Protein AF-A0A365NNG3-F1 (afdb_monomer_lite)

Sequence (871 aa):
MLKPKERFFAPSGNIFPGGPSTWHIMDWDQRRLVSVAMDEELESEDPAIEHLQKHIDNIAADVFEIWVSPQGDLVSTSTDQKDDNTRCPYHPPLEATERPDGIEAISRSELEELDRLGPLVDLVRCLRSSDPDKKLVAVVNELNLNLGIAHQDIAPRNLLIDEEADSIKMFDFNFSVRIGEPGYAESRNDIKGIIFTIYEIITRDETLRAVRHEKQNVLEIEQKEWVQHPDVRLDHPVSEFRKVLREWSEKRRRGKQITTYTEAPNFIDWPDTPQPPLSETFVYYDGKPATKLLMLWIKSERYRYFGDVIRKLPRMETSDALNPWAYLTAALVGLLVTKLVLNKYGNGLNGIPGPALAAFTDLWRFLDVYRRRPEVTQIDLHEKYGSAVRLGPNTVSIADPAAIQTIYAHNSGYTKSDFYPVQQTINKSGKRLITLFTSQDEKFHSQLRRSVSNAYAMSTLVQFEPFVDSTTTEFFKQLDQRYANQNDVLDFGTWLQYYAFDVIGELTYSKRLGFVDHGKDVDNIIGNLEWLLNYAAPVGQLPILDSLLLKNPLRLQLTKWGFTNSSSPVAIFARNRMLARVDPEKLGDMKFDQDNGRRDFLSRFLEANQKDPEFMNNDRVLALTVANMFAGSDTTAITFRAIFYYLMKSPADMKTLMAELAEEEKAGRFAREDGLVSWNEVRDLPFLNAVVKEALRCHPAAGLMLERIVPARGLEVDGHHIPSGTIVGVNAWVLHRNKDIFGHDADRWRPSRWIEASTEQKRRMENYMFAFGAGSRTCIGKNISLLEMYKMVPALLRRYELEFPSADNTWHLNNGKLLPILALSNICKHHLMISLLDTDFNTAWFVKQSNFNVRLRRKHKISFLPDERQD

InterPro domains:
  IPR001128 Cytochrome P450 [PF00067] (372-816)
  IPR001128 Cytochrome P450 [PR00385] (631-648)
  IPR001128 Cytochrome P450 [PR00385] (690-701)
  IPR001128 Cytochrome P450 [PR00385] (770-779)
  IPR001128 Cytochrome P450 [PR00385] (779-790)
  IPR002401 Cytochrome P450, E-class, group I [PR00463] (499-517)
  IPR002401 Cytochrome P450, E-class, group I [PR00463] (620-637)
  IPR002401 Cytochrome P450, E-class, group I [PR00463] (689-707)
  IPR002401 Cytochrome P450, E-class, group I [PR00463] (769-779)
  IPR002401 Cytochrome P450, E-class, group I [PR00463] (779-802)
  IPR011009 Protein kinase-like domain superfamily [SSF56112] (141-208)
  IPR017972 Cytochrome P450, conserved site [PS00086] (772-781)
  IPR036396 Cytochrome P450 superfamily [G3DSA:1.10.630.10] (343-821)
  IPR036396 Cytochrome P450 superfamily [SSF48264] (352-808)
  IPR050121 Cytochrome P450 monooxygenase [PTHR24305] (320-805)

Structure (mmCIF, N/CA/C/O backbone):
data_AF-A0A365NNG3-F1
#
_entry.id   AF-A0A365NNG3-F1
#
loop_
_atom_site.group_PDB
_atom_site.id
_atom_site.type_symbol
_atom_site.label_atom_id
_atom_site.label_alt_id
_atom_site.label_comp_id
_atom_site.label_asym_id
_atom_site.label_entity_id
_atom_site.label_seq_id
_atom_site.pdbx_PDB_ins_code
_atom_site.Cartn_x
_atom_site.Cartn_y
_atom_site.Cartn_z
_atom_site.occupancy
_atom_site.B_iso_or_equiv
_atom_site.auth_seq_id
_atom_site.auth_comp_id
_atom_site.auth_asym_id
_atom_site.auth_atom_id
_atom_site.pdbx_PDB_model_num
ATOM 1 N N . MET A 1 1 ? 59.199 7.206 -11.070 1.00 52.88 1 MET A N 1
ATOM 2 C CA . MET A 1 1 ? 58.081 6.309 -10.692 1.00 52.88 1 MET A CA 1
ATOM 3 C C . MET A 1 1 ? 56.998 7.127 -10.014 1.00 52.88 1 MET A C 1
ATOM 5 O O . MET A 1 1 ? 57.325 7.939 -9.153 1.00 52.88 1 MET A O 1
ATOM 9 N N . LEU A 1 2 ? 55.739 6.938 -10.420 1.00 59.56 2 LEU A N 1
ATOM 10 C CA . LEU A 1 2 ? 54.584 7.588 -9.791 1.00 59.56 2 LEU A CA 1
ATOM 11 C C . LEU A 1 2 ? 54.458 7.169 -8.325 1.00 59.56 2 LEU A C 1
ATOM 13 O O . LEU A 1 2 ? 54.823 6.047 -7.962 1.00 59.56 2 LEU A O 1
ATOM 17 N N . LYS A 1 3 ? 53.927 8.046 -7.464 1.00 62.62 3 LYS A N 1
ATOM 18 C CA . LYS A 1 3 ? 53.601 7.623 -6.097 1.00 62.62 3 LYS A CA 1
ATOM 19 C C . LYS A 1 3 ? 52.515 6.537 -6.173 1.00 62.62 3 LYS A C 1
ATOM 21 O O . LYS A 1 3 ? 51.634 6.639 -7.023 1.00 62.62 3 LYS A O 1
ATOM 26 N N . PRO A 1 4 ? 52.494 5.538 -5.271 1.00 64.00 4 PRO A N 1
ATOM 27 C CA . PRO A 1 4 ? 51.535 4.427 -5.342 1.00 64.00 4 PRO A CA 1
ATOM 28 C C . PRO A 1 4 ? 50.058 4.848 -5.442 1.00 64.00 4 PRO A C 1
ATOM 30 O O . PRO A 1 4 ? 49.276 4.198 -6.125 1.00 64.00 4 PRO A O 1
ATOM 33 N N . LYS A 1 5 ? 49.688 5.975 -4.818 1.00 62.12 5 LYS A N 1
ATOM 34 C CA . LYS A 1 5 ? 48.330 6.547 -4.874 1.00 62.12 5 LYS A CA 1
ATOM 35 C C . LYS A 1 5 ? 47.983 7.249 -6.194 1.00 62.12 5 LYS A C 1
ATOM 37 O O . LYS A 1 5 ? 46.821 7.531 -6.433 1.00 62.12 5 LYS A O 1
ATOM 42 N N . GLU A 1 6 ? 48.982 7.562 -7.012 1.00 65.25 6 GLU A N 1
ATOM 43 C CA . GLU A 1 6 ? 48.848 8.270 -8.293 1.00 65.25 6 GLU A CA 1
ATOM 44 C C . GLU A 1 6 ? 48.958 7.305 -9.490 1.00 65.25 6 GLU A C 1
ATOM 46 O O . GLU A 1 6 ? 48.691 7.697 -10.622 1.00 65.25 6 GLU A O 1
ATOM 51 N N . ARG A 1 7 ? 49.357 6.044 -9.247 1.00 79.38 7 ARG A N 1
ATOM 52 C CA . ARG A 1 7 ? 49.529 5.003 -10.274 1.00 79.38 7 ARG A CA 1
ATOM 53 C C . ARG A 1 7 ? 48.198 4.464 -10.802 1.00 79.38 7 ARG A C 1
ATOM 55 O O . ARG A 1 7 ? 48.096 4.204 -11.996 1.00 79.38 7 ARG A O 1
ATOM 62 N N . PHE A 1 8 ? 47.201 4.308 -9.931 1.00 82.50 8 PHE A N 1
ATOM 63 C CA . PHE A 1 8 ? 45.914 3.704 -10.277 1.00 82.50 8 PHE A CA 1
ATOM 64 C C . PHE A 1 8 ? 44.797 4.732 -10.248 1.00 82.50 8 PHE A C 1
ATOM 66 O O . PHE A 1 8 ? 44.699 5.525 -9.314 1.00 82.50 8 PHE A O 1
ATOM 73 N N . PHE A 1 9 ? 43.945 4.699 -11.265 1.00 72.88 9 PHE A N 1
ATOM 74 C CA . PHE A 1 9 ? 42.824 5.618 -11.391 1.00 72.88 9 PHE A CA 1
ATOM 75 C C . PHE A 1 9 ? 41.615 4.902 -11.982 1.00 72.88 9 PHE A C 1
ATOM 77 O O . PHE A 1 9 ? 41.711 4.314 -13.059 1.00 72.88 9 PHE A O 1
ATOM 84 N N . ALA A 1 10 ? 40.472 4.981 -11.307 1.00 72.38 10 ALA A N 1
ATOM 85 C CA . ALA A 1 10 ? 39.203 4.569 -11.884 1.00 72.38 10 ALA A CA 1
ATOM 86 C C . ALA A 1 10 ? 38.593 5.765 -12.648 1.00 72.38 10 ALA A C 1
ATOM 88 O O . ALA A 1 10 ? 38.343 6.823 -12.063 1.00 72.38 10 ALA A O 1
ATOM 89 N N . PRO A 1 11 ? 38.386 5.666 -13.972 1.00 59.06 11 PRO A N 1
ATOM 90 C CA . PRO A 1 11 ? 37.847 6.769 -14.747 1.00 59.06 11 PRO A CA 1
ATOM 91 C C . PRO A 1 11 ? 36.370 7.008 -14.420 1.00 59.06 11 PRO A C 1
ATOM 93 O O . PRO A 1 11 ? 35.509 6.190 -14.729 1.00 59.06 11 PRO A O 1
ATOM 96 N N . SER A 1 12 ? 36.050 8.184 -13.874 1.00 46.28 12 SER A N 1
ATOM 97 C CA . SER A 1 12 ? 34.672 8.680 -13.783 1.00 46.28 12 SER A CA 1
ATOM 98 C C . SER A 1 12 ? 34.297 9.404 -15.086 1.00 46.28 12 SER A C 1
ATOM 100 O O . SER A 1 12 ? 34.667 10.554 -15.320 1.00 46.28 12 SER A O 1
ATOM 102 N N . GLY A 1 13 ? 33.600 8.721 -16.003 1.00 47.06 13 GLY A N 1
ATOM 103 C CA . GLY A 1 13 ? 33.321 9.265 -17.339 1.00 47.06 13 GLY A CA 1
ATOM 104 C C . GLY A 1 13 ? 32.678 8.282 -18.323 1.00 47.06 13 GLY A C 1
ATOM 105 O O . GLY A 1 13 ? 31.915 7.422 -17.919 1.00 47.06 13 GLY A O 1
ATOM 106 N N . ASN A 1 14 ? 32.956 8.440 -19.627 1.00 39.75 14 ASN A N 1
ATOM 107 C CA . ASN A 1 14 ? 32.337 7.713 -20.758 1.00 39.75 14 ASN A CA 1
ATOM 108 C C . ASN A 1 14 ? 32.605 6.194 -20.822 1.00 39.75 14 ASN A C 1
ATOM 110 O O . ASN A 1 14 ? 32.082 5.530 -21.714 1.00 39.75 14 ASN A O 1
ATOM 114 N N . ILE A 1 15 ? 33.393 5.642 -19.902 1.00 46.72 15 ILE A N 1
ATOM 115 C CA . ILE A 1 15 ? 33.431 4.201 -19.653 1.00 46.72 15 ILE A CA 1
ATOM 116 C C . ILE A 1 15 ? 32.298 3.959 -18.660 1.00 46.72 15 ILE A C 1
ATOM 118 O O . ILE A 1 15 ? 32.284 4.591 -17.604 1.00 46.72 15 ILE A O 1
ATOM 122 N N . PHE A 1 16 ? 31.302 3.141 -19.025 1.00 47.84 16 PHE A N 1
ATOM 123 C CA . PHE A 1 16 ? 30.199 2.838 -18.110 1.00 47.84 16 PHE A CA 1
ATOM 124 C C . PHE A 1 16 ? 30.801 2.467 -16.749 1.00 47.84 16 PHE A C 1
ATOM 126 O O . PHE A 1 16 ? 31.729 1.658 -16.740 1.00 47.84 16 PHE A O 1
ATOM 133 N N . PRO A 1 17 ? 30.333 3.043 -15.621 1.00 46.84 17 PRO A N 1
ATOM 134 C CA . PRO A 1 17 ? 30.685 2.476 -14.333 1.00 46.84 17 PRO A CA 1
ATOM 135 C C . PRO A 1 17 ? 30.275 1.016 -14.446 1.00 46.84 17 PRO A C 1
ATOM 137 O O . PRO A 1 17 ? 29.106 0.730 -14.747 1.00 46.84 17 PRO A O 1
ATOM 140 N N . GLY A 1 18 ? 31.253 0.115 -14.344 1.00 45.09 18 GLY A N 1
ATOM 141 C CA . GLY A 1 18 ? 30.942 -1.296 -14.284 1.00 45.09 18 GLY A CA 1
ATOM 142 C C . GLY A 1 18 ? 29.898 -1.462 -13.183 1.00 45.09 18 GLY A C 1
ATOM 143 O O . GLY A 1 18 ? 29.799 -0.640 -12.263 1.00 45.09 18 GLY A O 1
ATOM 144 N N . GLY A 1 19 ? 28.985 -2.409 -13.383 1.00 53.81 19 GLY A N 1
ATOM 145 C CA . GLY A 1 19 ? 27.873 -2.614 -12.462 1.00 53.81 19 GLY A CA 1
ATOM 146 C C . GLY A 1 19 ? 28.357 -2.769 -11.015 1.00 53.81 19 GLY A C 1
ATOM 147 O O . GLY A 1 19 ? 29.554 -2.774 -10.748 1.00 53.81 19 GLY A O 1
ATOM 148 N N . PRO A 1 20 ? 27.446 -2.960 -10.055 1.00 53.66 20 PRO A N 1
ATOM 149 C CA . PRO A 1 20 ? 27.811 -2.956 -8.642 1.00 53.66 20 PRO A CA 1
ATOM 150 C C . PRO A 1 20 ? 28.957 -3.929 -8.279 1.00 53.66 20 PRO A C 1
ATOM 152 O O . PRO A 1 20 ? 29.605 -3.721 -7.266 1.00 53.66 20 PRO A O 1
ATOM 155 N N . SER A 1 21 ? 29.280 -4.914 -9.124 1.00 66.38 21 SER A N 1
ATOM 156 C CA . SER A 1 21 ? 30.318 -5.927 -8.903 1.00 66.38 21 SER A CA 1
ATOM 157 C C . SER A 1 21 ? 31.505 -5.899 -9.896 1.00 66.38 21 SER A C 1
ATOM 159 O O . SER A 1 21 ? 32.287 -6.848 -9.950 1.00 66.38 21 SER A O 1
ATOM 161 N N . THR A 1 22 ? 31.677 -4.859 -10.725 1.00 77.00 22 THR A N 1
ATOM 162 C CA . THR A 1 22 ? 32.824 -4.753 -11.659 1.00 77.00 22 THR A CA 1
ATOM 163 C C . THR A 1 22 ? 33.319 -3.317 -11.775 1.00 77.00 22 THR A C 1
ATOM 165 O O . THR A 1 22 ? 32.521 -2.409 -11.956 1.00 77.00 22 THR A O 1
ATOM 168 N N . TRP A 1 23 ? 34.633 -3.100 -11.720 1.00 77.94 23 TRP A N 1
ATOM 169 C CA . TRP A 1 23 ? 35.256 -1.774 -11.804 1.00 77.94 23 TRP A CA 1
ATOM 170 C C . TRP A 1 23 ? 36.368 -1.749 -12.846 1.00 77.94 23 TRP A C 1
ATOM 172 O O . TRP A 1 23 ? 37.094 -2.722 -13.006 1.00 77.94 23 TRP A O 1
ATOM 182 N N . HIS A 1 24 ? 36.534 -0.628 -13.543 1.00 81.75 24 HIS A N 1
ATOM 183 C CA . HIS A 1 24 ? 37.578 -0.464 -14.556 1.00 81.75 24 HIS A CA 1
ATOM 184 C C . HIS A 1 24 ? 38.676 0.439 -14.013 1.00 81.75 24 HIS A C 1
ATOM 186 O O . HIS A 1 24 ? 38.385 1.534 -13.538 1.00 81.75 24 HIS A O 1
ATOM 192 N N . ILE A 1 25 ? 39.930 -0.006 -14.067 1.00 82.25 25 ILE A N 1
ATOM 193 C CA . ILE A 1 25 ? 41.039 0.691 -13.412 1.00 82.25 25 ILE A CA 1
ATOM 194 C C . ILE A 1 25 ? 42.180 0.873 -14.403 1.00 82.25 25 ILE A C 1
ATOM 196 O O . ILE A 1 25 ? 42.637 -0.080 -15.031 1.00 82.25 25 ILE A O 1
ATOM 200 N N . MET A 1 26 ? 42.639 2.113 -14.539 1.00 78.62 26 MET A N 1
ATOM 201 C CA . MET A 1 26 ? 43.806 2.477 -15.332 1.00 78.62 26 MET A CA 1
ATOM 202 C C . MET A 1 26 ? 45.068 2.322 -14.485 1.00 78.62 26 MET A C 1
ATOM 204 O O . MET A 1 26 ? 45.158 2.936 -13.422 1.00 78.62 26 MET A O 1
ATOM 208 N N . ASP A 1 27 ? 46.042 1.549 -14.966 1.00 80.06 27 ASP A N 1
ATOM 209 C CA . ASP A 1 27 ? 47.419 1.564 -14.466 1.00 80.06 27 ASP A CA 1
ATOM 210 C C . ASP A 1 27 ? 48.249 2.515 -15.336 1.00 80.06 27 ASP A C 1
ATOM 212 O O . ASP A 1 27 ? 48.581 2.202 -16.481 1.00 80.06 27 ASP A O 1
ATOM 216 N N . TRP A 1 28 ? 48.590 3.685 -14.798 1.00 71.69 28 TRP A N 1
ATOM 217 C CA . TRP A 1 28 ? 49.394 4.697 -15.490 1.00 71.69 28 TRP A CA 1
ATOM 218 C C . TRP A 1 28 ? 50.873 4.324 -15.622 1.00 71.69 28 TRP A C 1
ATOM 220 O O . TRP A 1 28 ? 51.595 4.944 -16.403 1.00 71.69 28 TRP A O 1
ATOM 230 N N . ASP A 1 29 ? 51.355 3.331 -14.878 1.00 71.94 29 ASP A N 1
ATOM 231 C CA . ASP A 1 29 ? 52.734 2.856 -15.000 1.00 71.94 29 ASP A CA 1
ATOM 232 C C . ASP A 1 29 ? 52.869 1.917 -16.202 1.00 71.94 29 ASP A C 1
ATOM 234 O O . ASP A 1 29 ? 53.673 2.164 -17.100 1.00 71.94 29 ASP A O 1
ATOM 238 N N . GLN A 1 30 ? 51.991 0.913 -16.289 1.00 73.19 30 GLN A N 1
ATOM 239 C CA . GLN A 1 30 ? 51.954 -0.045 -17.403 1.00 73.19 30 GLN A CA 1
ATOM 240 C C . GLN A 1 30 ? 51.128 0.448 -18.612 1.00 73.19 30 GLN A C 1
ATOM 242 O O . GLN A 1 30 ? 51.135 -0.179 -19.669 1.00 73.19 30 GLN A O 1
ATOM 247 N N . ARG A 1 31 ? 50.437 1.589 -18.476 1.00 68.88 31 ARG A N 1
ATOM 248 C CA . ARG A 1 31 ? 49.565 2.243 -19.474 1.00 68.88 31 ARG A CA 1
ATOM 249 C C . ARG A 1 31 ? 48.518 1.308 -20.079 1.00 68.88 31 ARG A C 1
ATOM 251 O O . ARG A 1 31 ? 48.348 1.263 -21.298 1.00 68.88 31 ARG A O 1
ATOM 258 N N . ARG A 1 32 ? 47.814 0.585 -19.209 1.00 72.31 32 ARG A N 1
ATOM 259 C CA . ARG A 1 32 ? 46.714 -0.310 -19.583 1.00 72.31 32 ARG A CA 1
ATOM 260 C C . ARG A 1 32 ? 45.528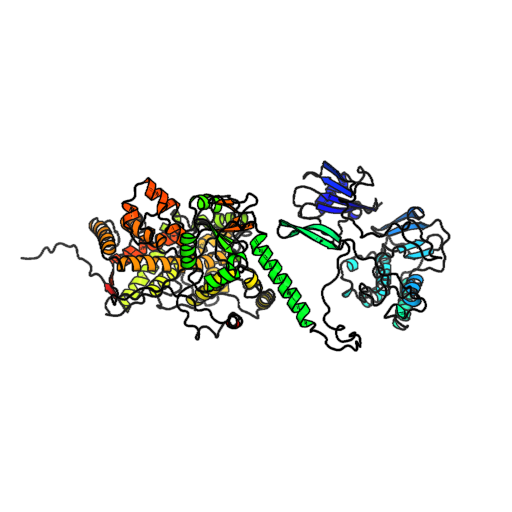 -0.167 -18.638 1.00 72.31 32 ARG A C 1
ATOM 262 O O . ARG A 1 32 ? 45.704 0.111 -17.453 1.00 72.31 32 ARG A O 1
ATOM 269 N N . LEU A 1 33 ? 44.331 -0.379 -19.175 1.00 74.38 33 LEU A N 1
ATOM 270 C CA . LEU A 1 33 ? 43.105 -0.502 -18.392 1.00 74.38 33 LEU A CA 1
ATOM 271 C C . LEU A 1 33 ? 42.866 -1.984 -18.098 1.00 74.38 33 LEU A C 1
ATOM 273 O O . LEU A 1 33 ? 42.956 -2.806 -19.007 1.00 74.38 33 LEU A O 1
ATOM 277 N N . VAL A 1 34 ? 42.535 -2.312 -16.853 1.00 84.81 34 VAL A N 1
ATOM 278 C CA . VAL A 1 34 ? 42.162 -3.668 -16.442 1.00 84.81 34 VAL A CA 1
ATOM 279 C C . VAL A 1 34 ? 40.807 -3.610 -15.744 1.00 84.81 34 VAL A C 1
ATOM 281 O O . VAL A 1 34 ? 40.591 -2.790 -14.847 1.00 84.81 34 VAL A O 1
ATOM 284 N N . SER A 1 35 ? 39.879 -4.466 -16.169 1.00 86.69 35 SER A N 1
ATOM 285 C CA . SER A 1 35 ? 38.597 -4.655 -15.483 1.00 86.69 35 SER A CA 1
ATOM 286 C C . SER A 1 35 ? 38.787 -5.581 -14.282 1.00 86.69 35 SER A C 1
ATOM 288 O O . SER A 1 35 ? 39.456 -6.602 -14.388 1.00 86.69 35 SER A O 1
ATOM 290 N N . VAL A 1 36 ? 38.218 -5.229 -13.134 1.00 86.69 36 VAL A N 1
ATOM 291 C CA . VAL A 1 36 ? 38.249 -6.013 -11.896 1.00 86.69 36 VAL A CA 1
ATOM 292 C C . VAL A 1 36 ? 36.821 -6.389 -11.539 1.00 86.69 36 VAL A C 1
ATOM 294 O O . VAL A 1 36 ? 36.028 -5.524 -11.167 1.00 86.69 36 VAL A O 1
ATOM 297 N N . ALA A 1 37 ? 36.491 -7.668 -11.661 1.00 83.56 37 ALA A N 1
ATOM 298 C CA . ALA A 1 37 ? 35.163 -8.213 -11.409 1.00 83.56 37 ALA A CA 1
ATOM 299 C C . ALA A 1 37 ? 35.139 -9.106 -10.156 1.00 83.56 37 ALA A C 1
ATOM 301 O O . ALA A 1 37 ? 36.130 -9.760 -9.829 1.00 83.56 37 ALA A O 1
ATOM 302 N N . MET A 1 38 ? 34.003 -9.126 -9.453 1.00 82.12 38 MET A N 1
ATOM 303 C CA . MET A 1 38 ? 33.743 -9.966 -8.277 1.00 82.12 38 MET A CA 1
ATOM 304 C C . MET A 1 38 ? 32.242 -10.271 -8.129 1.00 82.12 38 MET A C 1
ATOM 306 O O . MET A 1 38 ? 31.431 -9.728 -8.872 1.00 82.12 38 MET A O 1
ATOM 310 N N . ASP A 1 39 ? 31.862 -11.147 -7.194 1.00 72.44 39 ASP A N 1
ATOM 311 C CA . ASP A 1 39 ? 30.453 -11.514 -6.936 1.00 72.44 39 ASP A CA 1
ATOM 312 C C . ASP A 1 39 ? 29.707 -10.525 -6.018 1.00 72.44 39 ASP A C 1
ATOM 314 O O . ASP A 1 39 ? 28.478 -10.439 -6.057 1.00 72.44 39 ASP A O 1
ATOM 318 N N . GLU A 1 40 ? 30.424 -9.791 -5.163 1.00 68.31 40 GLU A N 1
ATOM 319 C CA . GLU A 1 40 ? 29.828 -8.859 -4.199 1.00 68.31 40 GLU A CA 1
ATOM 320 C C . GLU A 1 40 ? 29.662 -7.453 -4.789 1.00 68.31 40 GLU A C 1
ATOM 322 O O . GLU A 1 40 ? 30.427 -7.022 -5.650 1.00 68.31 40 GLU A O 1
ATOM 327 N N . GLU A 1 41 ? 28.633 -6.731 -4.337 1.00 65.75 41 GLU A N 1
ATOM 328 C CA . GLU A 1 41 ? 28.454 -5.326 -4.704 1.00 65.75 41 GLU A CA 1
ATOM 329 C C . GLU A 1 41 ? 29.436 -4.449 -3.907 1.00 65.75 41 GLU A C 1
ATOM 331 O O . GLU A 1 41 ? 29.423 -4.459 -2.676 1.00 65.75 41 GLU A O 1
ATOM 336 N N . LEU A 1 42 ? 30.271 -3.675 -4.595 1.00 61.25 42 LEU A N 1
ATOM 337 C CA . LEU A 1 42 ? 31.195 -2.714 -4.003 1.00 61.25 42 LEU A CA 1
ATOM 338 C C . LEU A 1 42 ? 30.569 -1.319 -3.929 1.00 61.25 42 LEU A C 1
ATOM 340 O O . LEU A 1 42 ? 30.019 -0.802 -4.902 1.00 61.25 42 LEU A O 1
ATOM 344 N N . GLU A 1 43 ? 30.713 -0.677 -2.771 1.00 58.12 43 GLU A N 1
ATOM 345 C CA . GLU A 1 43 ? 30.192 0.672 -2.519 1.00 58.12 43 GLU A CA 1
ATOM 346 C C . GLU A 1 43 ? 31.059 1.793 -3.143 1.00 58.12 43 GLU A C 1
ATOM 348 O O . GLU A 1 43 ? 30.555 2.902 -3.342 1.00 58.12 43 GLU A O 1
ATOM 353 N N . SER A 1 44 ? 32.337 1.528 -3.466 1.00 68.94 44 SER A N 1
ATOM 354 C CA . SER A 1 44 ? 33.278 2.466 -4.115 1.00 68.94 44 SER A CA 1
ATOM 355 C C . SER A 1 44 ? 34.365 1.754 -4.947 1.00 68.94 44 SER A C 1
ATOM 357 O O . SER A 1 44 ? 34.472 0.529 -4.922 1.00 68.94 44 SER A O 1
ATOM 359 N N . GLU A 1 45 ? 35.177 2.525 -5.682 1.00 70.31 45 GLU A N 1
ATOM 360 C CA . GLU A 1 45 ? 36.301 2.052 -6.516 1.00 70.31 45 GLU A CA 1
ATOM 361 C C . GLU A 1 45 ? 37.550 1.632 -5.723 1.00 70.31 45 GLU A C 1
ATOM 363 O O . GLU A 1 45 ? 38.393 0.892 -6.237 1.00 70.31 45 GLU A O 1
ATOM 368 N N . ASP A 1 46 ? 37.669 2.079 -4.469 1.00 80.94 46 ASP A N 1
ATOM 369 C CA . ASP A 1 46 ? 38.871 1.886 -3.649 1.00 80.94 46 ASP A CA 1
ATOM 370 C C . ASP A 1 46 ? 39.217 0.398 -3.426 1.00 80.94 46 ASP A C 1
ATOM 372 O O . ASP A 1 46 ? 40.374 0.025 -3.644 1.00 80.94 46 ASP A O 1
ATOM 376 N N . PRO A 1 47 ? 38.259 -0.496 -3.087 1.00 82.19 47 PRO A N 1
ATOM 377 C CA . PRO A 1 47 ? 38.548 -1.919 -2.901 1.00 82.19 47 PRO A CA 1
ATOM 378 C C . PRO A 1 47 ? 39.027 -2.600 -4.188 1.00 82.19 47 PRO A C 1
ATOM 380 O O . PRO A 1 47 ? 39.906 -3.460 -4.156 1.00 82.19 47 PRO A O 1
ATOM 383 N N . ALA A 1 48 ? 38.498 -2.187 -5.343 1.00 81.94 48 ALA A N 1
ATOM 384 C CA . ALA A 1 48 ? 38.913 -2.733 -6.628 1.00 81.94 48 ALA A CA 1
ATOM 385 C C . ALA A 1 48 ? 40.354 -2.317 -6.982 1.00 81.94 48 ALA A C 1
ATOM 387 O O . ALA A 1 48 ? 41.130 -3.143 -7.468 1.00 81.94 48 ALA A O 1
ATOM 388 N N . ILE A 1 49 ? 40.742 -1.069 -6.681 1.00 86.12 49 ILE A N 1
ATOM 389 C CA . ILE A 1 49 ? 42.124 -0.573 -6.820 1.00 86.12 49 ILE A CA 1
ATOM 390 C C . ILE A 1 49 ? 43.078 -1.351 -5.918 1.00 86.12 49 ILE A C 1
ATOM 392 O O . ILE A 1 49 ? 44.130 -1.795 -6.383 1.00 86.12 49 ILE A O 1
ATOM 396 N N . GLU A 1 50 ? 42.707 -1.576 -4.659 1.00 86.56 50 GLU A N 1
ATOM 397 C CA . GLU A 1 50 ? 43.510 -2.377 -3.734 1.00 86.56 50 GLU A CA 1
ATOM 398 C C . GLU A 1 50 ? 43.679 -3.825 -4.209 1.00 86.56 50 GLU A C 1
ATOM 400 O O . GLU A 1 50 ? 44.746 -4.415 -4.040 1.00 86.56 50 GLU A O 1
ATOM 405 N N . HIS A 1 51 ? 42.649 -4.422 -4.812 1.00 88.88 51 HIS A N 1
ATOM 406 C CA . HIS A 1 51 ? 42.730 -5.782 -5.342 1.00 88.88 51 HIS A CA 1
ATOM 407 C C . HIS A 1 51 ? 43.602 -5.861 -6.594 1.00 88.88 51 HIS A C 1
ATOM 409 O O . HIS A 1 51 ? 44.451 -6.748 -6.676 1.00 88.88 51 HIS A O 1
ATOM 415 N N . LEU A 1 52 ? 43.477 -4.915 -7.530 1.00 87.69 52 LEU A N 1
ATOM 416 C CA . LEU A 1 52 ? 44.335 -4.882 -8.716 1.00 87.69 52 LEU A CA 1
ATOM 417 C C . LEU A 1 52 ? 45.807 -4.687 -8.344 1.00 87.69 52 LEU A C 1
ATOM 419 O O . LEU A 1 52 ? 46.669 -5.375 -8.888 1.00 87.69 52 LEU A O 1
ATOM 423 N N . GLN A 1 53 ? 46.099 -3.808 -7.381 1.00 88.69 53 GLN A N 1
ATOM 424 C CA . GLN A 1 53 ? 47.458 -3.543 -6.896 1.00 88.69 53 GLN A CA 1
ATOM 425 C C . GLN A 1 53 ? 48.200 -4.806 -6.450 1.00 88.69 53 GLN A C 1
ATOM 427 O O . GLN A 1 53 ? 49.409 -4.903 -6.648 1.00 88.69 53 GLN A O 1
ATOM 432 N N . LYS A 1 54 ? 47.495 -5.788 -5.874 1.00 88.44 54 LYS A N 1
ATOM 433 C CA . LYS A 1 54 ? 48.097 -7.054 -5.428 1.00 88.44 54 LYS A CA 1
ATOM 434 C C . LYS A 1 54 ? 48.591 -7.925 -6.589 1.00 88.44 54 LYS A C 1
ATOM 436 O O . LYS A 1 54 ? 49.500 -8.730 -6.390 1.00 88.44 54 LYS A O 1
ATOM 441 N N . HIS A 1 55 ? 48.007 -7.774 -7.780 1.00 90.38 55 HIS A N 1
ATOM 442 C CA . HIS A 1 55 ? 48.167 -8.726 -8.887 1.00 90.38 55 HIS A CA 1
ATOM 443 C C . HIS A 1 55 ? 48.769 -8.119 -10.159 1.00 90.38 55 HIS A C 1
ATOM 445 O O . HIS A 1 55 ? 49.377 -8.845 -10.937 1.00 90.38 55 HIS A O 1
ATOM 451 N N . ILE A 1 56 ? 48.645 -6.808 -10.373 1.00 86.50 56 ILE A N 1
ATOM 452 C CA . ILE A 1 56 ? 48.966 -6.113 -11.634 1.00 86.50 56 ILE A CA 1
ATOM 453 C C . ILE A 1 56 ? 50.396 -6.318 -12.152 1.00 86.50 56 ILE A C 1
ATOM 455 O O . ILE A 1 56 ? 50.607 -6.393 -13.361 1.00 86.50 56 ILE A O 1
ATOM 459 N N . ASP A 1 57 ? 51.379 -6.448 -11.263 1.00 85.62 57 ASP A N 1
ATOM 460 C CA . ASP A 1 57 ? 52.779 -6.675 -11.648 1.00 85.62 57 ASP A CA 1
ATOM 461 C C . ASP A 1 57 ? 53.064 -8.150 -12.003 1.00 85.62 57 ASP A C 1
ATOM 463 O O . ASP A 1 57 ? 54.111 -8.463 -12.563 1.00 85.62 57 ASP A O 1
ATOM 467 N N . ASN A 1 58 ? 52.116 -9.053 -11.721 1.00 86.06 58 ASN A N 1
ATOM 468 C CA . ASN A 1 58 ? 52.226 -10.497 -11.941 1.00 86.06 58 ASN A CA 1
ATOM 469 C C . ASN A 1 58 ? 51.285 -11.033 -13.039 1.00 86.06 58 ASN A C 1
ATOM 471 O O . ASN A 1 58 ? 51.377 -12.211 -13.386 1.00 86.06 58 ASN A O 1
ATOM 475 N N . ILE A 1 59 ? 50.382 -10.210 -13.586 1.00 86.75 59 ILE A N 1
ATOM 476 C CA . ILE A 1 59 ? 49.476 -10.605 -14.679 1.00 86.75 59 ILE A CA 1
ATOM 477 C C . ILE A 1 59 ? 50.026 -10.162 -16.043 1.00 86.75 59 ILE A C 1
ATOM 479 O O . ILE A 1 59 ? 50.529 -9.047 -16.192 1.00 86.75 59 ILE A O 1
ATOM 483 N N . ALA A 1 60 ? 49.902 -11.031 -17.051 1.00 83.56 60 ALA A N 1
ATOM 484 C CA . ALA A 1 60 ? 50.421 -10.800 -18.402 1.00 83.56 60 ALA A CA 1
ATOM 485 C C . ALA A 1 60 ? 49.803 -9.558 -19.073 1.00 83.56 60 ALA A C 1
ATOM 487 O O . ALA A 1 60 ? 48.684 -9.164 -18.747 1.00 83.56 60 ALA A O 1
ATOM 488 N N . ALA A 1 61 ? 50.542 -8.924 -19.991 1.00 78.44 61 ALA A N 1
ATOM 489 C CA . ALA A 1 61 ? 50.183 -7.635 -20.598 1.00 78.44 61 ALA A CA 1
ATOM 490 C C . ALA A 1 61 ? 48.910 -7.672 -21.470 1.00 78.44 61 ALA A C 1
ATOM 492 O O . ALA A 1 61 ? 48.276 -6.640 -21.660 1.00 78.44 61 ALA A O 1
ATOM 493 N N . ASP A 1 62 ? 48.539 -8.849 -21.970 1.00 78.69 62 ASP A N 1
ATOM 494 C CA . ASP A 1 62 ? 47.371 -9.129 -22.812 1.00 78.69 62 ASP A CA 1
ATOM 495 C C . ASP A 1 62 ? 46.090 -9.450 -22.018 1.00 78.69 62 ASP A C 1
ATOM 497 O O . ASP A 1 62 ? 45.054 -9.749 -22.606 1.00 78.69 62 ASP A O 1
ATOM 501 N N . VAL A 1 63 ? 46.143 -9.391 -20.684 1.00 84.50 63 VAL A N 1
ATOM 502 C CA . VAL A 1 63 ? 44.976 -9.561 -19.807 1.00 84.50 63 VAL A CA 1
ATOM 503 C C . VAL A 1 63 ? 44.157 -8.269 -19.751 1.00 84.50 63 VAL A C 1
ATOM 505 O O . VAL A 1 63 ? 44.675 -7.223 -19.354 1.00 84.50 63 VAL A O 1
ATOM 508 N N . PHE A 1 64 ? 42.868 -8.370 -20.090 1.00 80.69 64 PHE A N 1
ATOM 509 C CA . PHE A 1 64 ? 41.907 -7.258 -20.118 1.00 80.69 64 PHE A CA 1
ATOM 510 C C . PHE A 1 64 ? 40.989 -7.220 -18.887 1.00 80.69 64 PHE A C 1
ATOM 512 O O . PHE A 1 64 ? 40.546 -6.148 -18.466 1.00 80.69 64 PHE A O 1
ATOM 519 N N . GLU A 1 65 ? 40.723 -8.377 -18.279 1.00 86.44 65 GLU A N 1
ATOM 520 C CA . GLU A 1 65 ? 39.888 -8.507 -17.082 1.00 86.44 65 GLU A CA 1
ATOM 521 C C . GLU A 1 65 ? 40.501 -9.495 -16.083 1.00 86.44 65 GLU A C 1
ATOM 523 O O . GLU A 1 65 ? 41.075 -10.519 -16.461 1.00 86.44 65 GLU A O 1
ATOM 528 N N . ILE A 1 66 ? 40.358 -9.196 -14.795 1.00 90.31 66 ILE A N 1
ATOM 529 C CA . ILE A 1 66 ? 40.636 -10.106 -13.691 1.00 90.31 66 ILE A CA 1
ATOM 530 C C . ILE A 1 66 ? 39.375 -10.317 -12.857 1.00 90.31 66 ILE A C 1
ATOM 532 O O . ILE A 1 66 ? 38.622 -9.382 -12.584 1.00 90.31 66 ILE A O 1
ATOM 536 N N . TRP A 1 67 ? 39.179 -11.551 -12.409 1.00 87.31 67 TRP A N 1
ATOM 537 C CA . TRP A 1 67 ? 38.138 -11.919 -11.463 1.00 87.31 67 TRP A CA 1
ATOM 538 C C . TRP A 1 67 ? 38.782 -12.195 -10.106 1.00 87.31 67 TRP A C 1
ATOM 540 O O . TRP A 1 67 ? 39.728 -12.986 -10.016 1.00 87.31 67 TRP A O 1
ATOM 550 N N . VAL A 1 68 ? 38.304 -11.523 -9.061 1.00 88.38 68 VAL A N 1
ATOM 551 C CA . VAL A 1 68 ? 38.869 -11.597 -7.708 1.00 88.38 68 VAL A CA 1
ATOM 552 C C . VAL A 1 68 ? 37.811 -12.017 -6.690 1.00 88.38 68 VAL A C 1
ATOM 554 O O . VAL A 1 68 ? 36.632 -11.692 -6.818 1.00 88.38 68 VAL A O 1
ATOM 557 N N . SER A 1 69 ? 38.230 -12.756 -5.662 1.00 85.88 69 SER A N 1
ATOM 558 C CA . SER A 1 69 ? 37.361 -13.132 -4.542 1.00 85.88 69 SER A CA 1
ATOM 559 C C . SER A 1 69 ? 36.980 -11.905 -3.695 1.00 85.88 69 SER A C 1
ATOM 561 O O . SER A 1 69 ? 37.672 -10.886 -3.765 1.00 85.88 69 SER A O 1
ATOM 563 N N . PRO A 1 70 ? 35.969 -11.995 -2.807 1.00 78.06 70 PRO A N 1
ATOM 564 C CA . PRO A 1 70 ? 35.664 -10.925 -1.846 1.00 78.06 70 PRO A CA 1
ATOM 565 C C . PRO A 1 70 ? 36.832 -10.551 -0.912 1.00 78.06 70 PRO A C 1
ATOM 567 O O . PRO A 1 70 ? 36.819 -9.505 -0.272 1.00 78.06 70 PRO A O 1
ATOM 570 N N . GLN A 1 71 ? 37.856 -11.406 -0.802 1.00 81.38 71 GLN A N 1
ATOM 571 C CA . GLN A 1 71 ? 39.078 -11.155 -0.028 1.00 81.38 71 GLN A CA 1
ATOM 572 C C . GLN A 1 71 ? 40.216 -10.552 -0.884 1.00 81.38 71 GLN A C 1
ATOM 574 O O . GLN A 1 71 ? 41.272 -10.174 -0.359 1.00 81.38 71 GLN A O 1
ATOM 579 N N . GLY A 1 72 ? 39.999 -10.418 -2.196 1.00 80.00 72 GLY A N 1
ATOM 580 C CA . GLY A 1 72 ? 40.938 -9.856 -3.162 1.00 80.00 72 GLY A CA 1
ATOM 581 C C . GLY A 1 72 ? 41.965 -10.848 -3.705 1.00 80.00 72 GLY A C 1
ATOM 582 O O . GLY A 1 72 ? 43.009 -10.412 -4.192 1.00 80.00 72 GLY A O 1
ATOM 583 N N . ASP A 1 73 ? 41.712 -12.155 -3.608 1.00 89.25 73 ASP A N 1
ATOM 584 C CA . ASP A 1 73 ? 42.561 -13.187 -4.214 1.00 89.25 73 ASP A CA 1
ATOM 585 C C . ASP A 1 73 ? 42.205 -13.363 -5.695 1.00 89.25 73 ASP A C 1
ATOM 587 O O . ASP A 1 73 ? 41.027 -13.367 -6.050 1.00 89.25 73 ASP A O 1
ATOM 591 N N . LEU A 1 74 ? 43.210 -13.516 -6.563 1.00 89.31 74 LEU A N 1
ATOM 592 C CA . LEU A 1 74 ? 42.999 -13.711 -7.998 1.00 89.31 74 LEU A CA 1
ATOM 593 C C . LEU A 1 74 ? 42.391 -15.094 -8.258 1.00 89.31 74 LEU A C 1
ATOM 595 O O . LEU A 1 74 ? 43.000 -16.114 -7.939 1.00 89.31 74 LEU A O 1
ATOM 599 N N . VAL A 1 75 ? 41.205 -15.125 -8.861 1.00 88.75 75 VAL A N 1
ATOM 600 C CA . VAL A 1 75 ? 40.485 -16.363 -9.180 1.00 88.75 75 VAL A CA 1
ATOM 601 C C . VAL A 1 75 ? 40.647 -16.728 -10.655 1.00 88.75 75 VAL A C 1
ATOM 603 O O . VAL A 1 75 ? 40.901 -17.890 -10.972 1.00 88.75 75 VAL A O 1
ATOM 606 N N . SER A 1 76 ? 40.534 -15.753 -11.562 1.00 89.00 76 SER A N 1
ATOM 607 C CA . SER A 1 76 ? 40.756 -15.958 -12.999 1.00 89.00 76 SER A CA 1
ATOM 608 C C . SER A 1 76 ? 41.165 -14.673 -13.718 1.00 89.00 76 SER A C 1
ATOM 610 O O . SER A 1 76 ? 40.955 -13.572 -13.216 1.00 89.00 76 SER A O 1
ATOM 612 N N . THR A 1 77 ? 41.733 -14.813 -14.915 1.00 90.75 77 THR A N 1
ATOM 613 C CA . THR A 1 77 ? 42.057 -13.711 -15.833 1.00 90.75 77 THR A CA 1
ATOM 614 C C . THR A 1 77 ? 41.407 -13.968 -17.193 1.00 90.75 77 THR A C 1
ATOM 616 O O . THR A 1 77 ? 41.266 -15.126 -17.590 1.00 90.75 77 THR A O 1
ATOM 619 N N . SER A 1 78 ? 41.032 -12.913 -17.916 1.00 81.62 78 SER A N 1
ATOM 620 C CA . SER A 1 78 ? 40.560 -12.996 -19.301 1.00 81.62 78 SER A CA 1
ATOM 621 C C . SER A 1 78 ? 41.462 -12.206 -20.244 1.00 81.62 78 SER A C 1
ATOM 623 O O . SER A 1 78 ? 41.845 -11.068 -19.964 1.00 81.62 78 SER A O 1
ATOM 625 N N . THR A 1 79 ? 41.784 -12.831 -21.374 1.00 81.88 79 THR A N 1
ATOM 626 C CA . THR A 1 79 ? 42.460 -12.238 -22.536 1.00 81.88 79 THR A CA 1
ATOM 627 C C . THR A 1 79 ? 41.515 -12.146 -23.744 1.00 81.88 79 THR A C 1
ATOM 629 O O . THR A 1 79 ? 41.949 -11.826 -24.851 1.00 81.88 79 THR A O 1
ATOM 632 N N . ASP A 1 80 ? 40.215 -12.438 -23.573 1.00 73.38 80 ASP A N 1
ATOM 633 C CA . ASP A 1 80 ? 39.233 -12.309 -24.652 1.00 73.38 80 ASP A CA 1
ATOM 634 C C . ASP A 1 80 ? 38.928 -10.824 -24.898 1.00 73.38 80 ASP A C 1
ATOM 636 O O . ASP A 1 80 ? 38.505 -10.084 -24.013 1.00 73.38 80 ASP A O 1
ATOM 640 N N . GLN A 1 81 ? 39.088 -10.388 -26.146 1.00 61.84 81 GLN A N 1
ATOM 641 C CA . GLN A 1 81 ? 38.779 -9.030 -26.599 1.00 61.84 81 GLN A CA 1
ATOM 642 C C . GLN A 1 81 ? 37.284 -8.659 -26.448 1.00 61.84 81 GLN A C 1
ATOM 644 O O . GLN A 1 81 ? 36.880 -7.505 -26.623 1.00 61.84 81 GLN A O 1
ATOM 649 N N . LYS A 1 82 ? 36.406 -9.632 -26.187 1.00 60.88 82 LYS A N 1
ATOM 650 C CA . LYS A 1 82 ? 35.001 -9.391 -25.822 1.00 60.88 82 LYS A CA 1
ATOM 651 C C . LYS A 1 82 ? 34.824 -8.908 -24.388 1.00 60.88 82 LYS A C 1
ATOM 653 O O . LYS A 1 82 ? 33.863 -8.179 -24.156 1.00 60.88 82 LYS A O 1
ATOM 658 N N . ASP A 1 83 ? 35.751 -9.260 -23.508 1.00 61.62 83 ASP A N 1
ATOM 659 C CA . ASP A 1 83 ? 35.759 -8.869 -22.095 1.00 61.62 83 ASP A CA 1
ATOM 660 C C . ASP A 1 83 ? 36.554 -7.566 -21.883 1.00 61.62 83 ASP A C 1
ATOM 662 O O . ASP A 1 83 ? 36.503 -6.934 -20.827 1.00 61.62 83 ASP A O 1
ATOM 666 N N . ASP A 1 84 ? 37.246 -7.106 -22.929 1.00 65.50 84 ASP A N 1
ATOM 667 C CA . ASP A 1 84 ? 37.869 -5.793 -22.982 1.00 65.50 84 ASP A CA 1
ATOM 668 C C . ASP A 1 84 ? 36.816 -4.675 -23.074 1.00 65.50 84 ASP A C 1
ATOM 670 O O . ASP A 1 84 ? 36.376 -4.250 -24.147 1.00 65.50 84 ASP A O 1
ATOM 674 N N . ASN A 1 85 ? 36.424 -4.162 -21.911 1.00 56.59 85 ASN A N 1
ATOM 675 C CA . ASN A 1 85 ? 35.521 -3.021 -21.796 1.00 56.59 85 ASN A CA 1
ATOM 676 C C . ASN A 1 85 ? 36.155 -1.685 -22.224 1.00 56.59 85 ASN A C 1
ATOM 678 O O . ASN A 1 85 ? 35.444 -0.678 -22.259 1.00 56.59 85 ASN A O 1
ATOM 682 N N . THR A 1 86 ? 37.449 -1.639 -22.585 1.00 50.44 86 THR A N 1
ATOM 683 C CA . THR A 1 86 ? 38.037 -0.413 -23.143 1.00 50.44 86 THR A CA 1
ATOM 684 C C . THR A 1 86 ? 37.430 -0.050 -24.478 1.00 50.44 86 THR A C 1
ATOM 686 O O . THR A 1 86 ? 37.452 1.144 -24.765 1.00 50.44 86 THR A O 1
ATOM 689 N N . ARG A 1 87 ? 36.934 -1.046 -25.256 1.00 46.62 87 ARG A N 1
ATOM 690 C CA . ARG A 1 87 ? 36.500 -0.971 -26.668 1.00 46.62 87 ARG A CA 1
ATOM 691 C C . ARG A 1 87 ? 36.439 0.464 -27.170 1.00 46.62 87 ARG A C 1
ATOM 693 O O . ARG A 1 87 ? 35.365 1.045 -27.335 1.00 46.62 87 ARG A O 1
ATOM 700 N N . CYS A 1 88 ? 37.624 1.024 -27.419 1.00 39.84 88 CYS A N 1
ATOM 701 C CA . CYS A 1 88 ? 37.727 2.292 -28.096 1.00 39.84 88 CYS A CA 1
ATOM 702 C C . CYS A 1 88 ? 37.167 1.985 -29.477 1.00 39.84 88 CYS A C 1
ATOM 704 O O . CYS A 1 88 ? 37.559 0.981 -30.089 1.00 39.84 88 CYS A O 1
ATOM 706 N N . PRO A 1 89 ? 36.143 2.712 -29.911 1.00 37.31 89 PRO A N 1
ATOM 707 C CA . PRO A 1 89 ? 35.405 2.302 -31.073 1.00 37.31 89 PRO A CA 1
ATOM 708 C C . PRO A 1 89 ? 36.356 2.328 -32.266 1.00 37.31 89 PRO A C 1
ATOM 710 O O . PRO A 1 89 ? 36.889 3.372 -32.607 1.00 37.31 89 PRO A O 1
ATOM 713 N N . TYR A 1 90 ? 36.625 1.134 -32.798 1.00 35.94 90 TYR A N 1
ATOM 714 C CA . TYR A 1 90 ? 37.484 0.818 -33.937 1.00 35.94 90 TYR A CA 1
ATOM 715 C C . TYR A 1 90 ? 38.195 2.037 -34.550 1.00 35.94 90 TYR A C 1
ATOM 717 O O . TYR A 1 90 ? 37.781 2.549 -35.590 1.00 35.94 90 TYR A O 1
ATOM 725 N N . HIS A 1 91 ? 39.278 2.499 -33.922 1.00 39.28 91 HIS A N 1
ATOM 726 C CA . HIS A 1 91 ? 40.323 3.107 -34.723 1.00 39.28 91 HIS A CA 1
ATOM 727 C C . HIS A 1 91 ? 41.006 1.922 -35.397 1.00 39.28 91 HIS A C 1
ATOM 729 O O . HIS A 1 91 ? 41.545 1.070 -34.683 1.00 39.28 91 HIS A O 1
ATOM 735 N N . PRO A 1 92 ? 40.922 1.781 -36.734 1.00 38.50 92 PRO A N 1
ATOM 736 C CA . PRO A 1 92 ? 41.770 0.812 -37.405 1.00 38.50 92 PRO A CA 1
ATOM 737 C C . PRO A 1 92 ? 43.204 1.064 -36.918 1.00 38.50 92 PRO A C 1
ATOM 739 O O . PRO A 1 92 ? 43.567 2.235 -36.736 1.00 38.50 92 PRO A O 1
ATOM 742 N N . PRO A 1 93 ? 44.003 0.012 -36.650 1.00 45.84 93 PRO A N 1
ATOM 743 C CA . PRO A 1 93 ? 45.417 0.217 -36.372 1.00 45.84 93 PRO A CA 1
ATOM 744 C C . PRO A 1 93 ? 45.975 1.155 -37.440 1.00 45.84 93 PRO A C 1
ATOM 746 O O . PRO A 1 93 ? 45.525 1.117 -38.582 1.00 45.84 93 PRO A O 1
ATOM 749 N N . LEU A 1 94 ? 46.916 2.028 -37.091 1.00 47.38 94 LEU A N 1
ATOM 750 C CA . LEU A 1 94 ? 47.447 3.029 -38.027 1.00 47.38 94 LEU A CA 1
ATOM 751 C C . LEU A 1 94 ? 48.034 2.392 -39.310 1.00 47.38 94 LEU A C 1
ATOM 753 O O . LEU A 1 94 ? 48.293 3.079 -40.299 1.00 47.38 94 LEU A O 1
ATOM 757 N N . GLU A 1 95 ? 48.294 1.081 -39.283 1.00 48.62 95 GLU A N 1
ATOM 758 C CA . GLU A 1 95 ? 48.667 0.253 -40.434 1.00 48.62 95 GLU A CA 1
ATOM 759 C C . GLU A 1 95 ? 47.500 -0.068 -41.393 1.00 48.62 95 GLU A C 1
ATOM 761 O O . GLU A 1 95 ? 47.731 -0.364 -42.560 1.00 48.62 95 GLU A O 1
ATOM 766 N N . ALA A 1 96 ? 46.257 -0.024 -40.913 1.00 47.34 96 ALA A N 1
ATOM 767 C CA . ALA A 1 96 ? 45.022 -0.330 -41.635 1.00 47.34 96 ALA A CA 1
ATOM 768 C C . ALA A 1 96 ? 44.298 0.917 -42.190 1.00 47.34 96 ALA A C 1
ATOM 770 O O . ALA A 1 96 ? 43.251 0.781 -42.823 1.00 47.34 96 ALA A O 1
ATOM 771 N N . THR A 1 97 ? 44.841 2.120 -41.980 1.00 53.28 97 THR A N 1
ATOM 772 C CA . THR A 1 97 ? 44.345 3.386 -42.546 1.00 53.28 97 THR A CA 1
ATOM 773 C C . THR A 1 97 ? 45.270 3.881 -43.660 1.00 53.28 97 THR A C 1
ATOM 775 O O . THR A 1 97 ? 46.468 4.059 -43.441 1.00 53.28 97 THR A O 1
ATOM 778 N N . GLU A 1 98 ? 44.724 4.149 -44.853 1.00 52.81 98 GLU A N 1
ATOM 779 C CA . GLU A 1 98 ? 45.465 4.837 -45.921 1.00 52.81 98 GLU A CA 1
ATOM 780 C C . GLU A 1 98 ? 45.793 6.267 -45.468 1.00 52.81 98 GLU A C 1
ATOM 782 O O . GLU A 1 98 ? 44.901 7.067 -45.177 1.00 52.81 98 GLU A O 1
ATOM 787 N N . ARG A 1 99 ? 47.088 6.578 -45.349 1.00 55.44 99 ARG A N 1
ATOM 788 C CA . ARG A 1 99 ? 47.558 7.897 -44.911 1.00 55.44 99 ARG A CA 1
ATOM 789 C C . ARG A 1 99 ? 47.663 8.827 -46.120 1.00 55.44 99 ARG A C 1
ATOM 791 O O . ARG A 1 99 ? 48.202 8.402 -47.139 1.00 55.44 99 ARG A O 1
ATOM 798 N N . PRO A 1 100 ? 47.220 10.090 -46.013 1.00 50.25 100 PRO A N 1
ATOM 799 C CA . PRO A 1 100 ? 47.527 11.100 -47.016 1.00 50.25 100 PRO A CA 1
ATOM 800 C C . PRO A 1 100 ? 49.043 11.248 -47.207 1.00 50.25 100 PRO A C 1
ATOM 802 O O . PRO A 1 100 ? 49.801 11.230 -46.231 1.00 50.25 100 PRO A O 1
ATOM 805 N N . ASP A 1 101 ? 49.476 11.418 -48.456 1.00 45.06 101 ASP A N 1
ATOM 806 C CA . ASP A 1 101 ? 50.887 11.610 -48.794 1.00 45.06 101 ASP A CA 1
ATOM 807 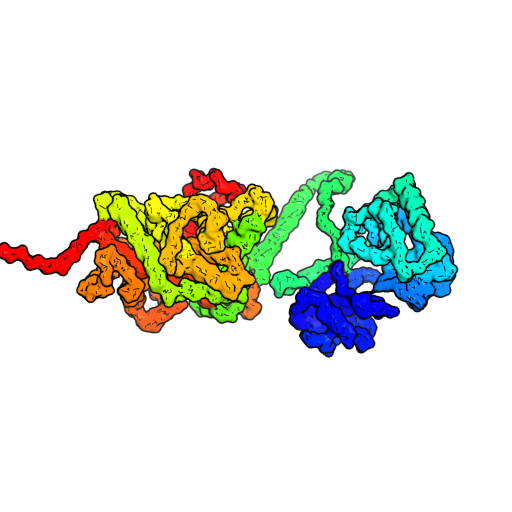C C . ASP A 1 101 ? 51.488 12.801 -48.025 1.00 45.06 101 ASP A C 1
ATOM 809 O O . ASP A 1 101 ? 50.921 13.894 -47.987 1.00 45.06 101 ASP A O 1
ATOM 813 N N . GLY A 1 102 ? 52.656 12.591 -47.410 1.00 52.62 102 GLY A N 1
ATOM 814 C CA . GLY A 1 102 ? 53.388 13.626 -46.668 1.00 52.62 102 GLY A CA 1
ATOM 815 C C . GLY A 1 102 ? 53.065 13.737 -45.172 1.00 52.62 102 GLY A C 1
ATOM 816 O O . GLY A 1 102 ? 53.664 14.576 -44.499 1.00 52.62 102 GLY A O 1
ATOM 817 N N . ILE A 1 103 ? 52.177 12.897 -44.622 1.00 54.62 103 ILE A N 1
ATOM 818 C CA . ILE A 1 103 ? 51.934 12.819 -43.171 1.00 54.62 103 ILE A CA 1
ATOM 819 C C . ILE A 1 103 ? 52.863 11.780 -42.533 1.00 54.62 103 ILE A C 1
ATOM 821 O O . ILE A 1 103 ? 52.704 10.571 -42.711 1.00 54.62 103 ILE A O 1
ATOM 825 N N . GLU A 1 104 ? 53.826 12.261 -41.750 1.00 56.44 104 GLU A N 1
ATOM 826 C CA . GLU A 1 104 ? 54.725 11.424 -40.960 1.00 56.44 104 GLU A CA 1
ATOM 827 C C . GLU A 1 104 ? 54.098 11.125 -39.590 1.00 56.44 104 GLU A C 1
ATOM 829 O O . GLU A 1 104 ? 53.710 12.039 -38.863 1.00 56.44 104 GLU A O 1
ATOM 834 N N . ALA A 1 105 ? 53.981 9.844 -39.240 1.00 58.56 105 ALA A N 1
ATOM 835 C CA . ALA A 1 105 ? 53.482 9.411 -37.940 1.00 58.56 105 ALA A CA 1
ATOM 836 C C . ALA A 1 105 ? 54.628 8.823 -37.118 1.00 58.56 105 ALA A C 1
ATOM 838 O O . ALA A 1 105 ? 55.369 7.977 -37.619 1.00 58.56 105 ALA A O 1
ATOM 839 N N . ILE A 1 106 ? 54.740 9.262 -35.866 1.00 61.88 106 ILE A N 1
ATOM 840 C CA . ILE A 1 106 ? 55.716 8.751 -34.905 1.00 61.88 106 ILE A CA 1
ATOM 841 C C . ILE A 1 106 ? 55.014 7.683 -34.071 1.00 61.88 106 ILE A C 1
ATOM 843 O O . ILE A 1 106 ? 54.011 7.957 -33.411 1.00 61.88 106 ILE A O 1
ATOM 847 N N . SER A 1 107 ? 55.513 6.453 -34.129 1.00 60.16 107 SER A N 1
ATOM 848 C CA . SER A 1 107 ? 55.010 5.366 -33.295 1.00 60.16 107 SER A CA 1
ATOM 849 C C . SER A 1 107 ? 55.553 5.482 -31.873 1.00 60.16 107 SER A C 1
ATOM 851 O O . SER A 1 107 ? 56.648 5.988 -31.639 1.00 60.16 107 SER A O 1
ATOM 853 N N . ARG A 1 108 ? 54.813 4.960 -30.892 1.00 58.81 108 ARG A N 1
ATOM 854 C CA . ARG A 1 108 ? 55.261 4.978 -29.492 1.00 58.81 108 ARG A CA 1
ATOM 855 C C . ARG A 1 108 ? 56.583 4.232 -29.273 1.00 58.81 108 ARG A C 1
ATOM 857 O O . ARG A 1 108 ? 57.350 4.626 -28.408 1.00 58.81 108 ARG A O 1
ATOM 864 N N . SER A 1 109 ? 56.867 3.194 -30.059 1.00 60.78 109 SER A N 1
ATOM 865 C CA . SER A 1 109 ? 58.151 2.474 -30.038 1.00 60.78 109 SER A CA 1
ATOM 866 C C . SER A 1 109 ? 59.349 3.323 -30.473 1.00 60.78 109 SER A C 1
ATOM 868 O O . SER A 1 109 ? 60.484 2.933 -30.222 1.00 60.78 109 SER A O 1
ATOM 870 N N . GLU A 1 110 ? 59.110 4.458 -31.132 1.00 64.81 110 GLU A N 1
ATOM 871 C CA . GLU A 1 110 ? 60.144 5.407 -31.563 1.00 64.81 110 GLU A CA 1
ATOM 872 C C . GLU A 1 110 ? 60.384 6.532 -30.537 1.00 64.81 110 GLU A C 1
ATOM 874 O O . GLU A 1 110 ? 61.210 7.415 -30.779 1.00 64.81 110 GLU A O 1
ATOM 879 N N . LEU A 1 111 ? 59.678 6.498 -29.398 1.00 67.81 111 LEU A N 1
ATOM 880 C CA . LEU A 1 111 ? 59.835 7.420 -28.274 1.00 67.81 111 LEU A CA 1
ATOM 881 C C . LEU A 1 111 ? 60.527 6.711 -27.099 1.00 67.81 111 LEU A C 1
ATOM 883 O O . LEU A 1 111 ? 60.087 5.651 -26.654 1.00 67.81 111 LEU A O 1
ATOM 887 N N . GLU A 1 112 ? 61.584 7.315 -26.566 1.00 71.19 112 GLU A N 1
ATOM 888 C CA . GLU A 1 112 ? 62.300 6.861 -25.368 1.00 71.19 112 GLU A CA 1
ATOM 889 C C . GLU A 1 112 ? 61.838 7.688 -24.155 1.00 71.19 112 GLU A C 1
ATOM 891 O O . GLU A 1 112 ? 62.003 8.901 -24.154 1.00 71.19 112 GLU A O 1
ATOM 896 N N . GLU A 1 113 ? 61.250 7.074 -23.120 1.00 70.88 113 GLU A N 1
ATOM 897 C CA . GLU A 1 113 ? 60.869 7.782 -21.879 1.00 70.88 113 GLU A CA 1
ATOM 898 C C . GLU A 1 113 ? 62.125 8.116 -21.057 1.00 70.88 113 GLU A C 1
ATOM 900 O O . GLU A 1 113 ? 62.814 7.218 -20.578 1.00 70.88 113 GLU A O 1
ATOM 905 N N . LEU A 1 114 ? 62.430 9.410 -20.915 1.00 67.88 114 LEU A N 1
ATOM 906 C CA . LEU A 1 114 ? 63.603 9.918 -20.197 1.00 67.88 114 LEU A CA 1
ATOM 907 C C . LEU A 1 114 ? 63.302 10.207 -18.723 1.00 67.88 114 LEU A C 1
ATOM 909 O O . LEU A 1 114 ? 64.132 9.937 -17.858 1.00 67.88 114 LEU A O 1
ATOM 913 N N . ASP A 1 115 ? 62.134 10.785 -18.439 1.00 62.66 115 ASP A N 1
ATOM 914 C CA . ASP A 1 115 ? 61.676 11.094 -17.082 1.00 62.66 115 ASP A CA 1
ATOM 915 C C . ASP A 1 115 ? 60.145 11.228 -17.046 1.00 62.66 115 ASP A C 1
ATOM 917 O O . ASP A 1 115 ? 59.491 11.348 -18.081 1.00 62.66 115 ASP A O 1
ATOM 921 N N . ARG A 1 116 ? 59.550 11.254 -15.851 1.00 64.44 116 ARG A N 1
ATOM 922 C CA . ARG A 1 116 ? 58.119 11.503 -15.664 1.00 64.44 116 ARG A CA 1
ATOM 923 C C . ARG A 1 116 ? 57.902 12.701 -14.755 1.00 64.44 116 ARG A C 1
ATOM 925 O O . ARG A 1 116 ? 58.121 12.647 -13.546 1.00 64.44 116 ARG A O 1
ATOM 932 N N . LEU A 1 117 ? 57.410 13.783 -15.349 1.00 57.97 117 LEU A N 1
ATOM 933 C CA . LEU A 1 117 ? 57.229 15.066 -14.678 1.00 57.97 117 LEU A CA 1
ATOM 934 C C . LEU A 1 117 ? 55.922 15.123 -13.869 1.00 57.97 117 LEU A C 1
ATOM 936 O O . LEU A 1 117 ? 55.760 16.026 -13.049 1.00 57.97 117 LEU A O 1
ATOM 940 N N . GLY A 1 118 ? 54.981 14.190 -14.053 1.00 57.00 118 GLY A N 1
ATOM 941 C CA . GLY A 1 118 ? 53.768 14.058 -13.234 1.00 57.00 118 GLY A CA 1
ATOM 942 C C . GLY A 1 118 ? 52.895 12.852 -13.615 1.00 57.00 118 GLY A C 1
ATOM 943 O O . GLY A 1 118 ? 53.237 12.147 -14.561 1.00 57.00 118 GLY A O 1
ATOM 944 N N . PRO A 1 119 ? 51.750 12.630 -12.934 1.00 51.50 119 PRO A N 1
ATOM 945 C CA . PRO A 1 119 ? 50.829 11.504 -13.177 1.00 51.50 119 PRO A CA 1
ATOM 946 C C . PRO A 1 119 ? 50.405 11.298 -14.632 1.00 51.50 119 PRO A C 1
ATOM 948 O O . PRO A 1 119 ? 50.071 10.185 -15.017 1.00 51.50 119 PRO A O 1
ATOM 951 N N . LEU A 1 120 ? 50.441 12.364 -15.433 1.00 57.19 120 LEU A N 1
ATOM 952 C CA . LEU A 1 120 ? 50.023 12.363 -16.830 1.00 57.19 120 LEU A CA 1
ATOM 953 C C . LEU A 1 120 ? 51.024 13.076 -17.753 1.00 57.19 120 LEU A C 1
ATOM 955 O O . LEU A 1 120 ? 50.629 13.501 -18.827 1.00 57.19 120 LEU A O 1
ATOM 959 N N . VAL A 1 121 ? 52.271 13.311 -17.333 1.00 61.44 121 VAL A N 1
ATOM 960 C CA . VAL A 1 121 ? 53.240 14.084 -18.134 1.00 61.44 121 VAL A CA 1
ATOM 961 C C . VAL A 1 121 ? 54.557 13.332 -18.202 1.00 61.44 121 VAL A C 1
ATOM 963 O O . VAL A 1 121 ? 55.282 13.261 -17.206 1.00 61.44 121 VAL A O 1
ATOM 966 N N . ASP A 1 122 ? 54.866 12.825 -19.390 1.00 61.34 122 ASP A N 1
ATOM 967 C CA . ASP A 1 122 ? 56.116 12.134 -19.680 1.00 61.34 122 ASP A CA 1
ATOM 968 C C . ASP A 1 122 ? 57.094 13.080 -20.384 1.00 61.34 122 ASP A C 1
ATOM 970 O O . ASP A 1 122 ? 56.719 13.844 -21.277 1.00 61.34 122 ASP A O 1
ATOM 974 N N . LEU A 1 123 ? 58.361 13.009 -19.991 1.00 64.50 123 LEU A N 1
ATOM 975 C CA . LEU A 1 123 ? 59.478 13.552 -20.746 1.00 64.50 123 LEU A CA 1
ATOM 976 C C . LEU A 1 123 ? 60.025 12.422 -21.613 1.00 64.50 123 LEU A C 1
ATOM 978 O O . LEU A 1 123 ? 60.437 11.384 -21.095 1.00 64.50 123 LEU A O 1
ATOM 982 N N . VAL A 1 124 ? 60.032 12.615 -22.926 1.00 64.06 124 VAL A N 1
ATOM 983 C CA . VAL A 1 124 ? 60.464 11.583 -23.869 1.00 64.06 124 VAL A CA 1
ATOM 984 C C . VAL A 1 124 ? 61.434 12.162 -24.894 1.00 64.06 124 VAL A C 1
ATOM 986 O O . VAL A 1 124 ? 61.367 13.339 -25.234 1.00 64.06 124 VAL A O 1
ATOM 989 N N . ARG A 1 125 ? 62.316 11.321 -25.423 1.00 65.88 125 ARG A N 1
ATOM 990 C CA . ARG A 1 125 ? 63.174 11.621 -26.565 1.00 65.88 125 ARG A CA 1
ATOM 991 C C . ARG A 1 125 ? 62.596 10.977 -27.817 1.00 65.88 125 ARG A C 1
ATOM 993 O O . ARG A 1 125 ? 62.258 9.797 -27.805 1.00 65.88 125 ARG A O 1
ATOM 1000 N N . CYS A 1 126 ? 62.503 11.740 -28.902 1.00 65.81 126 CYS A N 1
ATOM 1001 C CA . CYS A 1 126 ? 62.132 11.231 -30.221 1.00 65.81 126 CYS A CA 1
ATOM 1002 C C . CYS A 1 126 ? 63.393 11.090 -31.078 1.00 65.81 126 CYS A C 1
ATOM 1004 O O . CYS A 1 126 ? 64.092 12.070 -31.299 1.00 65.81 126 CYS A O 1
ATOM 1006 N N . LEU A 1 127 ? 63.676 9.888 -31.587 1.00 57.94 127 LEU A N 1
ATOM 1007 C CA . LEU A 1 127 ? 64.915 9.594 -32.330 1.00 57.94 127 LEU A CA 1
ATOM 1008 C C . LEU A 1 127 ? 64.945 10.151 -33.771 1.00 57.94 127 LEU A C 1
ATOM 1010 O O . LEU A 1 127 ? 65.950 9.999 -34.468 1.00 57.94 127 LEU A O 1
ATOM 1014 N N . ARG A 1 128 ? 63.855 10.768 -34.250 1.00 59.31 128 ARG A N 1
ATOM 1015 C CA . ARG A 1 128 ? 63.795 11.434 -35.563 1.00 59.31 128 ARG A CA 1
ATOM 1016 C C . ARG A 1 128 ? 63.985 12.941 -35.411 1.00 59.31 128 ARG A C 1
ATOM 1018 O O . ARG A 1 128 ? 63.262 13.564 -34.637 1.00 59.31 128 ARG A O 1
ATOM 1025 N N . SER A 1 129 ? 64.898 13.507 -36.212 1.00 48.84 129 SER A N 1
ATOM 1026 C CA . SER A 1 129 ? 65.104 14.957 -36.325 1.00 48.84 129 SER A CA 1
ATOM 1027 C C . SER A 1 129 ? 63.788 15.628 -36.696 1.00 48.84 129 SER A C 1
ATOM 1029 O O . SER A 1 129 ? 63.206 15.374 -37.752 1.00 48.84 129 SER A O 1
ATOM 1031 N N . SER A 1 130 ? 63.303 16.448 -35.780 1.00 54.91 130 SER A N 1
ATOM 1032 C CA . SER A 1 130 ? 62.015 17.097 -35.872 1.00 54.91 130 SER A CA 1
ATOM 1033 C C . SER A 1 130 ? 62.184 18.551 -36.322 1.00 54.91 130 SER A C 1
ATOM 1035 O O . SER A 1 130 ? 63.181 19.210 -36.036 1.00 54.91 130 SER A O 1
ATOM 1037 N N . ASP A 1 131 ? 61.194 19.058 -37.052 1.00 56.78 131 ASP A N 1
ATOM 1038 C CA . ASP A 1 131 ? 61.163 20.445 -37.519 1.00 56.78 131 ASP A CA 1
ATOM 1039 C C . ASP A 1 131 ? 61.096 21.425 -36.317 1.00 56.78 131 ASP A C 1
ATOM 1041 O O . ASP A 1 131 ? 60.119 21.370 -35.550 1.00 56.78 131 ASP A O 1
ATOM 1045 N N . PRO A 1 132 ? 62.104 22.301 -36.117 1.00 56.06 132 PRO A N 1
ATOM 1046 C CA . PRO A 1 132 ? 62.175 23.223 -34.979 1.00 56.06 132 PRO A CA 1
ATOM 1047 C C . PRO A 1 132 ? 61.089 24.314 -34.9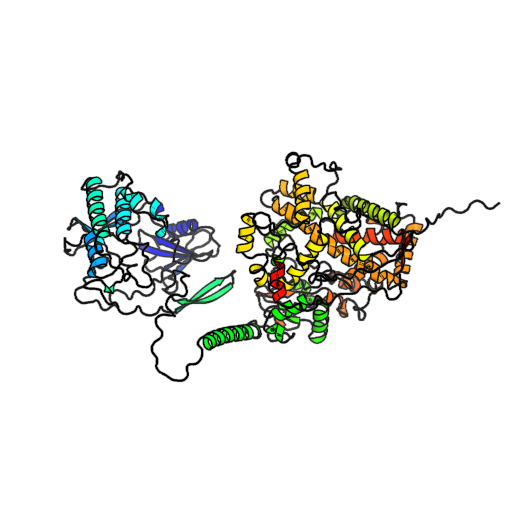98 1.00 56.06 132 PRO A C 1
ATOM 1049 O O . PRO A 1 132 ? 60.842 24.959 -33.973 1.00 56.06 132 PRO A O 1
ATOM 1052 N N . ASP A 1 133 ? 60.383 24.500 -36.118 1.00 54.62 133 ASP A N 1
ATOM 1053 C CA . ASP A 1 133 ? 59.343 25.524 -36.258 1.00 54.62 133 ASP A CA 1
ATOM 1054 C C . ASP A 1 133 ? 57.964 25.085 -35.711 1.00 54.62 133 ASP A C 1
ATOM 1056 O O . ASP A 1 133 ? 57.066 25.910 -35.507 1.00 54.62 133 ASP A O 1
ATOM 1060 N N . LYS A 1 134 ? 57.777 23.799 -35.376 1.00 60.75 134 LYS A N 1
ATOM 1061 C CA . LYS A 1 134 ? 56.490 23.228 -34.924 1.00 60.75 134 LYS A CA 1
ATOM 1062 C C . LYS A 1 134 ? 56.241 23.362 -33.415 1.00 60.75 134 LYS A C 1
ATOM 1064 O O . LYS A 1 134 ? 56.004 22.376 -32.724 1.00 60.75 134 LYS A O 1
ATOM 1069 N N . LYS A 1 135 ? 56.252 24.590 -32.889 1.00 74.06 135 LYS A N 1
ATOM 1070 C CA . LYS A 1 135 ? 55.934 24.894 -31.473 1.00 74.06 135 LYS A CA 1
ATOM 1071 C C . LYS A 1 135 ? 54.425 24.815 -31.192 1.00 74.06 135 LYS A C 1
ATOM 1073 O O . LYS A 1 135 ? 53.627 25.156 -32.059 1.00 74.06 135 LYS A O 1
ATOM 1078 N N . LEU A 1 136 ? 54.016 24.475 -29.965 1.00 78.31 136 LEU A N 1
ATOM 1079 C CA . LEU A 1 136 ? 52.613 24.290 -29.535 1.00 78.31 136 LEU A CA 1
ATOM 1080 C C . LEU A 1 136 ? 51.628 25.347 -30.077 1.00 78.31 136 LEU A C 1
ATOM 1082 O O . LEU A 1 136 ? 50.624 25.013 -30.703 1.00 78.31 136 LEU A O 1
ATOM 1086 N N . VAL A 1 137 ? 51.921 26.636 -29.882 1.00 83.31 137 VAL A N 1
ATOM 1087 C CA . VAL A 1 137 ? 51.059 27.739 -30.353 1.00 83.31 137 VAL A CA 1
ATOM 1088 C C . VAL A 1 137 ? 51.037 27.891 -31.880 1.00 83.31 137 VAL A C 1
ATOM 1090 O O . VAL A 1 137 ? 50.045 28.370 -32.431 1.00 83.31 137 VAL A O 1
ATOM 1093 N N . ALA A 1 138 ? 52.107 27.487 -32.569 1.00 81.38 138 ALA A N 1
ATOM 1094 C CA . ALA A 1 138 ? 52.176 27.464 -34.027 1.00 81.38 138 ALA A CA 1
ATOM 1095 C C . ALA A 1 138 ? 51.356 26.296 -34.589 1.00 81.38 138 ALA A C 1
ATOM 1097 O O . ALA A 1 138 ? 50.572 26.502 -35.509 1.00 81.38 138 ALA A O 1
ATOM 1098 N N . VAL A 1 139 ? 51.440 25.119 -33.962 1.00 80.25 139 VAL A N 1
ATOM 1099 C CA . VAL A 1 139 ? 50.637 23.935 -34.306 1.00 80.25 139 VAL A CA 1
ATOM 1100 C C . VAL A 1 139 ? 49.142 24.222 -34.151 1.00 80.25 139 VAL A C 1
ATOM 1102 O O . VAL A 1 139 ? 48.373 23.979 -35.074 1.00 80.25 139 VAL A O 1
ATOM 1105 N N . VAL A 1 140 ? 48.711 24.821 -33.036 1.00 86.06 140 VAL A N 1
ATOM 1106 C CA . VAL A 1 140 ? 47.290 25.177 -32.846 1.00 86.06 140 VAL A CA 1
ATOM 1107 C C . VAL A 1 140 ? 46.821 26.239 -33.839 1.00 86.06 140 VAL A C 1
ATOM 1109 O O . VAL A 1 140 ? 45.689 26.176 -34.320 1.00 86.06 140 VAL A O 1
ATOM 1112 N N . ASN A 1 141 ? 47.672 27.209 -34.183 1.00 86.56 141 ASN A N 1
ATOM 1113 C CA . ASN A 1 141 ? 47.340 28.176 -35.226 1.00 86.56 141 ASN A CA 1
ATOM 1114 C C . ASN A 1 141 ? 47.182 27.499 -36.588 1.00 86.56 141 ASN A C 1
ATOM 1116 O O . ASN A 1 141 ? 46.220 27.799 -37.282 1.00 86.56 141 ASN A O 1
ATOM 1120 N N . GLU A 1 142 ? 48.077 26.587 -36.950 1.00 84.31 142 GLU A N 1
ATOM 1121 C CA . GLU A 1 142 ? 48.004 25.833 -38.200 1.00 84.31 142 GLU A CA 1
ATOM 1122 C C . GLU A 1 142 ? 46.698 25.026 -38.283 1.00 84.31 142 GLU A C 1
ATOM 1124 O O . GLU A 1 142 ? 45.931 25.165 -39.237 1.00 84.31 142 GLU A O 1
ATOM 1129 N N . LEU A 1 143 ? 46.360 24.285 -37.226 1.00 83.12 143 LEU A N 1
ATOM 1130 C CA . LEU A 1 143 ? 45.112 23.522 -37.149 1.00 83.12 143 LEU A CA 1
ATOM 1131 C C . LEU A 1 143 ? 43.883 24.429 -37.267 1.00 83.12 143 LEU A C 1
ATOM 1133 O O . LEU A 1 143 ? 43.027 24.215 -38.124 1.00 83.12 143 LEU A O 1
ATOM 1137 N N . ASN A 1 144 ? 43.799 25.466 -36.431 1.00 88.12 144 ASN A N 1
ATOM 1138 C CA . ASN A 1 144 ? 42.604 26.298 -36.357 1.00 88.12 144 ASN A CA 1
ATOM 1139 C C . ASN A 1 144 ? 42.455 27.252 -37.550 1.00 88.12 144 ASN A C 1
ATOM 1141 O O . ASN A 1 144 ? 41.323 27.563 -37.901 1.00 88.12 144 ASN A O 1
ATOM 1145 N N . LEU A 1 145 ? 43.551 27.796 -38.099 1.00 85.75 145 LEU A N 1
ATOM 1146 C CA . LEU A 1 145 ? 43.531 28.862 -39.115 1.00 85.75 145 LEU A CA 1
ATOM 1147 C C . LEU A 1 145 ? 43.841 28.382 -40.528 1.00 85.75 145 LEU A C 1
ATOM 1149 O O . LEU A 1 145 ? 43.333 28.998 -41.461 1.00 85.75 145 LEU A O 1
ATOM 1153 N N . ASN A 1 146 ? 44.670 27.351 -40.699 1.00 84.75 146 ASN A N 1
ATOM 1154 C CA . ASN A 1 146 ? 45.013 26.831 -42.022 1.00 84.75 146 ASN A CA 1
ATOM 1155 C C . ASN A 1 146 ? 44.103 25.660 -42.417 1.00 84.75 146 ASN A C 1
ATOM 1157 O O . ASN A 1 146 ? 43.637 25.612 -43.554 1.00 84.75 146 ASN A O 1
ATOM 1161 N N . LEU A 1 147 ? 43.801 24.771 -41.462 1.00 84.00 147 LEU A N 1
ATOM 1162 C CA . LEU A 1 147 ? 43.114 23.499 -41.722 1.00 84.00 147 LEU A CA 1
ATOM 1163 C C . LEU A 1 147 ? 41.654 23.436 -41.231 1.00 84.00 147 LEU A C 1
ATOM 1165 O O . LEU A 1 147 ? 40.927 22.519 -41.602 1.00 84.00 147 LEU A O 1
ATOM 1169 N N . GLY A 1 148 ? 41.203 24.394 -40.413 1.00 85.12 148 GLY A N 1
ATOM 1170 C CA . GLY A 1 148 ? 39.818 24.455 -39.923 1.00 85.12 148 GLY A CA 1
ATOM 1171 C C . GLY A 1 148 ? 39.465 23.397 -38.866 1.00 85.12 148 GLY A C 1
ATOM 1172 O O . GLY A 1 148 ? 38.299 23.024 -38.725 1.00 85.12 148 GLY A O 1
ATOM 1173 N N . ILE A 1 149 ? 40.461 22.913 -38.122 1.00 85.50 149 ILE A N 1
ATOM 1174 C CA . ILE A 1 149 ? 40.346 21.836 -37.131 1.00 85.50 149 ILE A CA 1
ATOM 1175 C C . ILE A 1 149 ? 40.566 22.405 -35.727 1.00 85.50 149 ILE A C 1
ATOM 1177 O O . ILE A 1 149 ? 41.487 23.195 -35.510 1.00 85.50 149 ILE A O 1
ATOM 1181 N N . ALA A 1 150 ? 39.744 21.983 -34.767 1.00 86.38 150 ALA A N 1
ATOM 1182 C CA . ALA A 1 150 ? 39.949 22.238 -33.343 1.00 86.38 150 ALA A CA 1
ATOM 1183 C C . ALA A 1 150 ? 40.277 20.938 -32.608 1.00 86.38 150 ALA A C 1
ATOM 1185 O O . ALA A 1 150 ? 39.663 19.909 -32.872 1.00 86.38 150 ALA A O 1
ATOM 1186 N N . HIS A 1 151 ? 41.216 20.993 -31.669 1.00 84.50 151 HIS A N 1
ATOM 1187 C CA . HIS A 1 151 ? 41.663 19.845 -30.888 1.00 84.50 151 HIS A CA 1
ATOM 1188 C C . HIS A 1 151 ? 40.701 19.472 -29.746 1.00 84.50 151 HIS A C 1
ATOM 1190 O O . HIS A 1 151 ? 40.600 18.302 -29.395 1.00 84.50 151 HIS A O 1
ATOM 1196 N N . GLN A 1 152 ? 40.001 20.447 -29.154 1.00 81.06 152 GLN A N 1
ATOM 1197 C CA . GLN A 1 152 ? 38.953 20.297 -28.122 1.00 81.06 152 GLN A CA 1
ATOM 1198 C C . GLN A 1 152 ? 39.382 19.700 -26.768 1.00 81.06 152 GLN A C 1
ATOM 1200 O O . GLN A 1 152 ? 38.621 19.793 -25.801 1.00 81.06 152 GLN A O 1
ATOM 1205 N N . ASP A 1 153 ? 40.580 19.123 -26.661 1.00 80.00 153 ASP A N 1
ATOM 1206 C CA . ASP A 1 153 ? 41.106 18.540 -25.420 1.00 80.00 153 ASP A CA 1
ATOM 1207 C C . ASP A 1 153 ? 42.596 18.858 -25.211 1.00 80.00 153 ASP A C 1
ATOM 1209 O O . ASP A 1 153 ? 43.414 17.967 -25.066 1.00 80.00 153 ASP A O 1
ATOM 1213 N N . ILE A 1 154 ? 43.024 20.122 -25.268 1.00 84.75 154 ILE A N 1
ATOM 1214 C CA . ILE A 1 154 ? 44.431 20.449 -24.952 1.00 84.75 154 ILE A CA 1
ATOM 1215 C C . ILE A 1 154 ? 44.625 20.419 -23.431 1.00 84.75 154 ILE A C 1
ATOM 1217 O O . ILE A 1 154 ? 44.025 21.223 -22.716 1.00 84.75 154 ILE A O 1
ATOM 1221 N N . ALA A 1 155 ? 45.461 19.493 -22.963 1.00 80.31 155 ALA A N 1
ATOM 1222 C CA . ALA A 1 155 ? 45.798 19.258 -21.560 1.00 80.31 155 ALA A CA 1
ATOM 1223 C C . ALA A 1 155 ? 47.268 18.808 -21.448 1.00 80.31 155 ALA A C 1
ATOM 1225 O O . ALA A 1 155 ? 47.805 18.323 -22.448 1.00 80.31 155 ALA A O 1
ATOM 1226 N N . PRO A 1 156 ? 47.915 18.877 -20.262 1.00 78.88 156 PRO A N 1
ATOM 1227 C CA . PRO A 1 156 ? 49.320 18.476 -20.112 1.00 78.88 156 PRO A CA 1
ATOM 1228 C C . PRO A 1 156 ? 49.630 17.067 -20.631 1.00 78.88 156 PRO A C 1
ATOM 1230 O O . PRO A 1 156 ? 50.702 16.837 -21.175 1.00 78.88 156 PRO A O 1
ATOM 1233 N N . ARG A 1 157 ? 48.655 16.154 -20.540 1.00 71.44 157 ARG A N 1
ATOM 1234 C CA . ARG A 1 157 ? 48.766 14.763 -21.000 1.00 71.44 157 ARG A CA 1
ATOM 1235 C C . ARG A 1 157 ? 48.870 14.565 -22.509 1.00 71.44 157 ARG A C 1
ATOM 1237 O O . ARG A 1 157 ? 49.255 13.493 -22.945 1.00 71.44 157 ARG A O 1
ATOM 1244 N N . ASN A 1 158 ? 48.535 15.595 -23.281 1.00 70.56 158 ASN A N 1
ATOM 1245 C CA . ASN A 1 158 ? 48.532 15.567 -24.744 1.00 70.56 158 ASN A CA 1
ATOM 1246 C C . ASN A 1 158 ? 49.750 16.308 -25.327 1.00 70.56 158 ASN A C 1
ATOM 1248 O O . ASN A 1 158 ? 49.810 16.567 -26.532 1.00 70.56 158 ASN A O 1
ATOM 1252 N N . LEU A 1 159 ? 50.709 16.682 -24.468 1.00 74.56 159 LEU A N 1
ATOM 1253 C CA . LEU A 1 159 ? 51.909 17.421 -24.837 1.00 74.56 159 LEU A CA 1
ATOM 1254 C C . LEU A 1 159 ? 53.161 16.548 -24.828 1.00 74.56 159 LEU A C 1
ATOM 1256 O O . LEU A 1 159 ? 53.375 15.735 -23.936 1.00 74.56 159 LEU A O 1
ATOM 1260 N N . LEU A 1 160 ? 53.997 16.775 -25.831 1.00 70.94 160 LEU A N 1
ATOM 1261 C CA . LEU A 1 160 ? 55.290 16.146 -26.036 1.00 70.94 160 LEU A CA 1
ATOM 1262 C C . LEU A 1 160 ? 56.361 17.213 -25.866 1.00 70.94 160 LEU A C 1
ATOM 1264 O O . LEU A 1 160 ? 56.258 18.278 -26.475 1.00 70.94 160 LEU A O 1
ATOM 1268 N N . ILE A 1 161 ? 57.382 16.938 -25.064 1.00 71.88 161 ILE A N 1
ATOM 1269 C CA . ILE A 1 161 ? 58.554 17.807 -24.964 1.00 71.88 161 ILE A CA 1
ATOM 1270 C C . ILE A 1 161 ? 59.645 17.188 -25.823 1.00 71.88 161 ILE A C 1
ATOM 1272 O O . ILE A 1 161 ? 60.039 16.050 -25.599 1.00 71.88 161 ILE A O 1
ATOM 1276 N N . ASP A 1 162 ? 60.102 17.937 -26.814 1.00 67.62 162 ASP A N 1
ATOM 1277 C CA . ASP A 1 162 ? 61.216 17.563 -27.668 1.00 67.62 162 ASP A CA 1
ATOM 1278 C C . ASP A 1 162 ? 62.502 18.173 -27.103 1.00 67.62 162 ASP A C 1
ATOM 1280 O O . ASP A 1 162 ? 62.685 19.389 -27.168 1.00 67.62 162 ASP A O 1
ATOM 1284 N N . GLU A 1 163 ? 63.351 17.334 -26.504 1.00 64.56 163 GLU A N 1
ATOM 1285 C CA . GLU A 1 163 ? 64.596 17.755 -25.846 1.00 64.56 163 GLU A CA 1
ATOM 1286 C C . GLU A 1 163 ? 65.632 18.302 -26.845 1.00 64.56 163 GLU A C 1
ATOM 1288 O O . GLU A 1 163 ? 66.347 19.248 -26.524 1.00 64.56 163 GLU A O 1
ATOM 1293 N N . GLU A 1 164 ? 65.706 17.756 -28.065 1.00 66.12 164 GLU A N 1
ATOM 1294 C CA . GLU A 1 164 ? 66.684 18.198 -29.070 1.00 66.12 164 GLU A CA 1
ATOM 1295 C C . GLU A 1 164 ? 66.296 19.544 -29.692 1.00 66.12 164 GLU A C 1
ATOM 1297 O O . GLU A 1 164 ? 67.159 20.384 -29.957 1.00 66.12 164 GLU A O 1
ATOM 1302 N N . ALA A 1 165 ? 64.997 19.758 -29.917 1.00 64.31 165 ALA A N 1
ATOM 1303 C CA . ALA A 1 165 ? 64.465 20.990 -30.498 1.00 64.31 165 ALA A CA 1
ATOM 1304 C C . ALA A 1 165 ? 64.060 22.049 -29.455 1.00 64.31 165 ALA A C 1
ATOM 1306 O O . ALA A 1 165 ? 63.583 23.117 -29.845 1.00 64.31 165 ALA A O 1
ATOM 1307 N N . ASP A 1 166 ? 64.185 21.739 -28.161 1.00 69.31 166 ASP A N 1
ATOM 1308 C CA . ASP A 1 166 ? 63.767 22.573 -27.025 1.00 69.31 166 ASP A CA 1
ATOM 1309 C C . ASP A 1 166 ? 62.353 23.161 -27.212 1.00 69.31 166 ASP A C 1
ATOM 1311 O O . ASP A 1 166 ? 62.111 24.374 -27.215 1.00 69.31 166 ASP A O 1
ATOM 1315 N N . SER A 1 167 ? 61.389 22.282 -27.511 1.00 69.81 167 SER A N 1
ATOM 1316 C CA . SER A 1 167 ? 60.038 22.707 -27.890 1.00 69.81 167 SER A CA 1
ATOM 1317 C C . SER A 1 167 ? 58.933 21.793 -27.369 1.00 69.81 167 SER A C 1
ATOM 1319 O O . SER A 1 167 ? 59.042 20.571 -27.353 1.00 69.81 167 SER A O 1
ATOM 1321 N N . ILE A 1 168 ? 57.818 22.416 -26.973 1.00 72.69 168 ILE A N 1
ATOM 1322 C CA . ILE A 1 168 ? 56.584 21.725 -26.587 1.00 72.69 168 ILE A CA 1
ATOM 1323 C C . ILE A 1 168 ? 55.721 21.535 -27.837 1.00 72.69 168 ILE A C 1
ATOM 1325 O O . ILE A 1 168 ? 55.425 22.507 -28.541 1.00 72.69 168 ILE A O 1
ATOM 1329 N N . LYS A 1 169 ? 55.286 20.302 -28.088 1.00 72.38 169 LYS A N 1
ATOM 1330 C CA . LYS A 1 169 ? 54.480 19.866 -29.236 1.00 72.38 169 LYS A CA 1
ATOM 1331 C C . LYS A 1 169 ? 53.213 19.151 -28.762 1.00 72.38 169 LYS A C 1
ATOM 1333 O O . LYS A 1 169 ? 53.099 18.789 -27.597 1.00 72.38 169 LYS A O 1
ATOM 1338 N N . MET A 1 170 ? 52.253 18.959 -29.662 1.00 72.00 170 MET A N 1
ATOM 1339 C CA . MET A 1 170 ? 51.079 18.106 -29.426 1.00 72.00 170 MET A CA 1
ATOM 1340 C C . MET A 1 170 ? 51.316 16.751 -30.088 1.00 72.00 170 MET A C 1
ATOM 1342 O O . MET A 1 170 ? 51.773 16.730 -31.230 1.00 72.00 170 MET A O 1
ATOM 1346 N N . PHE A 1 171 ? 51.025 15.649 -29.395 1.00 64.56 171 PHE A N 1
ATOM 1347 C CA . PHE A 1 171 ? 51.266 14.295 -29.926 1.00 64.56 171 PHE A CA 1
ATOM 1348 C C . PHE A 1 171 ? 50.025 13.401 -29.985 1.00 64.56 171 PHE A C 1
ATOM 1350 O O . PHE A 1 171 ? 50.043 12.400 -30.695 1.00 64.56 171 PHE A O 1
ATOM 1357 N N . ASP A 1 172 ? 48.960 13.757 -29.270 1.00 63.03 172 ASP A N 1
ATOM 1358 C CA . ASP A 1 172 ? 47.672 13.065 -29.300 1.00 63.03 172 ASP A CA 1
ATOM 1359 C C . ASP A 1 172 ? 46.620 13.999 -29.915 1.00 63.03 172 ASP A C 1
ATOM 1361 O O . ASP A 1 172 ? 46.672 15.200 -29.671 1.00 63.03 172 ASP A O 1
ATOM 1365 N N . PHE A 1 173 ? 45.708 13.454 -30.726 1.00 64.25 173 PHE A N 1
ATOM 1366 C CA . PHE A 1 173 ? 44.622 14.153 -31.430 1.00 64.25 173 PHE A CA 1
ATOM 1367 C C . PHE A 1 173 ? 43.247 13.493 -31.212 1.00 64.25 173 PHE A C 1
ATOM 1369 O O . PHE A 1 173 ? 42.316 13.722 -31.993 1.00 64.25 173 PHE A O 1
ATOM 1376 N N . ASN A 1 174 ? 43.102 12.689 -30.154 1.00 55.34 174 ASN A N 1
ATOM 1377 C CA . ASN A 1 174 ? 41.936 11.840 -29.880 1.00 55.34 174 ASN A CA 1
ATOM 1378 C C . ASN A 1 174 ? 40.560 12.547 -29.877 1.00 55.34 174 ASN A C 1
ATOM 1380 O O . ASN A 1 174 ? 39.544 11.884 -30.068 1.00 55.34 174 ASN A O 1
ATOM 1384 N N . PHE A 1 175 ? 40.495 13.871 -29.682 1.00 62.25 175 PHE A N 1
ATOM 1385 C CA . PHE A 1 175 ? 39.239 14.647 -29.664 1.00 62.25 175 PHE A CA 1
ATOM 1386 C C . PHE A 1 175 ? 39.150 15.743 -30.736 1.00 62.25 175 PHE A C 1
ATOM 1388 O O . PHE A 1 175 ? 38.319 16.649 -30.638 1.00 62.25 175 PHE A O 1
ATOM 1395 N N . SER A 1 176 ? 39.982 15.669 -31.776 1.00 75.25 176 SER A N 1
ATOM 1396 C CA . SER A 1 176 ? 39.957 16.662 -32.848 1.00 75.25 176 SER A CA 1
ATOM 1397 C C . SER A 1 176 ? 38.661 16.622 -33.671 1.00 75.25 176 SER A C 1
ATOM 1399 O O . SER A 1 176 ? 38.085 15.568 -33.935 1.00 75.25 176 SER A O 1
ATOM 1401 N N . VAL A 1 177 ? 38.176 17.795 -34.077 1.00 76.12 177 VAL A N 1
ATOM 1402 C CA . VAL A 1 177 ? 36.917 17.945 -34.816 1.00 76.12 177 VAL A CA 1
ATOM 1403 C C . VAL A 1 177 ? 36.979 19.126 -35.781 1.00 76.12 177 VAL A C 1
ATOM 1405 O O . VAL A 1 177 ? 37.646 20.133 -35.523 1.00 76.12 177 VAL A O 1
ATOM 1408 N N . ARG A 1 178 ? 36.248 19.021 -36.895 1.00 82.75 178 ARG A N 1
ATOM 1409 C CA . ARG A 1 178 ? 36.026 20.136 -37.824 1.00 82.75 178 ARG A CA 1
ATOM 1410 C C . ARG A 1 178 ? 35.276 21.265 -37.112 1.00 82.75 178 ARG A C 1
ATOM 1412 O O . ARG A 1 178 ? 34.236 21.039 -36.492 1.00 82.75 178 ARG A O 1
ATOM 1419 N N . ILE A 1 179 ? 35.791 22.489 -37.202 1.00 83.88 179 ILE A N 1
ATOM 1420 C CA . ILE A 1 179 ? 35.148 23.659 -36.595 1.00 83.88 179 ILE A CA 1
ATOM 1421 C C . ILE A 1 179 ? 33.766 23.858 -37.238 1.00 83.88 179 ILE A C 1
ATOM 1423 O O . ILE A 1 179 ? 33.650 23.931 -38.462 1.00 83.88 179 ILE A O 1
ATOM 1427 N N . GLY A 1 180 ? 32.717 23.938 -36.414 1.00 78.12 180 GLY A N 1
ATOM 1428 C CA . GLY A 1 180 ? 31.332 24.137 -36.862 1.00 78.12 180 GLY A CA 1
ATOM 1429 C C . GLY A 1 180 ? 30.536 22.865 -37.206 1.00 78.12 180 GLY A C 1
ATOM 1430 O O . GLY A 1 180 ? 29.350 22.979 -37.505 1.00 78.12 180 GLY A O 1
ATOM 1431 N N . GLU A 1 181 ? 31.136 21.671 -37.126 1.00 76.56 181 GLU A N 1
ATOM 1432 C CA . GLU A 1 181 ? 30.459 20.376 -37.336 1.00 76.56 181 GLU A CA 1
ATOM 1433 C C . GLU A 1 181 ? 29.950 19.748 -36.014 1.00 76.56 181 GLU A C 1
ATOM 1435 O O . GLU A 1 181 ? 30.382 20.147 -34.924 1.00 76.56 181 GLU A O 1
ATOM 1440 N N . PRO A 1 182 ? 29.035 18.753 -36.056 1.00 63.34 182 PRO A N 1
ATOM 1441 C CA . PRO A 1 182 ? 28.603 18.011 -34.872 1.00 63.34 182 PRO A CA 1
ATOM 1442 C C . PRO A 1 182 ? 29.791 17.419 -34.098 1.00 63.34 182 PRO A C 1
ATOM 1444 O O . PRO A 1 182 ? 30.592 16.673 -34.650 1.00 63.34 182 PRO A O 1
ATOM 1447 N N . GLY A 1 183 ? 29.890 17.747 -32.806 1.00 64.38 183 GLY A N 1
ATOM 1448 C CA . GLY A 1 183 ? 31.015 17.366 -31.938 1.00 64.38 183 GLY A CA 1
ATOM 1449 C C . GLY A 1 183 ? 31.950 18.529 -31.583 1.00 64.38 183 GLY A C 1
ATOM 1450 O O . GLY A 1 183 ? 32.650 18.450 -30.577 1.00 64.38 183 GLY A O 1
ATOM 1451 N N . TYR A 1 184 ? 31.907 19.638 -32.329 1.00 78.25 184 TYR A N 1
ATOM 1452 C CA . TYR A 1 184 ? 32.604 20.875 -31.976 1.00 78.25 184 TYR A CA 1
ATOM 1453 C C . TYR A 1 184 ? 31.882 21.624 -30.849 1.00 78.25 184 TYR A C 1
ATOM 1455 O O . TYR A 1 184 ? 30.728 22.033 -30.996 1.00 78.25 184 TYR A O 1
ATOM 1463 N N . ALA A 1 185 ? 32.573 21.846 -29.729 1.00 78.94 185 ALA A N 1
ATOM 1464 C CA . ALA A 1 185 ? 32.100 22.685 -28.638 1.00 78.94 185 ALA A CA 1
ATOM 1465 C C . ALA A 1 185 ? 32.909 23.987 -28.579 1.00 78.94 185 ALA A C 1
ATOM 1467 O O . ALA A 1 185 ? 34.104 24.001 -28.280 1.00 78.94 185 ALA A O 1
ATOM 1468 N N . GLU A 1 186 ? 32.232 25.114 -28.792 1.00 78.81 186 GLU A N 1
ATOM 1469 C CA . GLU A 1 186 ? 32.835 26.451 -28.685 1.00 78.81 186 GLU A CA 1
ATOM 1470 C C . GLU A 1 186 ? 33.367 26.725 -27.265 1.00 78.81 186 GLU A C 1
ATOM 1472 O O . GLU A 1 186 ? 34.395 27.378 -27.075 1.00 78.81 186 GLU A O 1
ATOM 1477 N N . SER A 1 187 ? 32.719 26.142 -26.248 1.00 77.12 187 SER A N 1
ATOM 1478 C CA . SER A 1 187 ? 33.174 26.199 -24.857 1.00 77.12 187 SER A CA 1
ATOM 1479 C C . SER A 1 187 ? 34.493 25.451 -24.621 1.00 77.12 187 SER A C 1
ATOM 1481 O O . SER A 1 187 ? 35.176 25.763 -23.649 1.00 77.12 187 SER A O 1
ATOM 1483 N N . ARG A 1 188 ? 34.903 24.510 -25.484 1.00 76.19 188 ARG A N 1
ATOM 1484 C CA . ARG A 1 188 ? 36.172 23.753 -25.424 1.00 76.19 188 ARG A CA 1
ATOM 1485 C C . ARG A 1 188 ? 37.207 24.300 -26.418 1.00 76.19 188 ARG A C 1
ATOM 1487 O O . ARG A 1 188 ? 37.788 23.590 -27.226 1.00 76.19 188 ARG A O 1
ATOM 1494 N N . ASN A 1 189 ? 37.434 25.605 -26.347 1.00 81.75 189 ASN A N 1
ATOM 1495 C CA . ASN A 1 189 ? 38.379 26.315 -27.207 1.00 81.75 189 ASN A CA 1
ATOM 1496 C C . ASN A 1 189 ? 39.853 25.941 -26.914 1.00 81.75 189 ASN A C 1
ATOM 1498 O O . ASN A 1 189 ? 40.303 26.042 -25.771 1.00 81.75 189 ASN A O 1
ATOM 1502 N N . ASP A 1 190 ? 40.626 25.614 -27.950 1.00 87.31 190 ASP A N 1
ATOM 1503 C CA . ASP A 1 190 ? 42.059 25.282 -27.880 1.00 87.31 190 ASP A CA 1
ATOM 1504 C C . ASP A 1 190 ? 42.922 26.403 -27.278 1.00 87.31 190 ASP A C 1
ATOM 1506 O O . ASP A 1 190 ? 43.866 26.138 -26.537 1.00 87.31 190 ASP A O 1
ATOM 1510 N N . ILE A 1 191 ? 42.571 27.673 -27.524 1.00 86.38 191 ILE A N 1
ATOM 1511 C CA . ILE A 1 191 ? 43.264 28.833 -26.935 1.00 86.38 191 ILE A CA 1
ATOM 1512 C C . ILE A 1 191 ? 43.132 28.804 -25.411 1.00 86.38 191 ILE A C 1
ATOM 1514 O O . ILE A 1 191 ? 44.109 29.002 -24.688 1.00 86.38 191 ILE A O 1
ATOM 1518 N N . LYS A 1 192 ? 41.919 28.521 -24.920 1.00 87.62 192 LYS A N 1
ATOM 1519 C CA . LYS A 1 192 ? 41.671 28.318 -23.492 1.00 87.62 192 LYS A CA 1
ATOM 1520 C C . LYS A 1 192 ? 42.463 27.112 -22.988 1.00 87.62 192 LYS A C 1
ATOM 1522 O O . LYS A 1 192 ? 43.105 27.221 -21.949 1.00 87.62 192 LYS A O 1
ATOM 1527 N N . GLY A 1 193 ? 42.441 26.004 -23.728 1.00 87.19 193 GLY A N 1
ATOM 1528 C CA . GLY A 1 193 ? 43.164 24.779 -23.387 1.00 87.19 193 GLY A CA 1
ATOM 1529 C C . GLY A 1 193 ? 44.661 25.008 -23.174 1.00 87.19 193 GLY A C 1
ATOM 1530 O O . GLY A 1 193 ? 45.186 24.603 -22.141 1.00 87.19 193 GLY A O 1
ATOM 1531 N N . ILE A 1 194 ? 45.332 25.747 -24.066 1.00 89.19 194 ILE A N 1
ATOM 1532 C CA . ILE A 1 194 ? 46.755 26.096 -23.907 1.00 89.19 194 ILE A CA 1
ATOM 1533 C C . ILE A 1 194 ? 46.988 26.916 -22.635 1.00 89.19 194 ILE A C 1
ATOM 1535 O O . ILE A 1 194 ? 47.866 26.579 -21.847 1.00 89.19 194 ILE A O 1
ATOM 1539 N N . ILE A 1 195 ? 46.209 27.977 -22.401 1.00 88.81 195 ILE A N 1
ATOM 1540 C CA . ILE A 1 195 ? 46.419 28.862 -21.241 1.00 88.81 195 ILE A CA 1
ATOM 1541 C C . ILE A 1 195 ? 46.263 28.090 -19.927 1.00 88.81 195 ILE A C 1
ATOM 1543 O O . ILE A 1 195 ? 47.096 28.228 -19.033 1.00 88.81 195 ILE A O 1
ATOM 1547 N N . PHE A 1 196 ? 45.226 27.259 -19.828 1.00 88.38 196 PHE A N 1
ATOM 1548 C CA . PHE A 1 196 ? 44.988 26.412 -18.660 1.00 88.38 196 PHE A CA 1
ATOM 1549 C C . PHE A 1 196 ? 46.094 25.364 -18.494 1.00 88.38 196 PHE A C 1
ATOM 1551 O O . PHE A 1 196 ? 46.584 25.172 -17.388 1.00 88.38 196 PHE A O 1
ATOM 1558 N N . THR A 1 197 ? 46.536 24.747 -19.590 1.00 86.38 197 THR A N 1
ATOM 1559 C CA . THR A 1 197 ? 47.595 23.730 -19.585 1.00 86.38 197 THR A CA 1
ATOM 1560 C C . THR A 1 197 ? 48.928 24.292 -19.099 1.00 86.38 197 THR A C 1
ATOM 1562 O O . THR A 1 197 ? 49.556 23.707 -18.222 1.00 86.38 197 THR A O 1
ATOM 1565 N N . ILE A 1 198 ? 49.359 25.450 -19.610 1.00 87.88 198 ILE A N 1
ATOM 1566 C CA . ILE A 1 198 ? 50.623 26.060 -19.174 1.00 87.88 198 ILE A CA 1
ATOM 1567 C C . ILE A 1 198 ? 50.517 26.575 -17.730 1.00 87.88 198 ILE A C 1
ATOM 1569 O O . ILE A 1 198 ? 51.472 26.440 -16.966 1.00 87.88 198 ILE A O 1
ATOM 1573 N N . TYR A 1 199 ? 49.359 27.112 -17.326 1.00 89.25 199 TYR A N 1
ATOM 1574 C CA . TYR A 1 199 ? 49.104 27.473 -15.928 1.00 89.25 199 TYR A CA 1
ATOM 1575 C C . TYR A 1 199 ? 49.271 26.264 -15.002 1.00 89.25 199 TYR A C 1
ATOM 1577 O O . TYR A 1 199 ? 49.995 26.344 -14.010 1.00 89.25 199 TYR A O 1
ATOM 1585 N N . GLU A 1 200 ? 48.655 25.137 -15.351 1.00 87.50 200 GLU A N 1
ATOM 1586 C CA . GLU A 1 200 ? 48.721 23.895 -14.582 1.00 87.50 200 GLU A CA 1
ATOM 1587 C C . GLU A 1 200 ? 50.157 23.353 -14.497 1.00 87.50 200 GLU A C 1
ATOM 1589 O O . GLU A 1 200 ? 50.605 22.989 -13.415 1.00 87.50 200 GLU A O 1
ATOM 1594 N N . ILE A 1 201 ? 50.923 23.377 -15.594 1.00 85.00 201 ILE A N 1
ATOM 1595 C CA . ILE A 1 201 ? 52.331 22.939 -15.601 1.00 85.00 201 ILE A CA 1
ATOM 1596 C C . ILE A 1 201 ? 53.191 23.800 -14.664 1.00 85.00 201 ILE A C 1
ATOM 1598 O O . ILE A 1 201 ? 53.976 23.259 -13.886 1.00 85.00 201 ILE A O 1
ATOM 1602 N N . ILE A 1 202 ? 53.039 25.129 -14.713 1.00 87.62 202 ILE A N 1
ATOM 1603 C CA . ILE A 1 202 ? 53.866 26.064 -13.932 1.00 87.62 202 ILE A CA 1
ATOM 1604 C C . ILE A 1 202 ? 53.504 26.041 -12.441 1.00 87.62 202 ILE A C 1
ATOM 1606 O O . ILE A 1 202 ? 54.387 26.086 -11.583 1.00 87.62 202 ILE A O 1
ATOM 1610 N N . THR A 1 203 ? 52.209 26.005 -12.131 1.00 88.62 203 THR A N 1
ATOM 1611 C CA . THR A 1 203 ? 51.697 26.177 -10.759 1.00 88.62 203 THR A CA 1
ATOM 1612 C C . THR A 1 203 ? 51.390 24.865 -10.044 1.00 88.62 203 THR A C 1
ATOM 1614 O O . THR A 1 203 ? 51.297 24.857 -8.819 1.00 88.62 203 THR A O 1
ATOM 1617 N N . ARG A 1 204 ? 51.235 23.763 -10.791 1.00 81.88 204 ARG A N 1
ATOM 1618 C CA . ARG A 1 204 ? 50.702 22.473 -10.319 1.00 81.88 204 ARG A CA 1
ATOM 1619 C C . ARG A 1 204 ? 49.296 22.563 -9.700 1.00 81.88 204 ARG A C 1
ATOM 1621 O O . ARG A 1 204 ? 48.903 21.674 -8.950 1.00 81.88 204 ARG A O 1
ATOM 1628 N N . ASP A 1 205 ? 48.522 23.607 -10.015 1.00 83.44 205 ASP A N 1
ATOM 1629 C CA . ASP A 1 205 ? 47.128 23.743 -9.574 1.00 83.44 205 ASP A CA 1
ATOM 1630 C C . ASP A 1 205 ? 46.179 22.912 -10.455 1.00 83.44 205 ASP A C 1
ATOM 1632 O O . ASP A 1 205 ? 45.839 23.293 -11.576 1.00 83.44 205 ASP A O 1
ATOM 1636 N N . GLU A 1 206 ? 45.713 21.782 -9.921 1.00 78.88 206 GLU A N 1
ATOM 1637 C CA . GLU A 1 206 ? 44.796 20.867 -10.609 1.00 78.88 206 GLU A CA 1
ATOM 1638 C C . GLU A 1 206 ? 43.306 21.170 -10.352 1.00 78.88 206 GLU A C 1
ATOM 1640 O O . GLU A 1 206 ? 42.428 20.497 -10.898 1.00 78.88 206 GLU A O 1
ATOM 1645 N N . THR A 1 207 ? 42.973 22.182 -9.540 1.00 78.38 207 THR A N 1
ATOM 1646 C CA . THR A 1 207 ? 41.583 22.452 -9.110 1.00 78.38 207 THR A CA 1
ATOM 1647 C C . THR A 1 207 ? 40.643 22.768 -10.275 1.00 78.38 207 THR A C 1
ATOM 1649 O O . THR A 1 207 ? 39.441 22.495 -10.219 1.00 78.38 207 THR A O 1
ATOM 1652 N N . LEU A 1 208 ? 41.194 23.285 -11.375 1.00 73.56 208 LEU A N 1
ATOM 1653 C CA . LEU A 1 208 ? 40.457 23.630 -12.590 1.00 73.56 208 LEU A CA 1
ATOM 1654 C C . LEU A 1 208 ? 39.973 22.401 -13.371 1.00 73.56 208 LEU A C 1
ATOM 1656 O O . LEU A 1 208 ? 39.040 22.532 -14.171 1.00 73.56 208 LEU A O 1
ATOM 1660 N N . ARG A 1 209 ? 40.534 21.211 -13.106 1.00 74.31 209 ARG A N 1
ATOM 1661 C CA . ARG A 1 209 ? 40.100 19.944 -13.715 1.00 74.31 209 ARG A CA 1
ATOM 1662 C C . ARG A 1 209 ? 38.688 19.536 -13.271 1.00 74.31 209 ARG A C 1
ATOM 1664 O O . ARG A 1 209 ? 37.970 18.907 -14.041 1.00 74.31 209 ARG A O 1
ATOM 1671 N N . ALA A 1 210 ? 38.250 19.946 -12.075 1.00 66.50 210 ALA A N 1
ATOM 1672 C CA . ALA A 1 210 ? 36.906 19.663 -11.549 1.00 66.50 210 ALA A CA 1
ATOM 1673 C C . ALA A 1 210 ? 35.820 20.636 -12.061 1.00 66.50 210 ALA A C 1
ATOM 1675 O O . ALA A 1 210 ? 34.623 20.439 -11.823 1.00 66.50 210 ALA A O 1
ATOM 1676 N N . VAL A 1 211 ? 36.213 21.706 -12.760 1.00 75.81 211 VAL A N 1
ATOM 1677 C CA . VAL A 1 211 ? 35.298 22.734 -13.267 1.00 75.81 211 VAL A CA 1
ATOM 1678 C C . VAL A 1 211 ? 34.913 22.410 -14.708 1.00 75.81 211 VAL A C 1
ATOM 1680 O O . VAL A 1 211 ? 35.766 22.349 -15.589 1.00 75.81 211 VAL A O 1
ATOM 1683 N N . ARG A 1 212 ? 33.609 22.254 -14.972 1.00 72.81 212 ARG A N 1
ATOM 1684 C CA . ARG A 1 212 ? 33.092 22.027 -16.335 1.00 72.81 212 ARG A CA 1
ATOM 1685 C C . ARG A 1 212 ? 33.545 23.124 -17.305 1.00 72.81 212 ARG A C 1
ATOM 1687 O O . ARG A 1 212 ? 33.535 24.303 -16.948 1.00 72.81 212 ARG A O 1
ATOM 1694 N N . HIS A 1 213 ? 33.870 22.750 -18.543 1.00 71.12 213 HIS A N 1
ATOM 1695 C CA . HIS A 1 213 ? 34.481 23.647 -19.529 1.00 71.12 213 HIS A CA 1
ATOM 1696 C C . HIS A 1 213 ? 33.655 24.903 -19.835 1.00 71.12 213 HIS A C 1
ATOM 1698 O O . HIS A 1 213 ? 34.241 25.957 -20.063 1.00 71.12 213 HIS A O 1
ATOM 1704 N N . GLU A 1 214 ? 32.324 24.838 -19.779 1.00 77.25 214 GLU A N 1
ATOM 1705 C CA . GLU A 1 214 ? 31.426 25.985 -20.005 1.00 77.25 214 GLU A CA 1
ATOM 1706 C C . GLU A 1 214 ? 31.527 27.044 -18.901 1.00 77.25 214 GLU A C 1
ATOM 1708 O O . GLU A 1 214 ? 31.129 28.188 -19.100 1.00 77.25 214 GLU A O 1
ATOM 1713 N N . LYS A 1 215 ? 32.037 26.660 -17.726 1.00 79.56 215 LYS A N 1
ATOM 1714 C CA . LYS A 1 215 ? 32.201 27.526 -16.553 1.00 79.56 215 LYS A CA 1
ATOM 1715 C C . LYS A 1 215 ? 33.644 27.993 -16.350 1.00 79.56 215 LYS A C 1
ATOM 1717 O O . LYS A 1 215 ? 33.893 28.803 -15.466 1.00 79.56 215 LYS A O 1
ATOM 1722 N N . GLN A 1 216 ? 34.591 27.475 -17.131 1.00 82.19 216 GLN A N 1
ATOM 1723 C CA . GLN A 1 216 ? 35.996 27.872 -17.065 1.00 82.19 216 GLN A CA 1
ATOM 1724 C C . GLN A 1 216 ? 36.194 29.238 -17.735 1.00 82.19 216 GLN A C 1
ATOM 1726 O O . GLN A 1 216 ? 35.866 29.404 -18.910 1.00 82.19 216 GLN A O 1
ATOM 1731 N N . ASN A 1 217 ? 36.785 30.193 -17.014 1.00 82.44 217 ASN A N 1
ATOM 1732 C CA . ASN A 1 217 ? 37.010 31.556 -17.493 1.00 82.44 217 ASN A CA 1
ATOM 1733 C C . ASN A 1 217 ? 38.511 31.852 -17.668 1.00 82.44 217 ASN A C 1
ATOM 1735 O O . ASN A 1 217 ? 39.266 31.892 -16.700 1.00 82.44 217 ASN A O 1
ATOM 1739 N N . VAL A 1 218 ? 38.944 32.091 -18.911 1.00 81.94 218 VAL A N 1
ATOM 1740 C CA . VAL A 1 218 ? 40.349 32.404 -19.249 1.00 81.94 218 VAL A CA 1
ATOM 1741 C C . VAL A 1 218 ? 40.821 33.703 -18.610 1.00 81.94 218 VAL A C 1
ATOM 1743 O O . VAL A 1 218 ? 41.962 33.781 -18.160 1.00 81.94 218 VAL A O 1
ATOM 1746 N N . LEU A 1 219 ? 39.952 34.714 -18.550 1.00 81.31 219 LEU A N 1
ATOM 1747 C CA . LEU A 1 219 ? 40.326 36.037 -18.054 1.00 81.31 219 LEU A CA 1
ATOM 1748 C C . LEU A 1 219 ? 40.709 35.990 -16.572 1.00 81.31 219 LEU A C 1
ATOM 1750 O O . LEU A 1 219 ? 41.618 36.703 -16.159 1.00 81.31 219 LEU A O 1
ATOM 1754 N N . GLU A 1 220 ? 40.075 35.114 -15.791 1.00 83.69 220 GLU A N 1
ATOM 1755 C CA . GLU A 1 220 ? 40.422 34.904 -14.382 1.00 83.69 220 GLU A CA 1
ATOM 1756 C C . GLU A 1 220 ? 41.840 34.345 -14.227 1.00 83.69 220 GLU A C 1
ATOM 1758 O O . GLU A 1 220 ? 42.602 34.828 -13.395 1.00 83.69 220 GLU A O 1
ATOM 1763 N N . ILE A 1 221 ? 42.233 33.375 -15.057 1.00 85.44 221 ILE A N 1
ATOM 1764 C CA . ILE A 1 221 ? 43.583 32.792 -15.019 1.00 85.44 221 ILE A CA 1
ATOM 1765 C C . ILE A 1 221 ? 44.634 33.779 -15.533 1.00 85.44 221 ILE A C 1
ATOM 1767 O O . ILE A 1 221 ? 45.713 33.890 -14.953 1.00 85.44 221 ILE A O 1
ATOM 1771 N N . GLU A 1 222 ? 44.328 34.536 -16.588 1.00 82.06 222 GLU A N 1
ATOM 1772 C CA . GLU A 1 222 ? 45.230 35.566 -17.116 1.00 82.06 222 GLU A CA 1
ATOM 1773 C C . GLU A 1 222 ? 45.490 36.689 -16.088 1.00 82.06 222 GLU A C 1
ATOM 1775 O O . GLU A 1 222 ? 46.608 37.217 -16.041 1.00 82.06 222 GLU A O 1
ATOM 1780 N N . GLN A 1 223 ? 44.492 37.021 -15.253 1.00 82.94 223 GLN A N 1
ATOM 1781 C CA . GLN A 1 223 ? 44.565 38.042 -14.195 1.00 82.94 223 GLN A CA 1
ATOM 1782 C C . GLN A 1 223 ? 45.186 37.543 -12.883 1.00 82.94 223 GLN A C 1
ATOM 1784 O O . GLN A 1 223 ? 45.777 38.346 -12.161 1.00 82.94 223 GLN A O 1
ATOM 1789 N N . LYS A 1 224 ? 45.092 36.244 -12.573 1.00 84.50 224 LYS A N 1
ATOM 1790 C CA . LYS A 1 224 ? 45.729 35.651 -11.388 1.00 84.50 224 LYS A CA 1
ATOM 1791 C C . LYS A 1 224 ? 47.252 35.797 -11.422 1.00 84.50 224 LYS A C 1
ATOM 1793 O O . LYS A 1 224 ? 47.883 35.865 -12.480 1.00 84.50 224 LYS A O 1
ATOM 1798 N N . GLU A 1 225 ? 47.864 35.817 -10.246 1.00 85.06 225 GLU A N 1
ATOM 1799 C CA . GLU A 1 225 ? 49.310 35.670 -10.115 1.00 85.06 225 GLU A CA 1
ATOM 1800 C C . GLU A 1 225 ? 49.696 34.197 -10.311 1.00 85.06 225 GLU A C 1
ATOM 1802 O O . GLU A 1 225 ? 49.080 33.305 -9.730 1.00 85.06 225 GLU A O 1
ATOM 1807 N N . TRP A 1 226 ? 50.674 33.936 -11.180 1.00 91.38 226 TRP A N 1
ATOM 1808 C CA . TRP A 1 226 ? 51.160 32.581 -11.443 1.00 91.38 226 TRP A CA 1
ATOM 1809 C C . TRP A 1 226 ? 52.383 32.348 -10.564 1.00 91.38 226 TRP A C 1
ATOM 1811 O O . TRP A 1 226 ? 53.461 32.865 -10.854 1.00 91.38 226 TRP A O 1
ATOM 1821 N N . VAL A 1 227 ? 52.192 31.603 -9.478 1.00 90.25 227 VAL A N 1
ATOM 1822 C CA . VAL A 1 227 ? 53.265 31.239 -8.550 1.00 90.25 227 VAL A CA 1
ATOM 1823 C C . VAL A 1 227 ? 53.875 29.921 -9.015 1.00 90.25 227 VAL A C 1
ATOM 1825 O O . VAL A 1 227 ? 53.176 28.914 -9.095 1.00 90.25 227 VAL A O 1
ATOM 1828 N N . GLN A 1 228 ? 55.166 29.933 -9.345 1.00 90.06 228 GLN A N 1
ATOM 1829 C CA . GLN A 1 228 ? 55.894 28.730 -9.750 1.00 90.06 228 GLN A CA 1
ATOM 1830 C C . GLN A 1 228 ? 55.942 27.724 -8.596 1.00 90.06 228 GLN A C 1
ATOM 1832 O O . GLN A 1 228 ? 56.340 28.069 -7.482 1.00 90.06 228 GLN A O 1
ATOM 1837 N N . HIS A 1 229 ? 55.558 26.478 -8.867 1.00 88.25 229 HIS A N 1
ATOM 1838 C CA . HIS A 1 229 ? 55.669 25.402 -7.887 1.00 88.25 229 HIS A CA 1
ATOM 1839 C C . HIS A 1 229 ? 57.153 25.067 -7.615 1.00 88.25 229 HIS A C 1
ATOM 1841 O O . HIS A 1 229 ? 57.934 25.042 -8.568 1.00 88.25 229 HIS A O 1
ATOM 1847 N N . PRO A 1 230 ? 57.568 24.754 -6.368 1.00 83.19 230 PRO A N 1
ATOM 1848 C CA . PRO A 1 230 ? 58.975 24.492 -6.023 1.00 83.19 230 PRO A CA 1
ATOM 1849 C C . PRO A 1 230 ? 59.661 23.398 -6.856 1.00 83.19 230 PRO A C 1
ATOM 1851 O O . PRO A 1 230 ? 60.856 23.482 -7.128 1.00 83.19 230 PRO A O 1
ATOM 1854 N N . ASP A 1 231 ? 58.893 22.395 -7.282 1.00 77.81 231 ASP A N 1
ATOM 1855 C CA . ASP A 1 231 ? 59.394 21.261 -8.071 1.00 77.81 231 ASP A CA 1
ATOM 1856 C C . ASP A 1 231 ? 59.432 21.529 -9.586 1.00 77.81 231 ASP A C 1
ATOM 1858 O O . ASP A 1 231 ? 59.900 20.693 -10.358 1.00 77.81 231 ASP A O 1
ATOM 1862 N N . VAL A 1 232 ? 58.926 22.678 -10.043 1.00 77.31 232 VAL A N 1
ATOM 1863 C CA . VAL A 1 232 ? 58.937 23.054 -11.461 1.00 77.31 232 VAL A CA 1
ATOM 1864 C C . VAL A 1 232 ? 60.214 23.827 -11.751 1.00 77.31 232 VAL A C 1
ATOM 1866 O O . VAL A 1 232 ? 60.492 24.844 -11.118 1.00 77.31 232 VAL A O 1
ATOM 1869 N N . ARG A 1 233 ? 60.985 23.367 -12.737 1.00 79.38 233 ARG A N 1
ATOM 1870 C CA . ARG A 1 233 ? 62.168 24.068 -13.243 1.00 79.38 233 ARG A CA 1
ATOM 1871 C C . ARG A 1 233 ? 61.819 24.720 -14.569 1.00 79.38 233 ARG A C 1
ATOM 1873 O O . ARG A 1 233 ? 61.358 24.038 -15.476 1.00 79.38 233 ARG A O 1
ATOM 1880 N N . LEU A 1 234 ? 62.024 26.029 -14.646 1.00 78.31 234 LEU A N 1
ATOM 1881 C CA . LEU A 1 234 ? 61.835 26.815 -15.857 1.00 78.31 234 LEU A CA 1
ATOM 1882 C C . LEU A 1 234 ? 63.194 27.365 -16.293 1.00 78.31 234 LEU A C 1
ATOM 1884 O O . LEU A 1 234 ? 64.003 27.770 -15.459 1.00 78.31 234 LEU A O 1
ATOM 1888 N N . ASP A 1 235 ? 63.421 27.368 -17.594 1.00 76.12 235 ASP A N 1
ATOM 1889 C CA . ASP A 1 235 ? 64.541 27.992 -18.303 1.00 76.12 235 ASP A CA 1
ATOM 1890 C C . ASP A 1 235 ? 64.403 29.527 -18.386 1.00 76.12 235 ASP A C 1
ATOM 1892 O O . ASP A 1 235 ? 65.402 30.236 -18.487 1.00 76.12 235 ASP A O 1
ATOM 1896 N N . HIS A 1 236 ? 63.178 30.045 -18.243 1.00 82.62 236 HIS A N 1
ATOM 1897 C CA . HIS A 1 236 ? 62.854 31.474 -18.212 1.00 82.62 236 HIS A CA 1
ATOM 1898 C C . HIS A 1 236 ? 61.950 31.865 -17.019 1.00 82.62 236 HIS A C 1
ATOM 1900 O O . HIS A 1 236 ? 61.275 31.022 -16.424 1.00 82.62 236 HIS A O 1
ATOM 1906 N N . PRO A 1 237 ? 61.872 33.156 -16.636 1.00 86.00 237 PRO A N 1
ATOM 1907 C CA . PRO A 1 237 ? 60.924 33.617 -15.621 1.00 86.00 237 PRO A CA 1
ATOM 1908 C C . PRO A 1 237 ? 59.460 33.442 -16.060 1.00 86.00 237 PRO A C 1
ATOM 1910 O O . PRO A 1 237 ? 59.107 33.721 -17.206 1.00 86.00 237 PRO A O 1
ATOM 1913 N N . VAL A 1 238 ? 58.561 33.109 -15.123 1.00 87.31 238 VAL A N 1
ATOM 1914 C CA . VAL A 1 238 ? 57.103 32.959 -15.370 1.00 87.31 238 VAL A CA 1
ATOM 1915 C C . VAL A 1 238 ? 56.486 34.169 -16.092 1.00 87.31 238 VAL A C 1
ATOM 1917 O O . VAL A 1 238 ? 55.542 34.031 -16.874 1.00 87.31 238 VAL A O 1
ATOM 1920 N N . SER A 1 239 ? 57.011 35.374 -15.856 1.00 86.19 239 SER A N 1
ATOM 1921 C CA . SER A 1 239 ? 56.559 36.606 -16.508 1.00 86.19 239 SER A CA 1
ATOM 1922 C C . SER A 1 239 ? 56.758 36.601 -18.028 1.00 86.19 239 SER A C 1
ATOM 1924 O O . SER A 1 239 ? 55.909 37.145 -18.738 1.00 86.19 239 SER A O 1
ATOM 1926 N N . GLU A 1 240 ? 57.817 35.970 -18.541 1.00 84.44 240 GLU A N 1
ATOM 1927 C CA . GLU A 1 240 ? 58.091 35.883 -19.980 1.00 84.44 240 GLU A CA 1
ATOM 1928 C C . GLU A 1 240 ? 57.111 34.929 -20.669 1.00 84.44 240 GLU A C 1
ATOM 1930 O O . GLU A 1 240 ? 56.486 35.306 -21.662 1.00 84.44 240 GLU A O 1
ATOM 1935 N N . PHE A 1 241 ? 56.848 33.762 -20.071 1.00 83.00 241 PHE A N 1
ATOM 1936 C CA . PHE A 1 241 ? 55.820 32.829 -20.549 1.00 83.00 241 PHE A CA 1
ATOM 1937 C C . PHE A 1 241 ? 54.434 33.476 -20.616 1.00 83.00 241 PHE A C 1
ATOM 1939 O O . PHE A 1 241 ? 53.732 33.384 -21.626 1.00 83.00 241 PHE A O 1
ATOM 1946 N N . ARG A 1 242 ? 54.047 34.198 -19.556 1.00 87.31 242 ARG A N 1
ATOM 1947 C CA . ARG A 1 242 ? 52.765 34.918 -19.507 1.00 87.31 242 ARG A CA 1
ATOM 1948 C C . ARG A 1 242 ? 52.674 36.019 -20.557 1.00 87.31 242 ARG A C 1
ATOM 1950 O O . ARG A 1 242 ? 51.585 36.261 -21.077 1.00 87.31 242 ARG A O 1
ATOM 1957 N N . LYS A 1 243 ? 53.786 36.693 -20.861 1.00 85.50 243 LYS A N 1
ATOM 1958 C CA . LYS A 1 243 ? 53.839 37.733 -21.893 1.00 85.50 243 LYS A CA 1
ATOM 1959 C C . LYS A 1 243 ? 53.588 37.137 -23.278 1.00 85.50 243 LYS A C 1
ATOM 1961 O O . LYS A 1 243 ? 52.684 37.603 -23.967 1.00 85.50 243 LYS A O 1
ATOM 1966 N N . VAL A 1 244 ? 54.303 36.068 -23.635 1.00 85.56 244 VAL A N 1
ATOM 1967 C CA . VAL A 1 244 ? 54.151 35.380 -24.931 1.00 85.56 244 VAL A CA 1
ATOM 1968 C C . VAL A 1 244 ? 52.726 34.845 -25.114 1.00 85.56 244 VAL A C 1
ATOM 1970 O O . VAL A 1 244 ? 52.107 35.077 -26.154 1.00 85.56 244 VAL A O 1
ATOM 1973 N N . LEU A 1 245 ? 52.161 34.192 -24.090 1.00 86.62 245 LEU A N 1
ATOM 1974 C CA . LEU A 1 245 ? 50.790 33.667 -24.139 1.00 86.62 245 LEU A CA 1
ATOM 1975 C C . LEU A 1 245 ? 49.740 34.771 -24.297 1.00 86.62 245 LEU A C 1
ATOM 1977 O O . LEU A 1 245 ? 48.797 34.615 -25.075 1.00 86.62 245 LEU A O 1
ATOM 1981 N N . ARG A 1 246 ? 49.904 35.894 -23.589 1.00 85.88 246 ARG A N 1
ATOM 1982 C CA . ARG A 1 246 ? 48.985 37.034 -23.674 1.00 85.88 246 ARG A CA 1
ATOM 1983 C C . ARG A 1 246 ? 49.028 37.688 -25.051 1.00 85.88 246 ARG A C 1
ATOM 1985 O O . ARG A 1 246 ? 47.974 37.908 -25.639 1.00 85.88 246 ARG A O 1
ATOM 1992 N N . GLU A 1 247 ? 50.220 37.960 -25.579 1.00 87.00 247 GLU A N 1
ATOM 1993 C CA . GLU A 1 247 ? 50.392 38.554 -26.911 1.00 87.00 247 GLU A CA 1
ATOM 1994 C C . GLU A 1 247 ? 49.778 37.661 -28.003 1.00 87.00 247 GLU A C 1
ATOM 1996 O O . GLU A 1 247 ? 49.071 38.149 -28.889 1.00 87.00 247 GLU A O 1
ATOM 2001 N N . TRP A 1 248 ? 49.967 36.343 -27.900 1.00 88.19 248 TRP A N 1
ATOM 2002 C CA . TRP A 1 248 ? 49.357 35.367 -28.804 1.00 88.19 248 TRP A CA 1
ATOM 2003 C C . TRP A 1 248 ? 47.821 35.319 -28.683 1.00 88.19 248 TRP A C 1
ATOM 2005 O O . TRP A 1 248 ? 47.119 35.437 -29.693 1.00 88.19 248 TRP A O 1
ATOM 2015 N N . SER A 1 249 ? 47.289 35.219 -27.459 1.00 86.19 249 SER A N 1
ATOM 2016 C CA . SER A 1 249 ? 45.848 35.204 -27.152 1.00 86.19 249 SER A CA 1
ATOM 2017 C C . SER A 1 249 ? 45.147 36.480 -27.639 1.00 86.19 249 SER A C 1
ATOM 2019 O O . SER A 1 249 ? 44.115 36.418 -28.311 1.00 86.19 249 SER A O 1
ATOM 2021 N N . GLU A 1 250 ? 45.736 37.657 -27.403 1.00 86.06 250 GLU A N 1
ATOM 2022 C CA . GLU A 1 250 ? 45.207 38.940 -27.879 1.00 86.06 250 GLU A CA 1
ATOM 2023 C C . GLU A 1 250 ? 45.217 39.050 -29.406 1.00 86.06 250 GLU A C 1
ATOM 2025 O O . GLU A 1 250 ? 44.227 39.495 -29.997 1.00 86.06 250 GLU A O 1
ATOM 2030 N N . LYS A 1 251 ? 46.299 38.612 -30.063 1.00 84.88 251 LYS A N 1
ATOM 2031 C CA . LYS A 1 251 ? 46.378 38.578 -31.530 1.00 84.88 251 LYS A CA 1
ATOM 2032 C C . LYS A 1 251 ? 45.277 37.694 -32.122 1.00 84.88 251 LYS A C 1
ATOM 2034 O O . LYS A 1 251 ? 44.672 38.070 -33.124 1.00 84.88 251 LYS A O 1
ATOM 2039 N N . ARG A 1 252 ? 44.957 36.565 -31.482 1.00 83.62 252 ARG A N 1
ATOM 2040 C CA . ARG A 1 252 ? 43.864 35.661 -31.885 1.00 83.62 252 ARG A CA 1
ATOM 2041 C C . ARG A 1 252 ? 42.473 36.243 -31.628 1.00 83.62 252 ARG A C 1
ATOM 2043 O O . ARG A 1 252 ? 41.587 36.050 -32.453 1.00 83.62 252 ARG A O 1
ATOM 2050 N N . ARG A 1 253 ? 42.278 36.991 -30.537 1.00 81.75 253 ARG A N 1
ATOM 2051 C CA . ARG A 1 253 ? 41.017 37.711 -30.258 1.00 81.75 253 ARG A CA 1
ATOM 2052 C C . ARG A 1 253 ? 40.740 38.827 -31.272 1.00 81.75 253 ARG A C 1
ATOM 2054 O O . ARG A 1 253 ? 39.581 39.092 -31.563 1.00 81.75 253 ARG A O 1
ATOM 2061 N N . ARG A 1 254 ? 41.786 39.484 -31.793 1.00 81.00 254 ARG A N 1
ATOM 2062 C CA . ARG A 1 254 ? 41.673 40.581 -32.779 1.00 81.00 254 ARG A CA 1
ATOM 2063 C C . ARG A 1 254 ? 41.687 40.113 -34.242 1.00 81.00 254 ARG A C 1
ATOM 2065 O O . ARG A 1 254 ? 41.290 40.877 -35.116 1.00 81.00 254 ARG A O 1
ATOM 2072 N N . GLY A 1 255 ? 42.189 38.909 -34.518 1.00 78.81 255 GLY A N 1
ATOM 2073 C CA . GLY A 1 255 ? 42.276 38.332 -35.862 1.00 78.81 255 GLY A CA 1
ATOM 2074 C C . GLY A 1 255 ? 40.972 37.687 -36.349 1.00 78.81 255 GLY A C 1
ATOM 2075 O O . GLY A 1 255 ? 40.005 37.559 -35.602 1.00 78.81 255 GLY A O 1
ATOM 2076 N N . LYS A 1 256 ? 40.952 37.247 -37.616 1.00 74.31 256 LYS A N 1
ATOM 2077 C CA . LYS A 1 256 ? 39.821 36.501 -38.191 1.00 74.31 256 LYS A CA 1
ATOM 2078 C C . LYS A 1 256 ? 39.669 35.154 -37.471 1.00 74.31 256 LYS A C 1
ATOM 2080 O O . LYS A 1 256 ? 40.611 34.361 -37.455 1.00 74.31 256 LYS A O 1
ATOM 2085 N N . GLN A 1 257 ? 38.496 34.907 -36.892 1.00 80.12 257 GLN A N 1
ATOM 2086 C CA . GLN A 1 257 ? 38.140 33.602 -36.338 1.00 80.12 257 GLN A CA 1
ATOM 2087 C C . GLN A 1 257 ? 37.428 32.771 -37.398 1.00 80.12 257 GLN A C 1
ATOM 2089 O O . GLN A 1 257 ? 36.563 33.281 -38.106 1.00 80.12 257 GLN A O 1
ATOM 2094 N N . ILE A 1 258 ? 37.835 31.512 -37.509 1.00 84.50 258 ILE A N 1
ATOM 2095 C CA . ILE A 1 258 ? 37.196 30.529 -38.376 1.00 84.50 258 ILE A CA 1
ATOM 2096 C C . ILE A 1 258 ? 35.973 29.999 -37.632 1.00 84.50 258 ILE A C 1
ATOM 2098 O O . ILE A 1 258 ? 36.118 29.489 -36.523 1.00 84.50 258 ILE A O 1
ATOM 2102 N N . THR A 1 259 ? 34.783 30.171 -38.209 1.00 82.12 259 THR A N 1
ATOM 2103 C CA . THR A 1 259 ? 33.511 29.718 -37.611 1.00 82.12 259 THR A CA 1
ATOM 2104 C C . THR A 1 259 ? 32.997 28.421 -38.225 1.00 82.12 259 THR A C 1
ATOM 2106 O O . THR A 1 259 ? 32.245 27.686 -37.589 1.00 82.12 259 THR A O 1
ATOM 2109 N N . THR A 1 260 ? 33.457 28.108 -39.435 1.00 84.94 260 THR A N 1
ATOM 2110 C CA . THR A 1 260 ? 33.209 26.849 -40.142 1.00 84.94 260 THR A CA 1
ATOM 2111 C C . THR A 1 260 ? 34.502 26.385 -40.808 1.00 84.94 260 THR A C 1
ATOM 2113 O O . THR A 1 260 ? 35.244 27.211 -41.338 1.00 84.94 260 THR A O 1
ATOM 2116 N N . TYR A 1 261 ? 34.804 25.084 -40.792 1.00 83.69 261 TYR A N 1
ATOM 2117 C CA . TYR A 1 261 ? 36.082 24.549 -41.295 1.00 83.69 261 TYR A CA 1
ATOM 2118 C C . TYR A 1 261 ? 36.386 24.956 -42.748 1.00 83.69 261 TYR A C 1
ATOM 2120 O O . TYR A 1 261 ? 37.539 25.215 -43.074 1.00 83.69 261 TYR A O 1
ATOM 2128 N N . THR A 1 262 ? 35.358 25.122 -43.589 1.00 86.19 262 THR A N 1
ATOM 2129 C CA . THR A 1 262 ? 35.468 25.563 -44.992 1.00 86.19 262 THR A CA 1
ATOM 2130 C C . THR A 1 262 ? 36.003 26.987 -45.179 1.00 86.19 262 THR A C 1
ATOM 2132 O O . THR A 1 262 ? 36.344 27.375 -46.291 1.00 86.19 262 THR A O 1
ATOM 2135 N N . GLU A 1 263 ? 36.058 27.803 -44.123 1.00 88.06 263 GLU A N 1
ATOM 2136 C CA . GLU A 1 263 ? 36.665 29.141 -44.177 1.00 88.06 263 GLU A CA 1
ATOM 2137 C C . GLU A 1 263 ? 38.199 29.104 -44.122 1.00 88.06 263 GLU A C 1
ATOM 2139 O O . GLU A 1 263 ? 38.835 30.144 -44.340 1.00 88.06 263 GLU A O 1
ATOM 2144 N N . ALA A 1 264 ? 38.786 27.945 -43.804 1.00 86.19 264 ALA A N 1
ATOM 2145 C CA . ALA A 1 264 ? 40.227 27.760 -43.761 1.00 86.19 264 ALA A CA 1
ATOM 2146 C C . ALA A 1 264 ? 40.790 27.595 -45.185 1.00 86.19 264 ALA A C 1
ATOM 2148 O O . ALA A 1 264 ? 40.174 26.932 -46.016 1.00 86.19 264 ALA A O 1
ATOM 2149 N N . PRO A 1 265 ? 41.948 28.193 -45.501 1.00 83.38 265 PRO A N 1
ATOM 2150 C CA . PRO A 1 265 ? 42.493 28.208 -46.857 1.00 83.38 265 PRO A CA 1
ATOM 2151 C C . PRO A 1 265 ? 42.893 26.819 -47.374 1.00 83.38 265 PRO A C 1
ATOM 2153 O O . PRO A 1 265 ? 42.818 26.597 -48.578 1.00 83.38 265 PRO A O 1
ATOM 2156 N N . ASN A 1 266 ? 43.277 25.895 -46.489 1.00 82.25 266 ASN A N 1
ATOM 2157 C CA . ASN A 1 266 ? 43.664 24.523 -46.823 1.00 82.25 266 ASN A CA 1
ATOM 2158 C C . ASN A 1 266 ? 42.866 23.515 -45.983 1.00 82.25 266 ASN A C 1
ATOM 2160 O O . ASN A 1 266 ? 43.430 22.566 -45.438 1.00 82.25 266 ASN A O 1
ATOM 2164 N N . PHE A 1 267 ? 41.559 23.748 -45.815 1.00 78.56 267 PHE A N 1
ATOM 2165 C CA . PHE A 1 267 ? 40.717 22.847 -45.033 1.00 78.56 267 PHE A CA 1
ATOM 2166 C C . PHE A 1 267 ? 40.814 21.409 -45.553 1.00 78.56 267 PHE A C 1
ATOM 2168 O O . PHE A 1 267 ? 40.831 21.167 -46.761 1.00 78.56 267 PHE A O 1
ATOM 2175 N N . ILE A 1 268 ? 40.881 20.451 -44.631 1.00 68.69 268 ILE A N 1
ATOM 2176 C CA . ILE A 1 268 ? 40.969 19.039 -44.995 1.00 68.69 268 ILE A CA 1
ATOM 2177 C C . ILE A 1 268 ? 39.550 18.476 -45.070 1.00 68.69 268 ILE A C 1
ATOM 2179 O O . ILE A 1 268 ? 38.813 18.490 -44.081 1.00 68.69 268 ILE A O 1
ATOM 2183 N N . ASP A 1 269 ? 39.169 17.980 -46.244 1.00 64.31 269 ASP A N 1
ATOM 2184 C CA . ASP A 1 269 ? 37.894 17.294 -46.440 1.00 64.31 269 ASP A CA 1
ATOM 2185 C C . ASP A 1 269 ? 38.039 15.820 -46.048 1.00 64.31 269 ASP A C 1
ATOM 2187 O O . ASP A 1 269 ? 38.498 14.980 -46.825 1.00 64.31 269 ASP A O 1
ATOM 2191 N N . TRP A 1 270 ? 37.757 15.526 -44.779 1.00 65.06 270 TRP A N 1
ATOM 2192 C CA . TRP A 1 270 ? 37.819 14.164 -44.254 1.00 65.06 270 TRP A CA 1
ATOM 2193 C C . TRP A 1 270 ? 36.656 13.337 -44.812 1.00 65.06 270 TRP A C 1
ATOM 2195 O O . TRP A 1 270 ? 35.524 13.832 -44.802 1.00 65.06 270 TRP A O 1
ATOM 2205 N N . PRO A 1 271 ? 36.889 12.081 -45.240 1.00 55.41 271 PRO A N 1
ATOM 2206 C CA . PRO A 1 271 ? 35.795 11.182 -45.581 1.00 55.41 271 PRO A CA 1
ATOM 2207 C C . PRO A 1 271 ? 34.851 11.028 -44.383 1.00 55.41 271 PRO A C 1
ATOM 2209 O O . PRO A 1 271 ? 35.289 11.062 -43.229 1.00 55.41 271 PRO A O 1
ATOM 2212 N N . ASP A 1 272 ? 33.556 10.866 -44.661 1.00 50.88 272 ASP A N 1
ATOM 2213 C CA . ASP A 1 272 ? 32.558 10.642 -43.616 1.00 50.88 272 ASP A CA 1
ATOM 2214 C C . ASP A 1 272 ? 32.987 9.477 -42.720 1.00 50.88 272 ASP A C 1
ATOM 2216 O O . ASP A 1 272 ? 33.409 8.418 -43.199 1.00 50.88 272 ASP A O 1
ATOM 2220 N N . THR A 1 273 ? 32.881 9.670 -41.405 1.00 49.59 273 THR A N 1
ATOM 2221 C CA . THR A 1 273 ? 33.201 8.611 -40.455 1.00 49.59 273 THR A CA 1
ATOM 2222 C C . THR A 1 273 ? 32.308 7.397 -40.729 1.00 49.59 273 THR A C 1
ATOM 2224 O O . THR A 1 273 ? 31.091 7.546 -40.900 1.00 49.59 273 THR A O 1
ATOM 2227 N N . PRO A 1 274 ? 32.874 6.177 -40.788 1.00 47.19 274 PRO A N 1
ATOM 2228 C CA . PRO A 1 274 ? 32.073 4.976 -40.954 1.00 47.19 274 PRO A CA 1
ATOM 2229 C C . PRO A 1 274 ? 31.042 4.885 -39.827 1.00 47.19 274 PRO A C 1
ATOM 2231 O O . PRO A 1 274 ? 31.321 5.217 -38.672 1.00 47.19 274 PRO A O 1
ATOM 2234 N N . GLN A 1 275 ? 29.829 4.448 -40.169 1.00 47.03 275 GLN A N 1
ATOM 2235 C CA . GLN A 1 275 ? 28.761 4.310 -39.186 1.00 47.03 275 GLN A CA 1
ATOM 2236 C C . GLN A 1 275 ? 29.202 3.356 -38.061 1.00 47.03 275 GLN A C 1
ATOM 2238 O O . GLN A 1 275 ? 29.792 2.310 -38.349 1.00 47.03 275 GLN A O 1
ATOM 2243 N N . PRO A 1 276 ? 28.900 3.683 -36.792 1.00 46.28 276 PRO A N 1
ATOM 2244 C CA . PRO A 1 276 ? 29.192 2.837 -35.647 1.00 46.28 276 PRO A CA 1
ATOM 2245 C C . PRO A 1 276 ? 28.834 1.365 -35.865 1.00 46.28 276 PRO A C 1
ATOM 2247 O O . PRO A 1 276 ? 27.687 1.080 -36.226 1.00 46.28 276 PRO A O 1
ATOM 2250 N N . PRO A 1 277 ? 29.729 0.411 -35.551 1.00 43.00 277 PRO A N 1
ATOM 2251 C CA . PRO A 1 277 ? 29.302 -0.963 -35.382 1.00 43.00 277 PRO A CA 1
ATOM 2252 C C . PRO A 1 277 ? 28.295 -1.027 -34.228 1.00 43.00 277 PRO A C 1
ATOM 2254 O O . PRO A 1 277 ? 28.452 -0.396 -33.176 1.00 43.00 277 PRO A O 1
ATOM 2257 N N . LEU A 1 278 ? 27.219 -1.767 -34.459 1.00 47.84 278 LEU A N 1
ATOM 2258 C CA . LEU A 1 278 ? 26.201 -2.035 -33.459 1.00 47.84 278 LEU A CA 1
ATOM 2259 C C . LEU A 1 278 ? 26.623 -3.281 -32.681 1.00 47.84 278 LEU A C 1
ATOM 2261 O O . LEU A 1 278 ? 26.818 -4.337 -33.278 1.00 47.84 278 LEU A O 1
ATOM 2265 N N . SER A 1 279 ? 26.750 -3.161 -31.361 1.00 43.22 279 SER A N 1
ATOM 2266 C CA . SER A 1 279 ? 26.939 -4.312 -30.478 1.00 43.22 279 SER A CA 1
ATOM 2267 C C . SER A 1 279 ? 25.717 -4.468 -29.595 1.00 43.22 279 SER A C 1
ATOM 2269 O O . SER A 1 279 ? 25.218 -3.500 -29.017 1.00 43.22 279 SER A O 1
ATOM 2271 N N . GLU A 1 280 ? 25.245 -5.698 -29.467 1.00 43.94 280 GLU A N 1
ATOM 2272 C CA . GLU A 1 280 ? 24.328 -6.053 -28.395 1.00 43.94 280 GLU A CA 1
ATOM 2273 C C . GLU A 1 280 ? 25.102 -6.021 -27.079 1.00 43.94 280 GLU A C 1
ATOM 2275 O O . GLU A 1 280 ? 26.113 -6.704 -26.927 1.00 43.94 280 GLU A O 1
ATOM 2280 N N . THR A 1 281 ? 24.661 -5.184 -26.145 1.00 43.66 281 THR A N 1
ATOM 2281 C CA . THR A 1 281 ? 25.158 -5.188 -24.770 1.00 43.66 281 THR A CA 1
ATOM 2282 C C . THR A 1 281 ? 24.019 -5.524 -23.820 1.00 43.66 281 THR A C 1
ATOM 2284 O O . THR A 1 281 ? 22.854 -5.183 -24.061 1.00 43.66 281 THR A O 1
ATOM 2287 N N . PHE A 1 282 ? 24.353 -6.218 -22.734 1.00 44.31 282 PHE A N 1
ATOM 2288 C CA . PHE A 1 282 ? 23.420 -6.493 -21.650 1.00 44.31 282 PHE A CA 1
ATOM 2289 C C . PHE A 1 282 ? 23.443 -5.318 -20.684 1.00 44.31 282 PHE A C 1
ATOM 2291 O O . PHE A 1 282 ? 24.445 -5.047 -20.031 1.00 44.31 282 PHE A O 1
ATOM 2298 N N . VAL A 1 283 ? 22.332 -4.596 -20.614 1.00 40.03 283 VAL A N 1
ATOM 2299 C CA . VAL A 1 283 ? 22.168 -3.467 -19.703 1.00 40.03 283 VAL A CA 1
ATOM 2300 C C . VAL A 1 283 ? 21.150 -3.861 -18.650 1.00 40.03 283 VAL A C 1
ATOM 2302 O O . VAL A 1 283 ? 20.057 -4.324 -18.979 1.00 40.03 283 VAL A O 1
ATOM 2305 N N . TYR A 1 284 ? 21.493 -3.662 -17.384 1.00 39.81 284 TYR A N 1
ATOM 2306 C CA . TYR A 1 284 ? 20.603 -3.964 -16.274 1.00 39.81 284 TYR A CA 1
ATOM 2307 C C . TYR A 1 284 ? 19.823 -2.707 -15.888 1.00 39.81 284 TYR A C 1
ATOM 2309 O O . TYR A 1 284 ? 20.384 -1.733 -15.394 1.00 39.81 284 TYR A O 1
ATOM 2317 N N . TYR A 1 285 ? 18.514 -2.721 -16.134 1.00 32.59 285 TYR A N 1
ATOM 2318 C CA . TYR A 1 285 ? 17.581 -1.712 -15.628 1.00 32.59 285 TYR A CA 1
ATOM 2319 C C . TYR A 1 285 ? 16.748 -2.360 -14.519 1.00 32.59 285 TYR A C 1
ATOM 2321 O O . TYR A 1 285 ? 16.117 -3.388 -14.762 1.00 32.59 285 TYR A O 1
ATOM 2329 N N . ASP A 1 286 ? 16.772 -1.795 -13.307 1.00 34.66 286 ASP A N 1
ATOM 2330 C CA . ASP A 1 286 ? 16.119 -2.368 -12.112 1.00 34.66 286 ASP A CA 1
ATOM 2331 C C . ASP A 1 286 ? 16.453 -3.861 -11.886 1.00 34.66 286 ASP A C 1
ATOM 2333 O O . ASP A 1 286 ? 15.584 -4.684 -11.597 1.00 34.66 286 ASP A O 1
ATOM 2337 N N . GLY A 1 287 ? 17.723 -4.242 -12.071 1.00 36.69 287 GLY A N 1
ATOM 2338 C CA . GLY A 1 287 ? 18.196 -5.609 -11.816 1.00 36.69 287 GLY A CA 1
ATOM 2339 C C . GLY A 1 287 ? 17.716 -6.675 -12.812 1.00 36.69 287 GLY A C 1
ATOM 2340 O O . GLY A 1 287 ? 17.898 -7.863 -12.553 1.00 36.69 287 GLY A O 1
ATOM 2341 N N . LYS A 1 288 ? 17.117 -6.298 -13.954 1.00 33.88 288 LYS A N 1
ATOM 2342 C CA . LYS A 1 288 ? 16.765 -7.232 -15.042 1.00 33.88 288 LYS A CA 1
ATOM 2343 C C . LYS A 1 288 ? 17.674 -7.047 -16.262 1.00 33.88 288 LYS A C 1
ATOM 2345 O O . LYS A 1 288 ? 17.850 -5.902 -16.684 1.00 33.88 288 LYS A O 1
ATOM 2350 N N . PRO A 1 289 ? 18.196 -8.135 -16.863 1.00 35.56 289 PRO A N 1
ATOM 2351 C CA . PRO A 1 289 ? 19.009 -8.045 -18.069 1.00 35.56 289 PRO A CA 1
ATOM 2352 C C . PRO A 1 289 ? 18.134 -7.638 -19.257 1.00 35.56 289 PRO A C 1
ATOM 2354 O O . PRO A 1 289 ? 17.145 -8.301 -19.573 1.00 35.56 289 PRO A O 1
ATOM 2357 N N . ALA A 1 290 ? 18.497 -6.547 -19.923 1.00 41.53 290 ALA A N 1
ATOM 2358 C CA . ALA A 1 290 ? 17.897 -6.121 -21.176 1.00 41.53 290 ALA A CA 1
ATOM 2359 C C . ALA A 1 290 ? 18.983 -6.007 -22.245 1.00 41.53 290 ALA A C 1
ATOM 2361 O O . ALA A 1 290 ? 19.979 -5.307 -22.059 1.00 41.53 290 ALA A O 1
ATOM 2362 N N . THR A 1 291 ? 18.779 -6.668 -23.381 1.00 40.31 291 THR A N 1
ATOM 2363 C CA . THR A 1 291 ? 19.676 -6.548 -24.528 1.00 40.31 291 THR A CA 1
ATOM 2364 C C . THR A 1 291 ? 19.379 -5.240 -25.245 1.00 40.31 291 THR A C 1
ATOM 2366 O O . THR A 1 291 ? 18.252 -4.995 -25.686 1.00 40.31 291 THR A O 1
ATOM 2369 N N . LYS A 1 292 ? 20.376 -4.366 -25.348 1.00 48.28 292 LYS A N 1
ATOM 2370 C CA . LYS A 1 292 ? 20.269 -3.123 -26.102 1.00 48.28 292 LYS A CA 1
ATOM 2371 C C . LYS A 1 292 ? 21.316 -3.122 -27.199 1.00 48.28 292 LYS A C 1
ATOM 2373 O O . LYS A 1 292 ? 22.491 -3.340 -26.937 1.00 48.28 292 LYS A O 1
ATOM 2378 N N . LEU A 1 293 ? 20.881 -2.817 -28.419 1.00 41.66 293 LEU A N 1
ATOM 2379 C CA . LEU A 1 293 ? 21.789 -2.443 -29.495 1.00 41.66 293 LEU A CA 1
ATOM 2380 C C . LEU A 1 293 ? 22.374 -1.078 -29.147 1.00 41.66 293 LEU A C 1
ATOM 2382 O O . LEU A 1 293 ? 21.708 -0.040 -29.239 1.00 41.66 293 LEU A O 1
ATOM 2386 N N . LEU A 1 294 ? 23.605 -1.104 -28.657 1.00 42.00 294 LEU A N 1
ATOM 2387 C CA . LEU A 1 294 ? 24.396 0.081 -28.422 1.00 42.00 294 LEU A CA 1
ATOM 2388 C C . LEU A 1 294 ? 25.192 0.327 -29.705 1.00 42.00 294 LEU A C 1
ATOM 2390 O O . LEU A 1 294 ? 25.943 -0.540 -30.152 1.00 42.00 294 LEU A O 1
ATOM 2394 N N . MET A 1 295 ? 25.028 1.505 -30.316 1.00 47.50 295 MET A N 1
ATOM 2395 C CA . MET A 1 295 ? 26.082 1.971 -31.216 1.00 47.50 295 MET A CA 1
ATOM 2396 C C . MET A 1 295 ? 27.323 2.102 -30.345 1.00 47.50 295 MET A C 1
ATOM 2398 O O . MET A 1 295 ? 27.266 2.767 -29.312 1.00 47.50 295 MET A O 1
ATOM 2402 N N . LEU A 1 296 ? 28.423 1.471 -30.738 1.00 43.12 296 LEU A N 1
ATOM 2403 C CA . LEU A 1 296 ? 29.652 1.476 -29.942 1.00 43.12 296 LEU A CA 1
ATOM 2404 C C . LEU A 1 296 ? 30.266 2.887 -29.775 1.00 43.12 296 LEU A C 1
ATOM 2406 O O . LEU A 1 296 ? 31.221 3.061 -29.035 1.00 43.12 296 LEU A O 1
ATOM 2410 N N . TRP A 1 297 ? 29.661 3.905 -30.396 1.00 47.84 297 TRP A N 1
ATOM 2411 C CA . TRP A 1 297 ? 30.003 5.321 -30.295 1.00 47.84 297 TRP A CA 1
ATOM 2412 C C . TRP A 1 297 ? 28.859 6.138 -29.649 1.00 47.84 297 TRP A C 1
ATOM 2414 O O . TRP A 1 297 ? 28.041 6.717 -30.364 1.00 47.84 297 TRP A O 1
ATOM 2424 N N . ILE A 1 298 ? 28.708 6.202 -28.320 1.00 42.94 298 ILE A N 1
ATOM 2425 C CA . ILE A 1 298 ? 27.658 7.045 -27.685 1.00 42.94 298 ILE A CA 1
ATOM 2426 C C . ILE A 1 298 ? 28.223 7.630 -26.362 1.00 42.94 298 ILE A C 1
ATOM 2428 O O . ILE A 1 298 ? 28.679 6.843 -25.549 1.00 42.94 298 ILE A O 1
ATOM 2432 N N . LYS A 1 299 ? 28.221 8.937 -26.002 1.00 41.56 299 LYS A N 1
ATOM 2433 C CA . LYS A 1 299 ? 27.229 10.034 -26.164 1.00 41.56 299 LYS A CA 1
ATOM 2434 C C . LYS A 1 299 ? 27.798 11.429 -25.802 1.00 41.56 299 LYS A C 1
ATOM 2436 O O . LYS A 1 299 ? 28.440 11.566 -24.769 1.00 41.56 299 LYS A O 1
ATOM 2441 N N . SER A 1 300 ? 27.311 12.477 -26.467 1.00 31.89 300 SER A N 1
ATOM 2442 C CA . SER A 1 300 ? 26.798 13.736 -25.870 1.00 31.89 300 SER A CA 1
ATOM 2443 C C . SER A 1 300 ? 25.917 14.408 -26.946 1.00 31.89 300 SER A C 1
ATOM 2445 O O . SER A 1 300 ? 26.149 14.208 -28.128 1.00 31.89 300 SER A O 1
ATOM 2447 N N . GLU A 1 301 ? 24.821 15.126 -26.727 1.00 34.19 301 GLU A N 1
ATOM 2448 C CA . GLU A 1 301 ? 23.919 15.363 -25.609 1.00 34.19 301 GLU A CA 1
ATOM 2449 C C . GLU A 1 301 ? 22.539 15.681 -26.229 1.00 34.19 301 GLU A C 1
ATOM 2451 O O . GLU A 1 301 ? 22.420 16.132 -27.371 1.00 34.19 301 GLU A O 1
ATOM 2456 N N . ARG A 1 302 ? 21.462 15.443 -25.478 1.00 34.00 302 ARG A N 1
ATOM 2457 C CA . ARG A 1 302 ? 20.115 15.895 -25.841 1.00 34.00 302 ARG A CA 1
ATOM 2458 C C . ARG A 1 302 ? 20.010 17.417 -25.662 1.00 34.00 302 ARG A C 1
ATOM 2460 O O . ARG A 1 302 ? 20.105 17.868 -24.530 1.00 34.00 302 ARG A O 1
ATOM 2467 N N . TYR A 1 303 ? 19.669 18.118 -26.749 1.00 32.66 303 TYR A N 1
ATOM 2468 C CA . TYR A 1 303 ? 18.717 19.247 -26.891 1.00 32.66 303 TYR A CA 1
ATOM 2469 C C . TYR A 1 303 ? 19.258 20.467 -27.658 1.00 32.66 303 TYR A C 1
ATOM 2471 O O . TYR A 1 303 ? 19.817 21.390 -27.079 1.00 32.66 303 TYR A O 1
ATOM 2479 N N . ARG A 1 304 ? 18.896 20.543 -28.948 1.00 29.03 304 ARG A N 1
ATOM 2480 C CA . ARG A 1 304 ? 18.388 21.759 -29.619 1.00 29.03 304 ARG A CA 1
ATOM 2481 C C . ARG A 1 304 ? 17.710 21.340 -30.935 1.00 29.03 304 ARG A C 1
ATOM 2483 O O . ARG A 1 304 ? 18.376 20.957 -31.881 1.00 29.03 304 ARG A O 1
ATOM 2490 N N . TYR A 1 305 ? 16.413 21.037 -30.920 1.00 31.52 305 TYR A N 1
ATOM 2491 C CA . TYR A 1 305 ? 15.296 21.938 -31.259 1.00 31.52 305 TYR A CA 1
ATOM 2492 C C . TYR A 1 305 ? 15.382 22.576 -32.665 1.00 31.52 305 TYR A C 1
ATOM 2494 O O . TYR A 1 305 ? 16.061 23.575 -32.865 1.00 31.52 305 TYR A O 1
ATOM 2502 N N . PHE A 1 306 ? 14.607 22.011 -33.603 1.00 28.28 306 PHE A N 1
ATOM 2503 C CA . PHE A 1 306 ? 13.569 22.726 -34.371 1.00 28.28 306 PHE A CA 1
ATOM 2504 C C . PHE A 1 306 ? 13.946 23.977 -35.206 1.00 28.28 306 PHE A C 1
ATOM 2506 O O . PHE A 1 306 ? 13.066 24.778 -35.510 1.00 28.28 306 PHE A O 1
ATOM 2513 N N . GLY A 1 307 ? 15.204 24.141 -35.629 1.00 31.08 307 GLY A N 1
ATOM 2514 C CA . GLY A 1 307 ? 15.641 25.298 -36.433 1.00 31.08 307 GLY A CA 1
ATOM 2515 C C . GLY A 1 307 ? 15.705 25.098 -37.954 1.00 31.08 307 GLY A C 1
ATOM 2516 O O . GLY A 1 307 ? 15.286 25.981 -38.696 1.00 31.08 307 GLY A O 1
ATOM 2517 N N . ASP A 1 308 ? 16.179 23.946 -38.441 1.00 30.89 308 ASP A N 1
ATOM 2518 C CA . ASP A 1 308 ? 16.641 23.846 -39.843 1.00 30.89 308 ASP A CA 1
ATOM 2519 C C . ASP A 1 308 ? 15.791 22.975 -40.775 1.00 30.89 308 ASP A C 1
ATOM 2521 O O . ASP A 1 308 ? 15.992 22.980 -41.991 1.00 30.89 308 ASP A O 1
ATOM 2525 N N . VAL A 1 309 ? 14.746 22.325 -40.256 1.00 32.62 309 VAL A N 1
ATOM 2526 C CA . VAL A 1 309 ? 13.782 21.584 -41.095 1.00 32.62 309 VAL A CA 1
ATOM 2527 C C . VAL A 1 309 ? 12.905 22.533 -41.938 1.00 32.62 309 VAL A C 1
ATOM 2529 O O . VAL A 1 309 ? 12.273 22.105 -42.896 1.00 32.62 309 VAL A O 1
ATOM 2532 N N . ILE A 1 310 ? 12.929 23.846 -41.665 1.00 31.77 310 ILE A N 1
ATOM 2533 C CA . ILE A 1 310 ? 12.222 24.866 -42.463 1.00 31.77 310 ILE A CA 1
ATOM 2534 C C . ILE A 1 310 ? 13.120 25.496 -43.557 1.00 31.77 310 ILE A C 1
ATOM 2536 O O . ILE A 1 310 ? 12.610 26.211 -44.416 1.00 31.77 310 ILE A O 1
ATOM 2540 N N . ARG A 1 311 ? 14.436 25.211 -43.619 1.00 37.62 311 ARG A N 1
ATOM 2541 C CA . ARG A 1 311 ? 15.349 25.858 -44.598 1.00 37.62 311 ARG A CA 1
ATOM 2542 C C . ARG A 1 311 ? 15.966 24.972 -45.680 1.00 37.62 311 ARG A C 1
ATOM 2544 O O . ARG A 1 311 ? 16.552 25.519 -46.609 1.00 37.62 311 ARG A O 1
ATOM 2551 N N . LYS A 1 312 ? 15.799 23.650 -45.632 1.00 33.91 312 LYS A N 1
ATOM 2552 C CA . LYS A 1 312 ? 16.260 22.737 -46.699 1.00 33.91 312 LYS A CA 1
ATOM 2553 C C . LYS A 1 312 ? 15.159 21.786 -47.173 1.00 33.91 312 LYS A C 1
ATOM 2555 O O . LYS A 1 312 ? 15.365 20.582 -47.269 1.00 33.91 312 LYS A O 1
ATOM 2560 N N . LEU A 1 313 ? 13.989 22.334 -47.504 1.00 27.55 313 LEU A N 1
ATOM 2561 C CA . LEU A 1 313 ? 13.129 21.658 -48.473 1.00 27.55 313 LEU A CA 1
ATOM 2562 C C . LEU A 1 313 ? 13.797 21.783 -49.852 1.00 27.55 313 LEU A C 1
ATOM 2564 O O . LEU A 1 313 ? 14.105 22.906 -50.264 1.00 27.55 313 LEU A O 1
ATOM 2568 N N . PRO A 1 314 ? 14.033 20.677 -50.576 1.00 33.12 314 PRO A N 1
ATOM 2569 C CA . PRO A 1 314 ? 14.358 20.771 -51.985 1.00 33.12 314 PRO A CA 1
ATOM 2570 C C . PRO A 1 314 ? 13.177 21.443 -52.692 1.00 33.12 314 PRO A C 1
ATOM 2572 O O . PRO A 1 314 ? 12.016 21.133 -52.414 1.00 33.12 314 PRO A O 1
ATOM 2575 N N . ARG A 1 315 ? 13.464 22.353 -53.630 1.00 37.78 315 ARG A N 1
ATOM 2576 C CA . ARG A 1 315 ? 12.513 22.671 -54.701 1.00 37.78 315 ARG A CA 1
ATOM 2577 C C . ARG A 1 315 ? 12.348 21.403 -55.537 1.00 37.78 315 ARG A C 1
ATOM 2579 O O . ARG A 1 315 ? 13.008 21.233 -56.553 1.00 37.78 315 ARG A O 1
ATOM 2586 N N . MET A 1 316 ? 11.520 20.486 -55.056 1.00 32.75 316 MET A N 1
ATOM 2587 C CA . MET A 1 316 ? 10.932 19.449 -55.878 1.00 32.75 316 MET A CA 1
ATOM 2588 C C . MET A 1 316 ? 9.697 20.068 -56.510 1.00 32.75 316 MET A C 1
ATOM 2590 O O . MET A 1 316 ? 8.660 20.237 -55.873 1.00 32.75 316 MET A O 1
ATOM 2594 N N . GLU A 1 317 ? 9.832 20.437 -57.777 1.00 47.75 317 GLU A N 1
ATOM 2595 C CA . GLU A 1 317 ? 8.692 20.326 -58.670 1.00 47.75 317 GLU A CA 1
ATOM 2596 C C . GLU A 1 317 ? 8.308 18.849 -58.690 1.00 47.75 317 GLU A C 1
ATOM 2598 O O . GLU A 1 317 ? 9.093 18.006 -59.110 1.00 47.75 317 GLU A O 1
ATOM 2603 N N . THR A 1 318 ? 7.150 18.514 -58.139 1.00 36.34 318 THR A N 1
ATOM 2604 C CA . THR A 1 318 ? 6.352 17.361 -58.559 1.00 36.34 318 THR A CA 1
ATOM 2605 C C . THR A 1 318 ? 4.975 17.477 -57.929 1.00 36.34 318 THR A C 1
ATOM 2607 O O . THR A 1 318 ? 4.812 17.745 -56.739 1.00 36.34 318 THR A O 1
ATOM 2610 N N . SER A 1 319 ? 3.983 17.314 -58.790 1.00 49.00 319 SER A N 1
ATOM 2611 C CA . SER A 1 319 ? 2.595 17.041 -58.461 1.00 49.00 319 SER A CA 1
ATOM 2612 C C . SER A 1 319 ? 2.463 15.975 -57.364 1.00 49.00 319 SER A C 1
ATOM 2614 O O . SER A 1 319 ? 3.162 14.965 -57.394 1.00 49.00 319 SER A O 1
ATOM 2616 N N . ASP A 1 320 ? 1.514 16.207 -56.455 1.00 51.44 320 ASP A N 1
ATOM 2617 C CA . ASP A 1 320 ? 0.924 15.248 -55.510 1.00 51.44 320 ASP A CA 1
ATOM 2618 C C . ASP A 1 320 ? 1.829 14.703 -54.382 1.00 51.44 320 ASP A C 1
ATOM 2620 O O . ASP A 1 320 ? 2.137 13.516 -54.305 1.00 51.44 320 ASP A O 1
ATOM 2624 N N . ALA A 1 321 ? 2.202 15.562 -53.423 1.00 48.81 321 ALA A N 1
ATOM 2625 C CA . ALA A 1 321 ? 2.921 15.153 -52.209 1.00 48.81 321 ALA A CA 1
ATOM 2626 C C . ALA A 1 321 ? 1.982 14.791 -51.031 1.00 48.81 321 ALA A C 1
ATOM 2628 O O . ALA A 1 321 ? 1.186 15.609 -50.564 1.00 48.81 321 ALA A O 1
ATOM 2629 N N . LEU A 1 322 ? 2.131 13.569 -50.501 1.00 63.56 322 LEU A N 1
ATOM 2630 C CA . LEU A 1 322 ? 1.515 13.081 -49.256 1.00 63.56 322 LEU A CA 1
ATOM 2631 C C . LEU A 1 322 ? 2.152 13.710 -47.995 1.00 63.56 322 LEU A C 1
ATOM 2633 O O . LEU A 1 322 ? 3.352 13.963 -47.928 1.00 63.56 322 LEU A O 1
ATOM 2637 N N . ASN A 1 323 ? 1.320 13.935 -46.973 1.00 73.62 323 ASN A N 1
ATOM 2638 C CA . ASN A 1 323 ? 1.585 14.742 -45.774 1.00 73.62 323 ASN A CA 1
ATOM 2639 C C . ASN A 1 323 ? 2.656 14.132 -44.818 1.00 73.62 323 ASN A C 1
ATOM 2641 O O . ASN A 1 323 ? 2.444 13.025 -44.326 1.00 73.62 323 ASN A O 1
ATOM 2645 N N . PRO A 1 324 ? 3.749 14.837 -44.443 1.00 72.06 324 PRO A N 1
ATOM 2646 C CA . PRO A 1 324 ? 4.782 14.345 -43.512 1.00 72.06 324 PRO A CA 1
ATOM 2647 C C . PRO A 1 324 ? 4.261 14.006 -42.105 1.00 72.06 324 PRO A C 1
ATOM 2649 O O . PRO A 1 324 ? 4.790 13.110 -41.443 1.00 72.06 324 PRO A O 1
ATOM 2652 N N . TRP A 1 325 ? 3.177 14.649 -41.662 1.00 76.94 325 TRP A N 1
ATOM 2653 C CA . TRP A 1 325 ? 2.491 14.271 -40.426 1.00 76.94 325 TRP A CA 1
ATOM 2654 C C . TRP A 1 325 ? 1.890 12.865 -40.516 1.00 76.94 325 TRP A C 1
ATOM 2656 O O . TRP A 1 325 ? 1.855 12.168 -39.507 1.00 76.94 325 TRP A O 1
ATOM 2666 N N . ALA A 1 326 ? 1.505 12.402 -41.712 1.00 79.00 326 ALA A N 1
ATOM 2667 C CA . ALA A 1 326 ? 0.987 11.052 -41.911 1.00 79.00 326 ALA A CA 1
ATOM 2668 C C . ALA A 1 326 ? 2.050 9.979 -41.630 1.00 79.00 326 ALA A C 1
ATOM 2670 O O . ALA A 1 326 ? 1.722 8.968 -41.017 1.00 79.00 326 ALA A O 1
ATOM 2671 N N . TYR A 1 327 ? 3.320 10.210 -41.983 1.00 81.50 327 TYR A N 1
ATOM 2672 C CA . TYR A 1 327 ? 4.409 9.271 -41.683 1.00 81.50 327 TYR A CA 1
ATOM 2673 C C . TYR A 1 327 ? 4.743 9.223 -40.188 1.00 81.50 327 TYR A C 1
ATOM 2675 O O . TYR A 1 327 ? 4.914 8.137 -39.637 1.00 81.50 327 TYR A O 1
ATOM 2683 N N . LEU A 1 328 ? 4.771 10.373 -39.502 1.00 84.38 328 LEU A N 1
ATOM 2684 C CA . LEU A 1 328 ? 4.958 10.409 -38.047 1.00 84.38 328 LEU A CA 1
ATOM 2685 C C . LEU A 1 328 ? 3.792 9.727 -37.320 1.00 84.38 328 LEU A C 1
ATOM 2687 O O . LEU A 1 328 ? 4.009 8.927 -36.411 1.00 84.38 328 LEU A O 1
ATOM 2691 N N . THR A 1 329 ? 2.553 10.010 -37.733 1.00 87.31 329 THR A N 1
ATOM 2692 C CA . THR A 1 329 ? 1.367 9.338 -37.195 1.00 87.31 329 THR A CA 1
ATOM 2693 C C . THR A 1 329 ? 1.426 7.837 -37.463 1.00 87.31 329 THR A C 1
ATOM 2695 O O . THR A 1 329 ? 1.207 7.065 -36.535 1.00 87.31 329 THR A O 1
ATOM 2698 N N . ALA A 1 330 ? 1.792 7.404 -38.672 1.00 89.44 330 ALA A N 1
ATOM 2699 C CA . ALA A 1 330 ? 1.943 5.989 -39.005 1.00 89.44 330 ALA A CA 1
ATOM 2700 C C . ALA A 1 330 ? 3.028 5.306 -38.158 1.00 89.44 330 ALA A C 1
ATOM 2702 O O . ALA A 1 330 ? 2.799 4.207 -37.662 1.00 89.44 330 ALA A O 1
ATOM 2703 N N . ALA A 1 331 ? 4.167 5.962 -37.917 1.00 90.44 331 ALA A N 1
ATOM 2704 C CA . ALA A 1 331 ? 5.227 5.435 -37.060 1.00 90.44 331 ALA A CA 1
ATOM 2705 C C . ALA A 1 331 ? 4.780 5.310 -35.593 1.00 90.44 331 ALA A C 1
ATOM 2707 O O . ALA A 1 331 ? 5.011 4.279 -34.962 1.00 90.44 331 ALA A O 1
ATOM 2708 N N . LEU A 1 332 ? 4.092 6.320 -35.049 1.00 92.06 332 LEU A N 1
ATOM 2709 C CA . LEU A 1 332 ? 3.553 6.280 -33.684 1.00 92.06 332 LEU A CA 1
ATOM 2710 C C . LEU A 1 332 ? 2.467 5.210 -33.527 1.00 92.06 332 LEU A C 1
ATOM 2712 O O . LEU A 1 332 ? 2.457 4.488 -32.530 1.00 92.06 332 LEU A O 1
ATOM 2716 N N . VAL A 1 333 ? 1.581 5.078 -34.518 1.00 92.88 333 VAL A N 1
ATOM 2717 C CA . VAL A 1 333 ? 0.573 4.012 -34.565 1.00 92.88 333 VAL A CA 1
ATOM 2718 C C . VAL A 1 333 ? 1.251 2.649 -34.673 1.00 92.88 333 VAL A C 1
ATOM 2720 O O . VAL A 1 333 ? 0.887 1.747 -33.928 1.00 92.88 333 VAL A O 1
ATOM 2723 N N . GLY A 1 334 ? 2.275 2.505 -35.517 1.00 94.56 334 GLY A N 1
ATOM 2724 C CA . GLY A 1 334 ? 3.062 1.279 -35.648 1.00 94.56 334 GLY A CA 1
ATOM 2725 C C . GLY A 1 334 ? 3.719 0.867 -34.331 1.00 94.56 334 GLY A C 1
ATOM 2726 O O . GLY A 1 334 ? 3.546 -0.264 -33.890 1.00 94.56 334 GLY A O 1
ATOM 2727 N N . LEU A 1 335 ? 4.386 1.795 -33.638 1.00 93.56 335 LEU A N 1
ATOM 2728 C CA . LEU A 1 335 ? 4.976 1.548 -32.317 1.00 93.56 335 LEU A CA 1
ATOM 2729 C C . LEU A 1 335 ? 3.924 1.173 -31.268 1.00 93.56 335 LEU A C 1
ATOM 2731 O O . LEU A 1 335 ? 4.153 0.268 -30.463 1.00 93.56 335 LEU A O 1
ATOM 2735 N N . LEU A 1 336 ? 2.768 1.842 -31.277 1.00 92.06 336 LEU A N 1
ATOM 2736 C CA . LEU A 1 336 ? 1.662 1.514 -30.385 1.00 92.06 336 LEU A CA 1
ATOM 2737 C C . LEU A 1 336 ? 1.134 0.105 -30.665 1.00 92.06 336 LEU A C 1
ATOM 2739 O O . LEU A 1 336 ? 1.012 -0.682 -29.733 1.00 92.06 336 LEU A O 1
ATOM 2743 N N . VAL A 1 337 ? 0.870 -0.239 -31.927 1.00 93.81 337 VAL A N 1
ATOM 2744 C CA . VAL A 1 337 ? 0.398 -1.571 -32.329 1.00 93.81 337 VAL A CA 1
ATOM 2745 C C . VAL A 1 337 ? 1.415 -2.638 -31.936 1.00 93.81 337 VAL A C 1
ATOM 2747 O O . VAL A 1 337 ? 1.034 -3.601 -31.275 1.00 93.81 337 VAL A O 1
ATOM 2750 N N . THR A 1 338 ? 2.702 -2.445 -32.234 1.00 93.31 338 THR A N 1
ATOM 2751 C CA . THR A 1 338 ? 3.772 -3.364 -31.819 1.00 93.31 338 THR A CA 1
ATOM 2752 C C . THR A 1 338 ? 3.788 -3.544 -30.306 1.00 93.31 338 THR A C 1
ATOM 2754 O O . THR A 1 338 ? 3.810 -4.674 -29.828 1.00 93.31 338 THR A O 1
ATOM 2757 N N . LYS A 1 339 ? 3.686 -2.458 -29.529 1.00 91.44 339 LYS A N 1
ATOM 2758 C CA . LYS A 1 339 ? 3.608 -2.537 -28.065 1.00 91.44 339 LYS A CA 1
ATOM 2759 C C . LYS A 1 339 ? 2.380 -3.317 -27.591 1.00 91.44 339 LYS A C 1
ATOM 2761 O O . LYS A 1 339 ? 2.509 -4.138 -26.693 1.00 91.44 339 LYS A O 1
ATOM 2766 N N . LEU A 1 340 ? 1.202 -3.090 -28.173 1.00 93.19 340 LEU A N 1
ATOM 2767 C CA . LEU A 1 340 ? -0.023 -3.818 -27.816 1.00 93.19 340 LEU A CA 1
ATOM 2768 C C . LEU A 1 340 ? 0.096 -5.314 -28.161 1.00 93.19 340 LEU A C 1
ATOM 2770 O O . LEU A 1 340 ? -0.306 -6.164 -27.367 1.00 93.19 340 LEU A O 1
ATOM 2774 N N . VAL A 1 341 ? 0.683 -5.648 -29.311 1.00 92.50 341 VAL A N 1
ATOM 2775 C CA . VAL A 1 341 ? 0.938 -7.035 -29.731 1.00 92.50 341 VAL A CA 1
ATOM 2776 C C . VAL A 1 341 ? 1.934 -7.713 -28.786 1.00 92.50 341 VAL A C 1
ATOM 2778 O O . VAL A 1 341 ? 1.651 -8.809 -28.305 1.00 92.50 341 VAL A O 1
ATOM 2781 N N . LEU A 1 342 ? 3.046 -7.052 -28.450 1.00 92.69 342 LEU A N 1
ATOM 2782 C CA . LEU A 1 342 ? 4.027 -7.551 -27.480 1.00 92.69 342 LEU A CA 1
ATOM 2783 C C . LEU A 1 342 ? 3.420 -7.706 -26.082 1.00 92.69 342 LEU A C 1
ATOM 2785 O O . LEU A 1 342 ? 3.647 -8.717 -25.431 1.00 92.69 342 LEU A O 1
ATOM 2789 N N . ASN A 1 343 ? 2.586 -6.764 -25.645 1.00 92.62 343 ASN A N 1
ATOM 2790 C CA . ASN A 1 343 ? 1.851 -6.865 -24.388 1.00 92.62 343 ASN A CA 1
ATOM 2791 C C . ASN A 1 343 ? 0.994 -8.132 -24.340 1.00 92.62 343 ASN A C 1
ATOM 2793 O O . ASN A 1 343 ? 1.016 -8.856 -23.346 1.00 92.62 343 ASN A O 1
ATOM 2797 N N . LYS A 1 344 ? 0.262 -8.425 -25.420 1.00 91.69 344 LYS A N 1
ATOM 2798 C CA . LYS A 1 344 ? -0.578 -9.619 -25.485 1.00 91.69 344 LYS A CA 1
ATOM 2799 C C . LYS A 1 344 ? 0.264 -10.891 -25.497 1.00 91.69 344 LYS A C 1
ATOM 2801 O O . LYS A 1 344 ? 0.034 -11.732 -24.628 1.00 91.69 344 LYS A O 1
ATOM 2806 N N . TYR A 1 345 ? 1.211 -10.997 -26.434 1.00 92.12 345 TYR A N 1
ATOM 2807 C CA . TYR A 1 345 ? 1.875 -12.257 -26.784 1.00 92.12 345 TYR A CA 1
ATOM 2808 C C . TYR A 1 345 ? 3.260 -12.479 -26.169 1.00 92.12 345 TYR A C 1
ATOM 2810 O O . TYR A 1 345 ? 3.665 -13.630 -26.035 1.00 92.12 345 TYR A O 1
ATOM 2818 N N . GLY A 1 346 ? 3.969 -11.422 -25.776 1.00 86.25 346 GLY A N 1
ATOM 2819 C CA . GLY A 1 346 ? 5.367 -11.474 -25.332 1.00 86.25 346 GLY A CA 1
ATOM 2820 C C . GLY A 1 346 ? 5.579 -11.843 -23.863 1.00 86.25 346 GLY A C 1
ATOM 2821 O O . GLY A 1 346 ? 6.678 -12.237 -23.498 1.00 86.25 346 GLY A O 1
ATOM 2822 N N . ASN A 1 347 ? 4.542 -11.768 -23.022 1.00 84.44 347 ASN A N 1
ATOM 2823 C CA . ASN A 1 347 ? 4.677 -11.950 -21.568 1.00 84.44 347 ASN A CA 1
ATOM 2824 C C . ASN A 1 347 ? 4.401 -13.385 -21.082 1.00 84.44 347 ASN A C 1
ATOM 2826 O O . ASN A 1 347 ? 4.262 -13.598 -19.886 1.00 84.44 347 ASN A O 1
ATOM 2830 N N . GLY A 1 348 ? 4.222 -14.366 -21.975 1.00 89.38 348 GLY A N 1
ATOM 2831 C CA . GLY A 1 348 ? 3.922 -15.755 -21.582 1.00 89.38 348 GLY A CA 1
ATOM 2832 C C . GLY A 1 348 ? 2.519 -15.992 -20.992 1.00 89.38 348 GLY A C 1
ATOM 2833 O O . GLY A 1 348 ? 2.181 -17.117 -20.656 1.00 89.38 348 GLY A O 1
ATOM 2834 N N . LEU A 1 349 ? 1.657 -14.970 -20.928 1.00 94.12 349 LEU A N 1
ATOM 2835 C CA . LEU A 1 349 ? 0.303 -15.043 -20.346 1.00 94.12 349 LEU A CA 1
ATOM 2836 C C . LEU A 1 349 ? -0.799 -15.365 -21.378 1.00 94.12 349 LEU A C 1
ATOM 2838 O O . LEU A 1 349 ? -1.956 -14.986 -21.198 1.00 94.12 349 LEU A O 1
ATOM 2842 N N . ASN A 1 350 ? -0.451 -15.995 -22.503 1.00 90.56 350 ASN A N 1
ATOM 2843 C CA . ASN A 1 350 ? -1.382 -16.234 -23.616 1.00 90.56 350 ASN A CA 1
ATOM 2844 C C . ASN A 1 350 ? -2.455 -17.279 -23.307 1.00 90.56 350 ASN A C 1
ATOM 2846 O O . ASN A 1 350 ? -3.559 -17.182 -23.836 1.00 90.56 350 ASN A O 1
ATOM 2850 N N . GLY A 1 351 ? -2.122 -18.265 -22.470 1.00 90.12 351 GLY A N 1
ATOM 2851 C CA . GLY A 1 351 ? -3.054 -19.314 -22.059 1.00 90.12 351 GLY A CA 1
ATOM 2852 C C . GLY A 1 351 ? -4.079 -18.852 -21.024 1.00 90.12 351 GLY A C 1
ATOM 2853 O O . GLY A 1 351 ? -5.100 -19.504 -20.863 1.00 90.12 351 GLY A O 1
ATOM 2854 N N . ILE A 1 352 ? -3.839 -17.719 -20.353 1.00 95.12 352 ILE A N 1
ATOM 2855 C CA . ILE A 1 352 ? -4.689 -17.263 -19.252 1.00 95.12 352 ILE A CA 1
ATOM 2856 C C . ILE A 1 352 ? -5.875 -16.460 -19.809 1.00 95.12 352 ILE A C 1
ATOM 2858 O O . ILE A 1 352 ? -5.665 -15.424 -20.456 1.00 95.12 352 ILE A O 1
ATOM 2862 N N . PRO A 1 353 ? -7.120 -16.892 -19.551 1.00 95.75 353 PRO A N 1
ATOM 2863 C CA . PRO A 1 353 ? -8.313 -16.222 -20.050 1.00 95.75 353 PRO A CA 1
ATOM 2864 C C . PRO A 1 353 ? -8.553 -14.866 -19.371 1.00 95.75 353 PRO A C 1
ATOM 2866 O O . PRO A 1 353 ? -8.091 -14.593 -18.265 1.00 95.75 353 PRO A O 1
ATOM 2869 N N . GLY A 1 354 ? -9.307 -13.990 -20.033 1.00 95.69 354 GLY A N 1
ATOM 2870 C CA . GLY A 1 354 ? -9.681 -12.686 -19.494 1.00 95.69 354 GLY A CA 1
ATOM 2871 C C . GLY A 1 354 ? -10.387 -11.801 -20.524 1.00 95.69 354 GLY A C 1
ATOM 2872 O O . GLY A 1 354 ? -10.628 -12.219 -21.661 1.00 95.69 354 GLY A O 1
ATOM 2873 N N . PRO A 1 355 ? -10.750 -10.564 -20.156 1.00 95.38 355 PRO A N 1
ATOM 2874 C CA . PRO A 1 355 ? -11.288 -9.583 -21.093 1.00 95.38 355 PRO A CA 1
ATOM 2875 C C . PRO A 1 355 ? -10.309 -9.313 -22.245 1.00 95.38 355 PRO A C 1
ATOM 2877 O O . PRO A 1 355 ? -9.127 -9.067 -22.021 1.00 95.38 355 PRO A O 1
ATOM 2880 N N . ALA A 1 356 ? -10.801 -9.281 -23.487 1.00 91.12 356 ALA A N 1
ATOM 2881 C CA . ALA A 1 356 ? -9.936 -9.172 -24.666 1.00 91.12 356 ALA A CA 1
ATOM 2882 C C . ALA A 1 356 ? -9.013 -7.938 -24.637 1.00 91.12 356 ALA A C 1
ATOM 2884 O O . ALA A 1 356 ? -7.836 -8.045 -24.969 1.00 91.12 356 ALA A O 1
ATOM 2885 N N . LEU A 1 357 ? -9.526 -6.780 -24.201 1.00 93.38 357 LEU A N 1
ATOM 2886 C CA . LEU A 1 357 ? -8.753 -5.535 -24.107 1.00 93.38 357 LEU A CA 1
ATOM 2887 C C . LEU A 1 357 ? -7.714 -5.550 -22.975 1.00 93.38 357 LEU A C 1
ATOM 2889 O O . LEU A 1 357 ? -6.684 -4.886 -23.099 1.00 93.38 357 LEU A O 1
ATOM 2893 N N . ALA A 1 358 ? -7.954 -6.324 -21.912 1.00 94.00 358 ALA A N 1
ATOM 2894 C CA . ALA A 1 358 ? -7.051 -6.427 -20.769 1.00 94.00 358 ALA A CA 1
ATOM 2895 C C . ALA A 1 358 ? -5.692 -7.011 -21.172 1.00 94.00 358 ALA A C 1
ATOM 2897 O O . ALA A 1 358 ? -4.660 -6.572 -20.678 1.00 94.00 358 ALA A O 1
ATOM 2898 N N . ALA A 1 359 ? -5.665 -7.935 -22.137 1.00 93.88 359 ALA A N 1
ATOM 2899 C CA . ALA A 1 359 ? -4.418 -8.512 -22.634 1.00 93.88 359 ALA A CA 1
ATOM 2900 C C . ALA A 1 359 ? -3.515 -7.492 -23.357 1.00 93.88 359 ALA A C 1
ATOM 2902 O O . ALA A 1 359 ? -2.302 -7.674 -23.403 1.00 93.88 359 ALA A O 1
ATOM 2903 N N . PHE A 1 360 ? -4.088 -6.421 -23.917 1.00 94.12 360 PHE A N 1
ATOM 2904 C CA . PHE A 1 360 ? -3.344 -5.427 -24.695 1.00 94.12 360 PHE A CA 1
ATOM 2905 C C . PHE A 1 360 ? -2.911 -4.218 -23.859 1.00 94.12 360 PHE A C 1
ATOM 2907 O O . PHE A 1 360 ? -1.842 -3.655 -24.102 1.00 94.12 360 PHE A O 1
ATOM 2914 N N . THR A 1 361 ? -3.720 -3.787 -22.885 1.00 94.06 361 THR A N 1
ATOM 2915 C CA . THR A 1 361 ? -3.465 -2.548 -22.138 1.00 94.06 361 THR A CA 1
ATOM 2916 C C . THR A 1 361 ? -4.052 -2.554 -20.727 1.00 94.06 361 THR A C 1
ATOM 2918 O O . THR A 1 361 ? -5.181 -2.989 -20.503 1.00 94.06 361 THR A O 1
ATOM 2921 N N . ASP A 1 362 ? -3.312 -1.970 -19.783 1.00 94.94 362 ASP A N 1
ATOM 2922 C CA . ASP A 1 362 ? -3.784 -1.694 -18.420 1.00 94.94 362 ASP A CA 1
ATOM 2923 C C . ASP A 1 362 ? -4.887 -0.618 -18.377 1.00 94.94 362 ASP A C 1
ATOM 2925 O O . ASP A 1 362 ? -5.549 -0.438 -17.355 1.00 94.94 362 ASP A O 1
ATOM 2929 N N . LEU A 1 363 ? -5.151 0.072 -19.496 1.00 93.81 363 LEU A N 1
ATOM 2930 C CA . LEU A 1 363 ? -6.274 1.006 -19.602 1.00 93.81 363 LEU A CA 1
ATOM 2931 C C . LEU A 1 363 ? -7.617 0.318 -19.321 1.00 93.81 363 LEU A C 1
ATOM 2933 O O . LEU A 1 363 ? -8.519 0.953 -18.781 1.00 93.81 363 LEU A O 1
ATOM 2937 N N . TRP A 1 364 ? -7.754 -0.973 -19.644 1.00 95.31 364 TRP A N 1
ATOM 2938 C CA . TRP A 1 364 ? -8.974 -1.716 -19.335 1.00 95.31 364 TRP A CA 1
ATOM 2939 C C . TRP A 1 364 ? -9.225 -1.773 -17.820 1.00 95.31 364 TRP A C 1
ATOM 2941 O O . TRP A 1 364 ? -10.289 -1.343 -17.373 1.00 95.31 364 TRP A O 1
ATOM 2951 N N . ARG A 1 365 ? -8.231 -2.206 -17.028 1.00 94.50 365 ARG A N 1
ATOM 2952 C CA . ARG A 1 365 ? -8.365 -2.269 -15.564 1.00 94.50 365 ARG A CA 1
ATOM 2953 C C . ARG A 1 365 ? -8.439 -0.886 -14.923 1.00 94.50 365 ARG A C 1
ATOM 2955 O O . ARG A 1 365 ? -9.184 -0.702 -13.969 1.00 94.50 365 ARG A O 1
ATOM 2962 N N . PHE A 1 366 ? -7.755 0.115 -15.483 1.00 94.19 366 PHE A N 1
ATOM 2963 C CA . PHE A 1 366 ? -7.933 1.511 -15.074 1.00 94.19 366 PHE A CA 1
ATOM 2964 C C . PHE A 1 366 ? -9.399 1.943 -15.191 1.00 94.19 366 PHE A C 1
ATOM 2966 O O . PHE A 1 366 ? -9.950 2.492 -14.240 1.00 94.19 366 PHE A O 1
ATOM 2973 N N . LEU A 1 367 ? -10.041 1.685 -16.336 1.00 91.19 367 LEU A N 1
ATOM 2974 C CA . LEU A 1 367 ? -11.436 2.066 -16.576 1.00 91.19 367 LEU A CA 1
ATOM 2975 C C . LEU A 1 367 ? -12.416 1.265 -15.716 1.00 91.19 367 LEU A C 1
ATOM 2977 O O . LEU A 1 367 ? -13.424 1.819 -15.284 1.00 91.19 367 LEU A O 1
ATOM 2981 N N . ASP A 1 368 ? -12.133 -0.011 -15.463 1.00 91.69 368 ASP A N 1
ATOM 2982 C CA . ASP A 1 368 ? -12.922 -0.846 -14.555 1.00 91.69 368 ASP A CA 1
ATOM 2983 C C . ASP A 1 368 ? -12.918 -0.278 -13.126 1.00 91.69 368 ASP A C 1
ATOM 2985 O O . ASP A 1 368 ? -13.967 0.025 -12.556 1.00 91.69 368 ASP A O 1
ATOM 2989 N N . VAL A 1 369 ? -11.731 0.023 -12.595 1.00 91.38 369 VAL A N 1
ATOM 2990 C CA . VAL A 1 369 ? -11.575 0.636 -11.269 1.00 91.38 369 VAL A CA 1
ATOM 2991 C C . VAL A 1 369 ? -12.144 2.059 -11.229 1.00 91.38 369 VAL A C 1
ATOM 2993 O O . VAL A 1 369 ? -12.775 2.452 -10.246 1.00 91.38 369 VAL A O 1
ATOM 2996 N N . TYR A 1 370 ? -12.011 2.829 -12.311 1.00 87.25 370 TYR A N 1
ATOM 2997 C CA . TYR A 1 370 ? -12.611 4.161 -12.434 1.00 87.25 370 TYR A CA 1
ATOM 2998 C C . TYR A 1 370 ? -14.150 4.124 -12.357 1.00 87.25 370 TYR A C 1
ATOM 3000 O O . TYR A 1 370 ? -14.766 5.051 -11.827 1.00 87.25 370 TYR A O 1
ATOM 3008 N N . ARG A 1 371 ? -14.779 3.027 -12.803 1.00 84.31 371 ARG A N 1
ATOM 3009 C CA . ARG A 1 371 ? -16.226 2.770 -12.663 1.00 84.31 371 ARG A CA 1
ATOM 3010 C C . ARG A 1 371 ? -16.649 2.327 -11.257 1.00 84.31 371 ARG A C 1
ATOM 3012 O O . ARG A 1 371 ? -17.840 2.129 -11.032 1.00 84.31 371 ARG A O 1
ATOM 3019 N N . ARG A 1 372 ? -15.721 2.256 -10.293 1.00 83.38 372 ARG A N 1
ATOM 3020 C CA . ARG A 1 372 ? -15.955 2.067 -8.844 1.00 83.38 372 ARG A CA 1
ATOM 3021 C C . ARG A 1 372 ? -16.439 0.689 -8.386 1.00 83.38 372 ARG A C 1
ATOM 3023 O O . ARG A 1 372 ? -16.571 0.517 -7.180 1.00 83.38 372 ARG A O 1
ATOM 3030 N N . ARG A 1 373 ? -16.693 -0.265 -9.290 1.00 87.44 373 ARG A N 1
ATOM 3031 C CA . ARG A 1 373 ? -17.166 -1.624 -8.945 1.00 87.44 373 ARG A CA 1
ATOM 3032 C C . ARG A 1 373 ? -16.278 -2.766 -9.483 1.00 87.44 373 ARG A C 1
ATOM 3034 O O . ARG A 1 373 ? -16.813 -3.737 -10.024 1.00 87.44 373 ARG A O 1
ATOM 3041 N N . PRO A 1 374 ? -14.939 -2.672 -9.379 1.00 91.88 374 PRO A N 1
ATOM 3042 C CA . PRO A 1 374 ? -14.046 -3.708 -9.899 1.00 91.88 374 PRO A CA 1
ATOM 3043 C C . PRO A 1 374 ? -14.231 -5.062 -9.200 1.00 91.88 374 PRO A C 1
ATOM 3045 O O . PRO A 1 374 ? -13.920 -6.101 -9.774 1.00 91.88 374 PRO A O 1
ATOM 3048 N N . GLU A 1 375 ? -14.756 -5.083 -7.974 1.00 92.81 375 GLU A N 1
ATOM 3049 C CA . GLU A 1 375 ? -15.040 -6.312 -7.242 1.00 92.81 375 GLU A CA 1
ATOM 3050 C C . GLU A 1 375 ? -16.159 -7.134 -7.888 1.00 92.81 375 GLU A C 1
ATOM 3052 O O . GLU A 1 375 ? -16.047 -8.354 -7.942 1.00 92.81 375 GLU A O 1
ATOM 3057 N N . VAL A 1 376 ? -17.195 -6.483 -8.435 1.00 93.06 376 VAL A N 1
ATOM 3058 C CA . VAL A 1 376 ? -18.269 -7.173 -9.172 1.00 93.06 376 VAL A CA 1
ATOM 3059 C C . VAL A 1 376 ? -17.724 -7.715 -10.480 1.00 93.06 376 VAL A C 1
ATOM 3061 O O . VAL A 1 376 ? -17.878 -8.899 -10.757 1.00 93.06 376 VAL A O 1
ATOM 3064 N N . THR A 1 377 ? -17.003 -6.878 -11.235 1.00 94.44 377 THR A N 1
ATOM 3065 C CA . THR A 1 377 ? -16.358 -7.301 -12.481 1.00 94.44 377 THR A CA 1
ATOM 3066 C C . THR A 1 377 ? -15.467 -8.520 -12.249 1.00 94.44 377 THR A C 1
ATOM 3068 O O . THR A 1 377 ? -15.505 -9.470 -13.022 1.00 94.44 377 THR A O 1
ATOM 3071 N N . GLN A 1 378 ? -14.668 -8.531 -11.180 1.00 95.50 378 GLN A N 1
ATOM 3072 C CA . GLN A 1 378 ? -13.790 -9.661 -10.878 1.00 95.50 378 GLN A CA 1
ATOM 3073 C C . GLN A 1 378 ? -14.553 -10.916 -10.447 1.00 95.50 378 GLN A C 1
ATOM 3075 O O . GLN A 1 378 ? -14.140 -12.001 -10.850 1.00 95.50 378 GLN A O 1
ATOM 3080 N N . ILE A 1 379 ? -15.652 -10.796 -9.690 1.00 96.00 379 ILE A N 1
ATOM 3081 C CA . ILE A 1 379 ? -16.534 -11.936 -9.381 1.00 96.00 379 ILE A CA 1
ATOM 3082 C C . ILE A 1 379 ? -17.048 -12.555 -10.686 1.00 96.00 379 ILE A C 1
ATOM 3084 O O . ILE A 1 379 ? -16.778 -13.728 -10.934 1.00 96.00 379 ILE A O 1
ATOM 3088 N N . ASP A 1 380 ? -17.663 -11.756 -11.562 1.00 96.69 380 ASP A N 1
ATOM 3089 C CA . ASP A 1 380 ? -18.227 -12.228 -12.835 1.00 96.69 380 ASP A CA 1
ATOM 3090 C C . ASP A 1 380 ? -17.159 -12.879 -13.733 1.00 96.69 380 ASP A C 1
ATOM 3092 O O . ASP A 1 380 ? -17.399 -13.876 -14.419 1.00 96.69 380 ASP A O 1
ATOM 3096 N N . LEU A 1 381 ? -15.944 -12.319 -13.745 1.00 97.00 381 LEU A N 1
ATOM 3097 C CA . LEU A 1 381 ? -14.840 -12.864 -14.530 1.00 97.00 381 LEU A CA 1
ATOM 3098 C C . LEU A 1 381 ? -14.329 -14.193 -13.977 1.00 97.00 381 LEU A C 1
ATOM 3100 O O . LEU A 1 381 ? -14.040 -15.086 -14.771 1.00 97.00 381 LEU A O 1
ATOM 3104 N N . HIS A 1 382 ? -14.212 -14.336 -12.659 1.00 96.44 382 HIS A N 1
ATOM 3105 C CA . HIS A 1 382 ? -13.791 -15.592 -12.041 1.00 96.44 382 HIS A CA 1
ATOM 3106 C C . HIS A 1 382 ? -14.872 -16.674 -12.146 1.00 96.44 382 HIS A C 1
ATOM 3108 O O . HIS A 1 382 ? -14.537 -17.833 -12.379 1.00 96.44 382 HIS A O 1
ATOM 3114 N N . GLU A 1 383 ? -16.157 -16.311 -12.088 1.00 94.69 383 GLU A N 1
ATOM 3115 C CA . GLU A 1 383 ? -17.256 -17.234 -12.401 1.00 94.69 383 GLU A CA 1
ATOM 3116 C C . GLU A 1 383 ? -17.192 -17.732 -13.851 1.00 94.69 383 GLU A C 1
ATOM 3118 O O . GLU A 1 383 ? -17.455 -18.902 -14.124 1.00 94.69 383 GLU A O 1
ATOM 3123 N N . LYS A 1 384 ? -16.810 -16.857 -14.790 1.00 96.12 384 LYS A N 1
ATOM 3124 C CA . LYS A 1 384 ? -16.733 -17.192 -16.217 1.00 96.12 384 LYS A CA 1
ATOM 3125 C C . LYS A 1 384 ? -15.478 -17.974 -16.607 1.00 96.12 384 LYS A C 1
ATOM 3127 O O . LYS A 1 384 ? -15.549 -18.835 -17.481 1.00 96.12 384 LYS A O 1
ATOM 3132 N N . TYR A 1 385 ? -14.325 -17.608 -16.055 1.00 95.25 385 TYR A N 1
ATOM 3133 C CA . TYR A 1 385 ? -13.016 -18.042 -16.550 1.00 95.25 385 TYR A CA 1
ATOM 3134 C C . TYR A 1 385 ? -12.230 -18.919 -15.567 1.00 95.25 385 TYR A C 1
ATOM 3136 O O . TYR A 1 385 ? -11.212 -19.479 -15.963 1.00 95.25 385 TYR A O 1
ATOM 3144 N N . GLY A 1 386 ? -12.693 -19.077 -14.323 1.00 93.06 386 GLY A N 1
ATOM 3145 C CA . GLY A 1 386 ? -12.072 -19.951 -13.328 1.00 93.06 386 GLY A CA 1
ATOM 3146 C C . GLY A 1 386 ? -11.046 -19.247 -12.437 1.00 93.06 386 GLY A C 1
ATOM 3147 O O . GLY A 1 386 ? -11.168 -18.062 -12.118 1.00 93.06 386 GLY A O 1
ATOM 3148 N N . SER A 1 387 ? -10.039 -19.993 -11.979 1.00 93.12 387 SER A N 1
ATOM 3149 C CA . SER A 1 387 ? -9.174 -19.585 -10.863 1.00 93.12 387 SER A CA 1
ATOM 3150 C C . SER A 1 387 ? -8.127 -18.528 -11.218 1.00 93.12 387 SER A C 1
ATOM 3152 O O . SER A 1 387 ? -7.661 -17.823 -10.323 1.00 93.12 387 SER A O 1
ATOM 3154 N N . ALA A 1 388 ? -7.765 -18.383 -12.494 1.00 95.94 388 ALA A N 1
ATOM 3155 C CA . ALA A 1 388 ? -6.787 -17.408 -12.971 1.00 95.94 388 ALA A CA 1
ATOM 3156 C C . ALA A 1 388 ? -7.378 -16.555 -14.101 1.00 95.94 388 ALA A C 1
ATOM 3158 O O . ALA A 1 388 ? -7.804 -17.075 -15.130 1.00 95.94 388 ALA A O 1
ATOM 3159 N N . VAL A 1 389 ? -7.385 -15.231 -13.917 1.00 97.25 389 VAL A N 1
ATOM 3160 C CA . VAL A 1 389 ? -7.971 -14.278 -14.871 1.00 97.25 389 VAL A CA 1
ATOM 3161 C C . VAL A 1 389 ? -6.990 -13.157 -15.180 1.00 97.25 389 VAL A C 1
ATOM 3163 O O . VAL A 1 389 ? -6.548 -12.430 -14.293 1.00 97.25 389 VAL A O 1
ATOM 3166 N N . ARG A 1 390 ? -6.685 -12.947 -16.459 1.00 96.56 390 ARG A N 1
ATOM 3167 C CA . ARG A 1 390 ? -5.816 -11.864 -16.927 1.00 96.56 390 ARG A CA 1
ATOM 3168 C C . ARG A 1 390 ? -6.558 -10.521 -16.915 1.00 96.56 390 ARG A C 1
ATOM 3170 O O . ARG A 1 390 ? -7.449 -10.297 -17.730 1.00 96.56 390 ARG A O 1
ATOM 3177 N N . LEU A 1 391 ? -6.164 -9.615 -16.016 1.00 96.69 391 LEU A N 1
ATOM 3178 C CA . LEU A 1 391 ? -6.740 -8.266 -15.864 1.00 96.69 391 LEU A CA 1
ATOM 3179 C C . LEU A 1 391 ? -5.894 -7.156 -16.512 1.00 96.69 391 LEU A C 1
ATOM 3181 O O . LEU A 1 391 ? -6.348 -6.019 -16.627 1.00 96.69 391 LEU A O 1
ATOM 3185 N N . GLY A 1 392 ? -4.680 -7.470 -16.961 1.00 95.88 392 GLY A N 1
ATOM 3186 C CA . GLY A 1 392 ? -3.797 -6.538 -17.660 1.00 95.88 392 GLY A CA 1
ATOM 3187 C C . GLY A 1 392 ? -2.743 -7.261 -18.507 1.00 95.88 392 GLY A C 1
ATOM 3188 O O . GLY A 1 392 ? -2.640 -8.494 -18.458 1.00 95.88 392 GLY A O 1
ATOM 3189 N N . PRO A 1 393 ? -1.906 -6.525 -19.262 1.00 94.94 393 PRO A N 1
ATOM 3190 C CA . PRO A 1 393 ? -0.821 -7.097 -20.055 1.00 94.94 393 PRO A CA 1
ATOM 3191 C C . PRO A 1 393 ? 0.126 -7.972 -19.245 1.00 94.94 393 PRO A C 1
ATOM 3193 O O . PRO A 1 393 ? 0.626 -8.964 -19.768 1.00 94.94 393 PRO A O 1
ATOM 3196 N N . ASN A 1 394 ? 0.347 -7.605 -17.984 1.00 95.56 394 ASN A N 1
ATOM 3197 C CA . ASN A 1 394 ? 1.239 -8.279 -17.051 1.00 95.56 394 ASN A CA 1
ATOM 3198 C C . ASN A 1 394 ? 0.585 -8.431 -15.663 1.00 95.56 394 ASN A C 1
ATOM 3200 O O . ASN A 1 394 ? 1.270 -8.355 -14.647 1.00 95.56 394 ASN A O 1
ATOM 3204 N N . THR A 1 395 ? -0.745 -8.586 -15.617 1.00 97.25 395 THR A N 1
ATOM 3205 C CA . THR A 1 395 ? -1.522 -8.611 -14.366 1.00 97.25 395 THR A CA 1
ATOM 3206 C C . THR A 1 395 ? -2.556 -9.733 -14.395 1.00 97.25 395 THR A C 1
ATOM 3208 O O . THR A 1 395 ? -3.397 -9.772 -15.297 1.00 97.25 395 THR A O 1
ATOM 3211 N N . VAL A 1 396 ? -2.523 -10.621 -13.400 1.00 97.62 396 VAL A N 1
ATOM 3212 C CA . VAL A 1 396 ? -3.406 -11.789 -13.274 1.00 97.62 396 VAL A CA 1
ATOM 3213 C C . VAL A 1 396 ? -4.058 -11.812 -11.888 1.00 97.62 396 VAL A C 1
ATOM 3215 O O . VAL A 1 396 ? -3.378 -11.831 -10.866 1.00 97.62 396 VAL A O 1
ATOM 3218 N N . SER A 1 397 ? -5.386 -11.830 -11.847 1.00 97.38 397 SER A N 1
ATOM 3219 C CA . SER A 1 397 ? -6.158 -12.071 -10.629 1.00 97.38 397 SER A CA 1
ATOM 3220 C C . SER A 1 397 ? -6.271 -13.566 -10.369 1.00 97.38 397 SER A C 1
ATOM 3222 O O . SER A 1 397 ? -6.524 -14.345 -11.290 1.00 97.38 397 SER A O 1
ATOM 3224 N N . ILE A 1 398 ? -6.079 -13.953 -9.113 1.00 96.81 398 ILE A N 1
ATOM 3225 C CA . ILE A 1 398 ? -6.049 -15.338 -8.656 1.00 96.81 398 ILE A CA 1
ATOM 3226 C C . ILE A 1 398 ? -7.168 -15.553 -7.635 1.00 96.81 398 ILE A C 1
ATOM 3228 O O . ILE A 1 398 ? -7.331 -14.768 -6.701 1.00 96.81 398 ILE A O 1
ATOM 3232 N N . ALA A 1 399 ? -7.917 -16.639 -7.798 1.00 93.94 399 ALA A N 1
ATOM 3233 C CA . ALA A 1 399 ? -8.968 -17.084 -6.885 1.00 93.94 399 ALA A CA 1
ATOM 3234 C C . ALA A 1 399 ? -8.728 -18.501 -6.333 1.00 93.94 399 ALA A C 1
ATOM 3236 O O . ALA A 1 399 ? -9.544 -18.990 -5.552 1.00 93.94 399 ALA A O 1
ATOM 3237 N N . ASP A 1 400 ? -7.612 -19.143 -6.700 1.00 91.62 400 ASP A N 1
ATOM 3238 C CA . ASP A 1 400 ? -7.209 -20.444 -6.162 1.00 91.62 400 ASP A CA 1
ATOM 3239 C C . ASP A 1 400 ? -6.788 -20.318 -4.681 1.00 91.62 400 ASP A C 1
ATOM 3241 O O . ASP A 1 400 ? -5.815 -19.616 -4.368 1.00 91.62 400 ASP A O 1
ATOM 3245 N N . PRO A 1 401 ? -7.470 -21.013 -3.750 1.00 88.12 401 PRO A N 1
ATOM 3246 C CA . PRO A 1 401 ? -7.094 -21.025 -2.344 1.00 88.12 401 PRO A CA 1
ATOM 3247 C C . PRO A 1 401 ? -5.664 -21.519 -2.078 1.00 88.12 401 PRO A C 1
ATOM 3249 O O . PRO A 1 401 ? -5.007 -21.024 -1.159 1.00 88.12 401 PRO A O 1
ATOM 3252 N N . ALA A 1 402 ? -5.146 -22.472 -2.858 1.00 87.00 402 ALA A N 1
ATOM 3253 C CA . ALA A 1 402 ? -3.783 -22.978 -2.684 1.00 87.00 402 ALA A CA 1
ATOM 3254 C C . ALA A 1 402 ? -2.741 -21.892 -2.999 1.00 87.00 402 ALA A C 1
ATOM 3256 O O . ALA A 1 402 ? -1.764 -21.716 -2.264 1.00 87.00 402 ALA A O 1
ATOM 3257 N N . ALA A 1 403 ? -2.997 -21.084 -4.029 1.00 89.88 403 ALA A N 1
ATOM 3258 C CA . ALA A 1 403 ? -2.112 -20.004 -4.445 1.00 89.88 403 ALA A CA 1
ATOM 3259 C C . ALA A 1 403 ? -1.968 -18.896 -3.387 1.00 89.88 403 ALA A C 1
ATOM 3261 O O . ALA A 1 403 ? -0.911 -18.271 -3.302 1.00 89.88 403 ALA A O 1
ATOM 3262 N N . ILE A 1 404 ? -2.976 -18.672 -2.534 1.00 88.25 404 ILE A N 1
ATOM 3263 C CA . ILE A 1 404 ? -2.914 -17.680 -1.441 1.00 88.25 404 ILE A CA 1
ATOM 3264 C C . ILE A 1 404 ? -1.743 -17.973 -0.507 1.00 88.25 404 ILE A C 1
ATOM 3266 O O . ILE A 1 404 ? -0.996 -17.060 -0.145 1.00 88.25 404 ILE A O 1
ATOM 3270 N N . GLN A 1 405 ? -1.585 -19.239 -0.114 1.00 87.06 405 GLN A N 1
ATOM 3271 C CA . GLN A 1 405 ? -0.528 -19.644 0.808 1.00 87.06 405 GLN A CA 1
ATOM 3272 C C . GLN A 1 405 ? 0.849 -19.500 0.164 1.00 87.06 405 GLN A C 1
ATOM 3274 O O . GLN A 1 405 ? 1.798 -19.164 0.858 1.00 87.06 405 GLN A O 1
ATOM 3279 N N . THR A 1 406 ? 0.954 -19.649 -1.155 1.00 91.56 406 THR A N 1
ATOM 3280 C CA . THR A 1 406 ? 2.203 -19.429 -1.894 1.00 91.56 406 THR A CA 1
ATOM 3281 C C . THR A 1 406 ? 2.531 -17.944 -2.051 1.00 91.56 406 THR A C 1
ATOM 3283 O O . THR A 1 406 ? 3.635 -17.515 -1.711 1.00 91.56 406 THR A O 1
ATOM 3286 N N . ILE A 1 407 ? 1.578 -17.144 -2.539 1.00 94.81 407 ILE A N 1
ATOM 3287 C CA . ILE A 1 407 ? 1.777 -15.723 -2.863 1.00 94.81 407 ILE A CA 1
ATOM 3288 C C . ILE A 1 407 ? 2.039 -14.917 -1.587 1.00 94.81 407 ILE A C 1
ATOM 3290 O O . ILE A 1 407 ? 2.970 -14.113 -1.527 1.00 94.81 407 ILE A O 1
ATOM 3294 N N . TYR A 1 408 ? 1.237 -15.137 -0.544 1.00 94.31 408 TYR A N 1
ATOM 3295 C CA . TYR A 1 408 ? 1.289 -14.336 0.677 1.00 94.31 408 TYR A CA 1
ATOM 3296 C C . TYR A 1 408 ? 2.058 -15.003 1.819 1.00 94.31 408 TYR A C 1
ATOM 3298 O O . TYR A 1 408 ? 2.065 -14.448 2.913 1.00 94.31 408 TYR A O 1
ATOM 3306 N N . ALA A 1 409 ? 2.716 -16.151 1.616 1.00 88.75 409 ALA A N 1
ATOM 3307 C CA . ALA A 1 409 ? 3.545 -16.771 2.654 1.00 88.75 409 ALA A CA 1
ATOM 3308 C C . ALA A 1 409 ? 4.636 -15.830 3.191 1.00 88.75 409 ALA A C 1
ATOM 3310 O O . ALA A 1 409 ? 5.128 -14.925 2.516 1.00 88.75 409 ALA A O 1
ATOM 3311 N N . HIS A 1 410 ? 5.063 -16.087 4.427 1.00 85.25 410 HIS A N 1
ATOM 3312 C CA . HIS A 1 410 ? 6.248 -15.440 4.980 1.00 85.25 410 HIS A CA 1
ATOM 3313 C C . HIS A 1 410 ? 7.486 -15.850 4.171 1.00 85.25 410 HIS A C 1
ATOM 3315 O O . HIS A 1 410 ? 7.650 -17.025 3.858 1.00 85.25 410 HIS A O 1
ATOM 3321 N N . ASN A 1 411 ? 8.353 -14.885 3.848 1.00 80.69 411 ASN A N 1
ATOM 3322 C CA . ASN A 1 411 ? 9.581 -15.100 3.071 1.00 80.69 411 ASN A CA 1
ATOM 3323 C C . ASN A 1 411 ? 9.348 -15.776 1.702 1.00 80.69 411 ASN A C 1
ATOM 3325 O O . ASN A 1 411 ? 10.218 -16.476 1.194 1.00 80.69 411 ASN A O 1
ATOM 3329 N N . SER A 1 412 ? 8.181 -15.562 1.083 1.00 83.75 412 SER A N 1
ATOM 3330 C CA . SER A 1 412 ? 7.824 -16.168 -0.206 1.00 83.75 412 SER A CA 1
ATOM 3331 C C . SER A 1 412 ? 8.561 -15.560 -1.411 1.00 83.75 412 SER A C 1
ATOM 3333 O O . SER A 1 412 ? 8.492 -16.113 -2.510 1.00 83.75 412 SER A O 1
ATOM 3335 N N . GLY A 1 413 ? 9.249 -14.428 -1.229 1.00 88.75 413 GLY A N 1
ATOM 3336 C CA . GLY A 1 413 ? 9.930 -13.681 -2.295 1.00 88.75 413 GLY A CA 1
ATOM 3337 C C . GLY A 1 413 ? 9.007 -12.797 -3.144 1.00 88.75 413 GLY A C 1
ATOM 3338 O O . GLY A 1 413 ? 9.481 -12.118 -4.047 1.00 88.75 413 GLY A O 1
ATOM 3339 N N . TYR A 1 414 ? 7.703 -12.779 -2.853 1.00 94.12 414 TYR A N 1
ATOM 3340 C CA . TYR A 1 414 ? 6.719 -11.956 -3.553 1.00 94.12 414 TYR A CA 1
ATOM 3341 C C . TYR A 1 414 ? 6.694 -10.536 -2.977 1.00 94.12 414 TYR A C 1
ATOM 3343 O O . TYR A 1 414 ? 6.275 -10.330 -1.837 1.00 94.12 414 TYR A O 1
ATOM 3351 N N . THR A 1 415 ? 7.094 -9.544 -3.770 1.00 94.50 415 THR A N 1
ATOM 3352 C CA . THR A 1 415 ? 7.138 -8.129 -3.358 1.00 94.50 415 THR A CA 1
ATOM 3353 C C . THR A 1 415 ? 5.890 -7.370 -3.806 1.00 94.50 415 THR A C 1
ATOM 3355 O O . THR A 1 415 ? 5.127 -7.848 -4.639 1.00 94.50 415 THR A O 1
ATOM 3358 N N . LYS A 1 416 ? 5.621 -6.190 -3.239 1.00 96.12 416 LYS A N 1
ATOM 3359 C CA . LYS A 1 416 ? 4.483 -5.345 -3.653 1.00 96.12 416 LYS A CA 1
ATOM 3360 C C . LYS A 1 416 ? 4.747 -4.655 -4.999 1.00 96.12 416 LYS A C 1
ATOM 3362 O O . LYS A 1 416 ? 5.855 -4.187 -5.242 1.00 96.12 416 LYS A O 1
ATOM 3367 N N . SER A 1 417 ? 3.711 -4.531 -5.828 1.00 96.69 417 SER A N 1
ATOM 3368 C CA . SER A 1 417 ? 3.777 -3.828 -7.117 1.00 96.69 417 SER A CA 1
ATOM 3369 C C . SER A 1 417 ? 3.815 -2.299 -6.972 1.00 96.69 417 SER A C 1
ATOM 3371 O O . SER A 1 417 ? 3.606 -1.744 -5.888 1.00 96.69 417 SER A O 1
ATOM 3373 N N . ASP A 1 418 ? 4.008 -1.608 -8.096 1.00 95.00 418 ASP A N 1
ATOM 3374 C CA . ASP A 1 418 ? 4.009 -0.138 -8.183 1.00 95.00 418 ASP A CA 1
ATOM 3375 C C . ASP A 1 418 ? 2.630 0.502 -7.968 1.00 95.00 418 ASP A C 1
ATOM 3377 O O . ASP A 1 418 ? 2.496 1.727 -7.938 1.00 95.00 418 ASP A O 1
ATOM 3381 N N . PHE A 1 419 ? 1.603 -0.317 -7.741 1.00 94.88 419 PHE A N 1
ATOM 3382 C CA . PHE A 1 419 ? 0.305 0.127 -7.259 1.00 94.88 419 PHE A CA 1
ATOM 3383 C C . PHE A 1 419 ? 0.425 0.887 -5.916 1.00 94.88 419 PHE A C 1
ATOM 3385 O O . PHE A 1 419 ? -0.223 1.913 -5.695 1.00 94.88 419 PHE A O 1
ATOM 3392 N N . TYR A 1 420 ? 1.274 0.407 -5.000 1.00 94.88 420 TYR A N 1
ATOM 3393 C CA . TYR A 1 420 ? 1.321 0.892 -3.615 1.00 94.88 420 TYR A CA 1
ATOM 3394 C C . TYR A 1 420 ? 1.988 2.274 -3.437 1.00 94.88 420 TYR A C 1
ATOM 3396 O O . TYR A 1 420 ? 1.454 3.087 -2.673 1.00 94.88 420 TYR A O 1
ATOM 3404 N N . PRO A 1 421 ? 3.109 2.605 -4.114 1.00 92.88 421 PRO A N 1
ATOM 3405 C CA . PRO A 1 421 ? 3.731 3.929 -4.024 1.00 92.88 421 PRO A CA 1
ATOM 3406 C C . PRO A 1 421 ? 2.833 5.104 -4.432 1.00 92.88 421 PRO A C 1
ATOM 3408 O O . PRO A 1 421 ? 3.048 6.224 -3.963 1.00 92.88 421 PRO A O 1
ATOM 3411 N N . VAL A 1 422 ? 1.793 4.871 -5.242 1.00 90.75 422 VAL A N 1
ATOM 3412 C CA . VAL A 1 422 ? 0.821 5.909 -5.631 1.00 90.75 422 VAL A CA 1
ATOM 3413 C C . VAL A 1 422 ? 0.132 6.525 -4.405 1.00 90.75 422 VAL A C 1
ATOM 3415 O O . VAL A 1 422 ? -0.172 7.717 -4.401 1.00 90.75 422 VAL A O 1
ATOM 3418 N N . GLN A 1 423 ? -0.013 5.771 -3.313 1.00 89.06 423 GLN A N 1
ATOM 3419 C CA . GLN A 1 423 ? -0.621 6.238 -2.061 1.00 89.06 423 GLN A CA 1
ATOM 3420 C C . GLN A 1 423 ? 0.354 6.965 -1.119 1.00 89.06 423 GLN A C 1
ATOM 3422 O O . GLN A 1 423 ? -0.049 7.426 -0.054 1.00 89.06 423 GLN A O 1
ATOM 3427 N N . GLN A 1 424 ? 1.641 7.074 -1.469 1.00 86.94 424 GLN A N 1
ATOM 3428 C CA . GLN A 1 424 ? 2.614 7.779 -0.632 1.00 86.94 424 GLN A CA 1
ATOM 3429 C C . GLN A 1 424 ? 2.290 9.271 -0.572 1.00 86.94 424 GLN A C 1
ATOM 3431 O O . GLN A 1 424 ? 2.224 9.955 -1.599 1.00 86.94 424 GLN A O 1
ATOM 3436 N N . THR A 1 425 ? 2.141 9.778 0.648 1.00 78.62 425 THR A N 1
ATOM 3437 C CA . THR A 1 425 ? 2.016 11.210 0.907 1.00 78.62 425 THR A CA 1
ATOM 3438 C C . THR A 1 425 ? 3.366 11.898 0.730 1.00 78.62 425 THR A C 1
ATOM 3440 O O . THR A 1 425 ? 4.431 11.277 0.796 1.00 78.62 425 THR A O 1
ATOM 3443 N N . ILE A 1 426 ? 3.326 13.201 0.464 1.00 76.12 426 ILE A N 1
ATOM 3444 C CA . ILE A 1 426 ? 4.514 14.020 0.237 1.00 76.12 426 ILE A CA 1
ATOM 3445 C C . ILE A 1 426 ? 4.649 14.979 1.418 1.00 76.12 426 ILE A C 1
ATOM 3447 O O . ILE A 1 426 ? 3.686 15.644 1.798 1.00 76.12 426 ILE A O 1
ATOM 3451 N N . ASN A 1 427 ? 5.833 15.051 2.020 1.00 70.94 427 ASN A N 1
ATOM 3452 C CA . ASN A 1 427 ? 6.099 16.003 3.095 1.00 70.94 427 ASN A CA 1
ATOM 3453 C C . ASN A 1 427 ? 6.378 17.422 2.541 1.00 70.94 427 ASN A C 1
ATOM 3455 O O . ASN A 1 427 ? 6.437 17.652 1.332 1.00 70.94 427 ASN A O 1
ATOM 3459 N N . LYS A 1 428 ? 6.588 18.402 3.433 1.00 68.00 428 LYS A N 1
ATOM 3460 C CA . LYS A 1 428 ? 6.878 19.797 3.040 1.00 68.00 428 LYS A CA 1
ATOM 3461 C C . LYS A 1 428 ? 8.151 19.948 2.192 1.00 68.00 428 LYS A C 1
ATOM 3463 O O . LYS A 1 428 ? 8.230 20.879 1.403 1.00 68.00 428 LYS A O 1
ATOM 3468 N N . SER A 1 429 ? 9.118 19.037 2.315 1.00 66.38 429 SER A N 1
ATOM 3469 C CA . SER A 1 429 ? 10.346 19.039 1.512 1.00 66.38 429 SER A CA 1
ATOM 3470 C C . SER A 1 429 ? 10.209 18.275 0.189 1.00 66.38 429 SER A C 1
ATOM 3472 O O . SER A 1 429 ? 11.210 17.981 -0.463 1.00 66.38 429 SER A O 1
ATOM 3474 N N . GLY A 1 430 ? 8.988 17.936 -0.239 1.00 69.31 430 GLY A N 1
ATOM 3475 C CA . GLY A 1 430 ? 8.749 17.228 -1.497 1.00 69.31 430 GLY A CA 1
ATOM 3476 C C . GLY A 1 430 ? 9.207 15.763 -1.483 1.00 69.31 430 GLY A C 1
ATOM 3477 O O . GLY A 1 430 ? 9.281 15.143 -2.544 1.00 69.31 430 GLY A O 1
ATOM 3478 N N . LYS A 1 431 ? 9.534 15.202 -0.311 1.00 77.44 431 LYS A N 1
ATOM 3479 C CA . LYS A 1 431 ? 9.952 13.807 -0.133 1.00 77.44 431 LYS A CA 1
ATOM 3480 C C . LYS A 1 431 ? 8.732 12.915 0.084 1.00 77.44 431 LYS A C 1
ATOM 3482 O O . LYS A 1 431 ? 7.799 13.279 0.800 1.00 77.44 431 LYS A O 1
ATOM 3487 N N . ARG A 1 432 ? 8.758 11.726 -0.520 1.00 80.56 432 ARG A N 1
ATOM 3488 C CA . ARG A 1 432 ? 7.726 10.700 -0.334 1.00 80.56 432 ARG A CA 1
ATOM 3489 C C . ARG A 1 432 ? 7.864 10.063 1.048 1.00 80.56 432 ARG A C 1
ATOM 3491 O O . ARG A 1 432 ? 8.959 9.655 1.438 1.00 80.56 432 ARG A O 1
ATOM 3498 N N . LEU A 1 433 ? 6.757 9.968 1.772 1.00 81.31 433 LEU A N 1
ATOM 3499 C CA . LEU A 1 433 ? 6.687 9.290 3.058 1.00 81.31 433 LEU A CA 1
ATOM 3500 C C . LEU A 1 433 ? 6.306 7.827 2.833 1.00 81.31 433 LEU A C 1
ATOM 3502 O O . LEU A 1 433 ? 5.208 7.504 2.376 1.00 81.31 433 LEU A O 1
ATOM 3506 N N . ILE A 1 434 ? 7.247 6.940 3.145 1.00 88.56 434 ILE A N 1
ATOM 3507 C CA . ILE A 1 434 ? 7.054 5.495 3.047 1.00 88.56 434 ILE A CA 1
ATOM 3508 C C . ILE A 1 434 ? 6.428 5.008 4.356 1.00 88.56 434 ILE A C 1
ATOM 3510 O O . ILE A 1 434 ? 6.934 5.296 5.439 1.00 88.56 434 ILE A O 1
ATOM 3514 N N . THR A 1 435 ? 5.333 4.258 4.253 1.00 91.06 435 THR A N 1
ATOM 3515 C CA . THR A 1 435 ? 4.612 3.666 5.387 1.00 91.06 435 THR A CA 1
ATOM 3516 C C . THR A 1 435 ? 4.702 2.140 5.327 1.00 91.06 435 THR A C 1
ATOM 3518 O O . THR A 1 435 ? 5.131 1.572 4.321 1.00 91.06 435 THR A O 1
ATOM 3521 N N . LEU A 1 436 ? 4.236 1.448 6.373 1.00 92.31 436 LEU A N 1
ATOM 3522 C CA . LEU A 1 436 ? 4.085 -0.017 6.356 1.00 92.31 436 LEU A CA 1
ATOM 3523 C C . LEU A 1 436 ? 3.219 -0.509 5.184 1.00 92.31 436 LEU A C 1
ATOM 3525 O O . LEU A 1 436 ? 3.435 -1.591 4.632 1.00 92.31 436 LEU A O 1
ATOM 3529 N N . PHE A 1 437 ? 2.224 0.287 4.794 1.00 92.69 437 PHE A N 1
ATOM 3530 C CA . PHE A 1 437 ? 1.334 -0.063 3.700 1.00 92.69 437 PHE A CA 1
ATOM 3531 C C . PHE A 1 437 ? 1.990 0.153 2.329 1.00 92.69 437 PHE A C 1
ATOM 3533 O O . PHE A 1 437 ? 1.812 -0.682 1.443 1.00 92.69 437 PHE A O 1
ATOM 3540 N N . THR A 1 438 ? 2.777 1.216 2.153 1.00 92.88 438 THR A N 1
ATOM 3541 C CA . THR A 1 438 ? 3.326 1.600 0.841 1.00 92.88 438 THR A CA 1
ATOM 3542 C C . THR A 1 438 ? 4.733 1.077 0.554 1.00 92.88 438 THR A C 1
ATOM 3544 O O . THR A 1 438 ? 5.201 1.216 -0.574 1.00 92.88 438 THR A O 1
ATOM 3547 N N . SER A 1 439 ? 5.423 0.482 1.533 1.00 93.75 439 SER A N 1
ATOM 3548 C CA . SER A 1 439 ? 6.773 -0.060 1.347 1.00 93.75 439 SER A CA 1
ATOM 3549 C C . SER A 1 439 ? 6.791 -1.318 0.475 1.00 93.75 439 SER A C 1
ATOM 3551 O O . SER A 1 439 ? 6.143 -2.320 0.792 1.00 93.75 439 SER A O 1
ATOM 3553 N N . GLN A 1 440 ? 7.578 -1.287 -0.600 1.00 93.50 440 GLN A N 1
ATOM 3554 C CA . GLN A 1 440 ? 7.811 -2.449 -1.464 1.00 93.50 440 GLN A CA 1
ATOM 3555 C C . GLN A 1 440 ? 8.959 -3.326 -0.949 1.00 93.50 440 GLN A C 1
ATOM 3557 O O . GLN A 1 440 ? 8.836 -4.546 -0.998 1.00 93.50 440 GLN A O 1
ATOM 3562 N N . ASP A 1 441 ? 9.993 -2.722 -0.356 1.00 92.25 441 ASP A N 1
ATOM 3563 C CA . ASP A 1 441 ? 11.117 -3.437 0.257 1.00 92.25 441 ASP A CA 1
ATOM 3564 C C . ASP A 1 441 ? 10.688 -4.222 1.513 1.00 92.25 441 ASP A C 1
ATOM 3566 O O . ASP A 1 441 ? 10.158 -3.660 2.480 1.00 92.25 441 ASP A O 1
ATOM 3570 N N . GLU A 1 442 ? 10.925 -5.536 1.487 1.00 90.69 442 GLU A N 1
ATOM 3571 C CA . GLU A 1 442 ? 10.645 -6.464 2.584 1.00 90.69 442 GLU A CA 1
ATOM 3572 C C . GLU A 1 442 ? 11.550 -6.233 3.800 1.00 90.69 442 GLU A C 1
ATOM 3574 O O . GLU A 1 442 ? 11.068 -6.345 4.931 1.00 90.69 442 GLU A O 1
ATOM 3579 N N . LYS A 1 443 ? 12.829 -5.875 3.607 1.00 91.94 443 LYS A N 1
ATOM 3580 C CA . LYS A 1 443 ? 13.766 -5.623 4.715 1.00 91.94 443 LYS A CA 1
ATOM 3581 C C . LYS A 1 443 ? 13.335 -4.378 5.481 1.00 91.94 443 LYS A C 1
ATOM 3583 O O . LYS A 1 443 ? 13.065 -4.468 6.682 1.00 91.94 443 LYS A O 1
ATOM 3588 N N . PHE A 1 444 ? 13.149 -3.258 4.777 1.00 93.12 444 PHE A N 1
ATOM 3589 C CA . PHE A 1 444 ? 12.623 -2.027 5.366 1.00 93.12 444 PHE A CA 1
ATOM 3590 C C . PHE A 1 444 ? 11.259 -2.242 6.037 1.00 93.12 444 PHE A C 1
ATOM 3592 O O . PHE A 1 444 ? 11.044 -1.796 7.165 1.00 93.12 444 PHE A O 1
ATOM 3599 N N . HIS A 1 445 ? 10.332 -2.951 5.380 1.00 94.19 445 HIS A N 1
ATOM 3600 C CA . HIS A 1 445 ? 9.024 -3.254 5.963 1.00 94.19 445 HIS A CA 1
ATOM 3601 C C . HIS A 1 445 ? 9.137 -4.081 7.249 1.00 94.19 445 HIS A C 1
ATOM 3603 O O . HIS A 1 445 ? 8.468 -3.768 8.232 1.00 94.19 445 HIS A O 1
ATOM 3609 N N . SER A 1 446 ? 9.963 -5.129 7.250 1.00 93.25 446 SER A N 1
ATOM 3610 C CA . SER A 1 446 ? 10.177 -6.001 8.408 1.00 93.25 446 SER A CA 1
ATOM 3611 C C . SER A 1 446 ? 10.763 -5.226 9.587 1.00 93.25 446 SER A C 1
ATOM 3613 O O . SER A 1 446 ? 10.253 -5.341 10.704 1.00 93.25 446 SER A O 1
ATOM 3615 N N . GLN A 1 447 ? 11.769 -4.382 9.335 1.00 94.88 447 GLN A N 1
ATOM 3616 C CA . GLN A 1 447 ? 12.373 -3.524 10.354 1.00 94.88 447 GLN A CA 1
ATOM 3617 C C . GLN A 1 447 ? 11.348 -2.529 10.913 1.00 94.88 447 GLN A C 1
ATOM 3619 O O . GLN A 1 447 ? 11.113 -2.516 12.119 1.00 94.88 447 GLN A O 1
ATOM 3624 N N . LEU A 1 448 ? 10.642 -1.791 10.045 1.00 94.88 448 LEU A N 1
ATOM 3625 C CA . LEU A 1 448 ? 9.608 -0.837 10.460 1.00 94.88 448 LEU A CA 1
ATOM 3626 C C . LEU A 1 448 ? 8.492 -1.513 11.256 1.00 94.88 448 LEU A C 1
ATOM 3628 O O . LEU A 1 448 ? 8.072 -0.993 12.287 1.00 94.88 448 LEU A O 1
ATOM 3632 N N . ARG A 1 449 ? 8.031 -2.688 10.814 1.00 94.56 449 ARG A N 1
ATOM 3633 C CA . ARG A 1 449 ? 6.981 -3.444 11.505 1.00 94.56 449 ARG A CA 1
ATOM 3634 C C . ARG A 1 449 ? 7.451 -3.882 12.885 1.00 94.56 449 ARG A C 1
ATOM 3636 O O . ARG A 1 449 ? 6.689 -3.743 13.836 1.00 94.56 449 ARG A O 1
ATOM 3643 N N . ARG A 1 450 ? 8.682 -4.383 13.006 1.00 94.19 450 ARG A N 1
ATOM 3644 C CA . ARG A 1 450 ? 9.264 -4.832 14.278 1.00 94.19 450 ARG A CA 1
ATOM 3645 C C . ARG A 1 450 ? 9.394 -3.690 15.284 1.00 94.19 450 ARG A C 1
ATOM 3647 O O . ARG A 1 450 ? 9.105 -3.900 16.458 1.00 94.19 450 ARG A O 1
ATOM 3654 N N . SER A 1 451 ? 9.751 -2.489 14.830 1.00 94.44 451 SER A N 1
ATOM 3655 C CA . SER A 1 451 ? 9.878 -1.313 15.701 1.00 94.44 451 SER A CA 1
ATOM 3656 C C . SER A 1 451 ? 8.557 -0.900 16.356 1.00 94.44 451 SER A C 1
ATOM 3658 O O . SER A 1 451 ? 8.573 -0.306 17.431 1.00 94.44 451 SER A O 1
ATOM 3660 N N . VAL A 1 452 ? 7.411 -1.224 15.743 1.00 93.25 452 VAL A N 1
ATOM 3661 C CA . VAL A 1 452 ? 6.094 -0.742 16.199 1.00 93.25 452 VAL A CA 1
ATOM 3662 C C . VAL A 1 452 ? 5.095 -1.840 16.559 1.00 93.25 452 VAL A C 1
ATOM 3664 O O . VAL A 1 452 ? 4.074 -1.538 17.172 1.00 93.25 452 VAL A O 1
ATOM 3667 N N . SER A 1 453 ? 5.353 -3.112 16.236 1.00 91.81 453 SER A N 1
ATOM 3668 C CA . SER A 1 453 ? 4.379 -4.210 16.374 1.00 91.81 453 SER A CA 1
ATOM 3669 C C . SER A 1 453 ? 3.831 -4.376 17.790 1.00 91.81 453 SER A C 1
ATOM 3671 O O . SER A 1 453 ? 2.662 -4.712 17.954 1.00 91.81 453 SER A O 1
ATOM 3673 N N . ASN A 1 454 ? 4.638 -4.081 18.812 1.00 90.62 454 ASN A N 1
ATOM 3674 C CA . ASN A 1 454 ? 4.219 -4.139 20.215 1.00 90.62 454 ASN A CA 1
ATOM 3675 C C . ASN A 1 454 ? 3.074 -3.165 20.539 1.00 90.62 454 ASN A C 1
ATOM 3677 O O . ASN A 1 454 ? 2.248 -3.454 21.405 1.00 90.62 454 ASN A O 1
ATOM 3681 N N . ALA A 1 455 ? 2.977 -2.033 19.835 1.00 90.31 455 ALA A N 1
ATOM 3682 C CA . ALA A 1 455 ? 1.872 -1.092 20.008 1.00 90.31 455 ALA A CA 1
ATOM 3683 C C . ALA A 1 455 ? 0.536 -1.647 19.479 1.00 90.31 455 ALA A C 1
ATOM 3685 O O . ALA A 1 455 ? -0.518 -1.242 19.950 1.00 90.31 455 ALA A O 1
ATOM 3686 N N . TYR A 1 456 ? 0.578 -2.605 18.548 1.00 92.31 456 TYR A N 1
ATOM 3687 C CA . TYR A 1 456 ? -0.597 -3.223 17.919 1.00 92.31 456 TYR A CA 1
ATOM 3688 C C . TYR A 1 456 ? -0.908 -4.633 18.461 1.00 92.31 456 TYR A C 1
ATOM 3690 O O . TYR A 1 456 ? -1.814 -5.320 17.979 1.00 92.31 456 TYR A O 1
ATOM 3698 N N . ALA A 1 457 ? -0.133 -5.103 19.440 1.00 88.75 457 ALA A N 1
ATOM 3699 C CA . ALA A 1 457 ? -0.310 -6.420 20.037 1.00 88.75 457 ALA A CA 1
ATOM 3700 C C . ALA A 1 457 ? -1.601 -6.499 20.870 1.00 88.75 457 ALA A C 1
ATOM 3702 O O . ALA A 1 457 ? -2.021 -5.518 21.482 1.00 88.75 457 ALA A O 1
ATOM 3703 N N . MET A 1 458 ? -2.186 -7.699 20.963 1.00 81.50 458 MET A N 1
ATOM 3704 C CA . MET A 1 458 ? -3.378 -7.957 21.789 1.00 81.50 458 MET A CA 1
ATOM 3705 C C . MET A 1 458 ? -3.193 -7.541 23.254 1.00 81.50 458 MET A C 1
ATOM 3707 O O . MET A 1 458 ? -4.119 -7.024 23.867 1.00 81.50 458 MET A O 1
ATOM 3711 N N . SER A 1 459 ? -1.992 -7.719 23.812 1.00 81.94 459 SER A N 1
ATOM 3712 C CA . SER A 1 459 ? -1.670 -7.322 25.189 1.00 81.94 459 SER A CA 1
ATOM 3713 C C . SER A 1 459 ? -1.748 -5.809 25.418 1.00 81.94 459 SER A C 1
ATOM 3715 O O . SER A 1 459 ? -2.021 -5.371 26.534 1.00 81.94 459 SER A O 1
ATOM 3717 N N . THR A 1 460 ? -1.542 -5.006 24.371 1.00 83.69 460 THR A N 1
ATOM 3718 C CA . THR A 1 460 ? -1.663 -3.545 24.427 1.00 83.69 460 THR A CA 1
ATOM 3719 C C . THR A 1 460 ? -3.122 -3.092 24.316 1.00 83.69 460 THR A C 1
ATOM 3721 O O . THR A 1 460 ? -3.481 -2.076 24.902 1.00 83.69 460 THR A O 1
ATOM 3724 N N . LEU A 1 461 ? -3.989 -3.851 23.635 1.00 76.06 461 LEU A N 1
ATOM 3725 C CA . LEU A 1 461 ? -5.380 -3.451 23.392 1.00 76.06 461 LEU A CA 1
ATOM 3726 C C . LEU A 1 461 ? -6.204 -3.206 24.654 1.00 76.06 461 LEU A C 1
ATOM 3728 O O . LEU A 1 461 ? -7.016 -2.288 24.676 1.00 76.06 461 LEU A O 1
ATOM 3732 N N . VAL A 1 462 ? -5.987 -3.989 25.710 1.00 78.25 462 VAL A N 1
ATOM 3733 C CA . VAL A 1 462 ? -6.706 -3.801 26.982 1.00 78.25 462 VAL A CA 1
ATOM 3734 C C . VAL A 1 462 ? -6.417 -2.410 27.566 1.00 78.25 462 VAL A C 1
ATOM 3736 O O . VAL A 1 462 ? -7.283 -1.781 28.160 1.00 78.25 462 VAL A O 1
ATOM 3739 N N . GLN A 1 463 ? -5.217 -1.870 27.327 1.00 84.75 463 GLN A N 1
ATOM 3740 C CA . GLN A 1 463 ? -4.842 -0.515 27.754 1.00 84.75 463 GLN A CA 1
ATOM 3741 C C . GLN A 1 463 ? -5.491 0.573 26.889 1.00 84.75 463 GLN A C 1
ATOM 3743 O O . GLN A 1 463 ? -5.552 1.729 27.302 1.00 84.75 463 GLN A O 1
ATOM 3748 N N . PHE A 1 464 ? -5.958 0.211 25.694 1.00 88.00 464 PHE A N 1
ATOM 3749 C CA . PHE A 1 464 ? -6.636 1.101 24.759 1.00 88.00 464 PHE A CA 1
ATOM 3750 C C . PHE A 1 464 ? -8.148 1.160 24.953 1.00 88.00 464 PHE A C 1
ATOM 3752 O O . PHE A 1 464 ? -8.782 2.116 24.507 1.00 88.00 464 PHE A O 1
ATOM 3759 N N . GLU A 1 465 ? -8.726 0.193 25.661 1.00 90.00 465 GLU A N 1
ATOM 3760 C CA . GLU A 1 465 ? -10.152 0.169 25.974 1.00 90.00 465 GLU A CA 1
ATOM 3761 C C . GLU A 1 465 ? -10.708 1.483 26.535 1.00 90.00 465 GLU A C 1
ATOM 3763 O O . GLU A 1 465 ? -11.770 1.889 26.064 1.00 90.00 465 GLU A O 1
ATOM 3768 N N . PRO A 1 466 ? -10.021 2.194 27.453 1.00 90.75 466 PRO A N 1
ATOM 3769 C CA . PRO A 1 466 ? -10.525 3.456 27.981 1.00 90.75 466 PRO A CA 1
ATOM 3770 C C . PRO A 1 466 ? -10.671 4.573 26.938 1.00 90.75 466 PRO A C 1
ATOM 3772 O O . PRO A 1 466 ? -11.467 5.485 27.153 1.00 90.75 466 PRO A O 1
ATOM 3775 N N . PHE A 1 467 ? -9.908 4.535 25.839 1.00 91.56 467 PHE A N 1
ATOM 3776 C CA . PHE A 1 467 ? -10.044 5.495 24.736 1.00 91.56 467 PHE A CA 1
ATOM 3777 C C . PHE A 1 467 ? -11.284 5.175 23.892 1.00 91.56 467 PHE A C 1
ATOM 3779 O O . PHE A 1 467 ? -12.086 6.056 23.597 1.00 91.56 467 PHE A O 1
ATOM 3786 N N . VAL A 1 468 ? -11.504 3.889 23.590 1.00 94.06 468 VAL A N 1
ATOM 3787 C CA . VAL A 1 468 ? -12.727 3.429 22.909 1.00 94.06 468 VAL A CA 1
ATOM 3788 C C . VAL A 1 468 ? -13.962 3.771 23.747 1.00 94.06 468 VAL A C 1
ATOM 3790 O O . VAL A 1 468 ? -14.953 4.272 23.219 1.00 94.06 468 VAL A O 1
ATOM 3793 N N . ASP A 1 469 ? -13.899 3.568 25.065 1.00 93.56 469 ASP A N 1
ATOM 3794 C CA . ASP A 1 469 ? -14.995 3.881 25.986 1.00 93.56 469 ASP A CA 1
ATOM 3795 C C . ASP A 1 469 ? -15.310 5.376 26.032 1.00 93.56 469 ASP A C 1
ATOM 3797 O O . ASP A 1 469 ? -16.483 5.750 26.063 1.00 93.56 469 ASP A O 1
ATOM 3801 N N . SER A 1 470 ? -14.286 6.237 26.025 1.00 93.44 470 SER A N 1
ATOM 3802 C CA . SER A 1 470 ? -14.485 7.688 26.033 1.00 93.44 470 SER A CA 1
ATOM 3803 C C . SER A 1 470 ? -15.202 8.152 24.768 1.00 93.44 470 SER A C 1
ATOM 3805 O O . SER A 1 470 ? -16.228 8.829 24.866 1.00 93.44 470 SER A O 1
ATOM 3807 N N . THR A 1 471 ? -14.739 7.712 23.593 1.00 95.50 471 THR A N 1
ATOM 3808 C CA . THR A 1 471 ? -15.409 8.023 22.325 1.00 95.50 471 THR A CA 1
ATOM 3809 C C . THR A 1 471 ? -16.826 7.438 22.274 1.00 95.50 471 THR A C 1
ATOM 3811 O O . THR A 1 471 ? -17.756 8.127 21.863 1.00 95.50 471 THR A O 1
ATOM 3814 N N . THR A 1 472 ? -17.035 6.203 22.746 1.00 95.81 472 THR A N 1
ATOM 3815 C CA . THR A 1 472 ? -18.369 5.563 22.768 1.00 95.81 472 THR A CA 1
ATOM 3816 C C . THR A 1 472 ? -19.337 6.292 23.697 1.00 95.81 472 THR A C 1
ATOM 3818 O O . THR A 1 472 ? -20.509 6.463 23.368 1.00 95.81 472 THR A O 1
ATOM 3821 N N . THR A 1 473 ? -18.843 6.790 24.831 1.00 95.06 473 THR A N 1
ATOM 3822 C CA . THR A 1 473 ? -19.639 7.593 25.766 1.00 95.06 473 THR A CA 1
ATOM 3823 C C . THR A 1 473 ? -20.097 8.898 25.122 1.00 95.06 473 THR A C 1
ATOM 3825 O O . THR A 1 473 ? -21.282 9.226 25.204 1.00 95.06 473 THR A O 1
ATOM 3828 N N . GLU A 1 474 ? -19.200 9.632 24.450 1.00 95.69 474 GLU A N 1
ATOM 3829 C CA . GLU A 1 474 ? -19.611 10.853 23.745 1.00 95.69 474 GLU A CA 1
ATOM 3830 C C . GLU A 1 474 ? -20.560 10.528 22.589 1.00 95.69 474 GLU A C 1
ATOM 3832 O O . GLU A 1 474 ? -21.559 11.220 22.405 1.00 95.69 474 GLU A O 1
ATOM 3837 N N . PHE A 1 475 ? -20.311 9.444 21.854 1.00 95.88 475 PHE A N 1
ATOM 3838 C CA . PHE A 1 475 ? -21.187 9.003 20.776 1.00 95.88 475 PHE A CA 1
ATOM 3839 C C . PHE A 1 475 ? -22.619 8.775 21.269 1.00 95.88 475 PHE A C 1
ATOM 3841 O O . PHE A 1 475 ? -23.558 9.357 20.728 1.00 95.88 475 PHE A O 1
ATOM 3848 N N . PHE A 1 476 ? -22.798 8.018 22.353 1.00 94.19 476 PHE A N 1
ATOM 3849 C CA . PHE A 1 476 ? -24.117 7.811 22.956 1.00 94.19 476 PHE A CA 1
ATOM 3850 C C . PHE A 1 476 ? -24.731 9.094 23.500 1.00 94.19 476 PHE A C 1
ATOM 3852 O O . PHE A 1 476 ? -25.928 9.309 23.330 1.00 94.19 476 PHE A O 1
ATOM 3859 N N . LYS A 1 477 ? -23.936 9.979 24.105 1.00 93.75 477 LYS A N 1
ATOM 3860 C CA . LYS A 1 477 ? -24.420 11.287 24.556 1.00 93.75 477 LYS A CA 1
ATOM 3861 C C . LYS A 1 477 ? -24.988 12.104 23.394 1.00 93.75 477 LYS A C 1
ATOM 3863 O O . LYS A 1 477 ? -26.076 12.658 23.529 1.00 93.75 477 LYS A O 1
ATOM 3868 N N . GLN A 1 478 ? -24.299 12.153 22.257 1.00 94.25 478 GLN A N 1
ATOM 3869 C CA . GLN A 1 478 ? -24.768 12.882 21.078 1.00 94.25 478 GLN A CA 1
ATOM 3870 C C . GLN A 1 478 ? -26.010 12.232 20.458 1.00 94.25 478 GLN A C 1
ATOM 3872 O O . GLN A 1 478 ? -26.945 12.944 20.089 1.00 94.25 478 GLN A O 1
ATOM 3877 N N . LEU A 1 479 ? -26.071 10.897 20.406 1.00 92.56 479 LEU A N 1
ATOM 3878 C CA . LEU A 1 479 ? -27.270 10.187 19.954 1.00 92.56 479 LEU A CA 1
ATOM 3879 C C . LEU A 1 479 ? -28.476 10.430 20.873 1.00 92.56 479 LEU A C 1
ATOM 3881 O O . LEU A 1 479 ? -29.576 10.684 20.381 1.00 92.56 479 LEU A O 1
ATOM 3885 N N . ASP A 1 480 ? -28.275 10.407 22.192 1.00 90.62 480 ASP A N 1
ATOM 3886 C CA . ASP A 1 480 ? -29.320 10.679 23.183 1.00 90.62 480 ASP A CA 1
ATOM 3887 C C . ASP A 1 480 ? -29.851 12.114 23.072 1.00 90.62 480 ASP A C 1
ATOM 3889 O O . ASP A 1 480 ? -31.059 12.335 23.149 1.00 90.62 480 ASP A O 1
ATOM 3893 N N . GLN A 1 481 ? -28.958 13.089 22.881 1.00 90.06 481 GLN A N 1
ATOM 3894 C CA . GLN A 1 481 ? -29.318 14.506 22.790 1.00 90.06 481 GLN A CA 1
ATOM 3895 C C . GLN A 1 481 ? -30.043 14.853 21.489 1.00 90.06 481 GLN A C 1
ATOM 3897 O O . GLN A 1 481 ? -30.944 15.690 21.503 1.00 90.06 481 GLN A O 1
ATOM 3902 N N . ARG A 1 482 ? -29.643 14.235 20.372 1.00 88.88 482 ARG A N 1
ATOM 3903 C CA . ARG A 1 482 ? -30.098 14.631 19.033 1.00 88.88 482 ARG A CA 1
ATOM 3904 C C . ARG A 1 482 ? -31.198 13.745 18.453 1.00 88.88 482 ARG A C 1
ATOM 3906 O O . ARG A 1 482 ? -31.963 14.244 17.645 1.00 88.88 482 ARG A O 1
ATOM 3913 N N . TYR A 1 483 ? -31.285 12.466 18.833 1.00 88.12 483 TYR A N 1
ATOM 3914 C CA . TYR A 1 483 ? -32.134 11.504 18.113 1.00 88.12 483 TYR A CA 1
ATOM 3915 C C . TYR A 1 483 ? -32.981 10.598 19.010 1.00 88.12 483 TYR A C 1
ATOM 3917 O O . TYR A 1 483 ? -34.146 10.390 18.711 1.00 88.12 483 TYR A O 1
ATOM 3925 N N . ALA A 1 484 ? -32.453 10.057 20.113 1.00 74.12 484 ALA A N 1
ATOM 3926 C CA . ALA A 1 484 ? -33.042 8.874 20.764 1.00 74.12 484 ALA A CA 1
ATOM 3927 C C . ALA A 1 484 ? -34.485 9.018 21.308 1.00 74.12 484 ALA A C 1
ATOM 3929 O O . ALA A 1 484 ? -35.132 8.003 21.564 1.00 74.12 484 ALA A O 1
ATOM 3930 N N . ASN A 1 485 ? -34.976 10.249 21.498 1.00 68.38 485 ASN A N 1
ATOM 3931 C CA . ASN A 1 485 ? -36.347 10.560 21.941 1.00 68.38 485 ASN A CA 1
ATOM 3932 C C . ASN A 1 485 ? -37.090 11.511 20.984 1.00 68.38 485 ASN A C 1
ATOM 3934 O O . ASN A 1 485 ? -38.164 12.014 21.309 1.00 68.38 485 ASN A O 1
ATOM 3938 N N . GLN A 1 486 ? -36.501 11.795 19.828 1.00 67.75 486 GLN A N 1
ATOM 3939 C CA . GLN A 1 486 ? -37.071 12.635 18.782 1.00 67.75 486 GLN A CA 1
ATOM 3940 C C . GLN A 1 486 ? -37.442 11.658 17.657 1.00 67.75 486 GLN A C 1
ATOM 3942 O O . GLN A 1 486 ? -36.684 10.735 17.385 1.00 67.75 486 GLN A O 1
ATOM 3947 N N . ASN A 1 487 ? -38.602 11.775 17.003 1.00 68.44 487 ASN A N 1
ATOM 3948 C CA . ASN A 1 487 ? -38.976 10.878 15.883 1.00 68.44 487 ASN A CA 1
ATOM 3949 C C . ASN A 1 487 ? -38.107 11.103 14.617 1.00 68.44 487 ASN A C 1
ATOM 3951 O O . ASN A 1 487 ? -38.526 10.809 13.493 1.00 68.44 487 ASN A O 1
ATOM 3955 N N . ASP A 1 488 ? -36.903 11.627 14.815 1.00 81.12 488 ASP A N 1
ATOM 3956 C CA . ASP A 1 488 ? -35.952 12.044 13.815 1.00 81.12 488 ASP A CA 1
ATOM 3957 C C . ASP A 1 488 ? -35.181 10.855 13.257 1.00 81.12 488 ASP A C 1
ATOM 3959 O O . ASP A 1 488 ? -35.032 9.786 13.858 1.00 81.12 488 ASP A O 1
ATOM 3963 N N . VAL A 1 489 ? -34.706 11.057 12.037 1.00 86.62 489 VAL A N 1
ATOM 3964 C CA . VAL A 1 489 ? -34.003 10.051 11.262 1.00 86.62 489 VAL A CA 1
ATOM 3965 C C . VAL A 1 489 ? -32.509 10.345 11.333 1.00 86.62 489 VAL A C 1
ATOM 3967 O O . VAL A 1 489 ? -32.060 11.430 10.966 1.00 86.62 489 VAL A O 1
ATOM 3970 N N . LEU A 1 490 ? -31.739 9.368 11.807 1.00 90.06 490 LEU A N 1
ATOM 3971 C CA . LEU A 1 490 ? -30.286 9.421 11.867 1.00 90.06 490 LEU A CA 1
ATOM 3972 C C . LEU A 1 490 ? -29.687 8.917 10.554 1.00 90.06 490 LEU A C 1
ATOM 3974 O O . LEU A 1 490 ? -29.963 7.783 10.164 1.00 90.06 490 LEU A O 1
ATOM 3978 N N . ASP A 1 491 ? -28.777 9.681 9.952 1.00 90.25 491 ASP A N 1
ATOM 3979 C CA . ASP A 1 491 ? -27.830 9.128 8.979 1.00 90.25 491 ASP A CA 1
ATOM 3980 C C . ASP A 1 491 ? -26.794 8.260 9.709 1.00 90.25 491 ASP A C 1
ATOM 3982 O O . ASP A 1 491 ? -25.741 8.722 10.158 1.00 90.25 491 ASP A O 1
ATOM 3986 N N . PHE A 1 492 ? -27.118 6.983 9.881 1.00 91.81 492 PHE A N 1
ATOM 3987 C CA . PHE A 1 492 ? -26.334 6.105 10.737 1.00 91.81 492 PHE A CA 1
ATOM 3988 C C . PHE A 1 492 ? -24.966 5.787 10.135 1.00 91.81 492 PHE A C 1
ATOM 3990 O O . PHE A 1 492 ? -23.977 5.689 10.859 1.00 91.81 492 PHE A O 1
ATOM 3997 N N . GLY A 1 493 ? -24.886 5.699 8.806 1.00 90.38 493 GLY A N 1
ATOM 3998 C CA . GLY A 1 493 ? -23.626 5.479 8.103 1.00 90.38 493 GLY A CA 1
ATOM 3999 C C . GLY A 1 493 ? -22.601 6.578 8.387 1.00 90.38 493 GLY A C 1
ATOM 4000 O O . GLY A 1 493 ? -21.446 6.272 8.696 1.00 90.38 493 GLY A O 1
ATOM 4001 N N . THR A 1 494 ? -23.027 7.840 8.323 1.00 91.25 494 THR A N 1
ATOM 4002 C CA . THR A 1 494 ? -22.182 9.002 8.634 1.00 91.25 494 THR A CA 1
ATOM 4003 C C . THR A 1 494 ? -21.725 8.995 10.091 1.00 91.25 494 THR A C 1
ATOM 4005 O O . THR A 1 494 ? -20.537 9.156 10.366 1.00 91.25 494 THR A O 1
ATOM 4008 N N . TRP A 1 495 ? -22.630 8.727 11.033 1.00 94.75 495 TRP A N 1
ATOM 4009 C CA . TRP A 1 495 ? -22.286 8.689 12.457 1.00 94.75 495 TRP A CA 1
ATOM 4010 C C . TRP A 1 495 ? -21.316 7.553 12.803 1.00 94.75 495 TRP A C 1
ATOM 4012 O O . TRP A 1 495 ? -20.365 7.773 13.551 1.00 94.75 495 TRP A O 1
ATOM 4022 N N . LEU A 1 496 ? -21.478 6.365 12.214 1.00 95.69 496 LEU A N 1
ATOM 4023 C CA . LEU A 1 496 ? -20.509 5.271 12.362 1.00 95.69 496 LEU A CA 1
ATOM 4024 C C . LEU A 1 496 ? -19.131 5.638 11.792 1.00 95.69 496 LEU A C 1
ATOM 4026 O O . LEU A 1 496 ? -18.111 5.209 12.330 1.00 95.69 496 LEU A O 1
ATOM 4030 N N . GLN A 1 497 ? -19.087 6.451 10.731 1.00 93.19 497 GLN A N 1
ATOM 4031 C CA . GLN A 1 497 ? -17.830 6.978 10.206 1.00 93.19 497 GLN A CA 1
ATOM 4032 C C . GLN A 1 497 ? -17.193 7.973 11.183 1.00 93.19 497 GLN A C 1
ATOM 4034 O O . GLN A 1 497 ? -16.017 7.826 11.506 1.00 93.19 497 GLN A O 1
ATOM 4039 N N . TYR A 1 498 ? -17.960 8.926 11.717 1.00 95.69 498 TYR A N 1
ATOM 4040 C CA . TYR A 1 498 ? -17.482 9.868 12.737 1.00 95.69 498 TYR A CA 1
ATOM 4041 C C . TYR A 1 498 ? -16.932 9.157 13.971 1.00 95.69 498 TYR A C 1
ATOM 4043 O O . TYR A 1 498 ? -15.846 9.496 14.437 1.00 95.69 498 TYR A O 1
ATOM 4051 N N . TYR A 1 499 ? -17.635 8.124 14.439 1.00 96.81 499 TYR A N 1
ATOM 4052 C CA . TYR A 1 499 ? -17.181 7.276 15.534 1.00 96.81 499 TYR A CA 1
ATOM 4053 C C . TYR A 1 499 ? -15.811 6.653 15.244 1.00 96.81 499 TYR A C 1
ATOM 4055 O O . TYR A 1 499 ? -14.882 6.850 16.021 1.00 96.81 499 TYR A O 1
ATOM 4063 N N . ALA A 1 500 ? -15.652 5.963 14.109 1.00 96.06 500 ALA A N 1
ATOM 4064 C CA . ALA A 1 500 ? -14.392 5.298 13.769 1.00 96.06 500 ALA A CA 1
ATOM 4065 C C . ALA A 1 500 ? -13.217 6.287 13.633 1.00 96.06 500 ALA A C 1
ATOM 4067 O O . ALA A 1 500 ? -12.104 5.990 14.066 1.00 96.06 500 ALA A O 1
ATOM 4068 N N . PHE A 1 501 ? -13.452 7.480 13.069 1.00 94.81 501 PHE A N 1
ATOM 4069 C CA . PHE A 1 501 ? -12.436 8.537 12.993 1.00 94.81 501 PHE A CA 1
ATOM 4070 C C . PHE A 1 501 ? -12.008 9.041 14.372 1.00 94.81 501 PHE A C 1
ATOM 4072 O O . PHE A 1 501 ? -10.809 9.190 14.622 1.00 94.81 501 PHE A O 1
ATOM 4079 N N . ASP A 1 502 ? -12.959 9.296 15.268 1.00 95.81 502 ASP A N 1
ATOM 4080 C CA . ASP A 1 502 ? -12.636 9.779 16.608 1.00 95.81 502 ASP A CA 1
ATOM 4081 C C . ASP A 1 502 ? -11.971 8.704 17.468 1.00 95.81 502 ASP A C 1
ATOM 4083 O O . ASP A 1 502 ? -11.011 9.035 18.163 1.00 95.81 502 ASP A O 1
ATOM 4087 N N . VAL A 1 503 ? -12.376 7.431 17.357 1.00 96.06 503 VAL A N 1
ATOM 4088 C CA . VAL A 1 503 ? -11.719 6.330 18.077 1.00 96.06 503 VAL A CA 1
ATOM 4089 C C . VAL A 1 503 ? -10.254 6.224 17.666 1.00 96.06 503 VAL A C 1
ATOM 4091 O O . VAL A 1 503 ? -9.376 6.252 18.528 1.00 96.06 503 VAL A O 1
ATOM 4094 N N . ILE A 1 504 ? -9.947 6.144 16.366 1.00 94.81 504 ILE A N 1
ATOM 4095 C CA . ILE A 1 504 ? -8.548 6.015 15.933 1.00 94.81 504 ILE A CA 1
ATOM 4096 C C . ILE A 1 504 ? -7.733 7.285 16.226 1.00 94.81 504 ILE A C 1
ATOM 4098 O O . ILE A 1 504 ? -6.540 7.186 16.530 1.00 94.81 504 ILE A O 1
ATOM 4102 N N . GLY A 1 505 ? -8.368 8.462 16.210 1.00 93.44 505 GLY A N 1
ATOM 4103 C CA . GLY A 1 505 ? -7.772 9.713 16.677 1.00 93.44 505 GLY A CA 1
ATOM 4104 C C . GLY A 1 505 ? -7.405 9.658 18.156 1.00 93.44 505 GLY A C 1
ATOM 4105 O O . GLY A 1 505 ? -6.267 9.961 18.526 1.00 93.44 505 GLY A O 1
ATOM 4106 N N . GLU A 1 506 ? -8.323 9.186 18.995 1.00 92.12 506 GLU A N 1
ATOM 4107 C CA . GLU A 1 506 ? -8.111 9.062 20.431 1.00 92.12 506 GLU A CA 1
ATOM 4108 C C . GLU A 1 506 ? -7.041 8.012 20.757 1.00 92.12 506 GLU A C 1
ATOM 4110 O O . GLU A 1 506 ? -6.116 8.292 21.514 1.00 92.12 506 GLU A O 1
ATOM 4115 N N . LEU A 1 507 ? -7.069 6.856 20.092 1.00 93.06 507 LEU A N 1
ATOM 4116 C CA . LEU A 1 507 ? -6.031 5.827 20.205 1.00 93.06 507 LEU A CA 1
ATOM 4117 C C . LEU A 1 507 ? -4.650 6.314 19.759 1.00 93.06 507 LEU A C 1
ATOM 4119 O O . LEU A 1 507 ? -3.632 5.832 20.260 1.00 93.06 507 LEU A O 1
ATOM 4123 N N . THR A 1 508 ? -4.595 7.231 18.789 1.00 93.31 508 THR A N 1
ATOM 4124 C CA . THR A 1 508 ? -3.329 7.694 18.212 1.00 93.31 508 THR A CA 1
ATOM 4125 C C . THR A 1 508 ? -2.735 8.878 18.965 1.00 93.31 508 THR A C 1
ATOM 4127 O O . THR A 1 508 ? -1.519 8.928 19.147 1.00 93.31 508 THR A O 1
ATOM 4130 N N . TYR A 1 509 ? -3.573 9.811 19.418 1.00 90.44 509 TYR A N 1
ATOM 4131 C CA . TYR A 1 509 ? -3.152 11.111 19.949 1.00 90.44 509 TYR A CA 1
ATOM 4132 C C . TYR A 1 509 ? -3.700 11.429 21.348 1.00 90.44 509 TYR A C 1
ATOM 4134 O O . TYR A 1 509 ? -3.538 12.570 21.802 1.00 90.44 509 TYR A O 1
ATOM 4142 N N . SER A 1 510 ? -4.384 10.479 22.000 1.00 89.31 510 SER A N 1
ATOM 4143 C CA . SER A 1 510 ? -5.158 10.679 23.239 1.00 89.31 510 SER A CA 1
ATOM 4144 C C . SER A 1 510 ? -6.164 11.826 23.126 1.00 89.31 510 SER A C 1
ATOM 4146 O O . SER A 1 510 ? -6.452 12.520 24.098 1.00 89.31 510 SER A O 1
ATOM 4148 N N . LYS A 1 511 ? -6.638 12.093 21.905 1.00 87.94 511 LYS A N 1
ATOM 4149 C CA . LYS A 1 511 ? -7.542 13.195 21.595 1.00 87.94 511 LYS A CA 1
ATOM 4150 C C . LYS A 1 511 ? -8.406 12.847 20.391 1.00 87.94 511 LYS A C 1
ATOM 4152 O O . LYS A 1 511 ? -7.877 12.534 19.326 1.00 87.94 511 LYS A O 1
ATOM 4157 N N . ARG A 1 512 ? -9.720 12.956 20.573 1.00 90.62 512 ARG A N 1
ATOM 4158 C CA . ARG A 1 512 ? -10.711 12.898 19.492 1.00 90.62 512 ARG A CA 1
ATOM 4159 C C . ARG A 1 512 ? -10.502 14.074 18.539 1.00 90.62 512 ARG A C 1
ATOM 4161 O O . ARG A 1 512 ? -10.053 15.143 18.962 1.00 90.62 512 ARG A O 1
ATOM 4168 N N . LEU A 1 513 ? -10.802 13.881 17.259 1.00 89.56 513 LEU A N 1
ATOM 4169 C CA . LEU A 1 513 ? -10.719 14.952 16.262 1.00 89.56 513 LEU A CA 1
ATOM 4170 C C . LEU A 1 513 ? -11.937 15.880 16.334 1.00 89.56 513 LEU A C 1
ATOM 4172 O O . LEU A 1 513 ? -11.847 17.027 15.908 1.00 89.56 513 LEU A O 1
ATOM 4176 N N . GLY A 1 514 ? -13.041 15.404 16.914 1.00 91.19 514 GLY A N 1
ATOM 4177 C CA . GLY A 1 514 ? -14.256 16.178 17.155 1.00 91.19 514 GLY A CA 1
ATOM 4178 C C . GLY A 1 514 ? -15.388 15.865 16.179 1.00 91.19 514 GLY A C 1
ATOM 4179 O O . GLY A 1 514 ? -16.354 16.629 16.106 1.00 91.19 514 GLY A O 1
ATOM 4180 N N . PHE A 1 515 ? -15.285 14.779 15.405 1.00 93.81 515 PHE A N 1
ATOM 4181 C CA . PHE A 1 515 ? -16.318 14.396 14.439 1.00 93.81 515 PHE A CA 1
ATOM 4182 C C . PHE A 1 515 ? -17.643 14.086 15.131 1.00 93.81 515 PHE A C 1
ATOM 4184 O O . PHE A 1 515 ? -18.689 14.582 14.714 1.00 93.81 515 PHE A O 1
ATOM 4191 N N . VAL A 1 516 ? -17.596 13.305 16.210 1.00 95.25 516 VAL A N 1
ATOM 4192 C CA . VAL A 1 516 ? -18.751 12.951 17.037 1.00 95.25 516 VAL A CA 1
ATOM 4193 C C . VAL A 1 516 ? -19.257 14.179 17.786 1.00 95.25 516 VAL A C 1
ATOM 4195 O O . VAL A 1 516 ? -20.457 14.443 17.777 1.00 95.25 516 VAL A O 1
ATOM 4198 N N . ASP A 1 517 ? -18.355 14.966 18.376 1.00 93.88 517 ASP A N 1
ATOM 4199 C CA . ASP A 1 517 ? -18.700 16.156 19.162 1.00 93.88 517 ASP A CA 1
ATOM 4200 C C . ASP A 1 517 ? -19.500 17.179 18.340 1.00 93.88 517 ASP A C 1
ATOM 4202 O O . ASP A 1 517 ? -20.506 17.729 18.799 1.00 93.88 517 ASP A O 1
ATOM 4206 N N . HIS A 1 518 ? -19.078 17.427 17.098 1.00 91.69 518 HIS A N 1
ATOM 4207 C CA . HIS A 1 518 ? -19.738 18.390 16.222 1.00 91.69 518 HIS A CA 1
ATOM 4208 C C . HIS A 1 518 ? -20.833 17.770 15.346 1.00 91.69 518 HIS A C 1
ATOM 4210 O O . HIS A 1 518 ? -21.777 18.475 14.975 1.00 91.69 518 HIS A O 1
ATOM 4216 N N . GLY A 1 519 ? -20.751 16.474 15.039 1.00 90.94 519 GLY A N 1
ATOM 4217 C CA . GLY A 1 519 ? -21.630 15.797 14.085 1.00 90.94 519 GLY A CA 1
ATOM 4218 C C . GLY A 1 519 ? -21.404 16.264 12.644 1.00 90.94 519 GLY A C 1
ATOM 4219 O O . GLY A 1 519 ? -22.370 16.421 11.901 1.00 90.94 519 GLY A O 1
ATOM 4220 N N . LYS A 1 520 ? -20.153 16.558 12.268 1.00 91.81 520 LYS A N 1
ATOM 4221 C CA . LYS A 1 520 ? -19.763 16.998 10.916 1.00 91.81 520 LYS A CA 1
ATOM 4222 C C . LYS A 1 520 ? -18.337 16.563 10.574 1.00 91.81 520 LYS A C 1
ATOM 4224 O O . LYS A 1 520 ? -17.560 16.231 11.465 1.00 91.81 520 LYS A O 1
ATOM 4229 N N . ASP A 1 521 ? -17.977 16.650 9.296 1.00 88.88 521 ASP A N 1
ATOM 4230 C CA . ASP A 1 521 ? -16.589 16.506 8.845 1.00 88.88 521 ASP A CA 1
ATOM 4231 C C . ASP A 1 521 ? -15.727 17.677 9.356 1.00 88.88 521 ASP A C 1
ATOM 4233 O O . ASP A 1 521 ? -15.956 18.840 9.005 1.00 88.88 521 ASP A O 1
ATOM 4237 N N . VAL A 1 522 ? -14.767 17.376 10.231 1.00 88.69 522 VAL A N 1
ATOM 4238 C CA . VAL A 1 522 ? -13.867 18.364 10.837 1.00 88.69 522 VAL A CA 1
ATOM 4239 C C . VAL A 1 522 ? -12.678 18.602 9.910 1.00 88.69 522 VAL A C 1
ATOM 4241 O O . VAL A 1 522 ? -12.024 17.662 9.462 1.00 88.69 522 VAL A O 1
ATOM 4244 N N . ASP A 1 523 ? -12.403 19.874 9.610 1.00 83.50 523 ASP A N 1
ATOM 4245 C CA . ASP A 1 523 ? -11.285 20.325 8.766 1.00 83.50 523 ASP A CA 1
ATOM 4246 C C . ASP A 1 523 ? -11.200 19.655 7.378 1.00 83.50 523 ASP A C 1
ATOM 4248 O O . ASP A 1 523 ? -10.138 19.641 6.748 1.00 83.50 523 ASP A O 1
ATOM 4252 N N . ASN A 1 524 ? -12.323 19.120 6.879 1.00 83.75 524 ASN A N 1
ATOM 4253 C CA . ASN A 1 524 ? -12.421 18.414 5.599 1.00 83.75 524 ASN A CA 1
ATOM 4254 C C . ASN A 1 524 ? -11.468 17.199 5.498 1.00 83.75 524 ASN A C 1
ATOM 4256 O O . ASN A 1 524 ? -10.906 16.909 4.436 1.00 83.75 524 ASN A O 1
ATOM 4260 N N . ILE A 1 525 ? -11.227 16.511 6.619 1.00 86.69 525 ILE A N 1
ATOM 4261 C CA . ILE A 1 525 ? -10.360 15.324 6.693 1.00 86.69 525 ILE A CA 1
ATOM 4262 C C . ILE A 1 525 ? -11.013 14.149 5.948 1.00 86.69 525 ILE A C 1
ATOM 4264 O O . ILE A 1 525 ? -10.373 13.571 5.067 1.00 86.69 525 ILE A O 1
ATOM 4268 N N . ILE A 1 526 ? -12.285 13.884 6.268 1.00 86.56 526 ILE A N 1
ATOM 4269 C CA . ILE A 1 526 ? -13.336 13.391 5.372 1.00 86.56 526 ILE A CA 1
ATOM 4270 C C . ILE A 1 526 ? -13.042 13.322 3.872 1.00 86.56 526 ILE A C 1
ATOM 4272 O O . ILE A 1 526 ? -12.479 12.371 3.318 1.00 86.56 526 ILE A O 1
ATOM 4276 N N . GLY A 1 527 ? -13.438 14.415 3.216 1.00 83.19 527 GLY A N 1
ATOM 4277 C CA . GLY A 1 527 ? -13.333 14.601 1.780 1.00 83.19 527 GLY A CA 1
ATOM 4278 C C . GLY A 1 527 ? -11.896 14.557 1.261 1.00 83.19 527 GLY A C 1
ATOM 4279 O O . GLY A 1 527 ? -11.678 14.132 0.126 1.00 83.19 527 GLY A O 1
ATOM 4280 N N . ASN A 1 528 ? -10.886 14.939 2.056 1.00 82.94 528 ASN A N 1
ATOM 4281 C CA . ASN A 1 528 ? -9.489 14.814 1.631 1.00 82.94 528 ASN A CA 1
ATOM 4282 C C . ASN A 1 528 ? -9.047 13.350 1.488 1.00 82.94 528 ASN A C 1
ATOM 4284 O O . ASN A 1 528 ? -8.366 13.017 0.513 1.00 82.94 528 ASN A O 1
ATOM 4288 N N . LEU A 1 529 ? -9.446 12.483 2.424 1.00 83.75 529 LEU A N 1
ATOM 4289 C CA . LEU A 1 529 ? -9.179 11.049 2.337 1.00 83.75 529 LEU A CA 1
ATOM 4290 C C . LEU A 1 529 ? -9.908 10.429 1.143 1.00 83.75 529 LEU A C 1
ATOM 4292 O O . LEU A 1 529 ? -9.290 9.723 0.344 1.00 83.75 529 LEU A O 1
ATOM 4296 N N . GLU A 1 530 ? -11.192 10.742 0.972 1.00 83.19 530 GLU A N 1
ATOM 4297 C CA . GLU A 1 530 ? -11.974 10.239 -0.158 1.00 83.19 530 GLU A CA 1
ATOM 4298 C C . GLU A 1 530 ? -11.364 10.660 -1.496 1.00 83.19 530 GLU A C 1
ATOM 4300 O O . GLU A 1 530 ? -11.202 9.830 -2.390 1.00 83.19 530 GLU A O 1
ATOM 4305 N N . TRP A 1 531 ? -10.942 11.921 -1.630 1.00 83.50 531 TRP A N 1
ATOM 4306 C CA . TRP A 1 531 ? -10.222 12.400 -2.810 1.00 83.50 531 TRP A CA 1
ATOM 4307 C C . TRP A 1 531 ? -8.948 11.590 -3.077 1.00 83.50 531 TRP A C 1
ATOM 4309 O O . TRP A 1 531 ? -8.720 11.160 -4.212 1.00 83.50 531 TRP A O 1
ATOM 4319 N N . LEU A 1 532 ? -8.138 11.337 -2.044 1.00 82.12 532 LEU A N 1
ATOM 4320 C CA . LEU A 1 532 ? -6.886 10.593 -2.180 1.00 82.12 532 LEU A CA 1
ATOM 4321 C C . LEU A 1 532 ? -7.137 9.155 -2.648 1.00 82.12 532 LEU A C 1
ATOM 4323 O O . LEU A 1 532 ? -6.468 8.690 -3.569 1.00 82.12 532 LEU A O 1
ATOM 4327 N N . LEU A 1 533 ? -8.112 8.460 -2.060 1.00 85.06 533 LEU A N 1
ATOM 4328 C CA . LEU A 1 533 ? -8.466 7.089 -2.444 1.00 85.06 533 LEU A CA 1
ATOM 4329 C C . LEU A 1 533 ? -9.087 7.030 -3.845 1.00 85.06 533 LEU A C 1
ATOM 4331 O O . LEU A 1 533 ? -8.805 6.111 -4.617 1.00 85.06 533 LEU A O 1
ATOM 4335 N N . ASN A 1 534 ? -9.883 8.040 -4.204 1.00 83.88 534 ASN A N 1
ATOM 4336 C CA . ASN A 1 534 ? -10.480 8.201 -5.530 1.00 83.88 534 ASN A CA 1
ATOM 4337 C C . ASN A 1 534 ? -9.445 8.443 -6.626 1.00 83.88 534 ASN A C 1
ATOM 4339 O O . ASN A 1 534 ? -9.662 8.038 -7.765 1.00 83.88 534 ASN A O 1
ATOM 4343 N N . TYR A 1 535 ? -8.331 9.079 -6.281 1.00 85.25 535 TYR A N 1
ATOM 4344 C CA . TYR A 1 535 ? -7.178 9.217 -7.156 1.00 85.25 535 TYR A CA 1
ATOM 4345 C C . TYR A 1 535 ? -6.360 7.921 -7.201 1.00 85.25 535 TYR A C 1
ATOM 4347 O O . TYR A 1 535 ? -6.104 7.380 -8.277 1.00 85.25 535 TYR A O 1
ATOM 4355 N N . ALA A 1 536 ? -5.961 7.403 -6.039 1.00 88.06 536 ALA A N 1
ATOM 4356 C CA . ALA A 1 536 ? -4.936 6.375 -5.950 1.00 88.06 536 ALA A CA 1
ATOM 4357 C C . ALA A 1 536 ? -5.384 5.004 -6.464 1.00 88.06 536 ALA A C 1
ATOM 4359 O O . ALA A 1 536 ? -4.562 4.281 -7.018 1.00 88.06 536 ALA A O 1
ATOM 4360 N N . ALA A 1 537 ? -6.661 4.640 -6.330 1.00 89.81 537 ALA A N 1
ATOM 4361 C CA . ALA A 1 537 ? -7.156 3.365 -6.844 1.00 89.81 537 ALA A CA 1
ATOM 4362 C C . ALA A 1 537 ? -7.069 3.241 -8.376 1.00 89.81 537 ALA A C 1
ATOM 4364 O O . ALA A 1 537 ? -6.399 2.310 -8.834 1.00 89.81 537 ALA A O 1
ATOM 4365 N N . PRO A 1 538 ? -7.678 4.137 -9.185 1.00 89.88 538 PRO A N 1
ATOM 4366 C CA . PRO A 1 538 ? -7.572 4.054 -10.638 1.00 89.88 538 PRO A CA 1
ATOM 4367 C C . PRO A 1 538 ? -6.149 4.360 -11.112 1.00 89.88 538 PRO A C 1
ATOM 4369 O O . PRO A 1 538 ? -5.608 3.606 -11.913 1.00 89.88 538 PRO A O 1
ATOM 4372 N N . VAL A 1 539 ? -5.488 5.396 -10.581 1.00 91.00 539 VAL A N 1
ATOM 4373 C CA . VAL A 1 539 ? -4.108 5.737 -10.973 1.00 91.00 539 VAL A CA 1
ATOM 4374 C C . VAL A 1 539 ? -3.125 4.623 -10.613 1.00 91.00 539 VAL A C 1
ATOM 4376 O O . VAL A 1 539 ? -2.202 4.367 -11.374 1.00 91.00 539 VAL A O 1
ATOM 4379 N N . GLY A 1 540 ? -3.347 3.889 -9.522 1.00 92.81 540 GLY A N 1
ATOM 4380 C CA . GLY A 1 540 ? -2.554 2.710 -9.175 1.00 92.81 540 GLY A CA 1
ATOM 4381 C C . GLY A 1 540 ? -2.664 1.569 -10.190 1.00 92.81 540 GLY A C 1
ATOM 4382 O O . GLY A 1 540 ? -1.750 0.755 -10.277 1.00 92.81 540 GLY A O 1
ATOM 4383 N N . GLN A 1 541 ? -3.719 1.528 -11.014 1.00 94.44 541 GLN A N 1
ATOM 4384 C CA . GLN A 1 541 ? -3.806 0.577 -12.129 1.00 94.44 541 GLN A CA 1
ATOM 4385 C C . GLN A 1 541 ? -2.867 0.948 -13.292 1.00 94.44 541 GLN A C 1
ATOM 4387 O O . GLN A 1 541 ? -2.527 0.112 -14.126 1.00 94.44 541 GLN A O 1
ATOM 4392 N N . LEU A 1 542 ? -2.434 2.208 -13.349 1.00 93.00 542 LEU A N 1
ATOM 4393 C CA . LEU A 1 542 ? -1.485 2.747 -14.319 1.00 93.00 542 LEU A CA 1
ATOM 4394 C C . LEU A 1 542 ? -0.485 3.672 -13.599 1.00 93.00 542 LEU A C 1
ATOM 4396 O O . LEU A 1 542 ? -0.538 4.889 -13.804 1.00 93.00 542 LEU A O 1
ATOM 4400 N N . PRO A 1 543 ? 0.439 3.138 -12.771 1.00 92.50 543 PRO A N 1
ATOM 4401 C CA . PRO A 1 543 ? 1.280 3.947 -11.878 1.00 92.50 543 PRO A CA 1
ATOM 4402 C C . PRO A 1 543 ? 2.085 5.049 -12.578 1.00 92.50 543 PRO A C 1
ATOM 4404 O O . PRO A 1 543 ? 2.373 6.086 -11.985 1.00 92.50 543 PRO A O 1
ATOM 4407 N N . ILE A 1 544 ? 2.388 4.878 -13.870 1.00 89.12 544 ILE A N 1
ATOM 4408 C CA . ILE A 1 544 ? 3.034 5.902 -14.701 1.00 89.12 544 ILE A CA 1
ATOM 4409 C C . ILE A 1 544 ? 2.275 7.241 -14.717 1.00 89.12 544 ILE A C 1
ATOM 4411 O O . ILE A 1 544 ? 2.900 8.296 -14.818 1.00 89.12 544 ILE A O 1
ATOM 4415 N N . LEU A 1 545 ? 0.946 7.223 -14.571 1.00 89.06 545 LEU A N 1
ATOM 4416 C CA . LEU A 1 545 ? 0.128 8.433 -14.492 1.00 89.06 545 LEU A CA 1
ATOM 4417 C C . LEU A 1 545 ? 0.448 9.255 -13.240 1.00 89.06 545 LEU A C 1
ATOM 4419 O O . LEU A 1 545 ? 0.413 10.480 -13.295 1.00 89.06 545 LEU A O 1
ATOM 4423 N N . ASP A 1 546 ? 0.824 8.623 -12.130 1.00 89.19 546 ASP A N 1
ATOM 4424 C CA . ASP A 1 546 ? 1.145 9.335 -10.892 1.00 89.19 546 ASP A CA 1
ATOM 4425 C C . ASP A 1 546 ? 2.408 10.198 -11.027 1.00 89.19 546 ASP A C 1
ATOM 4427 O O . ASP A 1 546 ? 2.458 11.325 -10.527 1.00 89.19 546 ASP A O 1
ATOM 4431 N N . SER A 1 547 ? 3.388 9.710 -11.792 1.00 84.88 547 SER A N 1
ATOM 4432 C CA . SER A 1 547 ? 4.603 10.448 -12.160 1.00 84.88 547 SER A CA 1
ATOM 4433 C C . SER A 1 547 ? 4.325 11.642 -13.076 1.00 84.88 547 SER A C 1
ATOM 4435 O O . SER A 1 547 ? 5.130 12.568 -13.128 1.00 84.88 547 SER A O 1
ATOM 4437 N N . LEU A 1 548 ? 3.195 11.651 -13.788 1.00 84.12 548 LEU A N 1
ATOM 4438 C CA . LEU A 1 548 ? 2.756 12.783 -14.611 1.00 84.12 548 LEU A CA 1
ATOM 4439 C C . LEU A 1 548 ? 1.862 13.759 -13.824 1.00 84.12 548 LEU A C 1
ATOM 4441 O O . LEU A 1 548 ? 1.851 14.954 -14.128 1.00 84.12 548 LEU A O 1
ATOM 4445 N N . LEU A 1 549 ? 1.149 13.259 -12.809 1.00 85.88 549 LEU A N 1
ATOM 4446 C CA . LEU A 1 549 ? 0.145 13.973 -12.018 1.00 85.88 549 LEU A CA 1
ATOM 4447 C C . LEU A 1 549 ? 0.700 14.444 -10.657 1.00 85.88 549 LEU A C 1
ATOM 4449 O O . LEU A 1 549 ? 1.431 15.435 -10.595 1.00 85.88 549 LEU A O 1
ATOM 4453 N N . LEU A 1 550 ? 0.341 13.789 -9.541 1.00 79.69 550 LEU A N 1
ATOM 4454 C CA . LEU A 1 550 ? 0.655 14.286 -8.191 1.00 79.69 550 LEU A CA 1
ATOM 4455 C C . LEU A 1 550 ? 2.143 14.232 -7.848 1.00 79.69 550 LEU A C 1
ATOM 4457 O O . LEU A 1 550 ? 2.620 15.086 -7.097 1.00 79.69 550 LEU A O 1
ATOM 4461 N N . LYS A 1 551 ? 2.878 13.261 -8.395 1.00 85.19 551 LYS A N 1
ATOM 4462 C CA . LYS A 1 551 ? 4.315 13.078 -8.149 1.00 85.19 551 LYS A CA 1
ATOM 4463 C C . LYS A 1 551 ? 5.172 13.574 -9.312 1.00 85.19 551 LYS A C 1
ATOM 4465 O O . LYS A 1 551 ? 6.329 13.175 -9.436 1.00 85.19 551 LYS A O 1
ATOM 4470 N N . ASN A 1 552 ? 4.621 14.483 -10.117 1.00 86.31 552 ASN A N 1
ATOM 4471 C CA . ASN A 1 552 ? 5.342 15.178 -11.173 1.00 86.31 552 ASN A CA 1
ATOM 4472 C C . ASN A 1 552 ? 6.570 15.921 -10.606 1.00 86.31 552 ASN A C 1
ATOM 4474 O O . ASN A 1 552 ? 6.404 16.737 -9.692 1.00 86.31 552 ASN A O 1
ATOM 4478 N N . PRO A 1 553 ? 7.787 15.700 -11.144 1.00 84.88 553 PRO A N 1
ATOM 4479 C CA . PRO A 1 553 ? 9.007 16.353 -10.670 1.00 84.88 553 PRO A CA 1
ATOM 4480 C C . PRO A 1 553 ? 8.913 17.882 -10.598 1.00 84.88 553 PRO A C 1
ATOM 4482 O O . PRO A 1 553 ? 9.394 18.475 -9.634 1.00 84.88 553 PRO A O 1
ATOM 4485 N N . LEU A 1 554 ? 8.232 18.522 -11.557 1.00 83.50 554 LEU A N 1
ATOM 4486 C CA . LEU A 1 554 ? 8.027 19.974 -11.559 1.00 83.50 554 LEU A CA 1
ATOM 4487 C C . LEU A 1 554 ? 7.159 20.410 -10.374 1.00 83.50 554 LEU A C 1
ATOM 4489 O O . LEU A 1 554 ? 7.504 21.347 -9.660 1.00 83.50 554 LEU A O 1
ATOM 4493 N N . ARG A 1 555 ? 6.066 19.688 -10.105 1.00 80.81 555 ARG A N 1
ATOM 4494 C CA . ARG A 1 555 ? 5.185 19.948 -8.956 1.00 80.81 555 ARG A CA 1
ATOM 4495 C C . ARG A 1 555 ? 5.906 19.721 -7.624 1.00 80.81 555 ARG A C 1
ATOM 4497 O O . ARG A 1 555 ? 5.734 20.510 -6.694 1.00 80.81 555 ARG A O 1
ATOM 4504 N N . LEU A 1 556 ? 6.716 18.666 -7.522 1.00 82.12 556 LEU A N 1
ATOM 4505 C CA . LEU A 1 556 ? 7.514 18.385 -6.324 1.00 82.12 556 LEU A CA 1
ATOM 4506 C C . LEU A 1 556 ? 8.540 19.493 -6.067 1.00 82.12 556 LEU A C 1
ATOM 4508 O O . LEU A 1 556 ? 8.723 19.904 -4.921 1.00 82.12 556 LEU A O 1
ATOM 4512 N N . GLN A 1 557 ? 9.160 20.020 -7.124 1.00 81.00 557 GLN A N 1
ATOM 4513 C CA . GLN A 1 557 ? 10.083 21.145 -7.019 1.00 81.00 557 GLN A CA 1
ATOM 4514 C C . GLN A 1 557 ? 9.367 22.439 -6.600 1.00 81.00 557 GLN A C 1
ATOM 4516 O O . GLN A 1 557 ? 9.840 23.134 -5.704 1.00 81.00 557 GLN A O 1
ATOM 4521 N N . LEU A 1 558 ? 8.180 22.718 -7.151 1.00 80.81 558 LEU A N 1
ATOM 4522 C CA . LEU A 1 558 ? 7.341 23.847 -6.722 1.00 80.81 558 LEU A CA 1
ATOM 4523 C C . LEU A 1 558 ? 6.904 23.730 -5.252 1.00 80.81 558 LEU A C 1
ATOM 4525 O O . LEU A 1 558 ? 6.875 24.733 -4.542 1.00 80.81 558 LEU A O 1
ATOM 4529 N N . THR A 1 559 ? 6.621 22.511 -4.775 1.00 78.25 559 THR A N 1
ATOM 4530 C CA . THR A 1 559 ? 6.325 22.248 -3.355 1.00 78.25 559 THR A CA 1
ATOM 4531 C C . THR A 1 559 ? 7.533 22.570 -2.477 1.00 78.25 559 THR A C 1
ATOM 4533 O O . THR A 1 559 ? 7.379 23.245 -1.463 1.00 78.25 559 THR A O 1
ATOM 4536 N N . LYS A 1 560 ? 8.741 22.145 -2.879 1.00 78.38 560 LYS A N 1
ATOM 4537 C CA . LYS A 1 560 ? 9.992 22.450 -2.160 1.00 78.38 560 LYS A CA 1
ATOM 4538 C C . LYS A 1 560 ? 10.257 23.949 -2.050 1.00 78.38 560 LYS A C 1
ATOM 4540 O O . LYS A 1 560 ? 10.746 24.403 -1.024 1.00 78.38 560 LYS A O 1
ATOM 4545 N N . TRP A 1 561 ? 9.922 24.707 -3.090 1.00 77.88 561 TRP A N 1
ATOM 4546 C CA . TRP A 1 561 ? 10.049 26.165 -3.113 1.00 77.88 561 TRP A CA 1
ATOM 4547 C C . TRP A 1 561 ? 8.903 26.901 -2.403 1.00 77.88 561 TRP A C 1
ATOM 4549 O O . TRP A 1 561 ? 8.896 28.125 -2.369 1.00 77.88 561 TRP A O 1
ATOM 4559 N N . GLY A 1 562 ? 7.936 26.179 -1.829 1.00 74.44 562 GLY A N 1
ATOM 4560 C CA . GLY A 1 562 ? 6.838 26.766 -1.060 1.00 74.44 562 GLY A CA 1
ATOM 4561 C C . GLY A 1 562 ? 5.695 27.346 -1.897 1.00 74.44 562 GLY A C 1
ATOM 4562 O O . GLY A 1 562 ? 4.761 27.899 -1.323 1.00 74.44 562 GLY A O 1
ATOM 4563 N N . PHE A 1 563 ? 5.706 27.187 -3.226 1.00 68.69 563 PHE A N 1
ATOM 4564 C CA . PHE A 1 563 ? 4.636 27.687 -4.103 1.00 68.69 563 PHE A CA 1
ATOM 4565 C C . PHE A 1 563 ? 3.345 26.863 -4.018 1.00 68.69 563 PHE A C 1
ATOM 4567 O O . PHE A 1 563 ? 2.279 27.339 -4.405 1.00 68.69 563 PHE A O 1
ATOM 4574 N N . THR A 1 564 ? 3.415 25.627 -3.518 1.00 63.38 564 THR A N 1
ATOM 4575 C CA . THR A 1 564 ? 2.246 24.756 -3.342 1.00 63.38 564 THR A CA 1
ATOM 4576 C C . THR A 1 564 ? 2.268 24.089 -1.972 1.00 63.38 564 THR A C 1
ATOM 4578 O O . THR A 1 564 ? 3.268 23.474 -1.599 1.00 63.38 564 THR A O 1
ATOM 4581 N N . ASN A 1 565 ? 1.156 24.148 -1.235 1.00 62.62 565 ASN A N 1
ATOM 4582 C CA . ASN A 1 565 ? 1.013 23.405 0.015 1.00 62.62 565 ASN A CA 1
ATOM 4583 C C . ASN A 1 565 ? 0.547 21.973 -0.283 1.00 62.62 565 ASN A C 1
ATOM 4585 O O . ASN A 1 565 ? -0.530 21.775 -0.835 1.00 62.62 565 ASN A O 1
ATOM 4589 N N . SER A 1 566 ? 1.359 20.987 0.098 1.00 61.84 566 SER A N 1
ATOM 4590 C CA . SER A 1 566 ? 1.060 19.558 -0.085 1.00 61.84 566 SER A CA 1
ATOM 4591 C C . SER A 1 566 ? 0.659 18.858 1.223 1.00 61.84 566 SER A C 1
ATOM 4593 O O . SER A 1 566 ? 0.569 17.634 1.265 1.00 61.84 566 SER A O 1
ATOM 4595 N N . SER A 1 567 ? 0.440 19.608 2.312 1.00 67.12 567 SER A N 1
ATOM 4596 C CA . SER A 1 567 ? 0.081 19.018 3.610 1.00 67.12 567 SER A CA 1
ATOM 4597 C C . SER A 1 567 ? -1.415 18.690 3.666 1.00 67.12 567 SER A C 1
ATOM 4599 O O . SER A 1 567 ? -2.238 19.600 3.658 1.00 67.12 567 SER A O 1
ATOM 4601 N N . SER A 1 568 ? -1.768 17.408 3.783 1.00 76.56 568 SER A N 1
ATOM 4602 C CA . SER A 1 568 ? -3.149 16.984 4.070 1.00 76.56 568 SER A CA 1
ATOM 4603 C C . SER A 1 568 ? -3.610 17.491 5.449 1.00 76.56 568 SER A C 1
ATOM 4605 O O . SER A 1 568 ? -2.776 17.487 6.365 1.00 76.56 568 SER A O 1
ATOM 4607 N N . PRO A 1 569 ? -4.898 17.833 5.656 1.00 81.06 569 PRO A N 1
ATOM 4608 C CA . PRO A 1 569 ? -5.419 18.305 6.946 1.00 81.06 569 PRO A CA 1
ATOM 4609 C C . PRO A 1 569 ? -5.062 17.388 8.126 1.00 81.06 569 PRO A C 1
ATOM 4611 O O . PRO A 1 569 ? -4.547 17.849 9.143 1.00 81.06 569 PRO A O 1
ATOM 4614 N N . VAL A 1 570 ? -5.172 16.068 7.945 1.00 81.69 570 VAL A N 1
ATOM 4615 C CA . VAL A 1 570 ? -4.793 15.090 8.980 1.00 81.69 570 VAL A CA 1
ATOM 4616 C C . VAL A 1 570 ? -3.301 15.125 9.328 1.00 81.69 570 VAL A C 1
ATOM 4618 O O . VAL A 1 570 ? -2.926 14.953 10.482 1.00 81.69 570 VAL A O 1
ATOM 4621 N N . ALA A 1 571 ? -2.427 15.409 8.359 1.00 84.31 571 ALA A N 1
ATOM 4622 C CA . ALA A 1 571 ? -0.991 15.541 8.606 1.00 84.31 571 ALA A CA 1
ATOM 4623 C C . ALA A 1 571 ? -0.654 16.845 9.342 1.00 84.31 571 ALA A C 1
ATOM 4625 O O . ALA A 1 571 ? 0.332 16.893 10.076 1.00 84.31 571 ALA A O 1
ATOM 4626 N N . ILE A 1 572 ? -1.461 17.896 9.159 1.00 83.44 572 ILE A N 1
ATOM 4627 C CA . ILE A 1 572 ? -1.354 19.137 9.935 1.00 83.44 572 ILE A CA 1
ATOM 4628 C C . ILE A 1 572 ? -1.750 18.857 11.387 1.00 83.44 572 ILE A C 1
ATOM 4630 O O . ILE A 1 572 ? -0.963 19.148 12.286 1.00 83.44 572 ILE A O 1
ATOM 4634 N N . PHE A 1 573 ? -2.900 18.213 11.607 1.00 85.50 573 PHE A N 1
ATOM 4635 C CA . PHE A 1 573 ? -3.344 17.792 12.937 1.00 85.50 573 PHE A CA 1
ATOM 4636 C C . PHE A 1 573 ? -2.296 16.909 13.634 1.00 85.50 573 PHE A C 1
ATOM 4638 O O . PHE A 1 573 ? -1.847 17.224 14.737 1.00 85.50 573 PHE A O 1
ATOM 4645 N N . ALA A 1 574 ? -1.827 15.858 12.953 1.00 87.31 574 ALA A N 1
ATOM 4646 C CA . ALA A 1 574 ? -0.811 14.937 13.455 1.00 87.31 574 ALA A CA 1
ATOM 4647 C C . ALA A 1 574 ? 0.487 15.656 13.843 1.00 87.31 574 ALA A C 1
ATOM 4649 O O . ALA A 1 574 ? 1.041 15.413 14.915 1.00 87.31 574 ALA A O 1
ATOM 4650 N N . ARG A 1 575 ? 0.956 16.579 12.992 1.00 85.81 575 ARG A N 1
ATOM 4651 C CA . ARG A 1 575 ? 2.153 17.378 13.269 1.00 85.81 575 ARG A CA 1
ATOM 4652 C C . ARG A 1 575 ? 1.961 18.255 14.501 1.00 85.81 575 ARG A C 1
ATOM 4654 O O . ARG A 1 575 ? 2.855 18.289 15.335 1.00 85.81 575 ARG A O 1
ATOM 4661 N N . ASN A 1 576 ? 0.820 18.928 14.638 1.00 85.06 576 ASN A N 1
ATOM 4662 C CA . ASN A 1 576 ? 0.547 19.783 15.796 1.00 85.06 576 ASN A CA 1
ATOM 4663 C C . ASN A 1 576 ? 0.536 18.968 17.099 1.00 85.06 576 ASN A C 1
ATOM 4665 O O . ASN A 1 576 ? 1.121 19.393 18.091 1.00 85.06 576 ASN A O 1
ATOM 4669 N N . ARG A 1 577 ? -0.054 17.764 17.085 1.00 85.88 577 ARG A N 1
ATOM 4670 C CA . ARG A 1 577 ? -0.042 16.846 18.239 1.00 85.88 577 ARG A CA 1
ATOM 4671 C C . ARG A 1 577 ? 1.354 16.320 18.564 1.00 85.88 577 ARG A C 1
ATOM 4673 O O . ARG A 1 577 ? 1.705 16.220 19.734 1.00 85.88 577 ARG A O 1
ATOM 4680 N N . MET A 1 578 ? 2.152 16.011 17.547 1.00 86.00 578 MET A N 1
ATOM 4681 C CA . MET A 1 578 ? 3.540 15.593 17.731 1.00 86.00 578 MET A CA 1
ATOM 4682 C C . MET A 1 578 ? 4.405 16.723 18.303 1.00 86.00 578 MET A C 1
ATOM 4684 O O . MET A 1 578 ? 5.143 16.493 19.257 1.00 86.00 578 MET A O 1
ATOM 4688 N N . LEU A 1 579 ? 4.278 17.944 17.774 1.00 83.06 579 LEU A N 1
ATOM 4689 C CA . LEU A 1 579 ? 4.990 19.121 18.283 1.00 83.06 579 LEU A CA 1
ATOM 4690 C C . LEU A 1 579 ? 4.643 19.394 19.747 1.00 83.06 579 LEU A C 1
ATOM 4692 O O . LEU A 1 579 ? 5.548 19.616 20.539 1.00 83.06 579 LEU A O 1
ATOM 4696 N N . ALA A 1 580 ? 3.370 19.261 20.129 1.00 79.88 580 ALA A N 1
ATOM 4697 C CA . ALA A 1 580 ? 2.930 19.451 21.512 1.00 79.88 580 ALA A CA 1
ATOM 4698 C C . ALA A 1 580 ? 3.604 18.511 22.522 1.00 79.88 580 ALA A C 1
ATOM 4700 O O . ALA A 1 580 ? 3.655 18.833 23.704 1.00 79.88 580 ALA A O 1
ATOM 4701 N N . ARG A 1 581 ? 4.108 17.354 22.070 1.00 79.31 581 ARG A N 1
ATOM 4702 C CA . ARG A 1 581 ? 4.799 16.372 22.918 1.00 79.31 581 ARG A CA 1
ATOM 4703 C C . ARG A 1 581 ? 6.314 16.488 22.882 1.00 79.31 581 ARG A C 1
ATOM 4705 O O . ARG A 1 581 ? 6.959 16.227 23.888 1.00 79.31 581 ARG A O 1
ATOM 4712 N N . VAL A 1 582 ? 6.875 16.815 21.720 1.00 77.25 582 VAL A N 1
ATOM 4713 C CA . VAL A 1 582 ? 8.331 16.859 21.520 1.00 77.25 582 VAL A CA 1
ATOM 4714 C C . VAL A 1 582 ? 8.912 18.210 21.929 1.00 77.25 582 VAL A C 1
ATOM 4716 O O . VAL A 1 582 ? 10.030 18.262 22.429 1.00 77.25 582 VAL A O 1
ATOM 4719 N N . ASP A 1 583 ? 8.176 19.297 21.701 1.00 70.88 583 ASP A N 1
ATOM 4720 C CA . ASP A 1 583 ? 8.658 20.661 21.909 1.00 70.88 583 ASP A CA 1
ATOM 4721 C C . ASP A 1 583 ? 7.475 21.613 22.190 1.00 70.88 583 ASP A C 1
ATOM 4723 O O . ASP A 1 583 ? 7.017 22.334 21.293 1.00 70.88 583 ASP A O 1
ATOM 4727 N N . PRO A 1 584 ? 6.920 21.583 23.418 1.00 66.56 584 PRO A N 1
ATOM 4728 C CA . PRO A 1 584 ? 5.763 22.398 23.780 1.00 66.56 584 PRO A CA 1
ATOM 4729 C C . PRO A 1 584 ? 6.047 23.910 23.720 1.00 66.56 584 PRO A C 1
ATOM 4731 O O . PRO A 1 584 ? 5.115 24.685 23.519 1.00 66.56 584 PRO A O 1
ATOM 4734 N N . GLU A 1 585 ? 7.309 24.343 23.823 1.00 60.50 585 GLU A N 1
ATOM 4735 C CA . GLU A 1 585 ? 7.698 25.762 23.761 1.00 60.50 585 GLU A CA 1
ATOM 4736 C C . GLU A 1 585 ? 7.513 26.364 22.358 1.00 60.50 585 GLU A C 1
ATOM 4738 O O . GLU A 1 585 ? 7.154 27.534 22.218 1.00 60.50 585 GLU A O 1
ATOM 4743 N N . LYS A 1 586 ? 7.663 25.560 21.294 1.00 59.91 586 LYS A N 1
ATOM 4744 C CA . LYS A 1 586 ? 7.456 26.003 19.899 1.00 59.91 586 LYS A CA 1
ATOM 4745 C C . LYS A 1 586 ? 6.000 26.268 19.515 1.00 59.91 586 LYS A C 1
ATOM 4747 O O . LYS A 1 586 ? 5.734 26.681 18.385 1.00 59.91 586 LYS A O 1
ATOM 4752 N N . LEU A 1 587 ? 5.056 26.009 20.413 1.00 54.62 587 LEU A N 1
ATOM 4753 C CA . LEU A 1 587 ? 3.626 26.044 20.124 1.00 54.62 587 LEU A CA 1
ATOM 4754 C C . LEU A 1 587 ? 2.928 27.359 20.501 1.00 54.62 587 LEU A C 1
ATOM 4756 O O . LEU A 1 587 ? 1.759 27.543 20.154 1.00 54.62 587 LEU A O 1
ATOM 4760 N N . GLY A 1 588 ? 3.649 28.301 21.117 1.00 58.06 588 GLY A N 1
ATOM 4761 C CA . GLY A 1 588 ? 3.103 29.603 21.512 1.00 58.06 588 GLY A CA 1
ATOM 4762 C C . GLY A 1 588 ? 1.899 29.472 22.457 1.00 58.06 588 GLY A C 1
ATOM 4763 O O . GLY A 1 588 ? 1.847 28.560 23.276 1.00 58.06 588 GLY A O 1
ATOM 4764 N N . ASP A 1 589 ? 0.901 30.353 22.318 1.00 46.78 589 ASP A N 1
ATOM 4765 C CA . ASP A 1 589 ? -0.297 30.421 23.185 1.00 46.78 589 ASP A CA 1
ATOM 4766 C C . ASP A 1 589 ? -1.327 29.283 22.983 1.00 46.78 589 ASP A C 1
ATOM 4768 O O . ASP A 1 589 ? -2.423 29.308 23.556 1.00 46.78 589 ASP A O 1
ATOM 4772 N N . MET A 1 590 ? -1.032 28.275 22.155 1.00 50.91 590 MET A N 1
ATOM 4773 C CA . MET A 1 590 ? -1.958 27.167 21.907 1.00 50.91 590 MET A CA 1
ATOM 4774 C C . MET A 1 590 ? -2.055 26.240 23.131 1.00 50.91 590 MET A C 1
ATOM 4776 O O . MET A 1 590 ? -1.186 25.408 23.383 1.00 50.91 590 MET A O 1
ATOM 4780 N N . LYS A 1 591 ? -3.159 26.353 23.881 1.00 45.47 591 LYS A N 1
ATOM 4781 C CA . LYS A 1 591 ? -3.472 25.475 25.020 1.00 45.47 591 LYS A CA 1
ATOM 4782 C C . LYS A 1 591 ? -3.823 24.061 24.541 1.00 45.47 591 LYS A C 1
ATOM 4784 O O . LYS A 1 591 ? -4.812 23.874 23.833 1.00 45.47 591 LYS A O 1
ATOM 4789 N N . PHE A 1 592 ? -3.061 23.061 24.978 1.00 54.22 592 PHE A N 1
ATOM 4790 C CA . PHE A 1 592 ? -3.439 21.650 24.865 1.00 54.22 592 PHE A CA 1
ATOM 4791 C C . PHE A 1 592 ? -3.824 21.072 26.223 1.00 54.22 592 PHE A C 1
ATOM 4793 O O . PHE A 1 592 ? -3.305 21.494 27.254 1.00 54.22 592 PHE A O 1
ATOM 4800 N N . ASP A 1 593 ? -4.726 20.090 26.201 1.00 50.84 593 ASP A N 1
ATOM 4801 C CA . ASP A 1 593 ? -5.096 19.310 27.382 1.00 50.84 593 ASP A CA 1
ATOM 4802 C C . ASP A 1 593 ? -3.846 18.640 27.979 1.00 50.84 593 ASP A C 1
ATOM 4804 O O . ASP A 1 593 ? -3.006 18.128 27.230 1.00 50.84 593 ASP A O 1
ATOM 4808 N N . GLN A 1 594 ? -3.711 18.676 29.311 1.00 44.75 594 GLN A N 1
ATOM 4809 C CA . GLN A 1 594 ? -2.603 18.024 30.016 1.00 44.75 594 GLN A CA 1
ATOM 4810 C C . GLN A 1 594 ? -2.596 16.528 29.704 1.00 44.75 594 GLN A C 1
ATOM 4812 O O . GLN A 1 594 ? -3.644 15.893 29.754 1.00 44.75 594 GLN A O 1
ATOM 4817 N N . ASP A 1 595 ? -1.419 15.975 29.400 1.00 51.78 595 ASP A N 1
ATOM 4818 C CA . ASP A 1 595 ? -1.259 14.550 29.118 1.00 51.78 595 ASP A CA 1
ATOM 4819 C C . ASP A 1 595 ? -1.702 13.718 30.331 1.00 51.78 595 ASP A C 1
ATOM 4821 O O . ASP A 1 595 ? -1.086 13.755 31.395 1.00 51.78 595 ASP A O 1
ATOM 4825 N N . ASN A 1 596 ? -2.792 12.966 30.177 1.00 52.53 596 ASN A N 1
ATOM 4826 C CA . ASN A 1 596 ? -3.450 12.211 31.245 1.00 52.53 596 ASN A CA 1
ATOM 4827 C C . ASN A 1 596 ? -2.623 10.987 31.707 1.00 52.53 596 ASN A C 1
ATOM 4829 O O . ASN A 1 596 ? -3.144 10.126 32.419 1.00 52.53 596 ASN A O 1
ATOM 4833 N N . GLY A 1 597 ? -1.378 10.839 31.236 1.00 53.00 597 GLY A N 1
ATOM 4834 C CA . GLY A 1 597 ? -0.486 9.718 31.536 1.00 53.00 597 GLY A CA 1
ATOM 4835 C C . GLY A 1 597 ? -0.861 8.402 30.842 1.00 53.00 597 GLY A C 1
ATOM 4836 O O . GLY A 1 597 ? -0.297 7.356 31.170 1.00 53.00 597 GLY A O 1
ATOM 4837 N N . ARG A 1 598 ? -1.807 8.411 29.889 1.00 68.19 598 ARG A N 1
ATOM 4838 C CA . ARG A 1 598 ? -2.218 7.206 29.147 1.00 68.19 598 ARG A CA 1
ATOM 4839 C C . ARG A 1 598 ? -1.332 7.001 27.914 1.00 68.19 598 ARG A C 1
ATOM 4841 O O . ARG A 1 598 ? -1.121 7.908 27.118 1.00 68.19 598 ARG A O 1
ATOM 4848 N N . ARG A 1 599 ? -0.817 5.782 27.734 1.00 80.62 599 ARG A N 1
ATOM 4849 C CA . ARG A 1 599 ? 0.131 5.449 26.656 1.00 80.62 599 ARG A CA 1
ATOM 4850 C C . ARG A 1 599 ? -0.567 5.158 25.325 1.00 80.62 599 ARG A C 1
ATOM 4852 O O . ARG A 1 599 ? -0.929 4.008 25.082 1.00 80.62 599 ARG A O 1
ATOM 4859 N N . ASP A 1 600 ? -0.680 6.165 24.462 1.00 90.06 600 ASP A N 1
ATOM 4860 C CA . ASP A 1 600 ? -1.209 6.053 23.090 1.00 90.06 600 ASP A CA 1
ATOM 4861 C C . ASP A 1 600 ? -0.170 5.603 22.036 1.00 90.06 600 ASP A C 1
ATOM 4863 O O . ASP A 1 600 ? 0.989 5.314 22.363 1.00 90.06 600 ASP A O 1
ATOM 4867 N N . PHE A 1 601 ? -0.577 5.497 20.760 1.00 92.94 601 PHE A N 1
ATOM 4868 C CA . PHE A 1 601 ? 0.352 5.137 19.677 1.00 92.94 601 PHE A CA 1
ATOM 4869 C C . PHE A 1 601 ? 1.481 6.143 19.494 1.00 92.94 601 PHE A C 1
ATOM 4871 O O . PHE A 1 601 ? 2.623 5.721 19.320 1.00 92.94 601 PHE A O 1
ATOM 4878 N N . LEU A 1 602 ? 1.194 7.446 19.506 1.00 92.69 602 LEU A N 1
ATOM 4879 C CA . LEU A 1 602 ? 2.223 8.460 19.295 1.00 92.69 602 LEU A CA 1
ATOM 4880 C C . LEU A 1 602 ? 3.288 8.384 20.400 1.00 92.69 602 LEU A C 1
ATOM 4882 O O . LEU A 1 602 ? 4.472 8.382 20.073 1.00 92.69 602 LEU A O 1
ATOM 4886 N N . SER A 1 603 ? 2.908 8.210 21.667 1.00 89.62 603 SER A N 1
ATOM 4887 C CA . SER A 1 603 ? 3.863 7.992 22.762 1.00 89.62 603 SER A CA 1
ATOM 4888 C C . SER A 1 603 ? 4.736 6.756 22.514 1.00 89.62 603 SER A C 1
ATOM 4890 O O . SER A 1 603 ? 5.957 6.830 22.610 1.00 89.62 603 SER A O 1
ATOM 4892 N N . ARG A 1 604 ? 4.147 5.635 22.080 1.00 91.56 604 ARG A N 1
ATOM 4893 C CA . ARG A 1 604 ? 4.895 4.401 21.764 1.00 91.56 604 ARG A CA 1
ATOM 4894 C C . ARG A 1 604 ? 5.811 4.541 20.546 1.00 91.56 604 ARG A C 1
ATOM 4896 O O . ARG A 1 604 ? 6.879 3.935 20.512 1.00 91.56 604 ARG A O 1
ATOM 4903 N N . PHE A 1 605 ? 5.421 5.319 19.539 1.00 94.19 605 PHE A N 1
ATOM 4904 C CA . PHE A 1 605 ? 6.265 5.581 18.370 1.00 94.19 605 PHE A CA 1
ATOM 4905 C C . PHE A 1 605 ? 7.407 6.541 18.695 1.00 94.19 605 PHE A C 1
ATOM 4907 O O . PHE A 1 605 ? 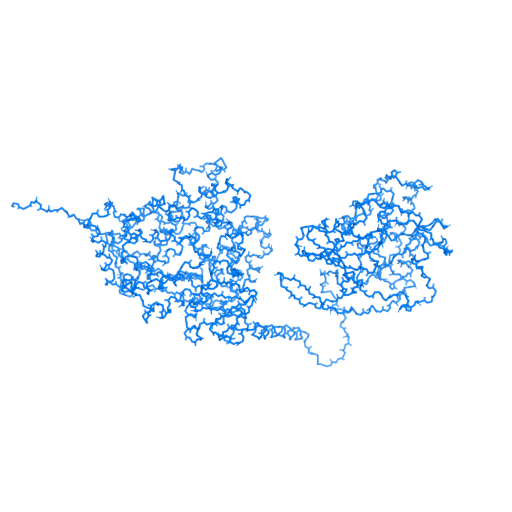8.501 6.362 18.168 1.00 94.19 605 PHE A O 1
ATOM 4914 N N . LEU A 1 606 ? 7.188 7.505 19.593 1.00 91.38 606 LEU A N 1
ATOM 4915 C CA . LEU A 1 606 ? 8.253 8.349 20.137 1.00 91.38 606 LEU A CA 1
ATOM 4916 C C . LEU A 1 606 ? 9.235 7.527 20.987 1.00 91.38 606 LEU A C 1
ATOM 4918 O O . LEU A 1 606 ? 10.438 7.699 20.848 1.00 91.38 606 LEU A O 1
ATOM 4922 N N . GLU A 1 607 ? 8.765 6.564 21.785 1.00 90.25 607 GLU A N 1
ATOM 4923 C CA . GLU A 1 607 ? 9.649 5.610 22.480 1.00 90.25 607 GLU A CA 1
ATOM 4924 C C . GLU A 1 607 ? 10.467 4.759 21.489 1.00 90.25 607 GLU A C 1
ATOM 4926 O O . GLU A 1 607 ? 11.647 4.493 21.717 1.00 90.25 607 GLU A O 1
ATOM 4931 N N . ALA A 1 608 ? 9.868 4.334 20.371 1.00 92.12 608 ALA A N 1
ATOM 4932 C CA . ALA A 1 608 ? 10.589 3.625 19.313 1.00 92.12 608 ALA A CA 1
ATOM 4933 C C . ALA A 1 608 ? 11.630 4.526 18.622 1.00 92.12 608 ALA A C 1
ATOM 4935 O O . ALA A 1 608 ? 12.730 4.060 18.336 1.00 92.12 608 ALA A O 1
ATOM 4936 N N . ASN A 1 609 ? 11.317 5.810 18.413 1.00 93.56 609 ASN A N 1
ATOM 4937 C CA . ASN A 1 609 ? 12.273 6.819 17.953 1.00 93.56 609 ASN A CA 1
ATOM 4938 C C . ASN A 1 609 ? 13.433 6.999 18.942 1.00 93.56 609 ASN A C 1
ATOM 4940 O O . ASN A 1 609 ? 14.575 7.046 18.515 1.00 93.56 609 ASN A O 1
ATOM 4944 N N . GLN A 1 610 ? 13.173 7.041 20.249 1.00 90.12 610 GLN A N 1
ATOM 4945 C CA . GLN A 1 610 ? 14.232 7.167 21.259 1.00 90.12 610 GLN A CA 1
ATOM 4946 C C . GLN A 1 610 ? 15.172 5.954 21.282 1.00 90.12 610 GLN A C 1
ATOM 4948 O O . GLN A 1 610 ? 16.362 6.109 21.535 1.00 90.12 610 GLN A O 1
ATOM 4953 N N . LYS A 1 611 ? 14.651 4.748 21.018 1.00 93.12 611 LYS A N 1
ATOM 4954 C CA . LYS A 1 611 ? 15.451 3.513 20.973 1.00 93.12 611 LYS A CA 1
ATOM 4955 C C . LYS A 1 611 ? 16.320 3.395 19.723 1.00 93.12 611 LYS A C 1
ATOM 4957 O O . LYS A 1 611 ? 17.384 2.793 19.797 1.00 93.12 611 LYS A O 1
ATOM 4962 N N . ASP A 1 612 ? 15.851 3.918 18.595 1.00 93.25 612 ASP A N 1
ATOM 4963 C CA . ASP A 1 612 ? 16.537 3.847 17.302 1.00 93.25 612 ASP A CA 1
ATOM 4964 C C . ASP A 1 612 ? 16.251 5.127 16.492 1.00 93.25 612 ASP A C 1
ATOM 4966 O O . ASP A 1 612 ? 15.389 5.132 15.609 1.00 93.25 612 ASP A O 1
ATOM 4970 N N . PRO A 1 613 ? 16.900 6.258 16.818 1.00 90.62 613 PRO A N 1
ATOM 4971 C CA . PRO A 1 613 ? 16.558 7.555 16.232 1.00 90.62 613 PRO A CA 1
ATOM 4972 C C . PRO A 1 613 ? 16.936 7.677 14.752 1.00 90.62 613 PRO A C 1
ATOM 4974 O O . PRO A 1 613 ? 16.280 8.423 14.016 1.00 90.62 613 PRO A O 1
ATOM 4977 N N . GLU A 1 614 ? 17.947 6.933 14.294 1.00 91.62 614 GLU A N 1
ATOM 4978 C CA . GLU A 1 614 ? 18.375 6.915 12.892 1.00 91.62 614 GLU A CA 1
ATOM 4979 C C . GLU A 1 614 ? 17.322 6.244 12.004 1.00 91.62 614 GLU A C 1
ATOM 4981 O O . GLU A 1 614 ? 16.880 6.802 10.985 1.00 91.62 614 GLU A O 1
ATOM 4986 N N . PHE A 1 615 ? 16.845 5.063 12.411 1.00 93.44 615 PHE A N 1
ATOM 4987 C CA . PHE A 1 615 ? 15.823 4.355 11.659 1.00 93.44 615 PHE A CA 1
ATOM 4988 C C . PHE A 1 615 ? 14.407 4.845 11.978 1.00 93.44 615 PHE A C 1
ATOM 4990 O O . PHE A 1 615 ? 13.622 5.043 11.062 1.00 93.44 615 PHE A O 1
ATOM 4997 N N . MET A 1 616 ? 14.029 5.111 13.222 1.00 93.56 616 MET A N 1
ATOM 4998 C CA . MET A 1 616 ? 12.682 5.576 13.589 1.00 93.56 616 MET A CA 1
ATOM 4999 C C . MET A 1 616 ? 12.586 7.101 13.696 1.00 93.56 616 MET A C 1
ATOM 5001 O O . MET A 1 616 ? 11.999 7.611 14.636 1.00 93.56 616 MET A O 1
ATOM 5005 N N . ASN A 1 617 ? 13.132 7.860 12.744 1.00 91.12 617 ASN A N 1
ATOM 5006 C CA . ASN A 1 617 ? 13.112 9.330 12.785 1.00 91.12 617 ASN A CA 1
ATOM 5007 C C . ASN A 1 617 ? 11.702 9.973 12.850 1.00 91.12 617 ASN A C 1
ATOM 5009 O O . ASN A 1 617 ? 10.674 9.350 12.574 1.00 91.12 617 ASN A O 1
ATOM 5013 N N . ASN A 1 618 ? 11.670 11.275 13.150 1.00 88.25 618 ASN A N 1
ATOM 5014 C CA . ASN A 1 618 ? 10.444 12.067 13.300 1.00 88.25 618 ASN A CA 1
ATOM 5015 C C . ASN A 1 618 ? 9.493 12.012 12.089 1.00 88.25 618 ASN A C 1
ATOM 5017 O O . ASN A 1 618 ? 8.276 11.960 12.266 1.00 88.25 618 ASN A O 1
ATOM 5021 N N . ASP A 1 619 ? 10.025 11.977 10.864 1.00 86.50 619 ASP A N 1
ATOM 5022 C CA . ASP A 1 619 ? 9.210 11.852 9.650 1.00 86.50 619 ASP A CA 1
ATOM 5023 C C . ASP A 1 619 ? 8.498 10.494 9.589 1.00 86.50 619 ASP A C 1
ATOM 5025 O O . ASP A 1 619 ? 7.342 10.419 9.167 1.00 86.50 619 ASP A O 1
ATOM 5029 N N . ARG A 1 620 ? 9.157 9.417 10.032 1.00 90.81 620 ARG A N 1
ATOM 5030 C CA . ARG A 1 620 ? 8.563 8.074 10.106 1.00 90.81 620 ARG A CA 1
ATOM 5031 C C . ARG A 1 620 ? 7.532 7.975 11.227 1.00 90.81 620 ARG A C 1
ATOM 5033 O O . ARG A 1 620 ? 6.472 7.398 10.996 1.00 90.81 620 ARG A O 1
ATOM 5040 N N . VAL A 1 621 ? 7.774 8.591 12.386 1.00 91.81 621 VAL A N 1
ATOM 5041 C CA . VAL A 1 621 ? 6.763 8.708 13.458 1.00 91.81 621 VAL A CA 1
ATOM 5042 C C . VAL A 1 621 ? 5.514 9.428 12.938 1.00 91.81 621 VAL A C 1
ATOM 5044 O O . VAL A 1 621 ? 4.398 8.917 13.066 1.00 91.81 621 VAL A O 1
ATOM 5047 N N . LEU A 1 622 ? 5.689 10.571 12.270 1.00 88.38 622 LEU A N 1
ATOM 5048 C CA . LEU A 1 622 ? 4.588 11.301 11.646 1.00 88.38 622 LEU A CA 1
ATOM 5049 C C . LEU A 1 622 ? 3.866 10.440 10.598 1.00 88.38 622 LEU A C 1
ATOM 5051 O O . LEU A 1 622 ? 2.641 10.345 10.627 1.00 88.38 622 LEU A O 1
ATOM 5055 N N . ALA A 1 623 ? 4.605 9.774 9.708 1.00 89.31 623 ALA A N 1
ATOM 5056 C CA . ALA A 1 623 ? 4.033 8.923 8.666 1.00 89.31 623 ALA A CA 1
ATOM 5057 C C . ALA A 1 623 ? 3.203 7.763 9.241 1.00 89.31 623 ALA A C 1
ATOM 5059 O O . ALA A 1 623 ? 2.141 7.456 8.703 1.00 89.31 623 ALA A O 1
ATOM 5060 N N . LEU A 1 624 ? 3.647 7.144 10.339 1.00 92.38 624 LEU A N 1
ATOM 5061 C CA . LEU A 1 624 ? 2.916 6.073 11.021 1.00 92.38 624 LEU A CA 1
ATOM 5062 C C . LEU A 1 624 ? 1.623 6.570 11.673 1.00 92.38 624 LEU A C 1
ATOM 5064 O O . LEU A 1 624 ? 0.583 5.936 11.514 1.00 92.38 624 LEU A O 1
ATOM 5068 N N . THR A 1 625 ? 1.658 7.713 12.364 1.00 91.25 625 THR A N 1
ATOM 5069 C CA . THR A 1 625 ? 0.443 8.272 12.986 1.00 91.25 625 THR A CA 1
ATOM 5070 C C . THR A 1 625 ? -0.585 8.714 11.943 1.00 91.25 625 THR A C 1
ATOM 5072 O O . THR A 1 625 ? -1.768 8.413 12.077 1.00 91.25 625 THR A O 1
ATOM 5075 N N . VAL A 1 626 ? -0.141 9.332 10.844 1.00 89.00 626 VAL A N 1
ATOM 5076 C CA . VAL A 1 626 ? -1.008 9.666 9.704 1.00 89.00 626 VAL A CA 1
ATOM 5077 C C . VAL A 1 626 ? -1.565 8.399 9.041 1.00 89.00 626 VAL A C 1
ATOM 5079 O O . VAL A 1 626 ? -2.743 8.351 8.692 1.00 89.00 626 VAL A O 1
ATOM 5082 N N . ALA A 1 627 ? -0.754 7.346 8.901 1.00 90.62 627 ALA A N 1
ATOM 5083 C CA . ALA A 1 627 ? -1.208 6.072 8.350 1.00 90.62 627 ALA A CA 1
ATOM 5084 C C . ALA A 1 627 ? -2.274 5.393 9.224 1.00 90.62 627 ALA A C 1
ATOM 5086 O O . ALA A 1 627 ? -3.212 4.825 8.669 1.00 90.62 627 ALA A O 1
ATOM 5087 N N . ASN A 1 628 ? -2.175 5.479 10.557 1.00 92.38 628 ASN A N 1
ATOM 5088 C CA . ASN A 1 628 ? -3.222 4.991 11.460 1.00 92.38 628 ASN A CA 1
ATOM 5089 C C . ASN A 1 628 ? -4.561 5.668 11.173 1.00 92.38 628 ASN A C 1
ATOM 5091 O O . ASN A 1 628 ? -5.565 4.976 11.025 1.00 92.38 628 ASN A O 1
ATOM 5095 N N . MET A 1 629 ? -4.559 6.994 11.024 1.00 88.12 629 MET A N 1
ATOM 5096 C CA . MET A 1 629 ? -5.776 7.752 10.744 1.00 88.12 629 MET A CA 1
ATOM 5097 C C . MET A 1 629 ? -6.447 7.339 9.439 1.00 88.12 629 MET A C 1
ATOM 5099 O O . MET A 1 629 ? -7.664 7.217 9.403 1.00 88.12 629 MET A O 1
ATOM 5103 N N . PHE A 1 630 ? -5.676 7.101 8.377 1.00 84.31 630 PHE A N 1
ATOM 5104 C CA . PHE A 1 630 ? -6.232 6.672 7.092 1.00 84.31 630 PHE A CA 1
ATOM 5105 C C . PHE A 1 630 ? -6.688 5.212 7.095 1.00 84.31 630 PHE A C 1
ATOM 5107 O O . PHE A 1 630 ? -7.742 4.891 6.554 1.00 84.31 630 PHE A O 1
ATOM 5114 N N . ALA A 1 631 ? -5.897 4.313 7.681 1.00 88.56 631 ALA A N 1
ATOM 5115 C CA . ALA A 1 631 ? -6.173 2.883 7.623 1.00 88.56 631 ALA A CA 1
ATOM 5116 C C . ALA A 1 631 ? -7.267 2.449 8.609 1.00 88.56 631 ALA A C 1
ATOM 5118 O O . ALA A 1 631 ? -8.064 1.577 8.270 1.00 88.56 631 ALA A O 1
ATOM 5119 N N . GLY A 1 632 ? -7.291 3.025 9.816 1.00 88.44 632 GLY A N 1
ATOM 5120 C CA . GLY A 1 632 ? -8.156 2.589 10.916 1.00 88.44 632 GLY A CA 1
ATOM 5121 C C . GLY A 1 632 ? -9.553 3.211 10.939 1.00 88.44 632 GLY A C 1
ATOM 5122 O O . GLY A 1 632 ? -10.420 2.686 11.623 1.00 88.44 632 GLY A O 1
ATOM 5123 N N . SER A 1 633 ? -9.789 4.290 10.188 1.00 91.25 633 SER A N 1
ATOM 5124 C CA . SER A 1 633 ? -11.074 4.998 10.179 1.00 91.25 633 SER A CA 1
ATOM 5125 C C . SER A 1 633 ? -12.074 4.393 9.183 1.00 91.25 633 SER A C 1
ATOM 5127 O O . SER A 1 633 ? -13.022 3.714 9.579 1.00 91.25 633 SER A O 1
ATOM 5129 N N . ASP A 1 634 ? -11.850 4.584 7.879 1.00 89.50 634 ASP A N 1
ATOM 5130 C CA . ASP A 1 634 ? -12.796 4.200 6.822 1.00 89.50 634 ASP A CA 1
ATOM 5131 C C . ASP A 1 634 ? -13.073 2.690 6.790 1.00 89.50 634 ASP A C 1
ATOM 5133 O O . ASP A 1 634 ? -14.219 2.273 6.627 1.00 89.50 634 ASP A O 1
ATOM 5137 N N . THR A 1 635 ? -12.051 1.851 6.982 1.00 93.44 635 THR A N 1
ATOM 5138 C CA . THR A 1 635 ? -12.213 0.387 6.914 1.00 93.44 635 THR A CA 1
ATOM 5139 C C . THR A 1 635 ? -13.077 -0.160 8.053 1.00 93.44 635 THR A C 1
ATOM 5141 O O . THR A 1 635 ? -13.955 -1.001 7.824 1.00 93.44 635 THR A O 1
ATOM 5144 N N . THR A 1 636 ? -12.884 0.353 9.270 1.00 95.56 636 THR A N 1
ATOM 5145 C CA . THR A 1 636 ? -13.690 -0.014 10.436 1.00 95.56 636 THR A CA 1
ATOM 5146 C C . THR A 1 636 ? -15.116 0.523 10.288 1.00 95.56 636 THR A C 1
ATOM 5148 O O . THR A 1 636 ? -16.067 -0.231 10.489 1.00 95.56 636 THR A O 1
ATOM 5151 N N . ALA A 1 637 ? -15.292 1.764 9.816 1.00 95.06 637 ALA A N 1
ATOM 5152 C CA . ALA A 1 637 ? -16.610 2.341 9.531 1.00 95.06 637 ALA A CA 1
ATOM 5153 C C . ALA A 1 637 ? -17.414 1.523 8.502 1.00 95.06 637 ALA A C 1
ATOM 5155 O O . ALA A 1 637 ? -18.594 1.246 8.715 1.00 95.06 637 ALA A O 1
ATOM 5156 N N . ILE A 1 638 ? -16.778 1.090 7.408 1.00 94.62 638 ILE A N 1
ATOM 5157 C CA . ILE A 1 638 ? -17.385 0.217 6.385 1.00 94.62 638 ILE A CA 1
ATOM 5158 C C . ILE A 1 638 ? -17.864 -1.100 6.999 1.00 94.62 638 ILE A C 1
ATOM 5160 O O . ILE A 1 638 ? -18.952 -1.584 6.675 1.00 94.62 638 ILE A O 1
ATOM 5164 N N . THR A 1 639 ? -17.071 -1.670 7.905 1.00 96.81 639 THR A N 1
ATOM 5165 C CA . THR A 1 639 ? -17.421 -2.932 8.558 1.00 96.81 639 THR A CA 1
ATOM 5166 C C . THR A 1 639 ? -18.556 -2.745 9.563 1.00 96.81 639 THR A C 1
ATOM 5168 O O . THR A 1 639 ? -19.485 -3.548 9.573 1.00 96.81 639 THR A O 1
ATOM 5171 N N . PHE A 1 640 ? -18.562 -1.658 10.345 1.00 97.44 640 PHE A N 1
ATOM 5172 C CA . PHE A 1 640 ? -19.696 -1.315 11.210 1.00 97.44 640 PHE A CA 1
ATOM 5173 C C . PHE A 1 640 ? -20.997 -1.203 10.422 1.00 97.44 640 PHE A C 1
ATOM 5175 O O . PHE A 1 640 ? -22.007 -1.797 10.799 1.00 97.44 640 PHE A O 1
ATOM 5182 N N . ARG A 1 641 ? -20.958 -0.484 9.296 1.00 95.56 641 ARG A N 1
ATOM 5183 C CA . ARG A 1 641 ? -22.107 -0.332 8.397 1.00 95.56 641 ARG A CA 1
ATOM 5184 C C . ARG A 1 641 ? -22.599 -1.693 7.925 1.00 95.56 641 ARG A C 1
ATOM 5186 O O . ARG A 1 641 ? -23.797 -1.937 7.993 1.00 95.56 641 ARG A O 1
ATOM 5193 N N . ALA A 1 642 ? -21.693 -2.586 7.524 1.00 96.19 642 ALA A N 1
ATOM 5194 C CA . ALA A 1 642 ? -22.049 -3.942 7.116 1.00 96.19 642 ALA A CA 1
ATOM 5195 C C . ALA A 1 642 ? -22.711 -4.738 8.249 1.00 96.19 642 ALA A C 1
ATOM 5197 O O . ALA A 1 642 ? -23.784 -5.298 8.037 1.00 96.19 642 ALA A O 1
ATOM 5198 N N . ILE A 1 643 ? -22.123 -4.746 9.451 1.00 97.94 643 ILE A N 1
ATOM 5199 C CA . ILE A 1 643 ? -22.667 -5.462 10.615 1.00 97.94 643 ILE A CA 1
ATOM 5200 C C . ILE A 1 643 ? -24.102 -5.012 10.898 1.00 97.94 643 ILE A C 1
ATOM 5202 O O . ILE A 1 643 ? -25.019 -5.833 10.900 1.00 97.94 643 ILE A O 1
ATOM 5206 N N . PHE A 1 644 ? -24.313 -3.710 11.106 1.00 96.69 644 PHE A N 1
ATOM 5207 C CA . PHE A 1 644 ? -25.635 -3.206 11.469 1.00 96.69 644 PHE A CA 1
ATOM 5208 C C . PHE A 1 644 ? -26.640 -3.349 10.328 1.00 96.69 644 PHE A C 1
ATOM 5210 O O . PHE A 1 644 ? -27.774 -3.750 10.575 1.00 96.69 644 PHE A O 1
ATOM 5217 N N . TYR A 1 645 ? -26.236 -3.087 9.083 1.00 94.88 645 TYR A N 1
ATOM 5218 C CA . TYR A 1 645 ? -27.122 -3.230 7.932 1.00 94.88 645 TYR A CA 1
ATOM 5219 C C . TYR A 1 645 ? -27.629 -4.668 7.773 1.00 94.88 645 TYR A C 1
ATOM 5221 O O . TYR A 1 645 ? -28.836 -4.882 7.647 1.00 94.88 645 TYR A O 1
ATOM 5229 N N . TYR A 1 646 ? -26.735 -5.662 7.821 1.00 95.94 646 TYR A N 1
ATOM 5230 C CA . TYR A 1 646 ? -27.131 -7.061 7.678 1.00 95.94 646 TYR A CA 1
ATOM 5231 C C . TYR A 1 646 ? -27.966 -7.562 8.859 1.00 95.94 646 TYR A C 1
ATOM 5233 O O . TYR A 1 646 ? -28.963 -8.245 8.634 1.00 95.94 646 TYR A O 1
ATOM 5241 N N . LEU A 1 647 ? -27.631 -7.176 10.096 1.00 96.38 647 LEU A N 1
ATOM 5242 C CA . LEU A 1 647 ? -28.460 -7.498 11.262 1.00 96.38 647 LEU A CA 1
ATOM 5243 C C . LEU A 1 647 ? -29.863 -6.890 11.138 1.00 96.38 647 LEU A C 1
ATOM 5245 O O . LEU A 1 647 ? -30.854 -7.577 11.354 1.00 96.38 647 LEU A O 1
ATOM 5249 N N . MET A 1 648 ? -29.979 -5.623 10.736 1.00 93.62 648 MET A N 1
ATOM 5250 C CA . MET A 1 648 ? -31.282 -4.971 10.561 1.00 93.62 648 MET A CA 1
ATOM 5251 C C . MET A 1 648 ? -32.092 -5.564 9.398 1.00 93.62 648 MET A C 1
ATOM 5253 O O . MET A 1 648 ? -33.321 -5.584 9.453 1.00 93.62 648 MET A O 1
ATOM 5257 N N . LYS A 1 649 ? -31.433 -6.073 8.347 1.00 93.00 649 LYS A N 1
ATOM 5258 C CA . LYS A 1 649 ? -32.086 -6.818 7.254 1.00 93.00 649 LYS A CA 1
ATOM 5259 C C . LYS A 1 649 ? -32.415 -8.271 7.617 1.00 93.00 649 LYS A C 1
ATOM 5261 O O . LYS A 1 649 ? -33.222 -8.879 6.919 1.00 93.00 649 LYS A O 1
ATOM 5266 N N . SER A 1 650 ? -31.852 -8.804 8.701 1.00 94.81 650 SER A N 1
ATOM 5267 C CA . SER A 1 650 ? -32.123 -10.147 9.218 1.00 94.81 650 SER A CA 1
ATOM 5268 C C . SER A 1 650 ? -32.650 -10.086 10.660 1.00 94.81 650 SER A C 1
ATOM 5270 O O . SER A 1 650 ? -31.903 -10.332 11.613 1.00 94.81 650 SER A O 1
ATOM 5272 N N . PRO A 1 651 ? -33.954 -9.798 10.864 1.00 93.38 651 PRO A N 1
ATOM 5273 C CA . PRO A 1 651 ? -34.542 -9.724 12.204 1.00 93.38 651 PRO A CA 1
ATOM 5274 C C . PRO A 1 651 ? -34.343 -10.996 13.040 1.00 93.38 651 PRO A C 1
ATOM 5276 O O . PRO A 1 651 ? -34.262 -10.919 14.263 1.00 93.38 651 PRO A O 1
ATOM 5279 N N . ALA A 1 652 ? -34.241 -12.161 12.389 1.00 96.69 652 ALA A N 1
ATOM 5280 C CA . ALA A 1 652 ? -33.942 -13.426 13.051 1.00 96.69 652 ALA A CA 1
ATOM 5281 C C . ALA A 1 652 ? -32.537 -13.425 13.675 1.00 96.69 652 ALA A C 1
ATOM 5283 O O . ALA A 1 652 ? -32.406 -13.720 14.861 1.00 96.69 652 ALA A O 1
ATOM 5284 N N . ASP A 1 653 ? -31.507 -13.023 12.922 1.00 97.88 653 ASP A N 1
ATOM 5285 C CA . ASP A 1 653 ? -30.138 -12.936 13.443 1.00 97.88 653 ASP A CA 1
ATOM 5286 C C . ASP A 1 653 ? -30.005 -11.824 14.490 1.00 97.88 653 ASP A C 1
ATOM 5288 O O . ASP A 1 653 ? -29.360 -12.024 15.518 1.00 97.88 653 ASP A O 1
ATOM 5292 N N . MET A 1 654 ? -30.661 -10.673 14.280 1.00 97.19 654 MET A N 1
ATOM 5293 C CA . MET A 1 654 ? -30.724 -9.606 15.285 1.00 97.19 654 MET A CA 1
ATOM 5294 C C . MET A 1 654 ? -31.312 -10.131 16.598 1.00 97.19 654 MET A C 1
ATOM 5296 O O . MET A 1 654 ? -30.754 -9.887 17.664 1.00 97.19 654 MET A O 1
ATOM 5300 N N . LYS A 1 655 ? -32.409 -10.896 16.537 1.00 97.12 655 LYS A N 1
ATOM 5301 C CA . LYS A 1 655 ? -33.031 -11.499 17.721 1.00 97.12 655 LYS A CA 1
ATOM 5302 C C . LYS A 1 655 ? -32.105 -12.504 18.407 1.00 97.12 655 LYS A C 1
ATOM 5304 O O . LYS A 1 655 ? -32.039 -12.491 19.631 1.00 97.12 655 LYS A O 1
ATOM 5309 N N . THR A 1 656 ? -31.389 -13.337 17.652 1.00 98.19 656 THR A N 1
ATOM 5310 C CA . THR A 1 656 ? -30.425 -14.295 18.215 1.00 98.19 656 THR A CA 1
ATOM 5311 C C . THR A 1 656 ? -29.275 -13.586 18.928 1.00 98.19 656 THR A C 1
ATOM 5313 O O . THR A 1 656 ? -28.975 -13.927 20.068 1.00 98.19 656 THR A O 1
ATOM 5316 N N . LEU A 1 657 ? -28.686 -12.550 18.318 1.00 98.25 657 LEU A N 1
ATOM 5317 C CA . LEU A 1 657 ? -27.639 -11.753 18.964 1.00 98.25 657 LEU A CA 1
ATOM 5318 C C . LEU A 1 657 ? -28.165 -11.045 20.218 1.00 98.25 657 LEU A C 1
ATOM 5320 O O . LEU A 1 657 ? -27.524 -11.057 21.262 1.00 98.25 657 LEU A O 1
ATOM 5324 N N . MET A 1 658 ? -29.357 -10.451 20.138 1.00 97.12 658 MET A N 1
ATOM 5325 C CA . MET A 1 658 ? -29.997 -9.810 21.286 1.00 97.12 658 MET A CA 1
ATOM 5326 C C . MET A 1 658 ? -30.287 -10.796 22.424 1.00 97.12 658 MET A C 1
ATOM 5328 O O . MET A 1 658 ? -30.185 -10.409 23.586 1.00 97.12 658 MET A O 1
ATOM 5332 N N . ALA A 1 659 ? -30.644 -12.045 22.111 1.00 97.69 659 ALA A N 1
ATOM 5333 C CA . ALA A 1 659 ? -30.855 -13.095 23.103 1.00 97.69 659 ALA A CA 1
ATOM 5334 C C . ALA A 1 659 ? -29.543 -13.485 23.796 1.00 97.69 659 ALA A C 1
ATOM 5336 O O . ALA A 1 659 ? -29.517 -13.508 25.023 1.00 97.69 659 ALA A O 1
ATOM 5337 N N . GLU A 1 660 ? -28.458 -13.681 23.037 1.00 97.88 660 GLU A N 1
ATOM 5338 C CA . GLU A 1 660 ? -27.116 -13.926 23.588 1.00 97.88 660 GLU A CA 1
ATOM 5339 C C . GLU A 1 660 ? -26.710 -12.803 24.557 1.00 97.88 660 GLU A C 1
ATOM 5341 O O . GLU A 1 660 ? -26.372 -13.066 25.707 1.00 97.88 660 GLU A O 1
ATOM 5346 N N . LEU A 1 661 ? -26.855 -11.534 24.159 1.00 96.19 661 LEU A N 1
ATOM 5347 C CA . LEU A 1 661 ? -26.543 -10.397 25.035 1.00 96.19 661 LEU A CA 1
ATOM 5348 C C . LEU A 1 661 ? -27.457 -10.324 26.271 1.00 96.19 661 LEU A C 1
ATOM 5350 O O . LEU A 1 661 ? -27.005 -9.960 27.353 1.00 96.19 661 LEU A O 1
ATOM 5354 N N . ALA A 1 662 ? -28.739 -10.666 26.142 1.00 93.94 662 ALA A N 1
ATOM 5355 C CA . ALA A 1 662 ? -29.663 -10.674 27.273 1.00 93.94 662 ALA A CA 1
ATOM 5356 C C . ALA A 1 662 ? -29.365 -11.804 28.276 1.00 93.94 662 ALA A C 1
ATOM 5358 O O . ALA A 1 662 ? -29.618 -11.638 29.470 1.00 93.94 662 ALA A O 1
ATOM 5359 N N . GLU A 1 663 ? -28.849 -12.946 27.820 1.00 95.38 663 GLU A N 1
ATOM 5360 C CA . GLU A 1 663 ? -28.404 -14.040 28.689 1.00 95.38 663 GLU A CA 1
ATOM 5361 C C . GLU A 1 663 ? -27.166 -13.646 29.501 1.00 95.38 663 GLU A C 1
ATOM 5363 O O . GLU A 1 663 ? -27.135 -13.874 30.710 1.00 95.38 663 GLU A O 1
ATOM 5368 N N . GLU A 1 664 ? -26.196 -12.983 28.871 1.00 94.19 664 GLU A N 1
ATOM 5369 C CA . GLU A 1 664 ? -25.012 -12.430 29.542 1.00 94.19 664 GLU A CA 1
ATOM 5370 C C . GLU A 1 664 ? -25.379 -11.374 30.597 1.00 94.19 664 GLU A C 1
ATOM 5372 O O . GLU A 1 664 ? -24.854 -11.394 31.714 1.00 94.19 664 GLU A O 1
ATOM 5377 N N . GLU A 1 665 ? -26.334 -10.493 30.276 1.00 90.88 665 GLU A N 1
ATOM 5378 C CA . GLU A 1 665 ? -26.872 -9.494 31.206 1.00 90.88 665 GLU A CA 1
ATOM 5379 C C . GLU A 1 665 ? -27.531 -10.161 32.423 1.00 90.88 665 GLU A C 1
ATOM 5381 O O . GLU A 1 665 ? -27.212 -9.831 33.563 1.00 90.88 665 GLU A O 1
ATOM 5386 N N . LYS A 1 666 ? -28.410 -11.149 32.199 1.00 90.94 666 LYS A N 1
ATOM 5387 C CA . LYS A 1 666 ? -29.080 -11.900 33.278 1.00 90.94 666 LYS A CA 1
ATOM 5388 C C . LYS A 1 666 ? -28.100 -12.685 34.145 1.00 90.94 666 LYS A C 1
ATOM 5390 O O . LYS A 1 666 ? -28.346 -12.858 35.334 1.00 90.94 666 LYS A O 1
ATOM 5395 N N . ALA A 1 667 ? -27.006 -13.161 33.557 1.00 92.12 667 ALA A N 1
ATOM 5396 C CA . ALA A 1 667 ? -25.937 -13.840 34.274 1.00 92.12 667 ALA A CA 1
ATOM 5397 C C . ALA A 1 667 ? -25.029 -12.879 35.065 1.00 92.12 667 ALA A C 1
ATOM 5399 O O . ALA A 1 667 ? -24.096 -13.343 35.719 1.00 92.12 667 ALA A O 1
ATOM 5400 N N . GLY A 1 668 ? -25.267 -11.562 35.001 1.00 89.44 668 GLY A N 1
ATOM 5401 C CA . GLY A 1 668 ? -24.459 -10.550 35.681 1.00 89.44 668 GLY A CA 1
ATOM 5402 C C . GLY A 1 668 ? -23.028 -10.462 35.148 1.00 89.44 668 GLY A C 1
ATOM 5403 O O . GLY A 1 668 ? -22.133 -10.038 35.876 1.00 89.44 668 GLY A O 1
ATOM 5404 N N . ARG A 1 669 ? -22.786 -10.903 33.903 1.00 90.19 669 ARG A N 1
ATOM 5405 C CA . ARG A 1 669 ? -21.442 -10.928 33.304 1.00 90.19 669 ARG A CA 1
ATOM 5406 C C . ARG A 1 669 ? -21.000 -9.577 32.752 1.00 90.19 669 ARG A C 1
ATOM 5408 O O . ARG A 1 669 ? -19.806 -9.389 32.568 1.00 90.19 669 ARG A O 1
ATOM 5415 N N . PHE A 1 670 ? -21.925 -8.637 32.549 1.00 91.50 670 PHE A N 1
ATOM 5416 C CA . PHE A 1 670 ? -21.591 -7.251 32.229 1.00 91.50 670 PHE A CA 1
ATOM 5417 C C . PHE A 1 670 ? -21.464 -6.414 33.501 1.00 91.50 670 PHE A C 1
ATOM 5419 O O . PHE A 1 670 ? -22.442 -6.174 34.203 1.00 91.50 670 PHE A O 1
ATOM 5426 N N . ALA A 1 671 ? -20.258 -5.923 33.778 1.00 84.62 671 ALA A N 1
ATOM 5427 C CA . ALA A 1 671 ? -19.949 -5.200 35.008 1.00 84.62 671 ALA A CA 1
ATOM 5428 C C . ALA A 1 671 ? -20.516 -3.770 35.054 1.00 84.62 671 ALA A C 1
ATOM 5430 O O . ALA A 1 671 ? -20.623 -3.182 36.130 1.00 84.62 671 ALA A O 1
ATOM 5431 N N . ARG A 1 672 ? -20.829 -3.170 33.897 1.00 82.69 672 ARG A N 1
ATOM 5432 C CA . ARG A 1 672 ? -21.201 -1.752 33.794 1.00 82.69 672 ARG A CA 1
ATOM 5433 C C . ARG A 1 672 ? -22.681 -1.556 33.484 1.00 82.69 672 ARG A C 1
ATOM 5435 O O . ARG A 1 672 ? -23.196 -2.057 32.485 1.00 82.69 672 ARG A O 1
ATOM 5442 N N . GLU A 1 673 ? -23.323 -0.707 34.285 1.00 76.62 673 GLU A N 1
ATOM 5443 C CA . GLU A 1 673 ? -24.723 -0.300 34.099 1.00 76.62 673 GLU A CA 1
ATOM 5444 C C . GLU A 1 673 ? -24.936 0.774 33.019 1.00 76.62 673 GLU A C 1
ATOM 5446 O O . GLU A 1 673 ? -26.069 1.037 32.614 1.00 76.62 673 GLU A O 1
ATOM 5451 N N . ASP A 1 674 ? -23.873 1.440 32.560 1.00 79.19 674 ASP A N 1
ATOM 5452 C CA . ASP A 1 674 ? -23.962 2.490 31.534 1.00 79.19 674 ASP A CA 1
ATOM 5453 C C . ASP A 1 674 ? -24.167 1.938 30.109 1.00 79.19 674 ASP A C 1
ATOM 5455 O O . ASP A 1 674 ? -24.350 2.710 29.160 1.00 79.19 674 ASP A O 1
ATOM 5459 N N . GLY A 1 675 ? -24.203 0.609 29.973 1.00 80.88 675 GLY A N 1
ATOM 5460 C CA . GLY A 1 675 ? -24.391 -0.126 28.725 1.00 80.88 675 GLY A CA 1
ATOM 5461 C C . GLY A 1 675 ? -23.090 -0.417 27.978 1.00 80.88 675 GLY A C 1
ATOM 5462 O O . GLY A 1 675 ? -23.120 -1.140 26.982 1.00 80.88 675 GLY A O 1
ATOM 5463 N N . LEU A 1 676 ? -21.949 0.103 28.442 1.00 91.25 676 LEU A N 1
ATOM 5464 C CA . LEU A 1 676 ? -20.649 -0.246 27.878 1.00 91.25 676 LEU A CA 1
ATOM 5465 C C . LEU A 1 676 ? -20.242 -1.663 28.297 1.00 91.25 676 LEU A C 1
ATOM 5467 O O . LEU A 1 676 ? -20.720 -2.219 29.286 1.00 91.25 676 LEU A O 1
ATOM 5471 N N . VAL A 1 677 ? -19.356 -2.250 27.503 1.00 93.94 677 VAL A N 1
ATOM 5472 C CA . VAL A 1 677 ? -18.807 -3.597 27.690 1.00 93.94 677 VAL A CA 1
ATOM 5473 C C . VAL A 1 677 ? -17.290 -3.526 27.591 1.00 93.94 677 VAL A C 1
ATOM 5475 O O . VAL A 1 677 ? -16.753 -2.672 26.887 1.00 93.94 677 VAL A O 1
ATOM 5478 N N . SER A 1 678 ? -16.590 -4.417 28.272 1.00 93.12 678 SER A N 1
ATOM 5479 C CA . SER A 1 678 ? -15.150 -4.622 28.148 1.00 93.12 678 SER A CA 1
ATOM 5480 C C . SER A 1 678 ? -14.843 -5.718 27.134 1.00 93.12 678 SER A C 1
ATOM 5482 O O . SER A 1 678 ? -15.666 -6.598 26.894 1.00 93.12 678 SER A O 1
ATOM 5484 N N . TRP A 1 679 ? -13.635 -5.715 26.566 1.00 91.81 679 TRP A N 1
ATOM 5485 C CA . TRP A 1 679 ? -13.203 -6.734 25.598 1.00 91.81 679 TRP A CA 1
ATOM 5486 C C . TRP A 1 679 ? -13.376 -8.168 26.116 1.00 91.81 679 TRP A C 1
ATOM 5488 O O . TRP A 1 679 ? -13.822 -9.050 25.385 1.00 91.81 679 TRP A O 1
ATOM 5498 N N . ASN A 1 680 ? -13.028 -8.407 27.382 1.00 91.94 680 ASN A N 1
ATOM 5499 C CA . ASN A 1 680 ? -13.056 -9.744 27.972 1.00 91.94 680 ASN A CA 1
ATOM 5500 C C . ASN A 1 680 ? -14.477 -10.292 28.161 1.00 91.94 680 ASN A C 1
ATOM 5502 O O . ASN A 1 680 ? -14.637 -11.506 28.167 1.00 91.94 680 ASN A O 1
ATOM 5506 N N . GLU A 1 681 ? -15.485 -9.427 28.285 1.00 93.50 681 GLU A N 1
ATOM 5507 C CA . GLU A 1 681 ? -16.888 -9.843 28.432 1.00 93.50 681 GLU A CA 1
ATOM 5508 C C . GLU A 1 681 ? -17.501 -10.298 27.100 1.00 93.50 681 GLU A C 1
ATOM 5510 O O . GLU A 1 681 ? -18.445 -11.077 27.091 1.00 93.50 681 GLU A O 1
ATOM 5515 N N . VAL A 1 682 ? -16.978 -9.817 25.966 1.00 94.19 682 VAL A N 1
ATOM 5516 C CA . VAL A 1 682 ? -17.642 -9.959 24.654 1.00 94.19 682 VAL A CA 1
ATOM 5517 C C . VAL A 1 682 ? -16.862 -10.766 23.624 1.00 94.19 682 VAL A C 1
ATOM 5519 O O . VAL A 1 682 ? -17.456 -11.302 22.689 1.00 94.19 682 VAL A O 1
ATOM 5522 N N . ARG A 1 683 ? -15.534 -10.876 23.758 1.00 89.62 683 ARG A N 1
ATOM 5523 C CA . ARG A 1 683 ? -14.674 -11.510 22.739 1.00 89.62 683 ARG A CA 1
ATOM 5524 C C . ARG A 1 683 ? -14.968 -12.994 22.515 1.00 89.62 683 ARG A C 1
ATOM 5526 O O . ARG A 1 683 ? -14.660 -13.512 21.448 1.00 89.62 683 ARG A O 1
ATOM 5533 N N . ASP A 1 684 ? -15.529 -13.668 23.516 1.00 92.94 684 ASP A N 1
ATOM 5534 C CA . ASP A 1 684 ? -15.765 -15.113 23.511 1.00 92.94 684 ASP A CA 1
ATOM 5535 C C . ASP A 1 684 ? -17.243 -15.458 23.227 1.00 92.94 684 ASP A C 1
ATOM 5537 O O . ASP A 1 684 ? -17.599 -16.634 23.171 1.00 92.94 684 ASP A O 1
ATOM 5541 N N . LEU A 1 685 ? -18.096 -14.451 22.971 1.00 97.50 685 LEU A N 1
ATOM 5542 C CA . LEU A 1 685 ? -19.515 -14.639 22.652 1.00 97.50 685 LEU A CA 1
ATOM 5543 C C . LEU A 1 685 ? -19.690 -15.302 21.273 1.00 97.50 685 LEU A C 1
ATOM 5545 O O . LEU A 1 685 ? -19.263 -14.721 20.263 1.00 97.50 685 LEU A O 1
ATOM 5549 N N . PRO A 1 686 ? -20.258 -16.520 21.191 1.00 97.25 686 PRO A N 1
ATOM 5550 C CA . PRO A 1 686 ? -20.283 -17.301 19.956 1.00 97.25 686 PRO A CA 1
ATOM 5551 C C . PRO A 1 686 ? -20.976 -16.621 18.769 1.00 97.25 686 PRO A C 1
ATOM 5553 O O . PRO A 1 686 ? -20.434 -16.630 17.657 1.00 97.25 686 PRO A O 1
ATOM 5556 N N . PHE A 1 687 ? -22.160 -16.044 18.972 1.00 98.44 687 PHE A N 1
ATOM 5557 C CA . PHE A 1 687 ? -22.964 -15.469 17.899 1.00 98.44 687 PHE A CA 1
ATOM 5558 C C . PHE A 1 687 ? -22.470 -14.077 17.505 1.00 98.44 687 PHE A C 1
ATOM 5560 O O . PHE A 1 687 ? -22.360 -13.798 16.311 1.00 98.44 687 PHE A O 1
ATOM 5567 N N . LEU A 1 688 ? -22.046 -13.238 18.455 1.00 98.56 688 LEU A N 1
ATOM 5568 C CA . LEU A 1 688 ? -21.340 -11.988 18.143 1.00 98.56 688 LEU A CA 1
ATOM 5569 C C . LEU A 1 688 ? -20.087 -12.244 17.287 1.00 98.56 688 LEU A C 1
ATOM 5571 O O . LEU A 1 688 ? -19.888 -11.576 16.269 1.00 98.56 688 LEU A O 1
ATOM 5575 N N . ASN A 1 689 ? -19.279 -13.253 17.639 1.00 97.81 689 ASN A N 1
ATOM 5576 C CA . ASN A 1 689 ? -18.132 -13.679 16.831 1.00 97.81 689 ASN A CA 1
ATOM 5577 C C . ASN A 1 689 ? -18.542 -14.057 15.402 1.00 97.81 689 ASN A C 1
ATOM 5579 O O . ASN A 1 689 ? -17.881 -13.680 14.431 1.00 97.81 689 ASN A O 1
ATOM 5583 N N . ALA A 1 690 ? -19.626 -14.820 15.273 1.00 98.38 690 ALA A N 1
ATOM 5584 C CA . ALA A 1 690 ? -20.160 -15.248 13.991 1.00 98.38 690 ALA A CA 1
ATOM 5585 C C . ALA A 1 690 ? -20.635 -14.063 13.134 1.00 98.38 690 ALA A C 1
ATOM 5587 O O . ALA A 1 690 ? -20.335 -14.011 11.942 1.00 98.38 690 ALA A O 1
ATOM 5588 N N . VAL A 1 691 ? -21.310 -13.083 13.741 1.00 98.69 691 VAL A N 1
ATOM 5589 C CA . VAL A 1 691 ? -21.780 -11.852 13.086 1.00 98.69 691 VAL A CA 1
ATOM 5590 C C . VAL A 1 691 ? -20.610 -11.021 12.564 1.00 98.69 691 VAL A C 1
ATOM 5592 O O . VAL A 1 691 ? -20.615 -10.620 11.400 1.00 98.69 691 VAL A O 1
ATOM 5595 N N . VAL A 1 692 ? -19.581 -10.792 13.387 1.00 98.38 692 VAL A N 1
ATOM 5596 C CA . VAL A 1 692 ? -18.395 -10.019 12.981 1.00 98.38 692 VAL A CA 1
ATOM 5597 C C . VAL A 1 692 ? -17.653 -10.720 11.839 1.00 98.38 692 VAL A C 1
ATOM 5599 O O . VAL A 1 692 ? -17.313 -10.084 10.838 1.00 98.38 692 VAL A O 1
ATOM 5602 N N . LYS A 1 693 ? -17.437 -12.039 11.942 1.00 98.12 693 LYS A N 1
ATOM 5603 C CA . LYS A 1 693 ? -16.786 -12.829 10.883 1.00 98.12 693 LYS A CA 1
ATOM 5604 C C . LYS A 1 693 ? -17.591 -12.815 9.586 1.00 98.12 693 LYS A C 1
ATOM 5606 O O . LYS A 1 693 ? -17.007 -12.628 8.522 1.00 98.12 693 LYS A O 1
ATOM 5611 N N . GLU A 1 694 ? -18.910 -12.968 9.660 1.00 98.50 694 GLU A N 1
ATOM 5612 C CA . GLU A 1 694 ? -19.762 -12.966 8.472 1.00 98.50 694 GLU A CA 1
ATOM 5613 C C . GLU A 1 694 ? -19.834 -11.586 7.809 1.00 98.50 694 GLU A C 1
ATOM 5615 O O . GLU A 1 694 ? -19.839 -11.506 6.584 1.00 98.50 694 GLU A O 1
ATOM 5620 N N . ALA A 1 695 ? -19.782 -10.490 8.573 1.00 98.12 695 ALA A N 1
ATOM 5621 C CA . ALA A 1 695 ? -19.708 -9.140 8.006 1.00 98.12 695 ALA A CA 1
ATOM 5622 C C . ALA A 1 695 ? -18.413 -8.906 7.236 1.00 98.12 695 ALA A C 1
ATOM 5624 O O . ALA A 1 695 ? -18.455 -8.459 6.089 1.00 98.12 695 ALA A O 1
ATOM 5625 N N . LEU A 1 696 ? -17.277 -9.286 7.822 1.00 98.00 696 LEU A N 1
ATOM 5626 C CA . LEU A 1 696 ? -15.971 -9.227 7.164 1.00 98.00 696 LEU A CA 1
ATOM 5627 C C . LEU A 1 696 ? -15.900 -10.130 5.921 1.00 98.00 696 LEU A C 1
ATOM 5629 O O . LEU A 1 696 ? -15.189 -9.809 4.966 1.00 98.00 696 LEU A O 1
ATOM 5633 N N . ARG A 1 697 ? -16.640 -11.247 5.919 1.00 97.94 697 ARG A N 1
ATOM 5634 C CA . ARG A 1 697 ? -16.734 -12.161 4.778 1.00 97.94 697 ARG A CA 1
ATOM 5635 C C . ARG A 1 697 ? -17.579 -11.578 3.646 1.00 97.94 697 ARG A C 1
ATOM 5637 O O . ARG A 1 697 ? -17.108 -11.507 2.513 1.00 97.94 697 ARG A O 1
ATOM 5644 N N . CYS A 1 698 ? -18.811 -11.176 3.953 1.00 97.00 698 CYS A N 1
ATOM 5645 C CA . CYS A 1 698 ? -19.791 -10.683 2.984 1.00 97.00 698 CYS A CA 1
ATOM 5646 C C . CYS A 1 698 ? -19.404 -9.326 2.396 1.00 97.00 698 CYS A C 1
ATOM 5648 O O . CYS A 1 698 ? -19.701 -9.060 1.230 1.00 97.00 698 CYS A O 1
ATOM 5650 N N . HIS A 1 699 ? -18.768 -8.470 3.202 1.00 96.19 699 HIS A N 1
ATOM 5651 C CA . HIS A 1 699 ? -18.420 -7.100 2.833 1.00 96.19 699 HIS A CA 1
ATOM 5652 C C . HIS A 1 699 ? -17.004 -6.725 3.304 1.00 96.19 699 HIS A C 1
ATOM 5654 O O . HIS A 1 699 ? -16.844 -5.879 4.189 1.00 96.19 699 HIS A O 1
ATOM 5660 N N . PRO A 1 700 ? -15.948 -7.340 2.739 1.00 95.50 700 PRO A N 1
ATOM 5661 C CA . PRO A 1 700 ? -14.583 -6.943 3.049 1.00 95.50 700 PRO A CA 1
ATOM 5662 C C . PRO A 1 700 ? -14.341 -5.505 2.570 1.00 95.50 700 PRO A C 1
ATOM 5664 O O . PRO A 1 700 ? -14.715 -5.133 1.458 1.00 95.50 700 PRO A O 1
ATOM 5667 N N . ALA A 1 701 ? -13.705 -4.681 3.407 1.00 93.94 701 ALA A N 1
ATOM 5668 C CA . ALA A 1 701 ? -13.575 -3.251 3.125 1.00 93.94 701 ALA A CA 1
ATOM 5669 C C . ALA A 1 701 ? -12.772 -2.956 1.844 1.00 93.94 701 ALA A C 1
ATOM 5671 O O . ALA A 1 701 ? -13.154 -2.084 1.067 1.00 93.94 701 ALA A O 1
ATOM 5672 N N . ALA A 1 702 ? -11.680 -3.688 1.600 1.00 92.75 702 ALA A N 1
ATOM 5673 C CA . ALA A 1 702 ? -10.881 -3.569 0.378 1.00 92.75 702 ALA A CA 1
ATOM 5674 C C . ALA A 1 702 ? -11.592 -4.216 -0.820 1.00 92.75 702 ALA A C 1
ATOM 5676 O O . ALA A 1 702 ? -11.958 -5.387 -0.758 1.00 92.75 702 ALA A O 1
ATOM 5677 N N . GLY A 1 703 ? -11.760 -3.456 -1.909 1.00 90.81 703 GLY A N 1
ATOM 5678 C CA . GLY A 1 703 ? -12.419 -3.914 -3.143 1.00 90.81 703 GLY A CA 1
ATOM 5679 C C . GLY A 1 703 ? -11.474 -4.453 -4.219 1.00 90.81 703 GLY A C 1
ATOM 5680 O O . GLY A 1 703 ? -11.921 -5.044 -5.199 1.00 90.81 703 GLY A O 1
ATOM 5681 N N . LEU A 1 704 ? -10.167 -4.244 -4.053 1.00 93.62 704 LEU A N 1
ATOM 5682 C CA . LEU A 1 704 ? -9.142 -4.574 -5.043 1.00 93.62 704 LEU A CA 1
ATOM 5683 C C . LEU A 1 704 ? -8.263 -5.741 -4.594 1.00 93.62 704 LEU A C 1
ATOM 5685 O O . LEU A 1 704 ? -8.108 -6.007 -3.401 1.00 93.62 704 LEU A O 1
ATOM 5689 N N . MET A 1 705 ? -7.644 -6.411 -5.567 1.00 94.50 705 MET A N 1
ATOM 5690 C CA . MET A 1 705 ? -6.662 -7.457 -5.294 1.00 94.50 705 MET A CA 1
ATOM 5691 C C . MET A 1 705 ? -5.418 -6.897 -4.596 1.00 94.50 705 MET A C 1
ATOM 5693 O O . MET A 1 705 ? -4.937 -5.806 -4.907 1.00 94.50 705 MET A O 1
ATOM 5697 N N . LEU A 1 706 ? -4.857 -7.663 -3.659 1.00 95.81 706 LEU A N 1
ATOM 5698 C CA . LEU A 1 706 ? -3.617 -7.282 -2.978 1.00 95.81 706 LEU A CA 1
ATOM 5699 C C . LEU A 1 706 ? -2.401 -7.676 -3.826 1.00 95.81 706 LEU A C 1
ATOM 5701 O O . LEU A 1 706 ? -1.828 -8.746 -3.634 1.00 95.81 706 LEU A O 1
ATOM 5705 N N . GLU A 1 707 ? -2.019 -6.806 -4.758 1.00 96.81 707 GLU A N 1
ATOM 5706 C CA . GLU A 1 707 ? -0.997 -7.067 -5.778 1.00 96.81 707 GLU A CA 1
ATOM 5707 C C . GLU A 1 707 ? 0.385 -7.462 -5.217 1.00 96.81 707 GLU A C 1
ATOM 5709 O O . GLU A 1 707 ? 0.915 -6.869 -4.269 1.00 96.81 707 GLU A O 1
ATOM 5714 N N . ARG A 1 708 ? 1.000 -8.459 -5.845 1.00 97.06 708 ARG A N 1
ATOM 5715 C CA . ARG A 1 708 ? 2.360 -8.941 -5.621 1.00 97.06 708 ARG A CA 1
ATOM 5716 C C . ARG A 1 708 ? 3.058 -9.197 -6.951 1.00 97.06 708 ARG A C 1
ATOM 5718 O O . ARG A 1 708 ? 2.396 -9.474 -7.939 1.00 97.06 708 ARG A O 1
ATOM 5725 N N . ILE A 1 709 ? 4.381 -9.135 -6.972 1.00 97.62 709 ILE A N 1
ATOM 5726 C CA . ILE A 1 709 ? 5.201 -9.464 -8.137 1.00 97.62 709 ILE A CA 1
ATOM 5727 C C . ILE A 1 709 ? 5.699 -10.903 -7.993 1.00 97.62 709 ILE A C 1
ATOM 5729 O O . ILE A 1 709 ? 6.224 -11.277 -6.942 1.00 97.62 709 ILE A O 1
ATOM 5733 N N . VAL A 1 710 ? 5.530 -11.702 -9.045 1.00 97.12 710 VAL A N 1
ATOM 5734 C CA . VAL A 1 710 ? 6.013 -13.086 -9.101 1.00 97.12 710 VAL A CA 1
ATOM 5735 C C . VAL A 1 710 ? 7.551 -13.109 -9.122 1.00 97.12 710 VAL A C 1
ATOM 5737 O O . VAL A 1 710 ? 8.147 -12.409 -9.946 1.00 97.12 710 VAL A O 1
ATOM 5740 N N . PRO A 1 711 ? 8.210 -13.893 -8.247 1.00 95.44 711 PRO A N 1
ATOM 5741 C CA . PRO A 1 711 ? 9.669 -14.019 -8.209 1.00 95.44 711 PRO A CA 1
ATOM 5742 C C . PRO A 1 711 ? 10.224 -14.844 -9.385 1.00 95.44 711 PRO A C 1
ATOM 5744 O O . PRO A 1 711 ? 9.475 -15.456 -10.143 1.00 95.44 711 PRO A O 1
ATOM 5747 N N . ALA A 1 712 ? 11.557 -14.929 -9.496 1.00 93.75 712 ALA A N 1
ATOM 5748 C CA . ALA A 1 712 ? 12.268 -15.604 -10.593 1.00 93.75 712 ALA A CA 1
ATOM 5749 C C . ALA A 1 712 ? 11.789 -17.038 -10.895 1.00 93.75 712 ALA A C 1
ATOM 5751 O O . ALA A 1 712 ? 11.739 -17.431 -12.055 1.00 93.75 712 ALA A O 1
ATOM 5752 N N . ARG A 1 713 ? 11.383 -17.792 -9.866 1.00 91.50 713 ARG A N 1
ATOM 5753 C CA . ARG A 1 713 ? 10.887 -19.176 -9.985 1.00 91.50 713 ARG A CA 1
ATOM 5754 C C . ARG A 1 713 ? 9.526 -19.329 -10.685 1.00 91.50 713 ARG A C 1
ATOM 5756 O O . ARG A 1 713 ? 9.113 -20.457 -10.924 1.00 91.50 713 ARG A O 1
ATOM 5763 N N . GLY A 1 714 ? 8.820 -18.234 -10.969 1.00 94.25 714 GLY A N 1
ATOM 5764 C CA . GLY A 1 714 ? 7.456 -18.279 -11.496 1.00 94.25 714 GLY A CA 1
ATOM 5765 C C . GLY A 1 714 ? 6.414 -18.689 -10.447 1.00 94.25 714 GLY A C 1
ATOM 5766 O O . GLY A 1 714 ? 6.703 -18.803 -9.250 1.00 94.25 714 GLY A O 1
ATOM 5767 N N . LEU A 1 715 ? 5.178 -18.877 -10.903 1.00 95.31 715 LEU A N 1
ATOM 5768 C CA . LEU A 1 715 ? 4.043 -19.320 -10.099 1.00 95.31 715 LEU A CA 1
ATOM 5769 C C . LEU A 1 715 ? 3.188 -20.298 -10.913 1.00 95.31 715 LEU A C 1
ATOM 5771 O O . LEU A 1 715 ? 2.709 -19.943 -11.981 1.00 95.31 715 LEU A O 1
ATOM 5775 N N . GLU A 1 716 ? 2.951 -21.491 -10.375 1.00 93.56 716 GLU A N 1
ATOM 5776 C CA . GLU A 1 716 ? 2.002 -22.458 -10.936 1.00 93.56 716 GLU A CA 1
ATOM 5777 C C . GLU A 1 716 ? 0.626 -22.274 -10.291 1.00 93.56 716 GLU A C 1
ATOM 5779 O O . GLU A 1 716 ? 0.506 -22.349 -9.065 1.00 93.56 716 GLU A O 1
ATOM 5784 N N . VAL A 1 717 ? -0.410 -22.038 -11.100 1.00 90.56 717 VAL A N 1
ATOM 5785 C CA . VAL A 1 717 ? -1.812 -21.971 -10.650 1.00 90.56 717 VAL A CA 1
ATOM 5786 C C . VAL A 1 717 ? -2.707 -22.618 -11.692 1.00 90.56 717 VAL A C 1
ATOM 5788 O O . VAL A 1 717 ? -2.689 -22.215 -12.850 1.00 90.56 717 VAL A O 1
ATOM 5791 N N . ASP A 1 718 ? -3.524 -23.586 -11.272 1.00 83.31 718 ASP A N 1
ATOM 5792 C CA . ASP A 1 718 ? -4.560 -24.200 -12.118 1.00 83.31 718 ASP A CA 1
ATOM 5793 C C . ASP A 1 718 ? -4.022 -24.680 -13.487 1.00 83.31 718 ASP A C 1
ATOM 5795 O O . ASP A 1 718 ? -4.578 -24.383 -14.543 1.00 83.31 718 ASP A O 1
ATOM 5799 N N . GLY A 1 719 ? -2.849 -25.328 -13.479 1.00 85.19 719 GLY A N 1
ATOM 5800 C CA . GLY A 1 719 ? -2.167 -25.820 -14.686 1.00 85.19 719 GLY A CA 1
ATOM 5801 C C . GLY A 1 719 ? -1.503 -24.748 -15.563 1.00 85.19 719 GLY A C 1
ATOM 5802 O O . GLY A 1 719 ? -0.985 -25.079 -16.630 1.00 85.19 719 GLY A O 1
ATOM 5803 N N . HIS A 1 720 ? -1.502 -23.483 -15.137 1.00 90.81 720 HIS A N 1
ATOM 5804 C CA . HIS A 1 720 ? -0.847 -22.378 -15.831 1.00 90.81 720 HIS A CA 1
ATOM 5805 C C . HIS A 1 720 ? 0.452 -21.972 -15.130 1.00 90.81 720 HIS A C 1
ATOM 5807 O O . HIS A 1 720 ? 0.445 -21.640 -13.942 1.00 90.81 720 HIS A O 1
ATOM 5813 N N . HIS A 1 721 ? 1.529 -21.872 -15.911 1.00 94.62 721 HIS A N 1
ATOM 5814 C CA . HIS A 1 721 ? 2.776 -21.253 -15.475 1.00 94.62 721 HIS A CA 1
ATOM 5815 C C . HIS A 1 721 ? 2.716 -19.732 -15.668 1.00 94.62 721 HIS A C 1
ATOM 5817 O O . HIS A 1 721 ? 2.608 -19.237 -16.794 1.00 94.62 721 HIS A O 1
ATOM 5823 N N . ILE A 1 722 ? 2.810 -18.978 -14.575 1.00 96.62 722 ILE A N 1
ATOM 5824 C CA . ILE A 1 722 ? 2.852 -17.515 -14.568 1.00 96.62 722 ILE A CA 1
ATOM 5825 C C . ILE A 1 722 ? 4.312 -17.061 -14.381 1.00 96.62 722 ILE A C 1
ATOM 5827 O O . ILE A 1 722 ? 4.905 -17.333 -13.332 1.00 96.62 722 ILE A O 1
ATOM 5831 N N . PRO A 1 723 ? 4.915 -16.367 -15.364 1.00 96.38 723 PRO A N 1
ATOM 5832 C CA . PRO A 1 723 ? 6.334 -16.035 -15.338 1.00 96.38 723 PRO A CA 1
ATOM 5833 C C . PRO A 1 723 ? 6.692 -14.933 -14.332 1.00 96.38 723 PRO A C 1
ATOM 5835 O O . PRO A 1 723 ? 5.859 -14.121 -13.913 1.00 96.38 723 PRO A O 1
ATOM 5838 N N . SER A 1 724 ? 7.982 -14.884 -13.994 1.00 96.62 724 SER A N 1
ATOM 5839 C CA . SER A 1 724 ? 8.595 -13.854 -13.149 1.00 96.62 724 SER A CA 1
ATOM 5840 C C . SER A 1 724 ? 8.290 -12.432 -13.626 1.00 96.62 724 SER A C 1
ATOM 5842 O O . SER A 1 724 ? 8.250 -12.139 -14.820 1.00 96.62 724 SER A O 1
ATOM 5844 N N . GLY A 1 725 ? 8.106 -11.515 -12.677 1.00 95.88 725 GLY A N 1
ATOM 5845 C CA . GLY A 1 725 ? 7.781 -10.120 -12.952 1.00 95.88 725 GLY A CA 1
ATOM 5846 C C . GLY A 1 725 ? 6.304 -9.859 -13.245 1.00 95.88 725 GLY A C 1
ATOM 5847 O O . GLY A 1 725 ? 5.929 -8.690 -13.320 1.00 95.88 725 GLY A O 1
ATOM 5848 N N . THR A 1 726 ? 5.470 -10.894 -13.376 1.00 97.62 726 THR A N 1
ATOM 5849 C CA . THR A 1 726 ? 4.012 -10.745 -13.492 1.00 97.62 726 THR A CA 1
ATOM 5850 C C . THR A 1 726 ? 3.421 -10.225 -12.186 1.00 97.62 726 THR A C 1
ATOM 5852 O O . THR A 1 726 ? 3.835 -10.640 -11.103 1.00 97.62 726 THR A O 1
ATOM 5855 N N . ILE A 1 727 ? 2.439 -9.328 -12.269 1.00 98.12 727 ILE A N 1
ATOM 5856 C CA . ILE A 1 727 ? 1.645 -8.898 -11.119 1.00 98.12 727 ILE A CA 1
ATOM 5857 C C . ILE A 1 727 ? 0.537 -9.925 -10.883 1.00 98.12 727 ILE A C 1
ATOM 5859 O O . ILE A 1 727 ? -0.291 -10.171 -11.755 1.00 98.12 727 ILE A O 1
ATOM 5863 N N . VAL A 1 728 ? 0.494 -10.502 -9.689 1.00 97.88 728 VAL A N 1
ATOM 5864 C CA . VAL A 1 728 ? -0.542 -11.440 -9.246 1.00 97.88 728 VAL A CA 1
ATOM 5865 C C . VAL A 1 728 ? -1.182 -10.967 -7.953 1.00 97.88 728 VAL A C 1
ATOM 5867 O O . VAL A 1 728 ? -0.592 -10.205 -7.193 1.00 97.88 728 VAL A O 1
ATOM 5870 N N . GLY A 1 729 ? -2.394 -11.412 -7.657 1.00 96.94 729 GLY A N 1
ATOM 5871 C CA . GLY A 1 729 ? -3.002 -11.128 -6.365 1.00 96.94 729 GLY A CA 1
ATOM 5872 C C . GLY A 1 729 ? -4.416 -11.652 -6.255 1.00 96.94 729 GLY A C 1
ATOM 5873 O O . GLY A 1 729 ? -5.014 -12.085 -7.233 1.00 96.94 729 GLY A O 1
ATOM 5874 N N . VAL A 1 730 ? -4.926 -11.608 -5.032 1.00 96.25 730 VAL A N 1
ATOM 5875 C CA . VAL A 1 730 ? -6.210 -12.189 -4.657 1.00 96.25 730 VAL A CA 1
ATOM 5876 C C . VAL A 1 730 ? -7.131 -11.081 -4.180 1.00 96.25 730 VAL A C 1
ATOM 5878 O O . VAL A 1 730 ? -6.723 -10.214 -3.399 1.00 96.25 730 VAL A O 1
ATOM 5881 N N . ASN A 1 731 ? -8.373 -11.112 -4.660 1.00 95.88 731 ASN A N 1
ATOM 5882 C CA . ASN A 1 731 ? -9.440 -10.231 -4.209 1.00 95.88 731 ASN A CA 1
ATOM 5883 C C . ASN A 1 731 ? -10.306 -10.949 -3.166 1.00 95.88 731 ASN A C 1
ATOM 5885 O O . ASN A 1 731 ? -10.871 -12.009 -3.440 1.00 95.88 731 ASN A O 1
ATOM 5889 N N . ALA A 1 732 ? -10.440 -10.353 -1.978 1.00 96.00 732 ALA A N 1
ATOM 5890 C CA . ALA A 1 732 ? -11.266 -10.898 -0.903 1.00 96.00 732 ALA A CA 1
ATOM 5891 C C . ALA A 1 732 ? -12.732 -11.082 -1.333 1.00 96.00 732 ALA A C 1
ATOM 5893 O O . ALA A 1 732 ? -13.348 -12.073 -0.958 1.00 96.00 732 ALA A O 1
ATOM 5894 N N . TRP A 1 733 ? -13.274 -10.186 -2.166 1.00 96.00 733 TRP A N 1
ATOM 5895 C CA . TRP A 1 733 ? -14.650 -10.277 -2.666 1.00 96.00 733 TRP A CA 1
ATOM 5896 C C . TRP A 1 733 ? -14.909 -11.535 -3.496 1.00 96.00 733 TRP A C 1
ATOM 5898 O O . TRP A 1 733 ? -16.008 -12.086 -3.429 1.00 96.00 733 TRP A O 1
ATOM 5908 N N . VAL A 1 734 ? -13.900 -12.004 -4.228 1.00 96.38 734 VAL A N 1
ATOM 5909 C CA . VAL A 1 734 ? -13.965 -13.240 -5.014 1.00 96.38 734 VAL A CA 1
ATOM 5910 C C . VAL A 1 734 ? -13.749 -14.443 -4.101 1.00 96.38 734 VAL A C 1
ATOM 5912 O O . VAL A 1 734 ? -14.588 -15.338 -4.033 1.00 96.38 734 VAL A O 1
ATOM 5915 N N . LEU A 1 735 ? -12.657 -14.441 -3.330 1.00 95.75 735 LEU A N 1
ATOM 5916 C CA . LEU A 1 735 ? -12.291 -15.567 -2.471 1.00 95.75 735 LEU A CA 1
ATOM 5917 C C . LEU A 1 735 ? -13.378 -15.905 -1.445 1.00 95.75 735 LEU A C 1
ATOM 5919 O O . LEU A 1 735 ? -13.689 -17.072 -1.221 1.00 95.75 735 LEU A O 1
ATOM 5923 N N . HIS A 1 736 ? -13.974 -14.891 -0.821 1.00 96.94 736 HIS A N 1
ATOM 5924 C CA . HIS A 1 736 ? -14.999 -15.074 0.204 1.00 96.94 736 HIS A CA 1
ATOM 5925 C C . HIS A 1 736 ? -16.318 -15.651 -0.332 1.00 96.94 736 HIS A C 1
ATOM 5927 O O . HIS A 1 736 ? -17.177 -16.028 0.467 1.00 96.94 736 HIS A O 1
ATOM 5933 N N . ARG A 1 737 ? -16.477 -15.733 -1.660 1.00 95.44 737 ARG A N 1
ATOM 5934 C CA . ARG A 1 737 ? -17.605 -16.372 -2.356 1.00 95.44 737 ARG A CA 1
ATOM 5935 C C . ARG A 1 737 ? -17.282 -17.777 -2.860 1.00 95.44 737 ARG A C 1
ATOM 5937 O O . ARG A 1 737 ? -18.140 -18.429 -3.447 1.00 95.44 737 ARG A O 1
ATOM 5944 N N . ASN A 1 738 ? -16.075 -18.280 -2.600 1.00 95.12 738 ASN A N 1
ATOM 5945 C CA . ASN A 1 738 ? -15.716 -19.648 -2.944 1.00 95.12 738 ASN A CA 1
ATOM 5946 C C . ASN A 1 738 ? -16.629 -20.636 -2.192 1.00 95.12 738 ASN A C 1
ATOM 5948 O O . ASN A 1 738 ? -16.572 -20.754 -0.962 1.00 95.12 738 ASN A O 1
ATOM 5952 N N . LYS A 1 739 ? -17.470 -21.346 -2.951 1.00 94.62 739 LYS A N 1
ATOM 5953 C CA . LYS A 1 739 ? -18.498 -22.253 -2.421 1.00 94.62 739 LYS A CA 1
ATOM 5954 C C . LYS A 1 739 ? -17.916 -23.502 -1.764 1.00 94.62 739 LYS A C 1
ATOM 5956 O O . LYS A 1 739 ? -18.544 -24.048 -0.860 1.00 94.62 739 LYS A O 1
ATOM 5961 N N . ASP A 1 740 ? -16.703 -23.904 -2.135 1.00 92.56 740 ASP A N 1
ATOM 5962 C CA . ASP A 1 740 ? -16.026 -25.037 -1.504 1.00 92.56 740 ASP A CA 1
ATOM 5963 C C . ASP A 1 740 ? -15.553 -24.686 -0.093 1.00 92.56 740 ASP A C 1
ATOM 5965 O O . ASP A 1 740 ? -15.502 -25.552 0.780 1.00 92.56 740 ASP A O 1
ATOM 5969 N N . ILE A 1 741 ? -15.193 -23.422 0.148 1.00 94.88 741 ILE A N 1
ATOM 5970 C CA . ILE A 1 741 ? -14.727 -22.939 1.453 1.00 94.88 741 ILE A CA 1
ATOM 5971 C C . ILE A 1 741 ? -15.898 -22.486 2.320 1.00 94.88 741 ILE A C 1
ATOM 5973 O O . ILE A 1 741 ? -15.976 -22.863 3.484 1.00 94.88 741 ILE A O 1
ATOM 5977 N N . PHE A 1 742 ? -16.799 -21.665 1.788 1.00 96.44 742 PHE A N 1
ATOM 5978 C CA . PHE A 1 742 ? -17.836 -21.014 2.593 1.00 96.44 742 PHE A CA 1
ATOM 5979 C C . PHE A 1 742 ? -19.217 -21.659 2.452 1.00 96.44 742 PHE A C 1
ATOM 5981 O O . PHE A 1 742 ? -20.148 -21.217 3.116 1.00 96.44 742 PHE A O 1
ATOM 5988 N N . GLY A 1 743 ? -19.344 -22.732 1.666 1.00 94.62 743 GLY A N 1
ATOM 5989 C CA . GLY A 1 743 ? -20.596 -23.446 1.416 1.00 94.62 743 GLY A CA 1
ATOM 5990 C C . GLY A 1 743 ? -21.334 -22.940 0.173 1.00 94.62 743 GLY A C 1
ATOM 5991 O O . GLY A 1 743 ? -21.072 -21.854 -0.337 1.00 94.62 743 GLY A O 1
ATOM 5992 N N . HIS A 1 744 ? -22.299 -23.723 -0.319 1.00 94.06 744 HIS A N 1
ATOM 5993 C CA . HIS A 1 744 ? -23.061 -23.398 -1.537 1.00 94.06 744 HIS A CA 1
ATOM 5994 C C . HIS A 1 744 ? -23.796 -22.044 -1.461 1.00 94.06 744 HIS A C 1
ATOM 5996 O O . HIS A 1 744 ? -24.060 -21.409 -2.479 1.00 94.06 744 HIS A O 1
ATOM 6002 N N . ASP A 1 745 ? -24.127 -21.589 -0.253 1.00 95.38 745 ASP A N 1
ATOM 6003 C CA . ASP A 1 745 ? -24.779 -20.313 0.031 1.00 95.38 745 ASP A CA 1
ATOM 6004 C C . ASP A 1 745 ? -23.787 -19.176 0.349 1.00 95.38 745 ASP A C 1
ATOM 6006 O O . ASP A 1 745 ? -24.169 -18.211 1.010 1.00 95.38 745 ASP A O 1
ATOM 6010 N N . ALA A 1 746 ? -22.529 -19.264 -0.108 1.00 95.69 746 ALA A N 1
ATOM 6011 C CA . ALA A 1 746 ? -21.488 -18.263 0.146 1.00 95.69 746 ALA A CA 1
ATOM 6012 C C . ALA A 1 746 ? -21.886 -16.834 -0.276 1.00 95.69 746 ALA A C 1
ATOM 6014 O O . ALA A 1 746 ? -21.441 -15.864 0.330 1.00 95.69 746 ALA A O 1
ATOM 6015 N N . ASP A 1 747 ? -22.779 -16.655 -1.243 1.00 93.56 747 ASP A N 1
ATOM 6016 C CA . ASP A 1 747 ? -23.243 -15.320 -1.652 1.00 93.56 747 ASP A CA 1
ATOM 6017 C C . ASP A 1 747 ? -24.231 -14.674 -0.664 1.00 93.56 747 ASP A C 1
ATOM 6019 O O . ASP A 1 747 ? -24.621 -13.518 -0.835 1.00 93.56 747 ASP A O 1
ATOM 6023 N N . ARG A 1 748 ? -24.657 -15.404 0.375 1.00 95.38 748 ARG A N 1
ATOM 6024 C CA . ARG A 1 748 ? -25.670 -14.966 1.340 1.00 95.38 748 ARG A CA 1
ATOM 6025 C C . ARG A 1 748 ? -25.068 -14.690 2.710 1.00 95.38 748 ARG A C 1
ATOM 6027 O O . ARG A 1 748 ? -24.219 -15.437 3.193 1.00 95.38 748 ARG A O 1
ATOM 6034 N N . TRP A 1 749 ? -25.595 -13.657 3.360 1.00 97.31 749 TRP A N 1
ATOM 6035 C CA . TRP A 1 749 ? -25.392 -13.415 4.784 1.00 97.31 749 TRP A CA 1
ATOM 6036 C C . TRP A 1 749 ? -25.990 -14.561 5.607 1.00 97.31 749 TRP A C 1
ATOM 6038 O O . TRP A 1 749 ? -27.199 -14.791 5.552 1.00 97.31 749 TRP A O 1
ATOM 6048 N N . ARG A 1 750 ? -25.147 -15.278 6.360 1.00 97.50 750 ARG A N 1
ATOM 6049 C CA . ARG A 1 750 ? -25.574 -16.314 7.311 1.00 97.50 750 ARG A CA 1
ATOM 6050 C C . ARG A 1 750 ? -24.532 -16.496 8.422 1.00 97.50 750 ARG A C 1
ATOM 6052 O O . ARG A 1 750 ? -23.657 -17.353 8.296 1.00 97.50 750 ARG A O 1
ATOM 6059 N N . PRO A 1 751 ? -24.619 -15.748 9.533 1.00 98.19 751 PRO A N 1
ATOM 6060 C CA . PRO A 1 751 ? -23.695 -15.884 10.659 1.00 98.19 751 PRO A CA 1
ATOM 6061 C C . PRO A 1 751 ? -23.645 -17.308 11.216 1.00 98.19 751 PRO A C 1
ATOM 6063 O O . PRO A 1 751 ? -22.571 -17.808 11.543 1.00 98.19 751 PRO A O 1
ATOM 6066 N N . SER A 1 752 ? -24.782 -18.011 11.243 1.00 97.44 752 SER A N 1
ATOM 6067 C CA . SER A 1 752 ? -24.876 -19.360 11.812 1.00 97.44 752 SER A CA 1
ATOM 6068 C C . SER A 1 752 ? -23.906 -20.378 11.190 1.00 97.44 752 SER A C 1
ATOM 6070 O O . SER A 1 752 ? -23.523 -21.334 11.864 1.00 97.44 752 SER A O 1
ATOM 6072 N N . ARG A 1 753 ? -23.386 -20.136 9.972 1.00 96.75 753 ARG A N 1
ATOM 6073 C CA . ARG A 1 753 ? -22.357 -20.983 9.338 1.00 96.75 753 ARG A CA 1
ATOM 6074 C C . ARG A 1 753 ? -21.102 -21.155 10.196 1.00 96.75 753 ARG A C 1
ATOM 6076 O O . ARG A 1 753 ? -20.476 -22.207 10.165 1.00 96.75 753 ARG A O 1
ATOM 6083 N N . TRP A 1 754 ? -20.741 -20.144 10.986 1.00 97.25 754 TRP A N 1
ATOM 6084 C CA . TRP A 1 754 ? -19.556 -20.160 11.854 1.00 97.25 754 TRP A CA 1
ATOM 6085 C C . TRP A 1 754 ? -19.749 -20.980 13.140 1.00 97.25 754 TRP A C 1
ATOM 6087 O O . TRP A 1 754 ? -18.779 -21.238 13.864 1.00 97.25 754 TRP A O 1
ATOM 6097 N N . ILE A 1 755 ? -20.997 -21.360 13.421 1.00 96.88 755 ILE A N 1
ATOM 6098 C CA . ILE A 1 755 ? -21.422 -22.134 14.590 1.00 96.88 755 ILE A CA 1
ATOM 6099 C C . ILE A 1 755 ? -21.739 -23.572 14.175 1.00 96.88 755 ILE A C 1
ATOM 6101 O O . ILE A 1 755 ? -21.293 -24.506 14.828 1.00 96.88 755 ILE A O 1
ATOM 6105 N N . GLU A 1 756 ? -22.465 -23.745 13.070 1.00 95.69 756 GLU A N 1
ATOM 6106 C CA . GLU A 1 756 ? -22.898 -25.049 12.554 1.00 95.69 756 GLU A CA 1
ATOM 6107 C C . GLU A 1 756 ? -21.772 -25.836 11.861 1.00 95.69 756 GLU A C 1
ATOM 6109 O O . GLU A 1 756 ? -21.861 -27.056 11.722 1.00 95.69 756 GLU A O 1
ATOM 6114 N N . ALA A 1 757 ? -20.717 -25.157 11.397 1.00 94.94 757 ALA A N 1
ATOM 6115 C CA . ALA A 1 757 ? -19.590 -25.809 10.740 1.00 94.94 757 ALA A CA 1
ATOM 6116 C C . ALA A 1 757 ? -18.844 -26.764 11.684 1.00 94.94 757 ALA A C 1
ATOM 6118 O O . ALA A 1 757 ? -18.580 -26.446 12.845 1.00 94.94 757 ALA A O 1
ATOM 6119 N N . SER A 1 758 ? -18.408 -27.908 11.144 1.00 95.12 758 SER A N 1
ATOM 6120 C CA . SER A 1 758 ? -17.471 -28.795 11.839 1.00 95.12 758 SER A CA 1
ATOM 6121 C C . SER A 1 758 ? -16.177 -28.053 12.189 1.00 95.12 758 SER A C 1
ATOM 6123 O O . SER A 1 758 ? -15.810 -27.073 11.536 1.00 95.12 758 SER A O 1
ATOM 6125 N N . THR A 1 759 ? -15.442 -28.533 13.196 1.00 94.75 759 THR A N 1
ATOM 6126 C CA . THR A 1 759 ? -14.175 -27.915 13.625 1.00 94.75 759 THR A CA 1
ATOM 6127 C C . THR A 1 759 ? -13.192 -27.734 12.466 1.00 94.75 759 THR A C 1
ATOM 6129 O O . THR A 1 759 ? -12.579 -26.674 12.344 1.00 94.75 759 THR A O 1
ATOM 6132 N N . GLU A 1 760 ? -13.086 -28.730 11.583 1.00 94.44 760 GLU A N 1
ATOM 6133 C CA . GLU A 1 760 ? -12.205 -28.670 10.413 1.00 94.44 760 GLU A CA 1
ATOM 6134 C C . GLU A 1 760 ? -12.686 -27.641 9.383 1.00 94.44 760 GLU A C 1
ATOM 6136 O O . GLU A 1 760 ? -11.910 -26.801 8.929 1.00 94.44 760 GLU A O 1
ATOM 6141 N N . GLN A 1 761 ? -13.986 -27.625 9.072 1.00 94.69 761 GLN A N 1
ATOM 6142 C CA . GLN A 1 761 ? -14.540 -26.653 8.131 1.00 94.69 761 GLN A CA 1
ATOM 6143 C C . GLN A 1 761 ? -14.413 -25.220 8.659 1.00 94.69 761 GLN A C 1
ATOM 6145 O O . GLN A 1 761 ? -14.066 -24.309 7.909 1.00 94.69 761 GLN A O 1
ATOM 6150 N N . LYS A 1 762 ? -14.645 -25.011 9.959 1.00 95.38 762 LYS A N 1
ATOM 6151 C CA . LYS A 1 762 ? -14.462 -23.715 10.616 1.00 95.38 762 LYS A CA 1
ATOM 6152 C C . LYS A 1 762 ? -13.015 -23.241 10.508 1.00 95.38 762 LYS A C 1
ATOM 6154 O O . LYS A 1 762 ? -12.786 -22.111 10.084 1.00 95.38 762 LYS A O 1
ATOM 6159 N N . ARG A 1 763 ? -12.047 -24.116 10.800 1.00 94.44 763 ARG A N 1
ATOM 6160 C CA . ARG A 1 763 ? -10.616 -23.820 10.646 1.00 94.44 763 ARG A CA 1
ATOM 6161 C C . ARG A 1 763 ? -10.266 -23.461 9.203 1.00 94.44 763 ARG A C 1
ATOM 6163 O O . ARG A 1 763 ? -9.538 -22.500 8.967 1.00 94.44 763 ARG A O 1
ATOM 6170 N N . ARG A 1 764 ? -10.816 -24.195 8.233 1.00 94.19 764 ARG A N 1
ATOM 6171 C CA . ARG A 1 764 ? -10.635 -23.912 6.806 1.00 94.19 764 ARG A CA 1
ATOM 6172 C C . ARG A 1 764 ? -11.185 -22.534 6.431 1.00 94.19 764 ARG A C 1
ATOM 6174 O O . ARG A 1 764 ? -10.459 -21.754 5.824 1.00 94.19 764 ARG A O 1
ATOM 6181 N N . MET A 1 765 ? -12.411 -22.197 6.834 1.00 96.19 765 MET A N 1
ATOM 6182 C CA . MET A 1 765 ? -12.994 -20.866 6.603 1.00 96.19 765 MET A CA 1
ATOM 6183 C C . MET A 1 765 ? -12.169 -19.746 7.252 1.00 96.19 765 MET A C 1
ATOM 6185 O O . MET A 1 765 ? -11.977 -18.695 6.648 1.00 96.19 765 MET A O 1
ATOM 6189 N N . GLU A 1 766 ? -11.651 -19.965 8.462 1.00 94.56 766 GLU A N 1
ATOM 6190 C CA . GLU A 1 766 ? -10.801 -18.995 9.163 1.00 94.56 766 GLU A CA 1
ATOM 6191 C C . GLU A 1 766 ? -9.457 -18.779 8.456 1.00 94.56 766 GLU A C 1
ATOM 6193 O O . GLU A 1 766 ? -9.018 -17.636 8.323 1.00 94.56 766 GLU A O 1
ATOM 6198 N N . ASN A 1 767 ? -8.835 -19.843 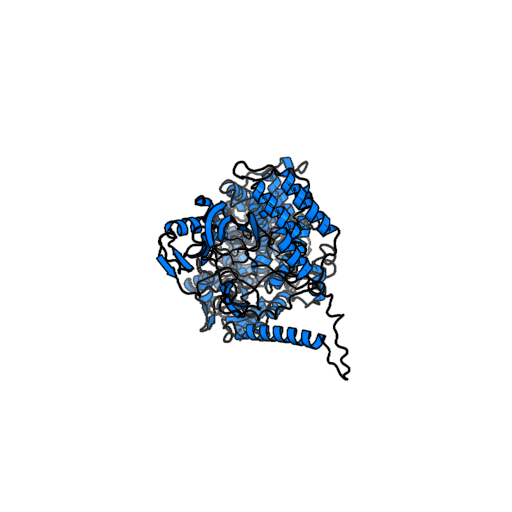7.941 1.00 91.88 767 ASN A N 1
ATOM 6199 C CA . ASN A 1 767 ? -7.580 -19.764 7.187 1.00 91.88 767 ASN A CA 1
ATOM 6200 C C . ASN A 1 767 ? -7.721 -18.990 5.866 1.00 91.88 767 ASN A C 1
ATOM 6202 O O . ASN A 1 767 ? -6.749 -18.396 5.400 1.00 91.88 767 ASN A O 1
ATOM 6206 N N . TYR A 1 768 ? -8.919 -18.986 5.277 1.00 93.81 768 TYR A N 1
ATOM 6207 C CA . TYR A 1 768 ? -9.230 -18.281 4.031 1.00 93.81 768 TYR A CA 1
ATOM 6208 C C . TYR A 1 768 ? -10.014 -16.979 4.237 1.00 93.81 768 TYR A C 1
ATOM 6210 O O . TYR A 1 768 ? -10.462 -16.363 3.269 1.00 93.81 768 TYR A O 1
ATOM 6218 N N . MET A 1 769 ? -10.138 -16.513 5.483 1.00 94.81 769 MET A N 1
ATOM 6219 C CA . MET A 1 769 ? -10.635 -15.175 5.779 1.00 94.81 769 MET A CA 1
ATOM 6220 C C . MET A 1 769 ? -9.567 -14.137 5.414 1.00 94.81 769 MET A C 1
ATOM 6222 O O . MET A 1 769 ? -8.620 -13.890 6.160 1.00 94.81 769 MET A O 1
ATOM 6226 N N . PHE A 1 770 ? -9.748 -13.485 4.273 1.00 95.75 770 PHE A N 1
ATOM 6227 C CA . PHE A 1 770 ? -8.787 -12.566 3.668 1.00 95.75 770 PHE A CA 1
ATOM 6228 C C . PHE A 1 770 ? -9.148 -11.083 3.857 1.00 95.75 770 PHE A C 1
ATOM 6230 O O . PHE A 1 770 ? -8.486 -10.207 3.302 1.00 95.75 770 PHE A O 1
ATOM 6237 N N . ALA A 1 771 ? -10.141 -10.772 4.702 1.00 95.56 771 ALA A N 1
ATOM 6238 C CA . ALA A 1 771 ? -10.557 -9.397 5.022 1.00 95.56 771 ALA A CA 1
ATOM 6239 C C . ALA A 1 771 ? -9.416 -8.511 5.566 1.00 95.56 771 ALA A C 1
ATOM 6241 O O . ALA A 1 771 ? -9.436 -7.294 5.402 1.00 95.56 771 ALA A O 1
ATOM 6242 N N . PHE A 1 772 ? -8.402 -9.121 6.189 1.00 95.75 772 PHE A N 1
ATOM 6243 C CA . PHE A 1 772 ? -7.221 -8.442 6.734 1.00 95.75 772 PHE A CA 1
ATOM 6244 C C . PHE A 1 772 ? -5.926 -8.748 5.953 1.00 95.75 772 PHE A C 1
ATOM 6246 O O . PHE A 1 772 ? -4.831 -8.423 6.426 1.00 95.75 772 PHE A O 1
ATOM 6253 N N . GLY A 1 773 ? -6.028 -9.368 4.771 1.00 94.44 773 GLY A N 1
ATOM 6254 C CA . GLY A 1 773 ? -4.894 -9.927 4.028 1.00 94.44 773 GLY A CA 1
ATOM 6255 C C . GLY A 1 773 ? -4.276 -11.155 4.711 1.00 94.44 773 GLY A C 1
ATOM 6256 O O . GLY A 1 773 ? -4.873 -11.732 5.618 1.00 94.44 773 GLY A O 1
ATOM 6257 N N . ALA A 1 774 ? -3.070 -11.548 4.285 1.00 92.25 774 ALA A N 1
ATOM 6258 C CA . ALA A 1 774 ? -2.356 -12.707 4.830 1.00 92.25 774 ALA A CA 1
ATOM 6259 C C . ALA A 1 774 ? -0.828 -12.507 4.922 1.00 92.25 774 ALA A C 1
ATOM 6261 O O . ALA A 1 774 ? -0.252 -11.592 4.320 1.00 92.25 774 ALA A O 1
ATOM 6262 N N . GLY A 1 775 ? -0.187 -13.382 5.708 1.00 90.25 775 GLY A N 1
ATOM 6263 C CA . GLY A 1 775 ? 1.263 -13.493 5.900 1.00 90.25 775 GLY A CA 1
ATOM 6264 C C . GLY A 1 775 ? 1.969 -12.262 6.462 1.00 90.25 775 GLY A C 1
ATOM 6265 O O . GLY A 1 775 ? 1.421 -11.542 7.300 1.00 90.25 775 GLY A O 1
ATOM 6266 N N . SER A 1 776 ? 3.195 -12.000 5.990 1.00 86.94 776 SER A N 1
ATOM 6267 C CA . SER A 1 776 ? 4.074 -10.944 6.531 1.00 86.94 776 SER A CA 1
ATOM 6268 C C . SER A 1 776 ? 3.487 -9.536 6.391 1.00 86.94 776 SER A C 1
ATOM 6270 O O . SER A 1 776 ? 3.822 -8.634 7.163 1.00 86.94 776 SER A O 1
ATOM 6272 N N . ARG A 1 777 ? 2.580 -9.347 5.426 1.00 90.69 777 ARG A N 1
ATOM 6273 C CA . ARG A 1 777 ? 1.902 -8.081 5.126 1.00 90.69 777 ARG A CA 1
ATOM 6274 C C . ARG A 1 777 ? 0.458 -8.029 5.653 1.00 90.69 777 ARG A C 1
ATOM 6276 O O . ARG A 1 777 ? -0.286 -7.142 5.242 1.00 90.69 777 ARG A O 1
ATOM 6283 N N . THR A 1 778 ? 0.062 -8.942 6.549 1.00 93.25 778 THR A N 1
ATOM 6284 C CA . THR A 1 778 ? -1.257 -8.913 7.216 1.00 93.25 778 THR A CA 1
ATOM 6285 C C . THR A 1 778 ? -1.476 -7.573 7.921 1.00 93.25 778 THR A C 1
ATOM 6287 O O . THR A 1 778 ? -0.542 -7.016 8.523 1.00 93.25 778 THR A O 1
ATOM 6290 N N . CYS A 1 779 ? -2.716 -7.074 7.874 1.00 95.44 779 CYS A N 1
ATOM 6291 C CA . CYS A 1 779 ? -3.128 -5.829 8.516 1.00 95.44 779 CYS A CA 1
ATOM 6292 C C . CYS A 1 779 ? -2.634 -5.765 9.966 1.00 95.44 779 CYS A C 1
ATOM 6294 O O . CYS A 1 779 ? -2.963 -6.615 10.795 1.00 95.44 779 CYS A O 1
ATOM 6296 N N . ILE A 1 780 ? -1.830 -4.746 10.272 1.00 94.94 780 ILE A N 1
ATOM 6297 C CA . ILE A 1 780 ? -1.280 -4.548 11.616 1.00 94.94 780 ILE A CA 1
ATOM 6298 C C . ILE A 1 780 ? -2.361 -4.089 12.607 1.00 94.94 780 ILE A C 1
ATOM 6300 O O . ILE A 1 780 ? -2.306 -4.439 13.779 1.00 94.94 780 ILE A O 1
ATOM 6304 N N . GLY A 1 781 ? -3.384 -3.378 12.122 1.00 94.44 781 GLY A N 1
ATOM 6305 C CA . GLY A 1 781 ? -4.508 -2.875 12.914 1.00 94.44 781 GLY A CA 1
ATOM 6306 C C . GLY A 1 781 ? -5.643 -3.877 13.144 1.00 94.44 781 GLY A C 1
ATOM 6307 O O . GLY A 1 781 ? -6.640 -3.498 13.748 1.00 94.44 781 GLY A O 1
ATOM 6308 N N . LYS A 1 782 ? -5.516 -5.141 12.697 1.00 94.75 782 LYS A N 1
ATOM 6309 C CA . LYS A 1 782 ? -6.575 -6.169 12.809 1.00 94.75 782 LYS A CA 1
ATOM 6310 C C . LYS A 1 782 ? -7.176 -6.224 14.212 1.00 94.75 782 LYS A C 1
ATOM 6312 O O . LYS A 1 782 ? -8.386 -6.178 14.372 1.00 94.75 782 LYS A O 1
ATOM 6317 N N . ASN A 1 783 ? -6.318 -6.294 15.222 1.00 93.50 783 ASN A N 1
ATOM 6318 C CA . ASN A 1 783 ? -6.735 -6.438 16.610 1.00 93.50 783 ASN A CA 1
ATOM 6319 C C . ASN A 1 783 ? -7.524 -5.208 17.102 1.00 93.50 783 ASN A C 1
ATOM 6321 O O . ASN A 1 783 ? -8.526 -5.369 17.787 1.00 93.50 783 ASN A O 1
ATOM 6325 N N . ILE A 1 784 ? -7.117 -3.997 16.709 1.00 93.75 784 ILE A N 1
ATOM 6326 C CA . ILE A 1 784 ? -7.808 -2.745 17.065 1.00 93.75 784 ILE A CA 1
ATOM 6327 C C . ILE A 1 784 ? -9.197 -2.715 16.433 1.00 93.75 784 ILE A C 1
ATOM 6329 O O . ILE A 1 784 ? -10.182 -2.499 17.122 1.00 93.75 784 ILE A O 1
ATOM 6333 N N . SER A 1 785 ? -9.276 -3.017 15.137 1.00 94.50 785 SER A N 1
ATOM 6334 C CA . SER A 1 785 ? -10.542 -3.035 14.404 1.00 94.50 785 SER A CA 1
ATOM 6335 C C . SER A 1 785 ? -11.522 -4.047 15.015 1.00 94.50 785 SER A C 1
ATOM 6337 O O . SER A 1 785 ? -12.699 -3.747 15.195 1.00 94.50 785 SER A O 1
ATOM 6339 N N . LEU A 1 786 ? -11.031 -5.223 15.435 1.00 95.06 786 LEU A N 1
ATOM 6340 C CA . LEU A 1 786 ? -11.843 -6.181 16.187 1.00 95.06 786 LEU A CA 1
ATOM 6341 C C . LEU A 1 786 ? -12.262 -5.611 17.552 1.00 95.06 786 LEU A C 1
ATOM 6343 O O . LEU A 1 786 ? -13.444 -5.669 17.868 1.00 95.06 786 LEU A O 1
ATOM 6347 N N . LEU A 1 787 ? -11.352 -5.024 18.338 1.00 94.38 787 LEU A N 1
ATOM 6348 C CA . LEU A 1 787 ? -11.691 -4.384 19.619 1.00 94.38 787 LEU A CA 1
ATOM 6349 C C . LEU A 1 787 ? -12.855 -3.398 19.472 1.00 94.38 787 LEU A C 1
ATOM 6351 O O . LEU A 1 787 ? -13.812 -3.460 20.241 1.00 94.38 787 LEU A O 1
ATOM 6355 N N . GLU A 1 788 ? -12.791 -2.529 18.466 1.00 95.06 788 GLU A N 1
ATOM 6356 C CA . GLU A 1 788 ? -13.852 -1.572 18.157 1.00 95.06 788 GLU A CA 1
ATOM 6357 C C . GLU A 1 788 ? -15.177 -2.283 17.848 1.00 95.06 788 GLU A C 1
ATOM 6359 O O . GLU A 1 788 ? -16.198 -1.965 18.456 1.00 95.06 788 GLU A O 1
ATOM 6364 N N . MET A 1 789 ? -15.166 -3.287 16.963 1.00 96.06 789 MET A N 1
ATOM 6365 C CA . MET A 1 789 ? -16.367 -4.044 16.584 1.00 96.06 789 MET A CA 1
ATOM 6366 C C . MET A 1 789 ? -17.014 -4.759 17.769 1.00 96.06 789 MET A C 1
ATOM 6368 O O . MET A 1 789 ? -18.212 -4.601 18.005 1.00 96.06 789 MET A O 1
ATOM 6372 N N . TYR A 1 790 ? -16.225 -5.522 18.526 1.00 96.12 790 TYR A N 1
ATOM 6373 C CA . TYR A 1 790 ? -16.726 -6.318 19.644 1.00 96.12 790 TYR A CA 1
ATOM 6374 C C . TYR A 1 790 ? -17.216 -5.455 20.802 1.00 96.12 790 TYR A C 1
ATOM 6376 O O . TYR A 1 790 ? -18.077 -5.914 21.538 1.00 96.12 790 TYR A O 1
ATOM 6384 N N . LYS A 1 791 ? -16.726 -4.222 20.972 1.00 95.25 791 LYS A N 1
ATOM 6385 C CA . LYS A 1 791 ? -17.225 -3.320 22.018 1.00 95.25 791 LYS A CA 1
ATOM 6386 C C . LYS A 1 791 ? -18.440 -2.519 21.559 1.00 95.25 791 LYS A C 1
ATOM 6388 O O . LYS A 1 791 ? -19.466 -2.502 22.235 1.00 95.25 791 LYS A O 1
ATOM 6393 N N . MET A 1 792 ? -18.343 -1.874 20.400 1.00 95.88 792 MET A N 1
ATOM 6394 C CA . MET A 1 792 ? -19.349 -0.922 19.935 1.00 95.88 792 MET A CA 1
ATOM 6395 C C . MET A 1 792 ? -20.673 -1.596 19.554 1.00 95.88 792 MET A C 1
ATOM 6397 O O . MET A 1 792 ? -21.738 -1.085 19.895 1.00 95.88 792 MET A O 1
ATOM 6401 N N . VAL A 1 793 ? -20.631 -2.754 18.883 1.00 97.25 793 VAL A N 1
ATOM 6402 C CA . VAL A 1 793 ? -21.843 -3.466 18.437 1.00 97.25 793 VAL A CA 1
ATOM 6403 C C . VAL A 1 793 ? -22.748 -3.848 19.616 1.00 97.25 793 VAL A C 1
ATOM 6405 O O . VAL A 1 793 ? -23.891 -3.386 19.645 1.00 97.25 793 VAL A O 1
ATOM 6408 N N . PRO A 1 794 ? -22.289 -4.627 20.614 1.00 96.12 794 PRO A N 1
ATOM 6409 C CA . PRO A 1 794 ? -23.125 -4.964 21.762 1.00 96.12 794 PRO A CA 1
ATOM 6410 C C . PRO A 1 794 ? -23.461 -3.752 22.632 1.00 96.12 794 PRO 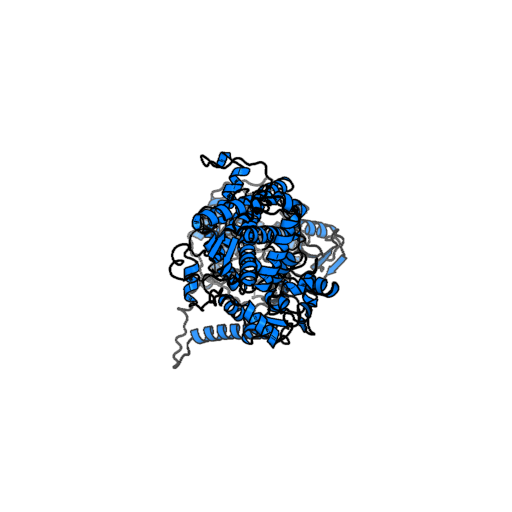A C 1
ATOM 6412 O O . PRO A 1 794 ? -24.592 -3.675 23.101 1.00 96.12 794 PRO A O 1
ATOM 6415 N N . ALA A 1 795 ? -22.558 -2.781 22.820 1.00 95.25 795 ALA A N 1
ATOM 6416 C CA . ALA A 1 795 ? -22.872 -1.584 23.607 1.00 95.25 795 ALA A CA 1
ATOM 6417 C C . ALA A 1 795 ? -24.037 -0.785 22.997 1.00 95.25 795 ALA A C 1
ATOM 6419 O O . ALA A 1 795 ? -24.961 -0.370 23.700 1.00 95.25 795 ALA A O 1
ATOM 6420 N N . LEU A 1 796 ? -24.033 -0.608 21.672 1.00 95.25 796 LEU A N 1
ATOM 6421 C CA . LEU A 1 796 ? -25.094 0.103 20.966 1.00 95.25 796 LEU A CA 1
ATOM 6422 C C . LEU A 1 796 ? -26.409 -0.684 21.006 1.00 95.25 796 LEU A C 1
ATOM 6424 O O . LEU A 1 796 ? -27.451 -0.107 21.313 1.00 95.25 796 LEU A O 1
ATOM 6428 N N . LEU A 1 797 ? -26.365 -2.000 20.772 1.00 94.75 797 LEU A N 1
ATOM 6429 C CA . LEU A 1 797 ? -27.552 -2.862 20.805 1.00 94.75 797 LEU A CA 1
ATOM 6430 C C . LEU A 1 797 ? -28.128 -3.054 22.216 1.00 94.75 797 LEU A C 1
ATOM 6432 O O . LEU A 1 797 ? -29.339 -3.219 22.356 1.00 94.75 797 LEU A O 1
ATOM 6436 N N . ARG A 1 798 ? -27.316 -2.995 23.278 1.00 92.38 798 ARG A N 1
ATOM 6437 C CA . ARG A 1 798 ? -27.803 -2.982 24.671 1.00 92.38 798 ARG A CA 1
ATOM 6438 C C . ARG A 1 798 ? -28.547 -1.686 24.996 1.00 92.38 798 ARG A C 1
ATOM 6440 O O . ARG A 1 798 ? -29.509 -1.716 25.758 1.00 92.38 798 ARG A O 1
ATOM 6447 N N . ARG A 1 799 ? -28.148 -0.558 24.397 1.00 90.50 799 ARG A N 1
ATOM 6448 C CA . ARG A 1 799 ? -28.695 0.772 24.709 1.00 90.50 799 ARG A CA 1
ATOM 6449 C C . ARG A 1 799 ? -29.875 1.197 23.830 1.00 90.50 799 ARG A C 1
ATOM 6451 O O . ARG A 1 799 ? -30.769 1.891 24.321 1.00 90.50 799 ARG A O 1
ATOM 6458 N N . TYR A 1 800 ? -29.894 0.789 22.563 1.00 91.62 800 TYR A N 1
ATOM 6459 C CA . TYR A 1 800 ? -30.866 1.264 21.578 1.00 91.62 800 TYR A CA 1
ATOM 6460 C C . TYR A 1 800 ? -31.594 0.135 20.850 1.00 91.62 800 TYR A C 1
ATOM 6462 O O . TYR A 1 800 ? -31.082 -0.970 20.665 1.00 91.62 800 TYR A O 1
ATOM 6470 N N . GLU A 1 801 ? -32.805 0.446 20.405 1.00 91.06 801 GLU A N 1
ATOM 6471 C CA . GLU A 1 801 ? -33.513 -0.265 19.345 1.00 91.06 801 GLU A CA 1
ATOM 6472 C C . GLU A 1 801 ? -33.278 0.469 18.024 1.00 91.06 801 GLU A C 1
ATOM 6474 O O . GLU A 1 801 ? -33.363 1.700 17.964 1.00 91.06 801 GLU A O 1
ATOM 6479 N N . LEU A 1 802 ? -32.949 -0.297 16.982 1.00 91.50 802 LEU A N 1
ATOM 6480 C CA . LEU A 1 802 ? -32.672 0.206 15.642 1.00 91.50 802 LEU A CA 1
ATOM 6481 C C . LEU A 1 802 ? -33.774 -0.240 14.696 1.00 91.50 802 LEU A C 1
ATOM 6483 O O . LEU A 1 802 ? -33.996 -1.438 14.522 1.00 91.50 802 LEU A O 1
ATOM 6487 N N . GLU A 1 803 ? -34.402 0.715 14.023 1.00 89.62 803 GLU A N 1
ATOM 6488 C CA . GLU A 1 803 ? -35.412 0.440 13.006 1.00 89.62 803 GLU A CA 1
ATOM 6489 C C . GLU A 1 803 ? -35.105 1.210 11.727 1.00 89.62 803 GLU A C 1
ATOM 6491 O O . GLU A 1 803 ? -34.688 2.372 11.753 1.00 89.62 803 GLU A O 1
ATOM 6496 N N . PHE A 1 804 ? -35.340 0.584 10.575 1.00 90.44 804 PHE A N 1
ATOM 6497 C CA . PHE A 1 804 ? -35.335 1.335 9.330 1.00 90.44 804 PHE A CA 1
ATOM 6498 C C . PHE A 1 804 ? -36.552 2.272 9.283 1.00 90.44 804 PHE A C 1
ATOM 6500 O O . PHE A 1 804 ? -37.657 1.857 9.636 1.00 90.44 804 PHE A O 1
ATOM 6507 N N . PRO A 1 805 ? -36.396 3.526 8.820 1.00 85.81 805 PRO A N 1
ATOM 6508 C CA . PRO A 1 805 ? -37.514 4.462 8.724 1.00 85.81 805 PRO A CA 1
ATOM 6509 C C . PRO A 1 805 ? -38.582 4.009 7.712 1.00 85.81 805 PRO A C 1
ATOM 6511 O O . PRO A 1 805 ? -39.744 4.396 7.852 1.00 85.81 805 PRO A O 1
ATOM 6514 N N . SER A 1 806 ? -38.193 3.192 6.725 1.00 81.88 806 SER A N 1
ATOM 6515 C CA . SER A 1 806 ? -39.052 2.559 5.720 1.00 81.88 806 SER A CA 1
ATOM 6516 C C . SER A 1 806 ? -38.516 1.173 5.324 1.00 81.88 806 SER A C 1
ATOM 6518 O O . SER A 1 806 ? -37.323 0.895 5.468 1.00 81.88 806 SER A O 1
ATOM 6520 N N . ALA A 1 807 ? -39.384 0.302 4.796 1.00 73.00 807 ALA A N 1
ATOM 6521 C CA . ALA A 1 807 ? -39.002 -1.038 4.327 1.00 73.00 807 ALA A CA 1
ATOM 6522 C C . ALA A 1 807 ? -38.016 -1.001 3.139 1.00 73.00 807 ALA A C 1
ATOM 6524 O O . ALA A 1 807 ? -37.125 -1.851 3.042 1.00 73.00 807 ALA A O 1
ATOM 6525 N N . ASP A 1 808 ? -38.129 0.033 2.300 1.00 72.69 808 ASP A N 1
ATOM 6526 C CA . ASP A 1 808 ? -37.287 0.264 1.120 1.00 72.69 808 ASP A CA 1
ATOM 6527 C C . ASP A 1 808 ? -35.909 0.843 1.459 1.00 72.69 808 ASP A C 1
ATOM 6529 O O . ASP A 1 808 ? -35.084 1.039 0.571 1.00 72.69 808 ASP A O 1
ATOM 6533 N N . ASN A 1 809 ? -35.625 1.124 2.736 1.00 76.06 809 ASN A N 1
ATOM 6534 C CA . ASN A 1 809 ? -34.327 1.648 3.131 1.00 76.06 809 ASN A CA 1
ATOM 6535 C C . ASN A 1 809 ? -33.249 0.584 2.873 1.00 76.06 809 ASN A C 1
ATOM 6537 O O . ASN A 1 809 ? -33.161 -0.444 3.556 1.00 76.06 809 ASN A O 1
ATOM 6541 N N . THR A 1 810 ? -32.444 0.819 1.847 1.00 76.31 810 THR A N 1
ATOM 6542 C CA . THR A 1 810 ? -31.304 -0.005 1.458 1.00 76.31 810 THR A CA 1
ATOM 6543 C C . THR A 1 810 ? -30.081 0.877 1.347 1.00 76.31 810 THR A C 1
ATOM 6545 O O . THR A 1 810 ? -30.186 2.035 0.948 1.00 76.31 810 THR A O 1
ATOM 6548 N N . TRP A 1 811 ? -28.907 0.332 1.654 1.00 82.44 811 TRP A N 1
ATOM 6549 C CA . TRP A 1 811 ? -27.693 0.967 1.173 1.00 82.44 811 TRP A CA 1
ATOM 6550 C C . TRP A 1 811 ? -27.589 0.783 -0.349 1.00 82.44 811 TRP A C 1
ATOM 6552 O O . TRP A 1 811 ? -28.124 -0.167 -0.927 1.00 82.44 811 TRP A O 1
ATOM 6562 N N . HIS A 1 812 ? -26.893 1.683 -1.015 1.00 76.06 812 HIS A N 1
ATOM 6563 C CA . HIS A 1 812 ? -26.560 1.564 -2.423 1.00 76.06 812 HIS A CA 1
ATOM 6564 C C . HIS A 1 812 ? -25.043 1.606 -2.572 1.00 76.06 812 HIS A C 1
ATOM 6566 O O . HIS A 1 812 ? -24.334 2.275 -1.818 1.00 76.06 812 HIS A O 1
ATOM 6572 N N . LEU A 1 813 ? -24.536 0.850 -3.541 1.00 74.69 813 LEU A N 1
ATOM 6573 C CA . LEU A 1 813 ? -23.136 0.883 -3.941 1.00 74.69 813 LEU A CA 1
ATOM 6574 C C . LEU A 1 813 ? -23.077 1.576 -5.295 1.00 74.69 813 LEU A C 1
ATOM 6576 O O . LEU A 1 813 ? -23.533 1.021 -6.295 1.00 74.69 813 LEU A O 1
ATOM 6580 N N . ASN A 1 814 ? -22.565 2.805 -5.311 1.00 60.38 814 ASN A N 1
ATOM 6581 C CA . ASN A 1 814 ? -22.609 3.641 -6.502 1.00 60.38 814 ASN A CA 1
ATOM 6582 C C . ASN A 1 814 ? -21.657 3.139 -7.589 1.00 60.38 814 ASN A C 1
ATOM 6584 O O . ASN A 1 814 ? -20.491 2.818 -7.333 1.00 60.38 814 ASN A O 1
ATOM 6588 N N . ASN A 1 815 ? -22.166 3.140 -8.821 1.00 55.53 815 ASN A N 1
ATOM 6589 C CA . ASN A 1 815 ? -21.374 2.970 -10.031 1.00 55.53 815 ASN A CA 1
ATOM 6590 C C . ASN A 1 815 ? -20.796 4.336 -10.421 1.00 55.53 815 ASN A C 1
ATOM 6592 O O . ASN A 1 815 ? -21.532 5.315 -10.546 1.00 55.53 815 ASN A O 1
ATOM 6596 N N . GLY A 1 816 ? -19.489 4.411 -10.660 1.00 52.44 816 GLY A N 1
ATOM 6597 C CA . GLY A 1 816 ? -18.885 5.609 -11.237 1.00 52.44 816 GLY A CA 1
ATOM 6598 C C . GLY A 1 816 ? -19.342 5.793 -12.680 1.00 52.44 816 GLY A C 1
ATOM 6599 O O . GLY A 1 816 ? -19.183 4.891 -13.504 1.00 52.44 816 GLY A O 1
ATOM 6600 N N . LYS A 1 817 ? -19.879 6.969 -13.015 1.00 42.88 817 LYS A N 1
ATOM 6601 C CA . LYS A 1 817 ? -20.091 7.362 -14.415 1.00 42.88 817 LYS A CA 1
ATOM 6602 C C . LYS A 1 817 ? -18.752 7.785 -15.024 1.00 42.88 817 LYS A C 1
ATOM 6604 O O . LYS A 1 817 ? -17.972 8.484 -14.381 1.00 42.88 817 LYS A O 1
ATOM 6609 N N . LEU A 1 818 ? -18.484 7.371 -16.267 1.00 42.78 818 LEU A N 1
ATOM 6610 C CA . LEU A 1 818 ? -17.299 7.827 -16.995 1.00 42.78 818 LEU A CA 1
ATOM 6611 C C . LEU A 1 818 ? -17.435 9.335 -17.262 1.00 42.78 818 LEU A C 1
ATOM 6613 O O . LEU A 1 818 ? -18.278 9.737 -18.062 1.00 42.78 818 LEU A O 1
ATOM 6617 N N . LEU A 1 819 ? -16.637 10.172 -16.599 1.00 39.41 819 LEU A N 1
ATOM 6618 C CA . LEU A 1 819 ? -16.528 11.588 -16.951 1.00 39.41 819 LEU A CA 1
ATOM 6619 C C . LEU A 1 819 ? -15.493 11.761 -18.078 1.00 39.41 819 LEU A C 1
ATOM 6621 O O . LEU A 1 819 ? -14.561 10.956 -18.178 1.00 39.41 819 LEU A O 1
ATOM 6625 N N . PRO A 1 820 ? -15.619 12.786 -18.942 1.00 30.95 820 PRO A N 1
ATOM 6626 C CA . PRO A 1 820 ? -14.672 13.018 -20.029 1.00 30.95 820 PRO A CA 1
ATOM 6627 C C . PRO A 1 820 ? -13.241 13.187 -19.503 1.00 30.95 820 PRO A C 1
ATOM 6629 O O . PRO A 1 820 ? -13.016 13.899 -18.527 1.00 30.95 820 PRO A O 1
ATOM 6632 N N . ILE A 1 821 ? -12.262 12.596 -20.196 1.00 33.72 821 ILE A N 1
ATOM 6633 C CA . ILE A 1 821 ? -10.819 12.631 -19.870 1.00 33.72 821 ILE A CA 1
ATOM 6634 C C . ILE A 1 821 ? -10.295 14.070 -19.669 1.00 33.72 821 ILE A C 1
ATOM 6636 O O . ILE A 1 821 ? -9.381 14.293 -18.880 1.00 33.72 821 ILE A O 1
ATOM 6640 N N . LEU A 1 822 ? -10.922 15.070 -20.300 1.00 30.48 822 LEU A N 1
ATOM 6641 C CA . LEU A 1 822 ? -10.607 16.495 -20.123 1.00 30.48 822 LEU A CA 1
ATOM 6642 C C . LEU A 1 822 ? -10.887 17.035 -18.704 1.00 30.48 822 LEU A C 1
ATOM 6644 O O . LEU A 1 822 ? -10.365 18.085 -18.349 1.00 30.48 822 LEU A O 1
ATOM 6648 N N . ALA A 1 823 ? -11.635 16.323 -17.854 1.00 33.34 823 ALA A N 1
ATOM 6649 C CA . ALA A 1 823 ? -11.809 16.682 -16.443 1.00 33.34 823 ALA A CA 1
ATOM 6650 C C . ALA A 1 823 ? -10.572 16.362 -15.573 1.00 33.34 823 ALA A C 1
ATOM 6652 O O . ALA A 1 823 ? -10.442 16.900 -14.472 1.00 33.34 823 ALA A O 1
ATOM 6653 N N . LEU A 1 824 ? -9.625 15.544 -16.061 1.00 36.38 824 LEU A N 1
ATOM 6654 C CA . LEU A 1 824 ? -8.384 15.210 -15.343 1.00 36.38 824 LEU A CA 1
ATOM 6655 C C . LEU A 1 824 ? -7.462 16.429 -15.157 1.00 36.38 824 LEU A C 1
ATOM 6657 O O . LEU A 1 824 ? -6.724 16.483 -14.175 1.00 36.38 824 LEU A O 1
ATOM 6661 N N . SER A 1 825 ? -7.537 17.448 -16.026 1.00 35.34 825 SER A N 1
ATOM 6662 C CA . SER A 1 825 ? -6.770 18.695 -15.857 1.00 35.34 825 SER A CA 1
ATOM 6663 C C . SER A 1 825 ? -7.238 19.531 -14.659 1.00 35.34 825 SER A C 1
ATOM 6665 O O . SER A 1 825 ? -6.474 20.343 -14.137 1.00 35.34 825 SER A O 1
ATOM 6667 N N . ASN A 1 826 ? -8.472 19.325 -14.186 1.00 33.22 826 ASN A N 1
ATOM 6668 C CA . ASN A 1 826 ? -9.034 20.051 -13.046 1.00 33.22 826 ASN A CA 1
ATOM 6669 C C . ASN A 1 826 ? -8.722 19.403 -11.686 1.00 33.22 826 ASN A C 1
ATOM 6671 O O . ASN A 1 826 ? -8.901 20.056 -10.660 1.00 33.22 826 ASN A O 1
ATOM 6675 N N . ILE A 1 827 ? -8.156 18.189 -11.660 1.00 41.19 827 ILE A N 1
ATOM 6676 C CA . ILE A 1 827 ? -7.666 17.519 -10.435 1.00 41.19 827 ILE A CA 1
ATOM 6677 C C . ILE A 1 827 ? -6.516 18.312 -9.781 1.00 41.19 827 ILE A C 1
ATOM 6679 O O . ILE A 1 827 ? -6.276 18.215 -8.579 1.00 41.19 827 ILE A O 1
ATOM 6683 N N . CYS A 1 828 ? -5.834 19.165 -10.549 1.00 38.19 828 CYS A N 1
ATOM 6684 C CA . CYS A 1 828 ? -4.751 20.013 -10.057 1.00 38.19 828 CYS A CA 1
ATOM 6685 C C . CYS A 1 828 ? -5.215 21.288 -9.329 1.00 38.19 828 CYS A C 1
ATOM 6687 O O . CYS A 1 828 ? -4.399 21.902 -8.639 1.00 38.19 828 CYS A O 1
ATOM 6689 N N . LYS A 1 829 ? -6.487 21.703 -9.438 1.00 36.38 829 LYS A N 1
ATOM 6690 C CA . LYS A 1 829 ? -6.990 22.908 -8.758 1.00 36.38 829 LYS A CA 1
ATOM 6691 C C . LYS A 1 829 ? -7.512 22.544 -7.371 1.00 36.38 829 LYS A C 1
ATOM 6693 O O . LYS A 1 829 ? -8.630 22.072 -7.222 1.00 36.38 829 LYS A O 1
ATOM 6698 N N . HIS A 1 830 ? -6.696 22.814 -6.355 1.00 41.31 830 HIS A N 1
ATOM 6699 C CA . HIS A 1 830 ? -6.929 22.450 -4.954 1.00 41.31 830 HIS A CA 1
ATOM 6700 C C . HIS A 1 830 ? -8.230 22.974 -4.312 1.00 41.31 830 HIS A C 1
ATOM 6702 O O . HIS A 1 830 ? -8.523 22.531 -3.209 1.00 41.31 830 HIS A O 1
ATOM 6708 N N . HIS A 1 831 ? -9.011 23.875 -4.928 1.00 34.03 831 HIS A N 1
ATOM 6709 C CA . HIS A 1 831 ? -10.070 24.596 -4.196 1.00 34.03 831 HIS A CA 1
ATOM 6710 C C . HIS A 1 831 ? -11.435 24.796 -4.879 1.00 34.03 831 HIS A C 1
ATOM 6712 O O . HIS A 1 831 ? -12.339 25.249 -4.189 1.00 34.03 831 HIS A O 1
ATOM 6718 N N . LEU A 1 832 ? -11.653 24.476 -6.166 1.00 27.48 832 LEU A N 1
ATOM 6719 C CA . LEU A 1 832 ? -12.887 24.943 -6.843 1.00 27.48 832 LEU A CA 1
ATOM 6720 C C . LEU A 1 832 ? -13.771 23.894 -7.535 1.00 27.48 832 LEU A C 1
ATOM 6722 O O . LEU A 1 832 ? -14.783 24.273 -8.112 1.00 27.48 832 LEU A O 1
ATOM 6726 N N . MET A 1 833 ? -13.440 22.599 -7.492 1.00 27.89 833 MET A N 1
ATOM 6727 C CA . MET A 1 833 ? -14.215 21.568 -8.210 1.00 27.89 833 MET A CA 1
ATOM 6728 C C . MET A 1 833 ? -14.857 20.503 -7.311 1.00 27.89 833 MET A C 1
ATOM 6730 O O . MET A 1 833 ? -15.163 19.414 -7.782 1.00 27.89 833 MET A O 1
ATOM 6734 N N . ILE A 1 834 ? -15.056 20.804 -6.026 1.00 38.16 834 ILE A N 1
ATOM 6735 C CA . ILE A 1 834 ? -15.739 19.889 -5.093 1.00 38.16 834 ILE A CA 1
ATOM 6736 C C . ILE A 1 834 ? -17.257 20.157 -5.059 1.00 38.16 834 ILE A C 1
ATOM 6738 O O . ILE A 1 834 ? -18.016 19.262 -4.726 1.00 38.16 834 ILE A O 1
ATOM 6742 N N . SER A 1 835 ? -17.738 21.330 -5.494 1.00 27.39 835 SER A N 1
ATOM 6743 C CA . SER A 1 835 ? -19.176 21.658 -5.437 1.00 27.39 835 SER A CA 1
ATOM 6744 C C . SER A 1 835 ? -20.005 21.253 -6.664 1.00 27.39 835 SER A C 1
ATOM 6746 O O . SER A 1 835 ? -21.217 21.437 -6.646 1.00 27.39 835 SER A O 1
ATOM 6748 N N . LEU A 1 836 ? -19.386 20.754 -7.743 1.00 25.66 836 LEU A N 1
ATOM 6749 C CA . LEU A 1 836 ? -20.074 20.460 -9.019 1.00 25.66 836 LEU A CA 1
ATOM 6750 C C . LEU A 1 836 ? -20.077 18.977 -9.410 1.00 25.66 836 LEU A C 1
ATOM 6752 O O . LEU A 1 836 ? -20.653 18.610 -10.432 1.00 25.66 836 LEU A O 1
ATOM 6756 N N . LEU A 1 837 ? -19.444 18.123 -8.612 1.00 33.25 837 LEU A N 1
ATOM 6757 C CA . LEU A 1 837 ? -19.593 16.681 -8.712 1.00 33.25 837 LEU A CA 1
ATOM 6758 C C . LEU A 1 837 ? -20.298 16.250 -7.437 1.00 33.25 837 LEU A C 1
ATOM 6760 O O . LEU A 1 837 ? -19.707 16.375 -6.371 1.00 33.25 837 LEU A O 1
ATOM 6764 N N . ASP A 1 838 ? -21.533 15.762 -7.547 1.00 31.41 838 ASP A N 1
ATOM 6765 C CA . ASP A 1 838 ? -22.122 14.911 -6.513 1.00 31.41 838 ASP A CA 1
ATOM 6766 C C . ASP A 1 838 ? -21.114 13.785 -6.243 1.00 31.41 838 ASP A C 1
ATOM 6768 O O . ASP A 1 838 ? -20.958 12.850 -7.037 1.00 31.41 838 ASP A O 1
ATOM 6772 N N . THR A 1 839 ? -20.310 13.931 -5.187 1.00 37.78 839 THR A N 1
ATOM 6773 C CA . THR A 1 839 ? -19.326 12.938 -4.755 1.00 37.78 839 THR A CA 1
ATOM 6774 C C . THR A 1 839 ? -20.071 11.849 -4.015 1.00 37.78 839 THR A C 1
ATOM 6776 O O . THR A 1 839 ? -20.056 11.746 -2.793 1.00 37.78 839 THR A O 1
ATOM 6779 N N . ASP A 1 840 ? -20.766 11.054 -4.807 1.00 40.00 840 ASP A N 1
ATOM 6780 C CA . ASP A 1 840 ? -21.653 9.997 -4.379 1.00 40.00 840 ASP A CA 1
ATOM 6781 C C . ASP A 1 840 ? -20.832 8.786 -3.866 1.00 40.00 840 ASP A C 1
ATOM 6783 O O . ASP A 1 840 ? -20.560 7.825 -4.584 1.00 40.00 840 ASP A O 1
ATOM 6787 N N . PHE A 1 841 ? -20.400 8.875 -2.604 1.00 52.72 841 PHE A N 1
ATOM 6788 C CA . PHE A 1 841 ? -20.161 7.841 -1.575 1.00 52.72 841 PHE A CA 1
ATOM 6789 C C . PHE A 1 841 ? -19.300 6.584 -1.835 1.00 52.72 841 PHE A C 1
ATOM 6791 O O . PHE A 1 841 ? -19.128 5.808 -0.894 1.00 52.72 841 PHE A O 1
ATOM 6798 N N . ASN A 1 842 ? -18.705 6.362 -3.014 1.00 53.66 842 ASN A N 1
ATOM 6799 C CA . ASN A 1 842 ? -17.872 5.171 -3.258 1.00 53.66 842 ASN A CA 1
ATOM 6800 C C . ASN A 1 842 ? -16.419 5.505 -3.640 1.00 53.66 842 ASN A C 1
ATOM 6802 O O . ASN A 1 842 ? -16.164 6.196 -4.635 1.00 53.66 842 ASN A O 1
ATOM 6806 N N . THR A 1 843 ? -15.452 4.966 -2.884 1.00 57.41 843 THR A N 1
ATOM 6807 C CA . THR A 1 843 ? -14.034 5.056 -3.259 1.00 57.41 843 THR A CA 1
ATOM 6808 C C . THR A 1 843 ? -13.636 3.865 -4.115 1.00 57.41 843 THR A C 1
ATOM 6810 O O . THR A 1 843 ? -14.084 2.755 -3.901 1.00 57.41 843 THR A O 1
ATOM 6813 N N . ALA A 1 844 ? -12.785 4.057 -5.119 1.00 66.00 844 ALA A N 1
ATOM 6814 C CA . ALA A 1 844 ? -12.403 2.944 -5.996 1.00 66.00 844 ALA A CA 1
ATOM 6815 C C . ALA A 1 844 ? -11.466 1.926 -5.301 1.00 66.00 844 ALA A C 1
ATOM 6817 O O . ALA A 1 844 ? -11.197 0.862 -5.849 1.00 66.00 844 ALA A O 1
ATOM 6818 N N . TRP A 1 845 ? -10.951 2.270 -4.112 1.00 78.94 845 TRP A N 1
ATOM 6819 C CA . TRP A 1 845 ? -10.074 1.429 -3.293 1.00 78.94 845 TRP A CA 1
ATOM 6820 C C . TRP A 1 845 ? -10.863 0.562 -2.299 1.00 78.94 845 TRP A C 1
ATOM 6822 O O . TRP A 1 845 ? -10.618 -0.642 -2.177 1.00 78.94 845 TRP A O 1
ATOM 6832 N N . PHE A 1 846 ? -11.821 1.181 -1.602 1.00 87.69 846 PHE A N 1
ATOM 6833 C CA . PHE A 1 846 ? -12.685 0.536 -0.618 1.00 87.69 846 PHE A CA 1
ATOM 6834 C C . PHE A 1 846 ? -14.139 0.534 -1.076 1.00 87.69 846 PHE A C 1
ATOM 6836 O O . PHE A 1 846 ? -14.642 1.572 -1.499 1.00 87.69 846 PHE A O 1
ATOM 6843 N N . VAL A 1 847 ? -14.839 -0.586 -0.888 1.00 86.94 847 VAL A N 1
ATOM 6844 C CA . VAL A 1 847 ? -16.263 -0.722 -1.233 1.00 86.94 847 VAL A CA 1
ATOM 6845 C C . VAL A 1 847 ? -17.109 -0.046 -0.155 1.00 86.94 847 VAL A C 1
ATOM 6847 O O . VAL A 1 847 ? -17.642 -0.691 0.753 1.00 86.94 847 VAL A O 1
ATOM 6850 N N . LYS A 1 848 ? -17.181 1.284 -0.221 1.00 84.50 848 LYS A N 1
ATOM 6851 C CA . LYS A 1 848 ? -17.895 2.112 0.750 1.00 84.50 848 LYS A CA 1
ATOM 6852 C C . LYS A 1 848 ? -19.378 2.168 0.396 1.00 84.50 848 LYS A C 1
ATOM 6854 O O . LYS A 1 848 ? -19.749 2.384 -0.756 1.00 84.50 848 LYS A O 1
ATOM 6859 N N . GLN A 1 849 ? -20.225 1.931 1.392 1.00 87.00 849 GLN A N 1
ATOM 6860 C CA . GLN A 1 849 ? -21.671 1.861 1.196 1.00 87.00 849 GLN A CA 1
ATOM 6861 C C . GLN A 1 849 ? -22.297 3.240 1.347 1.00 87.00 849 GLN A C 1
ATOM 6863 O O . GLN A 1 849 ? -21.815 4.036 2.156 1.00 87.00 849 GLN A O 1
ATOM 6868 N N . SER A 1 850 ? -23.386 3.519 0.620 1.00 79.25 850 SER A N 1
ATOM 6869 C CA . SER A 1 850 ? -24.134 4.759 0.824 1.00 79.25 850 SER A CA 1
ATOM 6870 C C . SER A 1 850 ? -24.542 4.906 2.286 1.00 79.25 850 SER A C 1
ATOM 6872 O O . SER A 1 850 ? -24.613 3.942 3.062 1.00 79.25 850 SER A O 1
ATOM 6874 N N . ASN A 1 851 ? -24.791 6.143 2.681 1.00 79.50 851 ASN A N 1
ATOM 6875 C CA . ASN A 1 851 ? -25.441 6.413 3.948 1.00 79.50 851 ASN A CA 1
ATOM 6876 C C . ASN A 1 851 ? -26.806 5.715 3.965 1.00 79.50 851 ASN A C 1
ATOM 6878 O O . ASN A 1 851 ? -27.507 5.679 2.951 1.00 79.50 851 ASN A O 1
ATOM 6882 N N . PHE A 1 852 ? -27.139 5.100 5.096 1.00 84.88 852 PHE A N 1
ATOM 6883 C CA . PHE A 1 852 ? -28.454 4.525 5.325 1.00 84.88 852 PHE A CA 1
ATOM 6884 C C . PHE A 1 852 ? -29.005 5.068 6.631 1.00 84.88 852 PHE A C 1
ATOM 6886 O O . PHE A 1 852 ? -28.280 5.294 7.604 1.00 84.88 852 PHE A O 1
ATOM 6893 N N . ASN A 1 853 ? -30.310 5.284 6.613 1.00 89.44 853 ASN A N 1
ATOM 6894 C CA . ASN A 1 853 ? -30.998 6.003 7.660 1.00 89.44 853 ASN A CA 1
ATOM 6895 C C . ASN A 1 853 ? -31.589 5.047 8.698 1.00 89.44 853 ASN A C 1
ATOM 6897 O O . ASN A 1 853 ? -32.050 3.962 8.344 1.00 89.44 853 ASN A O 1
ATOM 6901 N N . VAL A 1 854 ? -31.604 5.444 9.967 1.00 90.44 854 VAL A N 1
ATOM 6902 C CA . VAL A 1 854 ? -32.128 4.636 11.078 1.00 90.44 854 VAL A CA 1
ATOM 6903 C C . VAL A 1 854 ? -32.930 5.521 12.029 1.00 90.44 854 VAL A C 1
ATOM 6905 O O . VAL A 1 854 ? -32.557 6.664 12.285 1.00 90.44 854 VAL A O 1
ATOM 6908 N N . ARG A 1 855 ? -34.032 4.993 12.564 1.00 90.25 855 ARG A N 1
ATOM 6909 C CA . ARG A 1 855 ? -34.678 5.535 13.763 1.00 90.25 855 ARG A CA 1
ATOM 6910 C C . ARG A 1 855 ? -34.118 4.822 14.984 1.00 90.25 855 ARG A C 1
ATOM 6912 O O . ARG A 1 855 ? -34.059 3.593 15.020 1.00 90.25 855 ARG A O 1
ATOM 6919 N N . LEU A 1 856 ? -33.709 5.616 15.963 1.00 89.44 856 LEU A N 1
ATOM 6920 C CA . LEU A 1 856 ? -33.164 5.152 17.230 1.00 89.44 856 LEU A CA 1
ATOM 6921 C C . LEU A 1 856 ? -34.201 5.351 18.325 1.00 89.44 856 LEU A C 1
ATOM 6923 O O . LEU A 1 856 ? -34.713 6.456 18.486 1.00 89.44 856 LEU A O 1
ATOM 6927 N N . ARG A 1 857 ? -34.452 4.312 19.118 1.00 88.19 857 ARG A N 1
ATOM 6928 C CA . ARG A 1 857 ? -35.202 4.436 20.373 1.00 88.19 857 ARG A CA 1
ATOM 6929 C C . ARG A 1 857 ? -34.346 3.970 21.528 1.00 88.19 857 ARG A C 1
ATOM 6931 O O . ARG A 1 857 ? -33.722 2.911 21.459 1.00 88.19 857 ARG A O 1
ATOM 6938 N N . ARG A 1 858 ? -34.293 4.760 22.597 1.00 87.38 858 ARG A N 1
ATOM 6939 C CA . ARG A 1 858 ? -33.588 4.358 23.815 1.00 87.38 858 ARG A CA 1
ATOM 6940 C C . ARG A 1 858 ? -34.366 3.248 24.515 1.00 87.38 858 ARG A C 1
ATOM 6942 O O . ARG A 1 858 ? -35.551 3.412 24.792 1.00 87.38 858 ARG A O 1
ATOM 6949 N N . LYS A 1 859 ? -33.695 2.147 24.855 1.00 85.81 859 LYS A N 1
ATOM 6950 C CA . LYS A 1 859 ? -34.299 1.102 25.688 1.00 85.81 859 LYS A CA 1
ATOM 6951 C C . LYS A 1 859 ? -34.511 1.654 27.095 1.00 85.81 859 LYS A C 1
ATOM 6953 O O . LYS A 1 859 ? -33.589 2.220 27.688 1.00 85.81 859 LYS A O 1
ATOM 6958 N N . HIS A 1 860 ? -35.719 1.519 27.635 1.00 66.75 860 HIS A N 1
ATOM 6959 C CA . HIS A 1 860 ? -35.953 1.815 29.046 1.00 66.75 860 HIS A CA 1
ATOM 6960 C C . HIS A 1 860 ? -35.104 0.858 29.891 1.00 66.75 860 HIS A C 1
ATOM 6962 O O . HIS A 1 860 ? -35.034 -0.330 29.575 1.00 66.75 860 HIS A O 1
ATOM 6968 N N . LYS A 1 861 ? -34.433 1.372 30.938 1.00 51.25 861 LYS A N 1
ATOM 6969 C CA . LYS A 1 861 ? -33.729 0.537 31.927 1.00 51.25 861 LYS A CA 1
ATOM 6970 C C . LYS A 1 861 ? -34.733 -0.531 32.374 1.00 51.25 861 LYS A C 1
ATOM 6972 O O . LYS A 1 861 ? -35.733 -0.185 32.997 1.00 51.25 861 LYS A O 1
ATOM 6977 N N . ILE A 1 862 ? -34.506 -1.795 32.021 1.00 37.31 862 ILE A N 1
ATOM 6978 C CA . ILE A 1 862 ? -35.296 -2.887 32.580 1.00 37.31 862 ILE A CA 1
ATOM 6979 C C . ILE A 1 862 ? -34.838 -2.987 34.032 1.00 37.31 862 ILE A C 1
ATOM 6981 O O . ILE A 1 862 ? -33.780 -3.535 34.327 1.00 37.31 862 ILE A O 1
ATOM 6985 N N . SER A 1 863 ? -35.582 -2.359 34.937 1.00 28.77 863 SER A N 1
ATOM 6986 C CA . SER A 1 863 ? -35.426 -2.567 36.368 1.00 28.77 863 SER A CA 1
ATOM 6987 C C . SER A 1 863 ? -35.808 -4.015 36.667 1.00 28.77 863 SER A C 1
ATOM 6989 O O . SER A 1 863 ? -36.982 -4.327 36.833 1.00 28.77 863 SER A O 1
ATOM 6991 N N . PHE A 1 864 ? -34.827 -4.913 36.719 1.00 33.69 864 PHE A N 1
ATOM 6992 C CA . PHE A 1 864 ? -34.994 -6.258 37.273 1.00 33.69 864 PHE A CA 1
ATOM 6993 C C . PHE A 1 864 ? -34.884 -6.226 38.805 1.00 33.69 864 PHE A C 1
ATOM 6995 O O . PHE A 1 864 ? -34.107 -6.969 39.397 1.00 33.69 864 PHE A O 1
ATOM 7002 N N . LEU A 1 865 ? -35.647 -5.346 39.456 1.00 27.72 865 LEU A N 1
ATOM 7003 C CA . LEU A 1 865 ? -35.939 -5.490 40.879 1.00 27.72 865 LEU A CA 1
ATOM 7004 C C . LEU A 1 865 ? -37.338 -6.103 40.985 1.00 27.72 865 LEU A C 1
ATOM 7006 O O . LEU A 1 865 ? -38.250 -5.595 40.329 1.00 27.72 865 LEU A O 1
ATOM 7010 N N . PRO A 1 866 ? -37.517 -7.204 41.737 1.00 30.14 866 PRO A N 1
ATOM 7011 C CA . PRO A 1 866 ? -38.842 -7.742 41.987 1.00 30.14 866 PRO A CA 1
ATOM 7012 C C . PRO A 1 866 ? -39.657 -6.677 42.721 1.00 30.14 866 PRO A C 1
ATOM 7014 O O . PRO A 1 866 ? -39.182 -6.063 43.676 1.00 30.14 866 PRO A O 1
ATOM 7017 N N . ASP A 1 867 ? -40.867 -6.443 42.228 1.00 32.12 867 ASP A N 1
ATOM 7018 C CA . ASP A 1 867 ? -41.840 -5.531 42.814 1.00 32.12 867 ASP A CA 1
ATOM 7019 C C . ASP A 1 867 ? -42.356 -6.140 44.131 1.00 32.12 867 ASP A C 1
ATOM 7021 O O . ASP A 1 867 ? -43.418 -6.755 44.195 1.00 32.12 867 ASP A O 1
ATOM 7025 N N . GLU A 1 868 ? -41.560 -6.047 45.199 1.00 39.06 868 GLU A N 1
ATOM 7026 C CA . GLU A 1 868 ? -42.036 -6.238 46.570 1.00 39.06 868 GLU A CA 1
ATOM 7027 C C . GLU A 1 868 ? -42.802 -4.983 46.996 1.00 39.06 868 GLU A C 1
ATOM 7029 O O . GLU A 1 868 ? -42.295 -4.155 47.760 1.00 39.06 868 GLU A O 1
ATOM 7034 N N . ARG A 1 869 ? -44.014 -4.822 46.455 1.00 39.62 869 ARG A N 1
ATOM 7035 C CA . ARG A 1 869 ? -45.135 -4.117 47.095 1.00 39.62 869 ARG A CA 1
ATOM 7036 C C . ARG A 1 869 ? -46.405 -4.193 46.243 1.00 39.62 869 ARG A C 1
ATOM 7038 O O . ARG A 1 869 ? -46.731 -3.281 45.491 1.00 39.62 869 ARG A O 1
ATOM 7045 N N . GLN A 1 870 ? -47.179 -5.248 46.466 1.00 33.69 870 GLN A N 1
ATOM 7046 C CA . GLN A 1 870 ? -48.637 -5.146 46.468 1.00 33.69 870 GLN A CA 1
ATOM 7047 C C . GLN A 1 870 ? -49.147 -5.806 47.752 1.00 33.69 870 GLN A C 1
ATOM 7049 O O . GLN A 1 870 ? -49.191 -7.032 47.845 1.00 33.69 870 GLN A O 1
ATOM 7054 N N . ASP A 1 871 ? -49.435 -4.953 48.738 1.00 35.03 871 ASP A N 1
ATOM 7055 C CA . ASP A 1 871 ? -50.501 -5.176 49.721 1.00 35.03 871 ASP A CA 1
ATOM 7056 C C . ASP A 1 871 ? -51.859 -4.921 49.051 1.00 35.03 871 ASP A C 1
ATOM 7058 O O . ASP A 1 871 ? -51.930 -3.971 48.226 1.00 35.03 871 ASP A O 1
#

Organism: Gibberella intermedia (NCBI:txid948311)

Radius of gyration: 37.96 Å; chains: 1; bounding box: 117×69×108 Å

Foldseek 3Di:
DADLVLQKDFDPDPLPQPPQFKTWIAGLVLGAIEIEGEDDGDPDCVVSSVLCVVPVVPDDPLWRYFYAYPVSHTDDTDNDPVSNSVPPFDPDPPVPDDDPPPDDAQDPVQWAFPDALHSQATAIEGPDDDDLVQAALVVQCCQFAAAQKFLLAQANNQWYQHPVSRHIHGRDSPQMDRAQDPSDDPLSGVLLSVLVRVLCLFQVDPVCVPPDSNRDDSVVSLPDDRDGDPSHDDPDDPVVVSVVSVVSSVCQVPDDGDRGSVNHNNHDDDPPDPFADWDFDFDADPNDTDTDGDRSDDDDDDDDDDDPVVPDDPPDPDPDDDDPVVVVVVVVVVVLVVQQVCLQPVQQCVPAAEDPVQSRALVQVLVCLLQQFVLVVVQVGCVVRNAWYRRHSQAIEGQDPVVQCQQFAAPNQWFFDLLQQLLFAADLQLDTQDALRRDRDPVLNVVLCVLQLVCLDLVNVLLLVVLLVVLLVLLVVLCVVPFAPDQDKDLVLLSLLLSQLQSLVCQAQVGGLCCSVVVHCRPPLPVLLLLSLQCSLSCSSVVVVSCVPVSPPVNSVCSNVVVDDRQRPLLVVLVLSLCCPPPVPVNPPDDDDPDPPRDHSLNSLVVSCVVPVPSSPPSRSSSHSSVSSSPRRQQLSQLVCLLVQVCQVPVPLVVVVLVLLVVCVVVVLAVDPLLFHRCVSFVPRLSLVLSSLLSCLQFQFFSDWRWIFADQVFDDDPNRTRHGRRIYGYGSSNNSQPCVLQNPVSNDRDSCSCVPDDPVSNVSNVSSSCSQHDYPSGNSNVSVSVRSSRGNVSSQSSWKDKHAPDPPFDWDQRTNDDDDPVCSVVSPPPPDPPVPDPPQAGRSGTRGIGRTMIRIHTDDPPPPDPPPDDD

Secondary structure (DSSP, 8-state):
---HHHHEE---SSSPPP-TTEEEEEETTTTEEEEEE-SSPPSSSHHHHHHHHHHTTTS-TT--EEEE-TT--EEEEE--TTT-TT-------TTSSPPPTT-----GGGEEEEEEEETTEEEEEESS---TT--HHHHHHIIIIII-EE-S---GGGEEEETTTTEEEE---TT-EETTSTT--GGG-HHHHHHHHHHHHHH---GGGGS-GGG--HHHHHHS--PPPTT---SS-HHHHHHHHHHHHHHHHHSPPPSSGGGSTT---PPPPPP--EEEEEEEETTEEEEEEEESS--------SSSTTT-------S-PPPHHHHHHHHHHHHHHHHHHHHHHTTS-TTS---TTTTT-THHHHHHHHTT-HHHHHHHHHHHH-SEEEEETTEEEE--HHHHHHHSSTT---BPPTTGGGG--B-TTS-B---TTT---HHHHHHHHHHHGGGGSHHHHHHHHHHHHHHHHHHHHHHHHHTTTSSPPEEHHHHHHHHHHHHHHHHHHSS--SHHHHTS-STTHHHHHHHHHHHHHHHHHSTHHHHHTTT-HHHHHHHHTTSS----HHHHHHHHHHHHHH-GGGGTT-------S---HHHHHHHHHHH-TTTS-HHHHHHHHHHHHHHHHHHHHHHHHHHHHHHHH-HHHHHHHHHHHHHHHHTT----TTS---HHHHTT-HHHHHHHHHHHHHS-SB-S---EE--TT-EEETTEEEPTT-EEEE-HHHHTT-HHHH-TTTTS--TTHHHHS-HHHHHHHHHT--TT--GGGS-TTHHHHHHHHHHHHHHHHHHEEEE-SSTT-----PPPP---GGGGGGGG-TTSSSSSS---S--SSB-PPPP-EEEEEEPP-----------

pLDDT: mean 79.14, std 18.71, range [25.66, 98.69]